Protein AF-G7EAS8-F1 (afdb_monomer)

Solvent-accessible surface area (backbone atoms only — not comparable to full-atom values): 68423 Å² total; per-residue (Å²): 144,86,86,75,79,82,73,72,82,77,78,80,86,83,86,74,98,78,76,74,89,68,84,77,63,77,66,42,62,74,56,72,48,56,65,58,46,37,55,35,37,15,38,17,74,82,55,66,56,27,40,34,49,65,60,62,50,33,68,50,29,44,62,22,38,64,37,85,89,80,72,46,72,41,78,45,79,85,55,71,98,66,62,44,48,72,57,36,53,37,82,70,46,63,39,72,59,30,20,34,25,64,39,79,92,66,64,47,87,80,69,26,72,74,37,44,25,68,65,18,44,47,44,100,84,14,40,28,76,22,54,25,41,32,42,36,31,75,39,34,87,85,53,60,79,54,20,37,37,40,35,45,34,45,38,28,41,37,29,49,24,44,53,44,103,83,48,57,31,54,25,23,37,24,40,76,42,41,37,36,39,38,20,53,73,70,43,75,54,33,36,26,30,34,31,62,85,70,23,51,27,31,31,45,89,42,46,52,64,59,92,79,12,39,37,37,18,23,21,49,33,53,52,33,25,35,70,59,67,44,78,45,76,49,49,81,94,68,46,93,56,38,46,44,47,24,32,90,36,49,50,29,34,53,65,69,28,59,36,38,30,26,49,46,80,43,95,93,53,67,45,70,33,64,16,59,91,43,84,71,58,58,28,47,56,64,27,51,18,23,46,8,32,71,42,56,52,92,88,38,92,87,37,51,71,59,98,82,48,34,26,35,33,52,17,44,58,37,76,57,75,73,57,77,85,61,88,38,76,33,48,102,78,64,60,82,80,58,53,46,86,66,67,84,86,80,75,88,73,85,81,74,94,76,88,83,88,81,90,84,89,82,91,82,89,86,84,84,90,89,87,87,79,91,80,92,87,80,90,88,83,89,87,79,92,86,84,83,85,86,79,90,79,92,87,82,85,86,90,85,84,88,88,90,90,85,87,92,82,89,90,86,91,81,89,87,87,87,89,78,88,86,83,87,80,88,79,88,86,82,93,88,71,96,71,92,65,87,84,78,62,95,84,66,78,87,78,74,78,66,67,73,40,59,14,37,79,48,77,80,55,88,28,30,20,40,18,41,42,33,91,38,75,51,35,40,37,37,19,10,59,63,28,32,34,39,35,36,34,48,39,90,95,50,66,44,49,66,42,82,74,50,71,44,51,83,81,52,92,35,35,23,34,21,42,38,64,46,53,27,94,54,49,100,69,48,38,28,41,36,41,18,14,54,77,15,38,33,37,29,28,56,57,61,94,67,98,54,88,70,61,61,67,79,39,74,43,74,80,56,88,27,32,22,48,20,48,28,54,20,95,76,42,41,36,37,37,11,12,58,64,17,29,33,36,40,27,48,87,77,38,86,70,44,69,45,63,79,57,87,29,29,21,38,17,41,43,55,38,31,31,94,53,36,95,69,44,36,35,37,41,41,22,10,57,65,25,37,34,34,33,31,56,53,96,79,42,90,52,64,78,34,70,36,79,78,61,90,31,32,26,30,18,48,31,69,40,85,95,41,56,59,33,35,38,37,22,12,59,67,15,40,34,35,32,27,44,72,88,51,50,79,76,47,76,48,73,80,49,91,30,33,26,39,20,37,30,47,30,83,82,70,56,28,37,37,36,11,12,55,60,17,28,40,37,36,27,36,60,91,79,57,49,80,75,44,78,46,74,50,77,47,61,25,23,37,13,36,24,42,20,80,74,59,30,38,41,37,17,16,51,74,9,35,36,36,32,30,26,51,49,86,81,29,49,39,53,74,66,56,48,50,51,49,56,48,45,38,49,56,79,69,65,75,76,90,72,89,83,92,80,70,86,83,80,53,50,49,38,92,58,62,70,72,57,80,69,94,47,68,71,44,69,49,68,24,29,43,99,87,72,48,38,33,36,30,32,20,36,67,95,70,76,39,74,41,83,75,46,72,58,66,97,69,88,82,80,78,74,55,40,79,53,104,86,46,79,19,64,38,66,45,77,42,75,87,46,95,94,54,81,59,44,81,44,70,44,44,95,86,56,59,50,62,63,48,25,49,47,50,30,61,80,65,80,45,70,73,86,47,35,73,56,44,23,55,48,45,50,68,73,74,55,82,77,79,72,73,99,65,81,80,84,74,66,95,86,62,96,86,81,86,86,84,75,87,85,73,78,79,65,72,60,77,75,67,58,72,61,78,86,75,63,60,67,62,46,48,55,52,48,51,55,53,36,52,53,27,49,73,68,69,39,93,73,37,72,55,72,72,50,50,52,32,49,48,49,31,50,59,50,56,72,66,68,54,76,55,56,53,70,69,37,43,52,24,43,70,59,46,50,72,52,39,70,66,38,59,66,88,66,22,45,58,39,38,48,51,43,17,50,46,15,46,26,69,46,63,71,85,51,49,66,60,40,54,52,38,48,51,92,64,95,86,59,57,72,66,42,45,26,51,31,25,26,34,28,30,34,20,60,20,11,20,58,66,33,72,71,19,37,53,50,48,51,80,38,31,60,62,52,52,57,41,62,66,66,48,56,100,82,53,56,54,76,67,26,44,39,23,48,19,39,35,50,29,39,53,16,24,34,28,55,74,60,66,42,54,53,67,42,41,53,55,46,50,58,46,24,58,61,32,35,72,55,91,48,68,66,24,26,38,35,13,47,51,21,42,40,15,35,63,68,6,67,66,31,45,78,74,56,52,73,66,55,56,50,52,49,46,52,42,38,47,55,34,33,74,74,45,90,54,66,71,43,39,51,54,31,49,51,50,69,64,60,89,128

Secondary structure (DSSP, 8-state):
---SSSSTTSSSSSS------PPPPTTSBPPHHHHHH--EEEE-TT----B--HHHHHHTEEEEEEETTTTEEEEPTT--SS--TTTTT-TTT-STTEEEEEPTTT--TT--TTTT-STT---TTS--SSPEEEEEEE-TTTSSTTEEEEEEEEEEEEE---EEBTEE-SBEEEEEEEEEEEEETTEEEEEEE--STT-EEEEGGGS-EETTEEEEEE-TTT--EESSSEEEES-GGG-TTSEEEE-S-EEEETTSSEEEEEEEEETTEEEEEEPBT--S-GGGGG--SBSSPPPPPTT-TT--EETTEESB-PPPP-TTTTTSS-SSSSSTTS-TT--B---------------------------------------------------------------------------------------------SSTTTTS-TTS---PPPPPEEEEEEE--SS-EEEEEEEETTEEEEEETTS-EEEEEEPTT-SS-EEEEEEE-SS-SS-EEEEEEE-GGGTTSS-EEEEEETTS-EEEEEPPSSS----S-SEEE---SS-EEEEEE-TTS-EEEEETTS-EEEEETTEEEEEE---SS-EEEEEEE-TTTTTT--EEEEEETTS-EEEEESSS-SS-SEEE---SS-EEEEEE-TT-TTEEEEEETTSEEEEEESSS-EEEEEE--SS-EEEEEE-TTT-PEEEEETTSEEEEE-TTT--EEEEEE-SSS-EEEEEE-TTS-EEEEETTSEEEEEES-TTSPPPHHHHHHHHHHHHHHH-----S----TTSPPBHHHHTTSPPSSTT-EEEEE-TTS-EEEEEEETTTTEEEEEEEE---S----PEEETTEEESEEEEE--STTSPPEEEEE-TTS-HHHHHHHHHHHTT--GGGHHHHHHHHHHHH------S-PPPPPTT----PPP-TT----S-----------HHHHHHHHHHHHHHHHHTT-TTPPPHHHHHHHHHHHHHHHT--SS--HHHHHHHHHHHHHHTTS-GGG-HHHHHHHHHHTTT---GGGHHHHHHTTS--SSS-HHHHHHHHHHHHHHHHHGGGSHHHHHHHHHTHHHHHHHHHTS-TTS--HHHHHHHHHHHHHHHHHHHHT-S-HHHHHHHHHHHHHHTT-S-HHHHHHHHHHHHHHHT-HHHHTTS-HHHHHHHHHHHHHHHHH---HHHHHHHHHHHH---

Nearest PDB structures (foldseek):
  3odt-assembly2_B  TM=9.385E-01  e=1.815E-26  Saccharomyces cerevisiae
  3odt-assembly1_A  TM=9.391E-01  e=3.974E-26  Saccharomyces cerevisiae
  8ipy-assembly1_W  TM=7.575E-01  e=4.475E-18  Homo sapiens
  2ce9-assembly2_D  TM=8.760E-01  e=1.137E-14  Homo sapiens
  6ylh-assembly1_x  TM=7.576E-01  e=7.480E-16  Saccharomyces cerevisiae

Structure (mmCIF, N/CA/C/O backbone):
data_AF-G7EAS8-F1
#
_entry.id   AF-G7EAS8-F1
#
loop_
_atom_site.group_PDB
_atom_site.id
_atom_site.type_symbol
_atom_site.label_atom_id
_atom_site.label_alt_id
_atom_site.label_comp_id
_atom_site.label_asym_id
_atom_site.label_entity_id
_atom_site.label_seq_id
_atom_site.pdbx_PDB_ins_code
_atom_site.Cartn_x
_atom_site.Cartn_y
_atom_site.Cartn_z
_atom_site.occupancy
_atom_site.B_iso_or_equiv
_atom_site.auth_seq_id
_atom_site.auth_comp_id
_atom_site.auth_asym_id
_atom_site.auth_atom_id
_atom_site.pdbx_PDB_model_num
ATOM 1 N N . MET A 1 1 ? -11.370 -1.271 61.949 1.00 41.56 1 MET A N 1
ATOM 2 C CA . MET A 1 1 ? -10.176 -0.413 61.758 1.00 41.56 1 MET A CA 1
ATOM 3 C C . MET A 1 1 ? -9.794 -0.354 60.270 1.00 41.56 1 MET A C 1
ATOM 5 O O . MET A 1 1 ? -8.642 -0.553 59.920 1.00 41.56 1 MET A O 1
ATOM 9 N N . ILE A 1 2 ? -10.760 -0.086 59.382 1.00 34.16 2 ILE A N 1
ATOM 10 C CA . ILE A 1 2 ? -10.563 -0.007 57.920 1.00 34.16 2 ILE A CA 1
ATOM 11 C C . ILE A 1 2 ? -11.345 1.221 57.426 1.00 34.16 2 ILE A C 1
ATOM 13 O O . ILE A 1 2 ? -12.278 1.105 56.649 1.00 34.16 2 ILE A O 1
ATOM 17 N N . ASP A 1 3 ? -11.041 2.394 57.996 1.00 33.94 3 ASP A N 1
ATOM 18 C CA . ASP A 1 3 ? -11.804 3.623 57.713 1.00 33.94 3 ASP A CA 1
ATOM 19 C C . ASP A 1 3 ? -11.008 4.916 57.993 1.00 33.94 3 ASP A C 1
ATOM 21 O O . ASP A 1 3 ? -11.462 5.845 58.653 1.00 33.94 3 ASP A O 1
ATOM 25 N N . ARG A 1 4 ? -9.731 4.939 57.580 1.00 29.64 4 ARG A N 1
ATOM 26 C CA . ARG A 1 4 ? -8.852 6.130 57.679 1.00 29.64 4 ARG A CA 1
ATOM 27 C C . ARG A 1 4 ? -7.936 6.365 56.468 1.00 29.64 4 ARG A C 1
ATOM 29 O O . ARG A 1 4 ? -7.101 7.258 56.508 1.00 29.64 4 ARG A O 1
ATOM 36 N N . ARG A 1 5 ? -8.089 5.598 55.379 1.00 37.19 5 ARG A N 1
ATOM 37 C CA . ARG A 1 5 ? -7.316 5.783 54.128 1.00 37.19 5 ARG A CA 1
ATOM 38 C C . ARG A 1 5 ? -8.113 6.381 52.958 1.00 37.19 5 ARG A C 1
ATOM 40 O O . ARG A 1 5 ? -7.506 6.712 51.952 1.00 37.19 5 ARG A O 1
ATOM 47 N N . ARG A 1 6 ? -9.434 6.584 53.088 1.00 33.56 6 ARG A N 1
ATOM 48 C CA . ARG A 1 6 ? -10.275 7.226 52.048 1.00 33.56 6 ARG A CA 1
ATOM 49 C C . ARG A 1 6 ? -10.550 8.726 52.255 1.00 33.56 6 ARG A C 1
ATOM 51 O O . ARG A 1 6 ? -11.063 9.357 51.346 1.00 33.56 6 ARG A O 1
ATOM 58 N N . GLN A 1 7 ? -10.165 9.315 53.392 1.00 28.39 7 GLN A N 1
ATOM 59 C CA . GLN A 1 7 ? -10.330 10.760 53.657 1.00 28.39 7 GLN A CA 1
ATOM 60 C C . GLN A 1 7 ? -9.053 11.601 53.452 1.00 28.39 7 GLN A C 1
ATOM 62 O O . GLN A 1 7 ? -9.109 12.821 53.548 1.00 28.39 7 GLN A O 1
ATOM 67 N N . ALA A 1 8 ? -7.913 10.985 53.122 1.00 28.78 8 ALA A N 1
ATOM 68 C CA . ALA A 1 8 ? -6.670 11.711 52.822 1.00 28.78 8 ALA A CA 1
ATOM 69 C C . ALA A 1 8 ? -6.604 12.261 51.378 1.00 28.78 8 ALA A C 1
ATOM 71 O O . ALA A 1 8 ? -5.736 13.070 51.072 1.00 28.78 8 ALA A O 1
ATOM 72 N N . ALA A 1 9 ? -7.518 11.839 50.497 1.00 31.66 9 ALA A N 1
ATOM 73 C CA . ALA A 1 9 ? -7.492 12.139 49.061 1.00 31.66 9 ALA A CA 1
ATOM 74 C C . ALA A 1 9 ? -8.320 13.375 48.641 1.00 31.66 9 ALA A C 1
ATOM 76 O O . ALA A 1 9 ? -8.467 13.624 47.451 1.00 31.66 9 ALA A O 1
ATOM 77 N N . LEU A 1 10 ? -8.879 14.140 49.592 1.00 30.11 10 LEU A N 1
ATOM 78 C CA . LEU A 1 10 ? -9.789 15.267 49.309 1.00 30.11 10 LEU A CA 1
ATOM 79 C C . LEU A 1 10 ? -9.355 16.618 49.915 1.00 30.11 10 LEU A C 1
ATOM 81 O O . LEU A 1 10 ? -10.142 17.560 49.928 1.00 30.11 10 LEU A O 1
ATOM 85 N N . LEU A 1 11 ? -8.128 16.727 50.442 1.00 27.55 11 LEU A N 1
ATOM 86 C CA . LEU A 1 11 ? -7.684 17.901 51.221 1.00 27.55 11 LEU A CA 1
ATOM 87 C C . LEU A 1 11 ? -6.274 18.418 50.871 1.00 27.55 11 LEU A C 1
ATOM 89 O O . LEU A 1 11 ? -5.650 19.127 51.654 1.00 27.55 11 LEU A O 1
ATOM 93 N N . LEU A 1 12 ? -5.798 18.099 49.664 1.00 31.09 12 LEU A N 1
ATOM 94 C CA . LEU A 1 12 ? -4.633 18.731 49.020 1.00 31.09 12 LEU A CA 1
ATOM 95 C C . LEU A 1 12 ? -4.989 19.391 47.669 1.00 31.09 12 LEU A C 1
ATOM 97 O O . LEU A 1 12 ? -4.110 19.767 46.903 1.00 31.09 12 LEU A O 1
ATOM 101 N N . CYS A 1 13 ? -6.282 19.589 47.393 1.00 32.22 13 CYS A N 1
ATOM 102 C CA . CYS A 1 13 ? -6.797 20.240 46.182 1.00 32.22 13 CYS A CA 1
ATOM 103 C C . CYS A 1 13 ? -7.191 21.713 46.444 1.00 32.22 13 CYS A C 1
ATOM 105 O O . CYS A 1 13 ? -8.261 22.166 46.051 1.00 32.22 13 CYS A O 1
ATOM 107 N N . SER A 1 14 ? -6.369 22.456 47.197 1.00 28.31 14 SER A N 1
ATOM 108 C CA . SER A 1 14 ? -6.702 23.835 47.601 1.00 28.31 14 SER A CA 1
ATOM 109 C C . SER A 1 14 ? -5.493 24.694 48.015 1.00 28.31 14 SER A C 1
ATOM 111 O O . SER A 1 14 ? -5.573 25.402 49.017 1.00 28.31 14 SER A O 1
ATOM 113 N N . CYS A 1 15 ? -4.362 24.616 47.296 1.00 29.11 15 CYS A N 1
ATOM 114 C CA . CYS A 1 15 ? -3.236 25.558 47.471 1.00 29.11 15 CYS A CA 1
ATOM 115 C C . CYS A 1 15 ? -2.240 25.595 46.281 1.00 29.11 15 CYS A C 1
ATOM 117 O O . CYS A 1 15 ? -1.029 25.594 46.482 1.00 29.11 15 CYS A O 1
ATOM 119 N N . ALA A 1 16 ? -2.734 25.604 45.034 1.00 31.22 16 ALA A N 1
ATOM 120 C CA . ALA A 1 16 ? -1.882 25.714 43.831 1.00 31.22 16 ALA A CA 1
ATOM 121 C C . ALA A 1 16 ? -2.483 26.549 42.674 1.00 31.22 16 ALA A C 1
ATOM 123 O O . ALA A 1 16 ? -1.856 26.713 41.632 1.00 31.22 16 ALA A O 1
ATOM 124 N N . THR A 1 17 ? -3.680 27.121 42.834 1.00 31.61 17 THR A N 1
ATOM 125 C CA . THR A 1 17 ? -4.364 27.918 41.798 1.00 31.61 17 THR A CA 1
ATOM 126 C C . THR A 1 17 ? -3.920 29.386 41.821 1.00 31.61 17 THR A C 1
ATOM 128 O O . THR A 1 17 ? -4.724 30.272 42.109 1.00 31.61 17 THR A O 1
ATOM 131 N N . ALA A 1 18 ? -2.627 29.642 41.584 1.00 28.75 18 ALA A N 1
ATOM 132 C CA . ALA A 1 18 ? -2.063 30.998 41.535 1.00 28.75 18 ALA A CA 1
ATOM 133 C C . ALA A 1 18 ? -0.762 31.132 40.709 1.00 28.75 18 ALA A C 1
ATOM 135 O O . ALA A 1 18 ? 0.075 31.976 41.018 1.00 28.75 18 ALA A O 1
ATOM 136 N N . VAL A 1 19 ? -0.598 30.350 39.636 1.00 33.38 19 VAL A N 1
ATOM 137 C CA . VAL A 1 19 ? 0.301 30.724 38.529 1.00 33.38 19 VAL A CA 1
ATOM 138 C C . VAL A 1 19 ? -0.572 30.959 37.302 1.00 33.38 19 VAL A C 1
ATOM 140 O O . VAL A 1 19 ? -0.895 30.040 36.557 1.00 33.38 19 VAL A O 1
ATOM 143 N N . LEU A 1 20 ? -1.027 32.205 37.149 1.00 32.31 20 LEU A N 1
ATOM 144 C CA . LEU A 1 20 ? -1.568 32.684 35.878 1.00 32.31 20 LEU A CA 1
ATOM 145 C C . LEU A 1 20 ? -0.449 32.629 34.835 1.00 32.31 20 LEU A C 1
ATOM 147 O O . LEU A 1 20 ? 0.698 32.925 35.174 1.00 32.31 20 LEU A O 1
ATOM 151 N N . GLY A 1 21 ? -0.788 32.276 33.594 1.00 34.75 21 GLY A N 1
ATOM 152 C CA . GLY A 1 21 ? 0.177 32.153 32.505 1.00 34.75 21 GLY A CA 1
ATOM 153 C C . GLY A 1 21 ? 0.988 33.433 32.318 1.00 34.75 21 GLY A C 1
ATOM 154 O O . GLY A 1 21 ? 0.490 34.422 31.783 1.00 34.75 21 GLY A O 1
ATOM 155 N N . GLN A 1 22 ? 2.241 33.404 32.764 1.00 35.53 22 GLN A N 1
ATOM 156 C CA . GLN A 1 22 ? 3.258 34.334 32.303 1.00 35.53 22 GLN A CA 1
ATOM 157 C C . GLN A 1 22 ? 3.770 33.784 30.976 1.00 35.53 22 GLN A C 1
ATOM 159 O O . GLN A 1 22 ? 4.209 32.637 30.925 1.00 35.53 22 GLN A O 1
ATOM 164 N N . SER A 1 23 ? 3.720 34.597 29.919 1.00 41.34 23 SER A N 1
ATOM 165 C CA . SER A 1 23 ? 4.559 34.358 28.743 1.00 41.34 23 SER A CA 1
ATOM 166 C C . SER A 1 23 ? 6.005 34.291 29.235 1.00 41.34 23 SER A C 1
ATOM 168 O O . SER A 1 23 ? 6.470 35.207 29.924 1.00 41.34 23 SER A O 1
ATOM 170 N N . LEU A 1 24 ? 6.677 33.172 28.966 1.00 48.19 24 LEU A N 1
ATOM 171 C CA . LEU A 1 24 ? 8.068 32.995 29.350 1.00 48.19 24 LEU A CA 1
ATOM 172 C C . LEU A 1 24 ? 8.912 33.881 28.436 1.00 48.19 24 LEU A C 1
ATOM 174 O O . LEU A 1 24 ? 8.911 33.729 27.219 1.00 48.19 24 LEU A O 1
ATOM 178 N N . THR A 1 25 ? 9.632 34.833 29.024 1.00 50.12 25 THR A N 1
ATOM 179 C CA . THR A 1 25 ? 10.583 35.654 28.273 1.00 50.12 25 THR A CA 1
ATOM 180 C C . THR A 1 25 ? 11.645 34.748 27.658 1.00 50.12 25 THR A C 1
ATOM 182 O O . THR A 1 25 ? 12.287 33.994 28.394 1.00 50.12 25 THR A O 1
ATOM 185 N N . THR A 1 26 ? 11.863 34.859 26.345 1.00 60.22 26 THR A N 1
ATOM 186 C CA . THR A 1 26 ? 12.814 34.078 25.524 1.00 60.22 26 THR A CA 1
ATOM 187 C C . THR A 1 26 ? 14.279 34.470 25.792 1.00 60.22 26 THR A C 1
ATOM 189 O O . THR A 1 26 ? 15.037 34.832 24.892 1.00 60.22 26 THR A O 1
ATOM 192 N N . SER A 1 27 ? 14.636 34.508 27.073 1.00 59.88 27 SER A N 1
ATOM 193 C CA . SER A 1 27 ? 15.902 34.959 27.659 1.00 59.88 27 SER A CA 1
ATOM 194 C C . SER A 1 27 ? 15.952 34.614 29.162 1.00 59.88 27 SER A C 1
ATOM 196 O O . SER A 1 27 ? 16.450 35.406 29.959 1.00 59.88 27 SER A O 1
ATOM 198 N N . GLY A 1 28 ? 15.298 33.523 29.576 1.00 73.19 28 GLY A N 1
ATOM 199 C CA . GLY A 1 28 ? 15.192 33.108 30.981 1.00 73.19 28 GLY A CA 1
ATOM 200 C C . GLY A 1 28 ? 16.017 31.857 31.310 1.00 73.19 28 GLY A C 1
ATOM 201 O O . GLY A 1 28 ? 16.600 31.245 30.407 1.00 73.19 28 GLY A O 1
ATOM 202 N N . PRO A 1 29 ? 16.030 31.419 32.580 1.00 84.06 29 PRO A N 1
ATOM 203 C CA . PRO A 1 29 ? 16.705 30.194 32.987 1.00 84.06 29 PRO A CA 1
ATOM 204 C C . PRO A 1 29 ? 15.984 28.954 32.456 1.00 84.06 29 PRO A C 1
ATOM 206 O O . PRO A 1 29 ? 14.761 28.947 32.299 1.00 84.06 29 PRO A O 1
ATOM 209 N N . VAL A 1 30 ? 16.742 27.875 32.240 1.00 89.12 30 VAL A N 1
ATOM 210 C CA . VAL A 1 30 ? 16.190 26.577 31.825 1.00 89.12 30 VAL A CA 1
ATOM 211 C C . VAL A 1 30 ? 15.140 26.106 32.845 1.00 89.12 30 VAL A C 1
ATOM 213 O O . VAL A 1 30 ? 15.461 25.976 34.033 1.00 89.12 30 VAL A O 1
ATOM 216 N N . PRO A 1 31 ? 13.886 25.830 32.432 1.00 92.00 31 PRO A N 1
ATOM 217 C CA . PRO A 1 31 ? 12.842 25.435 33.369 1.00 92.00 31 PRO A CA 1
ATOM 218 C C . PRO A 1 31 ? 13.192 24.131 34.093 1.00 92.00 31 PRO A C 1
ATOM 220 O O . PRO A 1 31 ? 13.548 23.135 33.470 1.00 92.00 31 PRO A O 1
ATOM 223 N N . THR A 1 32 ? 13.031 24.096 35.419 1.00 90.62 32 THR A N 1
ATOM 224 C CA . THR A 1 32 ? 13.461 22.945 36.250 1.00 90.62 32 THR A CA 1
ATOM 225 C C . THR A 1 32 ? 12.754 21.616 35.949 1.00 90.62 32 THR A C 1
ATOM 227 O O . THR A 1 32 ? 13.176 20.580 36.459 1.00 90.62 32 THR A O 1
ATOM 230 N N . PHE A 1 33 ? 11.687 21.616 35.141 1.00 93.12 33 PHE A N 1
ATOM 231 C CA . PHE A 1 33 ? 11.084 20.390 34.619 1.00 93.12 33 PHE A CA 1
ATOM 232 C C . PHE A 1 33 ? 11.894 19.795 33.456 1.00 93.12 33 PHE A C 1
ATOM 234 O O . PHE A 1 33 ? 12.030 18.579 33.405 1.00 93.12 33 PHE A O 1
ATOM 241 N N . VAL A 1 34 ? 12.514 20.618 32.600 1.00 94.50 34 VAL A N 1
ATOM 242 C CA . VAL A 1 34 ? 13.371 20.165 31.489 1.00 94.50 34 VAL A CA 1
ATOM 243 C C . VAL A 1 34 ? 14.528 19.335 32.040 1.00 94.50 34 VAL A C 1
ATOM 245 O O . VAL A 1 34 ? 14.662 18.166 31.710 1.00 94.50 34 VAL A O 1
ATOM 248 N N . THR A 1 35 ? 15.301 19.876 32.984 1.00 93.31 35 THR A N 1
ATOM 249 C CA . THR A 1 35 ? 16.429 19.145 33.593 1.00 93.31 35 THR A CA 1
ATOM 250 C C . THR A 1 35 ? 16.000 17.993 34.508 1.00 93.31 35 THR A C 1
ATOM 252 O O . THR A 1 35 ? 16.750 17.034 34.663 1.00 93.31 35 THR A O 1
ATOM 255 N N . ARG A 1 36 ? 14.792 18.035 35.093 1.00 94.06 36 ARG A N 1
ATOM 256 C CA . ARG A 1 36 ? 14.242 16.926 35.897 1.00 94.06 36 ARG A CA 1
ATOM 257 C C . ARG A 1 36 ? 13.827 15.727 35.052 1.00 94.06 36 ARG A C 1
ATOM 259 O O . ARG A 1 36 ? 14.024 14.603 35.498 1.00 94.06 36 ARG A O 1
ATOM 266 N N . TYR A 1 37 ? 13.204 15.975 33.904 1.00 96.75 37 TYR A N 1
ATOM 267 C CA . TYR A 1 37 ? 12.619 14.956 33.030 1.00 96.75 37 TYR A CA 1
ATOM 268 C C . TYR A 1 37 ? 13.477 14.663 31.791 1.00 96.75 37 TYR A C 1
ATOM 270 O O . TYR A 1 37 ? 13.071 13.854 30.965 1.00 96.75 37 TYR A O 1
ATOM 278 N N . ALA A 1 38 ? 14.651 15.292 31.667 1.00 96.62 38 ALA A N 1
ATOM 279 C CA . ALA A 1 38 ? 15.616 15.050 30.600 1.00 96.62 38 ALA A CA 1
ATOM 280 C C . ALA A 1 38 ? 15.910 13.549 30.420 1.00 96.62 38 ALA A C 1
ATOM 282 O O . ALA A 1 38 ? 15.924 12.814 31.414 1.00 96.62 38 ALA A O 1
ATOM 283 N N . PRO A 1 39 ? 16.195 13.077 29.197 1.00 96.94 39 PRO A N 1
ATOM 284 C CA . PRO A 1 39 ? 16.443 11.662 28.955 1.00 96.94 39 PRO A CA 1
ATOM 285 C C . PRO A 1 39 ? 17.649 11.110 29.726 1.00 96.94 39 PRO A C 1
ATOM 287 O O . PRO A 1 39 ? 18.521 11.843 30.200 1.00 96.94 39 PRO A O 1
ATOM 290 N N . LEU A 1 40 ? 17.693 9.789 29.835 1.00 97.31 40 LEU A N 1
ATOM 291 C CA . LEU A 1 40 ? 18.852 9.004 30.241 1.00 97.31 40 LEU A CA 1
ATOM 292 C C . LEU A 1 40 ? 19.210 8.093 29.070 1.00 97.31 40 LEU A C 1
ATOM 294 O O . LEU A 1 40 ? 18.409 7.241 28.696 1.00 97.31 40 LEU A O 1
ATOM 298 N N . MET A 1 41 ? 20.383 8.287 28.476 1.00 97.25 41 MET A N 1
ATOM 299 C CA . MET A 1 41 ? 20.757 7.603 27.237 1.00 97.25 41 MET A CA 1
ATOM 300 C C . MET A 1 41 ? 21.792 6.519 27.522 1.00 97.25 41 MET A C 1
ATOM 302 O O . MET A 1 41 ? 22.783 6.779 28.195 1.00 97.25 41 MET A O 1
ATOM 306 N N . TYR A 1 42 ? 21.600 5.306 27.014 1.00 97.25 42 TYR A N 1
ATOM 307 C CA . TYR A 1 42 ? 22.632 4.270 27.028 1.00 97.25 42 TYR A CA 1
ATOM 308 C C . TYR A 1 42 ? 23.406 4.287 25.711 1.00 97.25 42 TYR A C 1
ATOM 310 O O . TYR A 1 42 ? 22.857 3.939 24.672 1.00 97.25 42 TYR A O 1
ATOM 318 N N . LEU A 1 43 ? 24.689 4.651 25.759 1.00 95.19 43 LEU A N 1
ATOM 319 C CA . LEU A 1 43 ? 25.627 4.364 24.671 1.00 95.19 43 LEU A CA 1
ATOM 320 C C . LEU A 1 43 ? 25.908 2.856 24.655 1.00 95.19 43 LEU A C 1
ATOM 322 O O . LEU A 1 43 ? 26.148 2.278 25.721 1.00 95.19 43 LEU A O 1
ATOM 326 N N . ALA A 1 44 ? 25.919 2.233 23.476 1.00 92.06 44 ALA A N 1
ATOM 327 C CA . ALA A 1 44 ? 26.207 0.806 23.330 1.00 92.06 44 ALA A CA 1
ATOM 328 C C . ALA A 1 44 ? 27.515 0.387 24.038 1.00 92.06 44 ALA A C 1
ATOM 330 O O . ALA A 1 44 ? 28.502 1.127 24.082 1.00 92.06 44 ALA A O 1
ATOM 331 N N . SER A 1 45 ? 27.547 -0.825 24.596 1.00 91.75 45 SER A N 1
ATOM 332 C CA . SER A 1 45 ? 28.694 -1.353 25.351 1.00 91.75 45 SER A CA 1
ATOM 333 C C . SER A 1 45 ? 29.979 -1.468 24.519 1.00 91.75 45 SER A C 1
ATOM 335 O O . SER A 1 45 ? 31.081 -1.462 25.074 1.00 91.75 45 SER A O 1
ATOM 337 N N . THR A 1 46 ? 29.826 -1.526 23.196 1.00 88.19 46 THR A N 1
ATOM 338 C CA . THR A 1 46 ? 30.875 -1.592 22.174 1.00 88.19 46 THR A CA 1
ATOM 339 C C . THR A 1 46 ? 31.174 -0.249 21.500 1.00 88.19 46 THR A C 1
ATOM 341 O O . THR A 1 46 ? 31.864 -0.243 20.486 1.00 88.19 46 THR A O 1
ATOM 344 N N . GLU A 1 47 ? 30.670 0.876 22.019 1.00 90.75 47 GLU A N 1
ATOM 345 C CA . GLU A 1 47 ? 30.910 2.189 21.408 1.00 90.75 47 GLU A CA 1
ATOM 346 C C . GLU A 1 47 ? 32.395 2.603 21.455 1.00 90.75 47 GLU A C 1
ATOM 348 O O . GLU A 1 47 ? 33.086 2.422 22.465 1.00 90.75 47 GLU A O 1
ATOM 353 N N . GLU A 1 48 ? 32.862 3.197 20.357 1.00 88.25 48 GLU A N 1
ATOM 354 C CA . GLU A 1 48 ? 34.206 3.748 20.158 1.00 88.25 48 GLU A CA 1
ATOM 355 C C . GLU A 1 48 ? 34.183 5.268 19.885 1.00 88.25 48 GLU A C 1
ATOM 357 O O . GLU A 1 48 ? 35.176 5.946 20.164 1.00 88.25 48 GLU A O 1
ATOM 362 N N . TYR A 1 49 ? 33.059 5.817 19.403 1.00 91.00 49 TYR A N 1
ATOM 363 C CA . TYR A 1 49 ? 32.882 7.226 19.036 1.00 91.00 49 TYR A CA 1
ATOM 364 C C . TYR A 1 49 ? 31.989 7.905 20.077 1.00 91.00 49 TYR A C 1
ATOM 366 O O . TYR A 1 49 ? 30.784 7.688 20.163 1.00 91.00 49 TYR A O 1
ATOM 374 N N . PHE A 1 50 ? 32.607 8.700 20.949 1.00 93.75 50 PHE A N 1
ATOM 375 C CA . PHE A 1 50 ? 31.912 9.343 22.064 1.00 93.75 50 PHE A CA 1
ATOM 376 C C . PHE A 1 50 ? 31.456 10.766 21.699 1.00 93.75 50 PHE A C 1
ATOM 378 O O . PHE A 1 50 ? 32.057 11.396 20.819 1.00 93.75 50 PHE A O 1
ATOM 385 N N . PRO A 1 51 ? 30.438 11.307 22.402 1.00 95.00 51 PRO A N 1
ATOM 386 C CA . PRO A 1 51 ? 30.020 12.695 22.248 1.00 95.00 51 PRO A CA 1
ATOM 387 C C . PRO A 1 51 ? 31.208 13.668 22.255 1.00 95.00 51 PRO A C 1
ATOM 389 O O . PRO A 1 51 ? 32.175 13.511 23.006 1.00 95.00 51 PRO A O 1
ATOM 392 N N . SER A 1 52 ? 31.162 14.662 21.378 1.00 94.44 52 SER A N 1
ATOM 393 C CA . SER A 1 52 ? 32.312 15.481 20.995 1.00 94.44 52 SER A CA 1
ATOM 394 C C . SER A 1 52 ? 32.112 16.956 21.336 1.00 94.44 52 SER A C 1
ATOM 396 O O . SER A 1 52 ? 31.063 17.533 21.075 1.00 94.44 52 SER A O 1
ATOM 398 N N . HIS A 1 53 ? 33.152 17.591 21.879 1.00 93.00 53 HIS A N 1
ATOM 399 C CA . HIS A 1 53 ? 33.157 19.030 22.148 1.00 93.00 53 HIS A CA 1
ATOM 400 C C . HIS A 1 53 ? 33.233 19.816 20.828 1.00 93.00 53 HIS A C 1
ATOM 402 O O . HIS A 1 53 ? 34.216 19.703 20.091 1.00 93.00 53 HIS A O 1
ATOM 408 N N . LEU A 1 54 ? 32.206 20.621 20.533 1.00 93.75 54 LEU A N 1
ATOM 409 C CA . LEU A 1 54 ? 31.999 21.252 19.219 1.00 93.75 54 LEU A CA 1
ATOM 410 C C . LEU A 1 54 ? 33.213 22.047 18.717 1.00 93.75 54 LEU A C 1
ATOM 412 O O . LEU A 1 54 ? 33.620 21.880 17.568 1.00 93.75 54 LEU A O 1
ATOM 416 N N . GLN A 1 55 ? 33.843 22.862 19.571 1.00 93.69 55 GLN A N 1
ATOM 417 C CA . GLN A 1 55 ? 35.013 23.650 19.162 1.00 93.69 55 GLN A CA 1
ATOM 418 C C . GLN A 1 55 ? 36.176 22.757 18.705 1.00 93.69 55 GLN A C 1
ATOM 420 O O . GLN A 1 55 ? 36.900 23.135 17.799 1.00 93.69 55 GLN A O 1
ATOM 425 N N . THR A 1 56 ? 36.326 21.546 19.249 1.00 92.44 56 THR A N 1
ATOM 426 C CA . THR A 1 56 ? 37.402 20.629 18.841 1.00 92.44 56 THR A CA 1
ATOM 427 C C . THR A 1 56 ? 37.178 20.083 17.429 1.00 92.44 56 THR A C 1
ATOM 429 O O . THR A 1 56 ? 38.143 19.909 16.689 1.00 92.44 56 THR A O 1
ATOM 432 N N . HIS A 1 57 ? 35.925 19.882 17.011 1.00 94.06 57 HIS A N 1
ATOM 433 C CA . HIS A 1 57 ? 35.602 19.584 15.613 1.00 94.06 57 HIS A CA 1
ATOM 434 C C . HIS A 1 57 ? 35.872 20.804 14.712 1.00 94.06 57 HIS A C 1
ATOM 436 O O . HIS A 1 57 ? 36.490 20.659 13.659 1.00 94.06 57 HIS A O 1
ATOM 442 N N . LEU A 1 58 ? 35.513 22.018 15.148 1.00 94.25 58 LEU A N 1
ATOM 443 C CA . LEU A 1 58 ? 35.811 23.264 14.418 1.00 94.25 58 LEU A CA 1
ATOM 444 C C . LEU A 1 58 ? 37.321 23.538 14.270 1.00 94.25 58 LEU A C 1
ATOM 446 O O . LEU A 1 58 ? 37.768 23.997 13.220 1.00 94.25 58 LEU A O 1
ATOM 450 N N . ASP A 1 59 ? 38.122 23.207 15.284 1.00 92.81 59 ASP A N 1
ATOM 451 C CA . ASP A 1 59 ? 39.582 23.339 15.245 1.00 92.81 59 ASP A CA 1
ATOM 452 C C . ASP A 1 59 ? 40.198 22.416 14.175 1.00 92.81 59 ASP A C 1
ATOM 454 O O . ASP A 1 59 ? 41.117 22.822 13.465 1.00 92.81 59 ASP A O 1
ATOM 458 N N . ASN A 1 60 ? 39.668 21.195 14.009 1.00 92.25 60 ASN A N 1
ATOM 459 C CA . ASN A 1 60 ? 40.174 20.173 13.077 1.00 92.25 60 ASN A CA 1
ATOM 460 C C . ASN A 1 60 ? 39.534 20.230 11.668 1.00 92.25 60 ASN A C 1
ATOM 462 O O . ASN A 1 60 ? 39.863 19.408 10.808 1.00 92.25 60 ASN A O 1
ATOM 466 N N . THR A 1 61 ? 38.657 21.203 11.397 1.00 92.12 61 THR A N 1
ATOM 467 C CA . THR A 1 61 ? 37.953 21.369 10.109 1.00 92.12 61 THR A CA 1
ATOM 468 C C . THR A 1 61 ? 38.225 22.727 9.453 1.00 92.12 61 THR A C 1
ATOM 470 O O . THR A 1 61 ? 38.789 23.647 10.054 1.00 92.12 61 THR A O 1
ATOM 473 N N . THR A 1 62 ? 37.868 22.844 8.172 1.00 91.69 62 THR A N 1
ATOM 474 C CA . THR A 1 62 ? 37.998 24.051 7.340 1.00 91.69 62 THR A CA 1
ATOM 475 C C . THR A 1 62 ? 36.801 24.200 6.397 1.00 91.69 62 THR A C 1
ATOM 477 O O . THR A 1 62 ? 36.425 23.214 5.761 1.00 91.69 62 THR A O 1
ATOM 480 N N . PRO A 1 63 ? 36.234 25.412 6.236 1.00 92.88 63 PRO A N 1
ATOM 481 C CA . PRO A 1 63 ? 35.109 25.633 5.337 1.00 92.88 63 PRO A CA 1
ATOM 482 C C . PRO A 1 63 ? 35.567 25.570 3.874 1.00 92.88 63 PRO A C 1
ATOM 484 O O . PRO A 1 63 ? 36.481 26.294 3.463 1.00 92.88 63 PRO A O 1
ATOM 487 N N . GLY A 1 64 ? 34.917 24.719 3.083 1.00 90.56 64 GLY A N 1
ATOM 488 C CA . GLY A 1 64 ? 35.186 24.567 1.655 1.00 90.56 64 GLY A CA 1
ATOM 489 C C . GLY A 1 64 ? 33.903 24.432 0.839 1.00 90.56 64 GLY A C 1
ATOM 490 O O . GLY A 1 64 ? 32.998 23.695 1.222 1.00 90.56 64 GLY A O 1
ATOM 491 N N . GLU A 1 65 ? 33.830 25.142 -0.283 1.00 87.19 65 GLU A N 1
ATOM 492 C CA . GLU A 1 65 ? 32.733 25.072 -1.252 1.00 87.19 65 GLU A CA 1
ATOM 493 C C . GLU A 1 65 ? 33.030 23.956 -2.262 1.00 87.19 65 GLU A C 1
ATOM 495 O O . GLU A 1 65 ? 34.118 23.919 -2.848 1.00 87.19 65 GLU A O 1
ATOM 500 N N . TRP A 1 66 ? 32.100 23.011 -2.421 1.00 81.94 66 TRP A N 1
ATOM 501 C CA . TRP A 1 66 ? 32.285 21.833 -3.276 1.00 81.94 66 TRP A CA 1
ATOM 502 C C . TRP A 1 66 ? 31.852 22.084 -4.727 1.00 81.94 66 TRP A C 1
ATOM 504 O O . TRP A 1 66 ? 30.765 22.599 -4.980 1.00 81.94 66 TRP A O 1
ATOM 514 N N . ASP A 1 67 ? 32.685 21.668 -5.684 1.00 75.88 67 ASP A N 1
ATOM 515 C CA . ASP A 1 67 ? 32.408 21.739 -7.121 1.00 75.88 67 ASP A CA 1
ATOM 516 C C . ASP A 1 67 ? 32.358 20.337 -7.751 1.00 75.88 67 ASP A C 1
ATOM 518 O O . ASP A 1 67 ? 33.388 19.716 -8.029 1.00 75.88 67 ASP A O 1
ATOM 522 N N . ASP A 1 68 ? 31.142 19.879 -8.064 1.00 66.19 68 ASP A N 1
ATOM 523 C CA . ASP A 1 68 ? 30.854 18.636 -8.797 1.00 66.19 68 ASP A CA 1
ATOM 524 C C . ASP A 1 68 ? 31.584 18.520 -10.147 1.00 66.19 68 ASP A C 1
ATOM 526 O O . ASP A 1 68 ? 31.805 17.413 -10.641 1.00 66.19 68 ASP A O 1
ATOM 530 N N . SER A 1 69 ? 31.919 19.642 -10.796 1.00 68.62 69 SER A N 1
ATOM 531 C CA . SER A 1 69 ? 32.497 19.640 -12.145 1.00 68.62 69 SER A CA 1
ATOM 532 C C . SER A 1 69 ? 34.005 19.380 -12.153 1.00 68.62 69 SER A C 1
ATOM 534 O O . SER A 1 69 ? 34.512 18.754 -13.088 1.00 68.62 69 SER A O 1
ATOM 536 N N . THR A 1 70 ? 34.716 19.798 -11.100 1.00 72.12 70 THR A N 1
ATOM 537 C CA . THR A 1 70 ? 36.122 19.435 -10.848 1.00 72.12 70 THR A CA 1
ATOM 538 C C . THR A 1 70 ? 36.281 18.304 -9.836 1.00 72.12 70 THR A C 1
ATOM 540 O O . THR A 1 70 ? 37.383 17.765 -9.717 1.00 72.12 70 THR A O 1
ATOM 543 N N . ASN A 1 71 ? 35.193 17.903 -9.168 1.00 70.19 71 ASN A N 1
ATOM 544 C CA . ASN A 1 71 ? 35.150 16.839 -8.169 1.00 70.19 71 ASN A CA 1
ATOM 545 C C . ASN A 1 71 ? 36.079 17.145 -6.976 1.00 70.19 71 ASN A C 1
ATOM 547 O O . ASN A 1 71 ? 36.880 16.305 -6.554 1.00 70.19 71 ASN A O 1
ATOM 551 N N . SER A 1 72 ? 36.041 18.400 -6.513 1.00 79.44 72 SER A N 1
ATOM 552 C CA . SER A 1 72 ? 36.971 18.945 -5.522 1.00 79.44 72 SER A CA 1
ATOM 553 C C . SER A 1 72 ? 36.342 20.043 -4.658 1.00 79.44 72 SER A C 1
ATOM 555 O O . SER A 1 72 ? 35.392 20.705 -5.073 1.00 79.44 72 SER A O 1
ATOM 557 N N . SER A 1 73 ? 36.893 20.255 -3.458 1.00 83.12 73 SER A N 1
ATOM 558 C CA . SER A 1 73 ? 36.518 21.379 -2.592 1.00 83.12 73 SER A CA 1
ATOM 559 C C . SER A 1 73 ? 37.493 22.546 -2.754 1.00 83.12 73 SER A C 1
ATOM 561 O O . SER A 1 73 ? 38.711 22.355 -2.818 1.00 83.12 73 SER A O 1
ATOM 563 N N . SER A 1 74 ? 36.952 23.760 -2.798 1.00 86.50 74 SER A N 1
ATOM 564 C CA . SER A 1 74 ? 37.691 25.016 -2.916 1.00 86.50 74 SER A CA 1
ATOM 565 C C . SER A 1 74 ? 37.546 25.861 -1.646 1.00 86.50 74 SER A C 1
ATOM 567 O O . SER A 1 74 ? 36.524 25.816 -0.966 1.00 86.50 74 SER A O 1
ATOM 569 N N . ALA A 1 75 ? 38.583 26.621 -1.283 1.00 86.75 75 ALA A N 1
ATOM 570 C CA . ALA A 1 75 ? 38.564 27.414 -0.053 1.00 86.75 75 ALA A CA 1
ATOM 571 C C . ALA A 1 75 ? 37.584 28.594 -0.164 1.00 86.75 75 ALA A C 1
ATOM 573 O O . ALA A 1 75 ? 37.714 29.422 -1.070 1.00 86.75 75 ALA A O 1
ATOM 574 N N . VAL A 1 76 ? 36.649 28.698 0.786 1.00 88.75 76 VAL A N 1
ATOM 575 C CA . VAL A 1 76 ? 35.626 29.754 0.804 1.00 88.75 76 VAL A CA 1
ATOM 576 C C . VAL A 1 76 ? 36.275 31.138 0.918 1.00 88.75 76 VAL A C 1
ATOM 578 O O . VAL A 1 76 ? 37.001 31.441 1.869 1.00 88.75 76 VAL A O 1
ATOM 581 N N . SER A 1 77 ? 36.012 32.004 -0.062 1.00 85.50 77 SER A N 1
ATOM 582 C CA . SER A 1 77 ? 36.608 33.340 -0.124 1.00 85.50 77 SER A CA 1
ATOM 583 C C . SER A 1 77 ? 36.045 34.256 0.966 1.00 85.50 77 SER A C 1
ATOM 585 O O . SER A 1 77 ? 34.868 34.593 0.946 1.00 85.50 77 SER A O 1
ATOM 587 N N . GLY A 1 78 ? 36.912 34.725 1.866 1.00 83.69 78 GLY A N 1
ATOM 588 C CA . GLY A 1 78 ? 36.546 35.616 2.976 1.00 83.69 78 GLY A CA 1
ATOM 589 C C . GLY A 1 78 ? 36.272 34.902 4.303 1.00 83.69 78 GLY A C 1
ATOM 590 O O . GLY A 1 78 ? 36.184 35.573 5.327 1.00 83.69 78 GLY A O 1
ATOM 591 N N . ALA A 1 79 ? 36.218 33.565 4.310 1.00 86.44 79 ALA A N 1
ATOM 592 C CA . ALA A 1 79 ? 36.009 32.779 5.522 1.00 86.44 79 ALA A CA 1
ATOM 593 C C . ALA A 1 79 ? 37.100 33.019 6.596 1.00 86.44 79 ALA A C 1
ATOM 595 O O . ALA A 1 79 ? 38.264 33.281 6.262 1.00 86.44 79 ALA A O 1
ATOM 596 N N . PRO A 1 80 ? 36.756 32.908 7.894 1.00 85.88 80 PRO A N 1
ATOM 597 C CA . PRO A 1 80 ? 37.691 33.155 8.984 1.00 85.88 80 PRO A CA 1
ATOM 598 C C . PRO A 1 80 ? 38.792 32.086 9.042 1.00 85.88 80 PRO A C 1
ATOM 600 O O . PRO A 1 80 ? 38.560 30.900 8.821 1.00 85.88 80 PRO A O 1
ATOM 603 N N . SER A 1 81 ? 40.012 32.495 9.405 1.00 79.81 81 SER A N 1
ATOM 604 C CA . SER A 1 81 ? 41.184 31.602 9.477 1.00 79.81 81 SER A CA 1
ATOM 605 C C . SER A 1 81 ? 41.123 30.555 10.598 1.00 79.81 81 SER A C 1
ATOM 607 O O . SER A 1 81 ? 41.904 29.604 10.588 1.00 79.81 81 SER A O 1
ATOM 609 N N . SER A 1 82 ? 40.203 30.724 11.550 1.00 88.00 82 SER A N 1
ATOM 610 C CA . SER A 1 82 ? 39.845 29.751 12.580 1.00 88.00 82 SER A CA 1
ATOM 611 C C . SER A 1 82 ? 38.334 29.796 12.774 1.00 88.00 82 SER A C 1
ATOM 613 O O . SER A 1 82 ? 37.775 30.874 12.993 1.00 88.00 82 SER A O 1
ATOM 615 N N . LEU A 1 83 ? 37.681 28.639 12.709 1.00 93.44 83 LEU A N 1
ATOM 616 C CA . LEU A 1 83 ? 36.261 28.506 13.019 1.00 93.44 83 LEU A CA 1
ATOM 617 C C . LEU A 1 83 ? 36.053 28.578 14.537 1.00 93.44 83 LEU A C 1
ATOM 619 O O . LEU A 1 83 ? 36.862 28.054 15.303 1.00 93.44 83 LEU A O 1
ATOM 623 N N . THR A 1 84 ? 34.979 29.226 14.976 1.00 94.25 84 THR A N 1
ATOM 624 C CA . THR A 1 84 ? 34.535 29.239 16.374 1.00 94.25 84 THR A CA 1
ATOM 625 C C . THR A 1 84 ? 33.013 29.231 16.451 1.00 94.25 84 THR A C 1
ATOM 627 O O . THR A 1 84 ? 32.332 29.640 15.513 1.00 94.25 84 THR A O 1
ATOM 630 N N . LEU A 1 85 ? 32.461 28.833 17.601 1.00 92.81 85 LEU A N 1
ATOM 631 C CA . LEU A 1 85 ? 31.005 28.833 17.831 1.00 92.81 85 LEU A CA 1
ATOM 632 C C . LEU A 1 85 ? 30.323 30.196 17.576 1.00 92.81 85 LEU A C 1
ATOM 634 O O . LEU A 1 85 ? 29.120 30.226 17.347 1.00 92.81 85 LEU A O 1
ATOM 638 N N . ALA A 1 86 ? 31.094 31.289 17.582 1.00 91.44 86 ALA A N 1
ATOM 639 C CA . ALA A 1 86 ? 30.653 32.672 17.398 1.00 91.44 86 ALA A CA 1
ATOM 640 C C . ALA A 1 86 ? 30.962 33.262 16.000 1.00 91.44 86 ALA A C 1
ATOM 642 O O . ALA A 1 86 ? 30.955 34.483 15.846 1.00 91.44 86 ALA A O 1
ATOM 643 N N . ASN A 1 87 ? 31.351 32.445 15.008 1.00 92.62 87 ASN A N 1
ATOM 644 C CA . ASN A 1 87 ? 31.635 32.937 13.647 1.00 92.62 87 ASN A CA 1
ATOM 645 C C . ASN A 1 87 ? 31.109 32.060 12.495 1.00 92.62 87 ASN A C 1
ATOM 647 O O . ASN A 1 87 ? 31.384 32.350 11.331 1.00 92.62 87 ASN A O 1
ATOM 651 N N . LEU A 1 88 ? 30.336 31.019 12.809 1.00 90.38 88 LEU A N 1
ATOM 652 C CA . LEU A 1 88 ? 29.686 30.137 11.832 1.00 90.38 88 LEU A CA 1
ATOM 653 C C . LEU A 1 88 ? 28.422 30.747 11.181 1.00 90.38 88 LEU A C 1
ATOM 655 O O . LEU A 1 88 ? 27.888 30.185 10.228 1.00 90.38 88 LEU A O 1
ATOM 659 N N . ASP A 1 89 ? 27.955 31.893 11.677 1.00 87.94 89 ASP A N 1
ATOM 660 C CA . ASP A 1 89 ? 26.798 32.659 11.196 1.00 87.94 89 ASP A CA 1
ATOM 661 C C . ASP A 1 89 ? 27.135 33.651 10.061 1.00 87.94 89 ASP A C 1
ATOM 663 O O . ASP A 1 89 ? 26.245 34.317 9.527 1.00 87.94 89 ASP A O 1
ATOM 667 N N . GLN A 1 90 ? 28.414 33.764 9.685 1.00 87.00 90 GLN A N 1
ATOM 668 C CA . GLN A 1 90 ? 28.894 34.737 8.700 1.00 87.00 90 GLN A CA 1
ATOM 669 C C . GLN A 1 90 ? 28.321 34.499 7.293 1.00 87.00 90 GLN A C 1
ATOM 671 O O . GLN A 1 90 ? 28.162 33.365 6.840 1.00 87.00 90 GLN A O 1
ATOM 676 N N . SER A 1 91 ? 28.070 35.593 6.566 1.00 79.44 91 SER A N 1
ATOM 677 C CA . SER A 1 91 ? 27.497 35.612 5.208 1.00 79.44 91 SER A CA 1
ATOM 678 C C . SER A 1 91 ? 28.275 34.786 4.178 1.00 79.44 91 SER A C 1
ATOM 680 O O . SER A 1 91 ? 27.711 34.257 3.226 1.00 79.44 91 SER A O 1
ATOM 682 N N . GLU A 1 92 ? 29.580 34.672 4.382 1.00 79.94 92 GLU A N 1
ATOM 683 C CA . GLU A 1 92 ? 30.530 33.909 3.588 1.00 79.94 92 GLU A CA 1
ATOM 684 C C . GLU A 1 92 ? 30.344 32.392 3.777 1.00 79.94 92 GLU A C 1
ATOM 686 O O . GLU A 1 92 ? 30.676 31.616 2.887 1.00 79.94 92 GLU A O 1
ATOM 691 N N . LEU A 1 93 ? 29.782 31.968 4.914 1.00 80.81 93 LEU A N 1
ATOM 692 C CA . LEU A 1 93 ? 29.517 30.571 5.276 1.00 80.81 93 LEU A CA 1
ATOM 693 C C . LEU A 1 93 ? 28.034 30.184 5.128 1.00 80.81 93 LEU A C 1
ATOM 695 O O . LEU A 1 93 ? 27.689 29.007 5.232 1.00 80.81 93 LEU A O 1
ATOM 699 N N . SER A 1 94 ? 27.139 31.146 4.879 1.00 68.25 94 SER A N 1
ATOM 700 C CA . SER A 1 94 ? 25.686 30.942 4.900 1.00 68.25 94 SER A CA 1
ATOM 701 C C . SER A 1 94 ? 25.123 30.357 3.590 1.00 68.25 94 SER A C 1
ATOM 703 O O . SER A 1 94 ? 24.204 30.925 2.995 1.00 68.25 94 SER A O 1
ATOM 705 N N . THR A 1 95 ? 25.655 29.220 3.126 1.00 72.56 95 THR A N 1
ATOM 706 C CA . THR A 1 95 ? 25.059 28.423 2.033 1.00 72.56 95 THR A CA 1
ATOM 707 C C . THR A 1 95 ? 25.095 26.925 2.349 1.00 72.56 95 THR A C 1
ATOM 709 O O . THR A 1 95 ? 26.000 26.443 3.025 1.00 72.56 95 THR A O 1
ATOM 712 N N . ALA A 1 96 ? 24.130 26.171 1.815 1.00 71.00 96 ALA A N 1
ATOM 713 C CA . ALA A 1 96 ? 24.045 24.716 1.990 1.00 71.00 96 ALA A CA 1
ATOM 714 C C . ALA A 1 96 ? 25.139 23.918 1.242 1.00 71.00 96 ALA A C 1
ATOM 716 O O . ALA A 1 96 ? 25.193 22.695 1.358 1.00 71.00 96 ALA A O 1
ATOM 717 N N . PHE A 1 97 ? 26.003 24.597 0.475 1.00 77.19 97 PHE A N 1
ATOM 718 C CA . PHE A 1 97 ? 27.087 23.999 -0.315 1.00 77.19 97 PHE A CA 1
ATOM 719 C C . PHE A 1 97 ? 28.476 24.190 0.320 1.00 77.19 97 PHE A C 1
ATOM 721 O O . PHE A 1 97 ? 29.478 23.764 -0.257 1.00 77.19 97 PHE A O 1
ATOM 728 N N . VAL A 1 98 ? 28.547 24.817 1.502 1.00 88.06 98 VAL A N 1
ATOM 729 C CA . VAL A 1 98 ? 29.769 24.874 2.315 1.00 88.06 98 VAL A CA 1
ATOM 730 C C . VAL A 1 98 ? 29.845 23.637 3.208 1.00 88.06 98 VAL A C 1
ATOM 732 O O . VAL A 1 98 ? 28.903 23.304 3.928 1.00 88.06 98 VAL A O 1
ATOM 735 N N . TYR A 1 99 ? 30.994 22.972 3.162 1.00 92.38 99 TYR A N 1
ATOM 736 C CA . TYR A 1 99 ? 31.329 21.778 3.929 1.00 92.38 99 TYR A CA 1
ATOM 737 C C . TYR A 1 99 ? 32.398 22.120 4.971 1.00 92.38 99 TYR A C 1
ATOM 739 O O . TYR A 1 99 ? 33.380 22.801 4.656 1.00 92.38 99 TYR A O 1
ATOM 747 N N . LEU A 1 100 ? 32.238 21.643 6.208 1.00 93.19 100 LEU A N 1
ATOM 748 C CA . LEU A 1 100 ? 33.278 21.687 7.243 1.00 93.19 100 LEU A CA 1
ATOM 749 C C . LEU A 1 100 ? 34.256 20.518 7.046 1.00 93.19 100 LEU A C 1
ATOM 751 O O . LEU A 1 100 ? 34.341 19.605 7.864 1.00 93.19 100 LEU A O 1
ATOM 755 N N . ASN A 1 101 ? 34.983 20.547 5.928 1.00 90.19 101 ASN A N 1
ATOM 756 C CA . ASN A 1 101 ? 35.903 19.483 5.526 1.00 90.19 101 ASN A CA 1
ATOM 757 C C . ASN A 1 101 ? 37.025 19.301 6.561 1.00 90.19 101 ASN A C 1
ATOM 759 O O . ASN A 1 101 ? 37.590 20.287 7.051 1.00 90.19 101 ASN A O 1
ATOM 763 N N . ALA A 1 102 ? 37.394 18.060 6.864 1.00 89.31 102 ALA A N 1
ATOM 764 C CA . ALA A 1 102 ? 38.454 17.753 7.814 1.00 89.31 102 ALA A CA 1
ATOM 765 C C . ALA A 1 102 ? 39.848 18.082 7.250 1.00 89.31 102 ALA A C 1
ATOM 767 O O . ALA A 1 102 ? 40.150 17.864 6.075 1.00 89.31 102 ALA A O 1
ATOM 768 N N . ARG A 1 103 ? 40.740 18.599 8.104 1.00 85.12 103 ARG A N 1
ATOM 769 C CA . ARG A 1 103 ? 42.088 19.035 7.701 1.00 85.12 103 ARG A CA 1
ATOM 770 C C . ARG A 1 103 ? 42.918 17.846 7.176 1.00 85.12 103 ARG A C 1
ATOM 772 O O . ARG A 1 103 ? 43.212 16.932 7.949 1.00 85.12 103 ARG A O 1
ATOM 779 N N . PRO A 1 104 ? 43.388 17.848 5.907 1.00 66.38 104 PRO A N 1
ATOM 780 C CA . PRO A 1 104 ? 44.069 16.686 5.316 1.00 66.38 104 PRO A CA 1
ATOM 781 C C . PRO A 1 104 ? 45.389 16.271 5.989 1.00 66.38 104 PRO A C 1
ATOM 783 O O . PRO A 1 104 ? 45.856 15.155 5.778 1.00 66.38 104 PRO A O 1
ATOM 786 N N . SER A 1 105 ? 46.004 17.145 6.794 1.00 55.44 105 SER A N 1
ATOM 787 C CA . SER A 1 105 ? 47.177 16.843 7.631 1.00 55.44 105 SER A CA 1
ATOM 788 C C . SER A 1 105 ? 46.852 16.037 8.894 1.00 55.44 105 SER A C 1
ATOM 790 O O . SER A 1 105 ? 47.754 15.435 9.474 1.00 55.44 105 SER A O 1
ATOM 792 N N . GLU A 1 106 ? 45.588 16.027 9.318 1.00 53.97 106 GLU A N 1
ATOM 793 C CA . GLU A 1 106 ? 45.110 15.453 10.581 1.00 53.97 106 GLU A CA 1
ATOM 794 C C . GLU A 1 106 ? 44.102 14.304 10.380 1.00 53.97 106 GLU A C 1
ATOM 796 O O . GLU A 1 106 ? 43.619 13.723 11.357 1.00 53.97 106 GLU A O 1
ATOM 801 N N . LEU A 1 107 ? 43.798 13.939 9.128 1.00 63.62 107 LEU A N 1
ATOM 802 C CA . LEU A 1 107 ? 42.797 12.932 8.775 1.00 63.62 107 LEU A CA 1
ATOM 803 C C . LEU A 1 107 ? 43.424 11.575 8.397 1.00 63.62 107 LEU A C 1
ATOM 805 O O . LEU A 1 107 ? 44.108 11.422 7.389 1.00 63.62 107 LEU A O 1
ATOM 809 N N . THR A 1 108 ? 43.154 10.546 9.195 1.00 64.62 108 THR A N 1
ATOM 810 C CA . THR A 1 108 ? 43.432 9.132 8.901 1.00 64.62 108 THR A CA 1
ATOM 811 C C . THR A 1 108 ? 42.249 8.321 9.418 1.00 64.62 108 THR A C 1
ATOM 813 O O . THR A 1 108 ? 42.299 7.723 10.494 1.00 64.62 108 THR A O 1
ATOM 816 N N . VAL A 1 109 ? 41.136 8.379 8.685 1.00 61.62 109 VAL A N 1
ATOM 817 C CA . VAL A 1 109 ? 39.846 7.803 9.094 1.00 61.62 109 VAL A CA 1
ATOM 818 C C . VAL A 1 109 ? 39.954 6.280 9.295 1.00 61.62 109 VAL A C 1
ATOM 820 O O . VAL A 1 109 ? 40.563 5.616 8.454 1.00 61.62 109 VAL A O 1
ATOM 823 N N . PRO A 1 110 ? 39.378 5.695 10.366 1.00 57.72 110 PRO A N 1
ATOM 824 C CA . PRO A 1 110 ? 38.661 6.321 11.489 1.00 57.72 110 PRO A CA 1
ATOM 825 C C . PRO A 1 110 ? 39.553 6.556 12.732 1.00 57.72 110 PRO A C 1
ATOM 827 O O . PRO A 1 110 ? 39.068 6.707 13.846 1.00 57.72 110 PRO A O 1
ATOM 830 N N . THR A 1 111 ? 40.878 6.550 12.562 1.00 64.81 111 THR A N 1
ATOM 831 C CA . THR A 1 111 ? 41.875 6.492 13.651 1.00 64.81 111 THR A CA 1
ATOM 832 C C . THR A 1 111 ? 42.433 7.840 14.123 1.00 64.81 111 THR A C 1
ATOM 834 O O . THR A 1 111 ? 43.246 7.865 15.048 1.00 64.81 111 THR A O 1
ATOM 837 N N . SER A 1 112 ? 42.032 8.961 13.514 1.00 80.44 112 SER A N 1
ATOM 838 C CA . SER A 1 112 ? 42.425 10.298 13.981 1.00 80.44 112 SER A CA 1
ATOM 839 C C . SER A 1 112 ? 41.935 10.538 15.409 1.00 80.44 112 SER A C 1
ATOM 841 O O . SER A 1 112 ? 40.737 10.478 15.667 1.00 80.44 112 SER A O 1
ATOM 843 N N . ALA A 1 113 ? 42.853 10.883 16.315 1.00 80.94 113 ALA A N 1
ATOM 844 C CA . ALA A 1 113 ? 42.612 10.941 17.764 1.00 80.94 113 ALA A CA 1
ATOM 845 C C . ALA A 1 113 ? 41.545 11.956 18.232 1.00 80.94 113 ALA A C 1
ATOM 847 O O . ALA A 1 113 ? 41.185 11.965 19.408 1.00 80.94 113 ALA A O 1
ATOM 848 N N . TRP A 1 114 ? 41.061 12.826 17.340 1.00 86.56 114 TRP A N 1
ATOM 849 C CA . TRP A 1 114 ? 39.942 13.732 17.602 1.00 86.56 114 TRP A CA 1
ATOM 850 C C . TRP A 1 114 ? 38.577 13.133 17.214 1.00 86.56 114 TRP A C 1
ATOM 852 O O . TRP A 1 114 ? 37.581 13.487 17.836 1.00 86.56 114 TRP A O 1
ATOM 862 N N . LEU A 1 115 ? 38.533 12.188 16.262 1.00 88.06 115 LEU A N 1
ATOM 863 C CA . LEU A 1 115 ? 37.315 11.485 15.832 1.00 88.06 115 LEU A CA 1
ATOM 864 C C . LEU A 1 115 ? 36.874 10.441 16.870 1.00 88.06 115 LEU A C 1
ATOM 866 O O . LEU A 1 115 ? 35.717 10.418 17.271 1.00 88.06 115 LEU A O 1
ATOM 870 N N . ASN A 1 116 ? 37.809 9.609 17.344 1.00 84.69 116 ASN A N 1
ATOM 871 C CA . ASN A 1 116 ? 37.579 8.563 18.353 1.00 84.69 116 ASN A CA 1
ATOM 872 C C . ASN A 1 116 ? 38.007 9.000 19.771 1.00 84.69 116 ASN A C 1
ATOM 874 O O . ASN A 1 116 ? 38.492 8.208 20.584 1.00 84.69 116 ASN A O 1
ATOM 878 N N . SER A 1 117 ? 37.868 10.295 20.063 1.00 87.81 117 SER A N 1
ATOM 879 C CA . SER A 1 117 ? 38.273 10.884 21.339 1.00 87.81 117 SER A CA 1
ATOM 880 C C . SER A 1 117 ? 37.407 10.376 22.493 1.00 87.81 117 SER A C 1
ATOM 882 O O . SER A 1 117 ? 36.186 10.508 22.481 1.00 87.81 117 SER A O 1
ATOM 884 N N . THR A 1 118 ? 38.029 9.891 23.570 1.00 90.88 118 THR A N 1
ATOM 885 C CA . THR A 1 118 ? 37.305 9.484 24.788 1.00 90.88 118 THR A CA 1
ATOM 886 C C . THR A 1 118 ? 36.867 10.668 25.662 1.00 90.88 118 THR A C 1
ATOM 888 O O . THR A 1 118 ? 36.522 10.457 26.823 1.00 90.88 118 THR A O 1
ATOM 891 N N . TYR A 1 119 ? 36.930 11.910 25.162 1.00 92.00 119 TYR A N 1
ATOM 892 C CA . TYR A 1 119 ? 36.632 13.124 25.931 1.00 92.00 119 TYR A CA 1
ATOM 893 C C . TYR A 1 119 ? 35.204 13.114 26.491 1.00 92.00 119 TYR A C 1
ATOM 895 O O . TYR A 1 119 ? 35.022 13.179 27.705 1.00 92.00 119 TYR A O 1
ATOM 903 N N . GLY A 1 120 ? 34.192 12.953 25.633 1.00 93.25 120 GLY A N 1
ATOM 904 C CA . GLY A 1 120 ? 32.798 12.857 26.063 1.00 93.25 120 GLY A CA 1
ATOM 905 C C . GLY A 1 120 ? 32.352 11.452 26.463 1.00 93.25 120 GLY A C 1
ATOM 906 O O . GLY A 1 120 ? 31.156 11.170 26.444 1.00 93.25 120 GLY A O 1
ATOM 907 N N . LYS A 1 121 ? 33.276 10.547 26.820 1.00 95.06 121 LYS A N 1
ATOM 908 C CA . LYS A 1 121 ? 32.885 9.247 27.375 1.00 95.06 121 LYS A CA 1
ATOM 909 C C . LYS A 1 121 ? 32.290 9.458 28.776 1.00 95.06 121 LYS A C 1
ATOM 911 O O . LYS A 1 121 ? 33.002 9.979 29.639 1.00 95.06 121 LYS A O 1
ATOM 916 N N . PRO A 1 122 ? 31.033 9.054 29.045 1.00 96.25 122 PRO A N 1
ATOM 917 C CA . PRO A 1 122 ? 30.435 9.253 30.359 1.00 96.25 122 PRO A CA 1
ATOM 918 C C . PRO A 1 122 ? 31.209 8.524 31.460 1.00 96.25 122 PRO A C 1
ATOM 920 O O . PRO A 1 122 ? 31.676 7.395 31.287 1.00 96.25 122 PRO A O 1
ATOM 923 N N . ASN A 1 123 ? 31.339 9.176 32.614 1.00 93.88 123 ASN A N 1
ATOM 924 C CA . ASN A 1 123 ? 31.950 8.582 33.799 1.00 93.88 123 ASN A CA 1
ATOM 925 C C . ASN A 1 123 ? 30.956 7.693 34.581 1.00 93.88 123 ASN A C 1
ATOM 927 O O . ASN A 1 123 ? 29.799 7.533 34.204 1.00 93.88 123 ASN A O 1
ATOM 931 N N . SER A 1 124 ? 31.383 7.126 35.713 1.00 90.06 124 SER A N 1
ATOM 932 C CA . SER A 1 124 ? 30.549 6.235 36.541 1.00 90.06 124 SER A CA 1
ATOM 933 C C . SER A 1 124 ? 29.341 6.899 37.228 1.00 90.06 124 SER A C 1
ATOM 935 O O . SER A 1 124 ? 28.548 6.195 37.850 1.00 90.06 124 SER A O 1
ATOM 937 N N . ALA A 1 125 ? 29.186 8.222 37.123 1.00 89.75 125 ALA A N 1
ATOM 938 C CA . ALA A 1 125 ? 27.988 8.967 37.515 1.00 89.75 125 ALA A CA 1
ATOM 939 C C . ALA A 1 125 ? 27.128 9.392 36.303 1.00 89.75 125 ALA A C 1
ATOM 941 O O . ALA A 1 125 ? 26.189 10.164 36.464 1.00 89.75 125 ALA A O 1
ATOM 942 N N . GLY A 1 126 ? 27.458 8.922 35.095 1.00 91.69 126 GLY A N 1
ATOM 943 C CA . GLY A 1 126 ? 26.778 9.254 33.843 1.00 91.69 126 GLY A CA 1
ATOM 944 C C . GLY A 1 126 ? 27.158 10.607 33.236 1.00 91.69 126 GLY A C 1
ATOM 945 O O . GLY A 1 126 ? 26.655 10.953 32.173 1.00 91.69 126 GLY A O 1
ATOM 946 N N . MET A 1 127 ? 28.049 11.382 33.857 1.00 96.19 127 MET A N 1
ATOM 947 C CA . MET A 1 127 ? 28.423 12.707 33.354 1.00 96.19 127 MET A CA 1
ATOM 948 C C . MET A 1 127 ? 29.475 12.596 32.241 1.00 96.19 127 MET A C 1
ATOM 950 O O . MET A 1 127 ? 30.551 12.033 32.459 1.00 96.19 127 MET A O 1
ATOM 954 N N . SER A 1 128 ? 29.165 13.162 31.073 1.00 96.19 128 SER A N 1
ATOM 955 C CA . SER A 1 128 ? 30.104 13.397 29.966 1.00 96.19 128 SER A CA 1
ATOM 956 C C . SER A 1 128 ? 30.832 14.735 30.143 1.00 96.19 128 SER A C 1
ATOM 958 O O . SER A 1 128 ? 30.264 15.674 30.701 1.00 96.19 128 SER A O 1
ATOM 960 N N . ALA A 1 129 ? 32.077 14.840 29.662 1.00 95.44 129 ALA A N 1
ATOM 961 C CA . ALA A 1 129 ? 32.768 16.128 29.562 1.00 95.44 129 ALA A CA 1
ATOM 962 C C . ALA A 1 129 ? 32.347 16.939 28.323 1.00 95.44 129 ALA A C 1
ATOM 964 O O . ALA A 1 129 ? 32.505 18.152 28.331 1.00 95.44 129 ALA A O 1
ATOM 965 N N . ALA A 1 130 ? 31.782 16.294 27.295 1.00 93.56 130 ALA A N 1
ATOM 966 C CA . ALA A 1 130 ? 31.137 16.988 26.182 1.00 93.56 130 ALA A CA 1
ATOM 967 C C . ALA A 1 130 ? 29.720 17.425 26.582 1.00 93.56 130 ALA A C 1
ATOM 969 O O . ALA A 1 130 ? 29.034 16.741 27.349 1.00 93.56 130 ALA A O 1
ATOM 970 N N . GLU A 1 131 ? 29.301 18.578 26.079 1.00 93.00 131 GLU A N 1
ATOM 971 C CA . GLU A 1 131 ? 28.045 19.232 26.417 1.00 93.00 131 GLU A CA 1
ATOM 972 C C . GLU A 1 131 ? 26.889 18.717 25.553 1.00 93.00 131 GLU A C 1
ATOM 974 O O . GLU A 1 131 ? 26.998 18.616 24.333 1.00 93.00 131 GLU A O 1
ATOM 979 N N . THR A 1 132 ? 25.736 18.468 26.175 1.00 95.94 132 THR A N 1
ATOM 980 C CA . THR A 1 132 ? 24.469 18.344 25.435 1.00 95.94 132 THR A CA 1
ATOM 981 C C . THR A 1 132 ? 23.980 19.736 25.046 1.00 95.94 132 THR A C 1
ATOM 983 O O . THR A 1 132 ? 23.951 20.631 25.893 1.00 95.94 132 THR A O 1
ATOM 986 N N . ILE A 1 133 ? 23.550 19.937 23.800 1.00 96.88 133 ILE A N 1
ATOM 987 C CA . ILE A 1 133 ? 22.952 21.212 23.382 1.00 96.88 133 ILE A CA 1
ATOM 988 C C . ILE A 1 133 ? 21.437 21.136 23.588 1.00 96.88 133 ILE A C 1
ATOM 990 O O . ILE A 1 133 ? 20.753 20.359 22.926 1.00 96.88 133 ILE A O 1
ATOM 994 N N . ILE A 1 134 ? 20.904 21.933 24.515 1.00 97.00 134 ILE A N 1
ATOM 995 C CA . ILE A 1 134 ? 19.464 22.000 24.792 1.00 97.00 134 ILE A CA 1
ATOM 996 C C . ILE A 1 134 ? 18.861 23.193 24.051 1.00 97.00 134 ILE A C 1
ATOM 998 O O . ILE A 1 134 ? 19.295 24.328 24.247 1.00 97.00 134 ILE A O 1
ATOM 1002 N N . ILE A 1 135 ? 17.834 22.957 23.234 1.00 95.62 135 ILE A N 1
ATOM 1003 C CA . ILE A 1 135 ? 17.089 24.023 22.549 1.00 95.62 135 ILE A CA 1
ATOM 1004 C C . ILE A 1 135 ? 15.643 24.013 23.044 1.00 95.62 135 ILE A C 1
ATOM 1006 O O . ILE A 1 135 ? 14.957 22.994 22.966 1.00 95.62 135 ILE A O 1
ATOM 1010 N N . LEU A 1 136 ? 15.203 25.152 23.576 1.00 94.88 136 LEU A N 1
ATOM 1011 C CA . LEU A 1 136 ? 13.874 25.372 24.139 1.00 94.88 136 LEU A CA 1
ATOM 1012 C C . LEU A 1 136 ? 13.021 26.187 23.167 1.00 94.88 136 LEU A C 1
ATOM 1014 O O . LEU A 1 136 ? 13.375 27.317 22.832 1.00 94.88 136 LEU A O 1
ATOM 1018 N N . VAL A 1 137 ? 11.883 25.638 22.756 1.00 92.44 137 VAL A N 1
ATOM 1019 C CA . VAL A 1 137 ? 10.884 26.311 21.919 1.00 92.44 137 VAL A CA 1
ATOM 1020 C C . VAL A 1 137 ? 9.643 26.567 22.775 1.00 92.44 137 VAL A C 1
ATOM 1022 O O . VAL A 1 137 ? 9.075 25.623 23.327 1.00 92.44 137 VAL A O 1
ATOM 1025 N N . ASP A 1 138 ? 9.203 27.825 22.887 1.00 88.69 138 ASP A N 1
ATOM 1026 C CA . ASP A 1 138 ? 7.844 28.111 23.365 1.00 88.69 138 ASP A CA 1
ATOM 1027 C C . ASP A 1 138 ? 6.874 27.883 22.204 1.00 88.69 138 ASP A C 1
ATOM 1029 O O . ASP A 1 138 ? 6.758 28.698 21.291 1.00 88.69 138 ASP A O 1
ATOM 1033 N N . ALA A 1 139 ? 6.221 26.724 22.222 1.00 83.06 139 ALA A N 1
ATOM 1034 C CA . ALA A 1 139 ? 5.318 26.273 21.175 1.00 83.06 139 ALA A CA 1
ATOM 1035 C C . ALA A 1 139 ? 3.847 26.618 21.504 1.00 83.06 139 ALA A C 1
ATOM 1037 O O . ALA A 1 139 ? 2.923 26.086 20.890 1.00 83.06 139 ALA A O 1
ATOM 1038 N N . SER A 1 140 ? 3.610 27.518 22.469 1.00 78.94 140 SER A N 1
ATOM 1039 C CA . SER A 1 140 ? 2.272 27.933 22.923 1.00 78.94 140 SER A CA 1
ATOM 1040 C C . SER A 1 140 ? 1.419 28.653 21.868 1.00 78.94 140 SER A C 1
ATOM 1042 O O . SER A 1 140 ? 0.223 28.817 22.100 1.00 78.94 140 SER A O 1
ATOM 1044 N N . GLU A 1 141 ? 2.000 29.102 20.749 1.00 70.75 141 GLU A N 1
ATOM 1045 C CA . GLU A 1 141 ? 1.247 29.655 19.608 1.00 70.75 141 GLU A CA 1
ATOM 1046 C C . GLU A 1 141 ? 0.771 28.572 18.621 1.00 70.75 141 GLU A C 1
ATOM 1048 O O . GLU A 1 141 ? -0.246 28.765 17.957 1.00 70.75 141 GLU A O 1
ATOM 1053 N N . GLU A 1 142 ? 1.460 27.426 18.545 1.00 68.25 142 GLU A N 1
ATOM 1054 C CA . GLU A 1 142 ? 1.069 26.285 17.698 1.00 68.25 142 GLU A CA 1
ATOM 1055 C C . GLU A 1 142 ? 0.206 25.250 18.448 1.00 68.25 142 GLU A C 1
ATOM 1057 O O . GLU A 1 142 ? -0.565 24.522 17.823 1.00 68.25 142 GLU A O 1
ATOM 1062 N N . HIS A 1 143 ? 0.324 25.186 19.780 1.00 75.75 143 HIS A N 1
ATOM 1063 C CA . HIS A 1 143 ? -0.280 24.156 20.639 1.00 75.75 143 HIS A CA 1
ATOM 1064 C C . HIS A 1 143 ? -1.133 24.764 21.767 1.00 75.75 143 HIS A C 1
ATOM 1066 O O . HIS A 1 143 ? -1.623 25.888 21.687 1.00 75.75 143 HIS A O 1
ATOM 1072 N N . VAL A 1 144 ? -1.355 24.011 22.848 1.00 78.69 144 VAL A N 1
ATOM 1073 C CA . VAL A 1 144 ? -2.033 24.515 24.052 1.00 78.69 144 VAL A CA 1
ATOM 1074 C C . VAL A 1 144 ? -1.131 25.527 24.769 1.00 78.69 144 VAL A C 1
ATOM 1076 O O . VAL A 1 144 ? 0.076 25.318 24.881 1.00 78.69 144 VAL A O 1
ATOM 1079 N N . ALA A 1 145 ? -1.704 26.600 25.316 1.00 81.06 145 ALA A N 1
ATOM 1080 C CA . ALA A 1 145 ? -0.944 27.603 26.063 1.00 81.06 145 ALA A CA 1
ATOM 1081 C C . ALA A 1 145 ? -0.118 26.983 27.213 1.00 81.06 145 ALA A C 1
ATOM 1083 O O . ALA A 1 145 ? -0.640 26.220 28.037 1.00 81.06 145 ALA A O 1
ATOM 1084 N N . GLY A 1 146 ? 1.170 27.335 27.273 1.00 82.12 146 GLY A N 1
ATOM 1085 C CA . GLY A 1 146 ? 2.148 26.734 28.178 1.00 82.12 146 GLY A CA 1
ATOM 1086 C C . GLY A 1 146 ? 2.810 25.466 27.626 1.00 82.12 146 GLY A C 1
ATOM 1087 O O . GLY A 1 146 ? 3.264 24.646 28.427 1.00 82.12 146 GLY A O 1
ATOM 1088 N N . THR A 1 147 ? 2.844 25.272 26.302 1.00 90.31 147 THR A N 1
ATOM 1089 C CA . THR A 1 147 ? 3.579 24.162 25.669 1.00 90.31 147 THR A CA 1
ATOM 1090 C C . THR A 1 147 ? 5.032 24.561 25.438 1.00 90.31 147 THR A C 1
ATOM 1092 O O . THR A 1 147 ? 5.303 25.499 24.695 1.00 90.31 147 THR A O 1
ATOM 1095 N N . ILE A 1 148 ? 5.963 23.830 26.050 1.00 92.75 148 ILE A N 1
ATOM 1096 C CA . ILE A 1 148 ? 7.407 23.975 25.843 1.00 92.75 148 ILE A CA 1
ATOM 1097 C C . ILE A 1 148 ? 7.941 22.686 25.230 1.00 92.75 148 ILE A C 1
ATOM 1099 O O . ILE A 1 148 ? 7.850 21.625 25.853 1.00 92.75 148 ILE A O 1
ATOM 1103 N N . ASP A 1 149 ? 8.551 22.793 24.056 1.00 94.00 149 ASP A N 1
ATOM 1104 C CA . ASP A 1 149 ? 9.307 21.702 23.450 1.00 94.00 149 ASP A CA 1
ATOM 1105 C C . ASP A 1 149 ? 10.786 21.863 23.791 1.00 94.00 149 ASP A C 1
ATOM 1107 O O . ASP A 1 149 ? 11.395 22.898 23.513 1.00 94.00 149 ASP A O 1
ATOM 1111 N N . ALA A 1 150 ? 11.366 20.839 24.417 1.00 95.75 150 ALA A N 1
ATOM 1112 C CA . ALA A 1 150 ? 12.784 20.801 24.744 1.00 95.75 150 ALA A CA 1
ATOM 1113 C C . ALA A 1 150 ? 13.481 19.721 23.918 1.00 95.75 150 ALA A C 1
ATOM 1115 O O . ALA A 1 150 ? 13.227 18.529 24.105 1.00 95.75 150 ALA A O 1
ATOM 1116 N N . TYR A 1 151 ? 14.373 20.150 23.032 1.00 95.88 151 TYR A N 1
ATOM 1117 C CA . TYR A 1 151 ? 15.261 19.286 22.262 1.00 95.88 151 TYR A CA 1
ATOM 1118 C C . TYR A 1 151 ? 16.586 19.107 23.006 1.00 95.88 151 TYR A C 1
ATOM 1120 O O . TYR A 1 151 ? 17.127 20.076 23.536 1.00 95.88 151 TYR A O 1
ATOM 1128 N N . TYR A 1 152 ? 17.122 17.889 23.004 1.00 97.19 152 TYR A N 1
ATOM 1129 C CA . TYR A 1 152 ? 18.418 17.516 23.570 1.00 97.19 152 TYR A CA 1
ATOM 1130 C C . TYR A 1 152 ? 19.273 16.967 22.426 1.00 97.19 152 TYR A C 1
ATOM 1132 O O . TYR A 1 152 ? 19.092 15.821 22.016 1.00 97.19 152 TYR A O 1
ATOM 1140 N N . PHE A 1 153 ? 20.149 17.803 21.876 1.00 96.75 153 PHE A N 1
ATOM 1141 C CA . PHE A 1 153 ? 21.025 17.460 20.759 1.00 96.75 153 PHE A CA 1
ATOM 1142 C C . PHE A 1 153 ? 22.368 16.907 21.241 1.00 96.75 153 PHE A C 1
ATOM 1144 O O . PHE A 1 153 ? 22.983 17.426 22.180 1.00 96.75 153 PHE A O 1
ATOM 1151 N N . TYR A 1 154 ? 22.831 15.885 20.532 1.00 95.56 154 TYR A N 1
ATOM 1152 C CA . TYR A 1 154 ? 24.073 15.158 20.732 1.00 95.56 154 TYR A CA 1
ATOM 1153 C C . TYR A 1 154 ? 24.934 15.344 19.481 1.00 95.56 154 TYR A C 1
ATOM 1155 O O . TYR A 1 154 ? 24.442 15.204 18.362 1.00 95.56 154 TYR A O 1
ATOM 1163 N N . PHE A 1 155 ? 26.210 15.675 19.671 1.00 95.88 155 PHE A N 1
ATOM 1164 C CA . PHE A 1 155 ? 27.156 15.854 18.574 1.00 95.88 155 PHE A CA 1
ATOM 1165 C C . PHE A 1 155 ? 28.293 14.844 18.673 1.00 95.88 155 PHE A C 1
ATOM 1167 O O . PHE A 1 155 ? 28.875 14.675 19.748 1.00 95.88 155 PHE A O 1
ATOM 1174 N N . TYR A 1 156 ? 28.659 14.233 17.549 1.00 95.06 156 TYR A N 1
ATOM 1175 C CA . TYR A 1 156 ? 29.804 13.328 17.443 1.00 95.06 156 TYR A CA 1
ATOM 1176 C C . TYR A 1 156 ? 30.717 13.818 16.318 1.00 95.06 156 TYR A C 1
ATOM 1178 O O . TYR A 1 156 ? 30.260 14.349 15.312 1.00 95.06 156 TYR A O 1
ATOM 1186 N N . SER A 1 157 ? 32.034 13.661 16.466 1.00 94.00 157 SER A N 1
ATOM 1187 C CA . SER A 1 157 ? 32.981 14.106 15.431 1.00 94.00 157 SER A CA 1
ATOM 1188 C C . SER A 1 157 ? 33.005 13.194 14.200 1.00 94.00 157 SER A C 1
ATOM 1190 O O . SER A 1 157 ? 33.612 13.558 13.193 1.00 94.00 157 SER A O 1
ATOM 1192 N N . TYR A 1 158 ? 32.386 12.015 14.275 1.00 92.75 158 TYR A N 1
ATOM 1193 C CA . TYR A 1 158 ? 32.402 10.990 13.239 1.00 92.75 158 TYR A CA 1
ATOM 1194 C C . TYR A 1 158 ? 31.250 10.003 13.433 1.00 92.75 158 TYR A C 1
ATOM 1196 O O . TYR A 1 158 ? 31.051 9.543 14.553 1.00 92.75 158 TYR A O 1
ATOM 1204 N N . ASN A 1 159 ? 30.579 9.630 12.346 1.00 92.31 159 ASN A N 1
ATOM 1205 C CA . ASN A 1 159 ? 29.603 8.549 12.282 1.00 92.31 159 ASN A CA 1
ATOM 1206 C C . ASN A 1 159 ? 30.244 7.304 11.637 1.00 92.31 159 ASN A C 1
ATOM 1208 O O . ASN A 1 159 ? 30.630 7.325 10.463 1.00 92.31 159 ASN A O 1
ATOM 1212 N N . LEU A 1 160 ? 30.347 6.207 12.392 1.00 88.75 160 LEU A N 1
ATOM 1213 C CA . LEU A 1 160 ? 30.762 4.885 11.916 1.00 88.75 160 LEU A CA 1
ATOM 1214 C C . LEU A 1 160 ? 29.518 4.006 11.704 1.00 88.75 160 LEU A C 1
ATOM 1216 O O . LEU A 1 160 ? 29.178 3.176 12.547 1.00 88.75 160 LEU A O 1
ATOM 1220 N N . GLY A 1 161 ? 28.854 4.186 10.565 1.00 83.12 161 GLY A N 1
ATOM 1221 C CA . GLY A 1 161 ? 27.540 3.605 10.290 1.00 83.12 161 GLY A CA 1
ATOM 1222 C C . GLY A 1 161 ? 27.456 2.062 10.234 1.00 83.12 161 GLY A C 1
ATOM 1223 O O . GLY A 1 161 ? 28.446 1.343 10.427 1.00 83.12 161 GLY A O 1
ATOM 1224 N N . PRO A 1 162 ? 26.246 1.525 10.007 1.00 76.62 162 PRO A N 1
ATOM 1225 C CA . PRO A 1 162 ? 25.889 0.112 10.181 1.00 76.62 162 PRO A CA 1
ATOM 1226 C C . PRO A 1 162 ? 26.617 -0.861 9.240 1.00 76.62 162 PRO A C 1
ATOM 1228 O O . PRO A 1 162 ? 27.075 -0.501 8.153 1.00 76.62 162 PRO A O 1
ATOM 1231 N N . TYR A 1 163 ? 26.681 -2.134 9.646 1.00 72.00 163 TYR A N 1
ATOM 1232 C CA . TYR A 1 163 ? 27.269 -3.216 8.850 1.00 72.00 163 TYR A CA 1
ATOM 1233 C C . TYR A 1 163 ? 26.331 -3.732 7.751 1.00 72.00 163 TYR A C 1
ATOM 1235 O O . TYR A 1 163 ? 25.179 -4.057 8.021 1.00 72.00 163 TYR A O 1
ATOM 1243 N N . VAL A 1 164 ? 26.879 -3.957 6.551 1.00 62.44 164 VAL A N 1
ATOM 1244 C CA . VAL A 1 164 ? 26.254 -4.728 5.464 1.00 62.44 164 VAL A CA 1
ATOM 1245 C C . VAL A 1 164 ? 27.296 -5.632 4.807 1.00 62.44 164 VAL A C 1
ATOM 1247 O O . VAL A 1 164 ? 28.366 -5.179 4.403 1.00 62.44 164 VAL A O 1
ATOM 1250 N N . PHE A 1 165 ? 27.014 -6.936 4.731 1.00 59.00 165 PHE A N 1
ATOM 1251 C CA . PHE A 1 165 ? 27.917 -7.976 4.196 1.00 59.00 165 PHE A CA 1
ATOM 1252 C C . PHE A 1 165 ? 29.364 -7.985 4.757 1.00 59.00 165 PHE A C 1
ATOM 1254 O O . PHE A 1 165 ? 30.245 -8.621 4.179 1.00 59.00 165 PHE A O 1
ATOM 1261 N N . GLY A 1 166 ? 29.613 -7.337 5.901 1.00 64.06 166 GLY A N 1
ATOM 1262 C CA . GLY A 1 166 ? 30.929 -7.248 6.548 1.00 64.06 166 GLY A CA 1
ATOM 1263 C C . GLY A 1 166 ? 31.704 -5.949 6.287 1.00 64.06 166 GLY A C 1
ATOM 1264 O O . GLY A 1 166 ? 32.727 -5.731 6.932 1.00 64.06 166 GLY A O 1
ATOM 1265 N N . GLU A 1 167 ? 31.210 -5.061 5.421 1.00 69.94 167 GLU A N 1
ATOM 1266 C CA . GLU A 1 167 ? 31.645 -3.658 5.368 1.00 69.94 167 GLU A CA 1
ATOM 1267 C C . GLU A 1 167 ? 30.650 -2.758 6.119 1.00 69.94 167 GLU A C 1
ATOM 1269 O O . GLU A 1 167 ? 29.574 -3.216 6.494 1.00 69.94 167 GLU A O 1
ATOM 1274 N N . ARG A 1 168 ? 31.002 -1.492 6.368 1.00 78.88 168 ARG A N 1
ATOM 1275 C CA . ARG A 1 168 ? 30.115 -0.497 6.997 1.00 78.88 168 ARG A CA 1
ATOM 1276 C C . ARG A 1 168 ? 29.729 0.594 6.006 1.00 78.88 168 ARG A C 1
ATOM 1278 O O . ARG A 1 168 ? 30.593 1.016 5.238 1.00 78.88 168 ARG A O 1
ATOM 1285 N N . PHE A 1 169 ? 28.484 1.060 6.053 1.00 83.25 169 PHE A N 1
ATOM 1286 C CA . PHE A 1 169 ? 27.916 2.055 5.132 1.00 83.25 169 PHE A CA 1
ATOM 1287 C C . PHE A 1 169 ? 27.387 3.291 5.873 1.00 83.25 169 PHE A C 1
ATOM 1289 O O . PHE A 1 169 ? 27.175 3.233 7.079 1.00 83.25 169 PHE A O 1
ATOM 1296 N N . GLY A 1 170 ? 27.203 4.415 5.170 1.00 84.06 170 GLY A N 1
ATOM 1297 C CA . GLY A 1 170 ? 26.783 5.685 5.778 1.00 84.06 170 GLY A CA 1
ATOM 1298 C C . GLY A 1 170 ? 27.849 6.357 6.653 1.00 84.06 170 GLY A C 1
ATOM 1299 O O . GLY A 1 170 ? 27.509 7.125 7.549 1.00 84.06 170 GLY A O 1
ATOM 1300 N N . ASN A 1 171 ? 29.136 6.058 6.450 1.00 89.44 171 ASN A N 1
ATOM 1301 C CA . ASN A 1 171 ? 30.212 6.650 7.248 1.00 89.44 171 ASN A CA 1
ATOM 1302 C C . ASN A 1 171 ? 30.423 8.120 6.852 1.00 89.44 171 ASN A C 1
ATOM 1304 O O . ASN A 1 171 ? 30.517 8.421 5.661 1.00 89.44 171 ASN A O 1
ATOM 1308 N N . HIS A 1 172 ? 30.545 9.026 7.820 1.00 91.12 172 HIS A N 1
ATOM 1309 C CA . HIS A 1 172 ? 30.772 10.449 7.546 1.00 91.12 172 HIS A CA 1
ATOM 1310 C C . HIS A 1 172 ? 31.438 11.171 8.728 1.00 91.12 172 HIS A C 1
ATOM 1312 O O . HIS A 1 172 ? 31.448 10.677 9.854 1.00 91.12 172 HIS A O 1
ATOM 1318 N N . VAL A 1 173 ? 32.063 12.320 8.460 1.00 92.56 173 VAL A N 1
ATOM 1319 C CA . VAL A 1 173 ? 32.647 13.197 9.490 1.00 92.56 173 VAL A CA 1
ATOM 1320 C C . VAL A 1 173 ? 31.566 14.141 10.010 1.00 92.56 173 VAL A C 1
ATOM 1322 O O . VAL A 1 173 ? 30.789 14.650 9.211 1.00 92.56 173 VAL A O 1
ATOM 1325 N N . GLY A 1 174 ? 31.560 14.365 11.330 1.00 92.94 174 GLY A N 1
ATOM 1326 C CA . GLY A 1 174 ? 30.522 15.090 12.074 1.00 92.94 174 GLY A CA 1
ATOM 1327 C C . GLY A 1 174 ? 29.167 14.377 12.089 1.00 92.94 174 GLY A C 1
ATOM 1328 O O . GLY A 1 174 ? 28.851 13.626 11.178 1.00 92.94 174 GLY A O 1
ATOM 1329 N N . ASP A 1 175 ? 28.377 14.575 13.141 1.00 93.31 175 ASP A N 1
ATOM 1330 C CA . ASP A 1 175 ? 27.080 13.913 13.309 1.00 93.31 175 ASP A CA 1
ATOM 1331 C C . ASP A 1 175 ? 26.191 14.673 14.310 1.00 93.31 175 ASP A C 1
ATOM 1333 O O . ASP A 1 175 ? 26.706 15.220 15.287 1.00 93.31 175 ASP A O 1
ATOM 1337 N N . TRP A 1 176 ? 24.874 14.709 14.084 1.00 93.50 176 TRP A N 1
ATOM 1338 C CA . TRP A 1 176 ? 23.904 15.515 14.840 1.00 93.50 176 TRP A CA 1
ATOM 1339 C C . TRP A 1 176 ? 22.609 14.753 15.123 1.00 93.50 176 TRP A C 1
ATOM 1341 O O . TRP A 1 176 ? 21.626 14.883 14.393 1.00 93.50 176 TRP A O 1
ATOM 1351 N N . GLU A 1 177 ? 22.553 14.057 16.250 1.00 93.06 177 GLU A N 1
ATOM 1352 C CA . GLU A 1 177 ? 21.382 13.280 16.665 1.00 93.06 177 GLU A CA 1
ATOM 1353 C C . GLU A 1 177 ? 20.673 13.915 17.869 1.00 93.06 177 GLU A C 1
ATOM 1355 O O . GLU A 1 177 ? 21.235 14.781 18.542 1.00 93.06 177 GLU A O 1
ATOM 1360 N N . ASN A 1 178 ? 19.399 13.587 18.119 1.00 93.75 178 ASN A N 1
ATOM 1361 C CA . ASN A 1 178 ? 18.652 14.191 19.222 1.00 93.75 178 ASN A CA 1
ATOM 1362 C C . ASN A 1 178 ? 17.542 13.321 19.831 1.00 93.75 178 ASN A C 1
ATOM 1364 O O . ASN A 1 178 ? 17.057 12.332 19.284 1.00 93.75 178 ASN A O 1
ATOM 1368 N N . SER A 1 179 ? 17.090 13.766 20.997 1.00 95.06 179 SER A N 1
ATOM 1369 C CA . SER A 1 179 ? 15.749 13.466 21.489 1.00 95.06 179 SER A CA 1
ATOM 1370 C C . SER A 1 179 ? 14.997 14.763 21.778 1.00 95.06 179 SER A C 1
ATOM 1372 O O . SER A 1 179 ? 15.585 15.843 21.863 1.00 95.06 179 SER A O 1
ATOM 1374 N N . MET A 1 180 ? 13.680 14.678 21.923 1.00 94.06 180 MET A N 1
ATOM 1375 C CA . MET A 1 180 ? 12.811 15.825 22.187 1.00 94.06 180 MET A CA 1
ATOM 1376 C C . MET A 1 180 ? 11.727 15.421 23.182 1.00 94.06 180 MET A C 1
ATOM 1378 O O . MET A 1 180 ? 11.156 14.343 23.062 1.00 94.06 180 MET A O 1
ATOM 1382 N N . ILE A 1 181 ? 11.418 16.280 24.155 1.00 95.25 181 ILE A N 1
ATOM 1383 C CA . ILE A 1 181 ? 10.305 16.079 25.092 1.00 95.25 181 ILE A CA 1
ATOM 1384 C C . ILE A 1 181 ? 9.378 17.292 25.028 1.00 95.25 181 ILE A C 1
ATOM 1386 O O . ILE A 1 181 ? 9.817 18.424 25.245 1.00 95.25 181 ILE A O 1
ATOM 1390 N N . ARG A 1 182 ? 8.089 17.039 24.776 1.00 93.31 182 ARG A N 1
ATOM 1391 C CA . ARG A 1 182 ? 7.027 18.053 24.815 1.00 93.31 182 ARG A CA 1
ATOM 1392 C C . ARG A 1 182 ? 6.425 18.131 26.207 1.00 93.31 182 ARG A C 1
ATOM 1394 O O . ARG A 1 182 ? 5.897 17.142 26.721 1.00 93.31 182 ARG A O 1
ATOM 1401 N N . PHE A 1 183 ? 6.469 19.316 26.802 1.00 93.94 183 PHE A N 1
ATOM 1402 C CA . PHE A 1 183 ? 5.875 19.623 28.098 1.00 93.94 183 PHE A CA 1
ATOM 1403 C C . PHE A 1 183 ? 4.653 20.514 27.918 1.00 93.94 183 PHE A C 1
ATOM 1405 O O . PHE A 1 183 ? 4.752 21.565 27.298 1.00 93.94 183 PHE A O 1
ATOM 1412 N N . VAL A 1 184 ? 3.527 20.164 28.538 1.00 91.38 184 VAL A N 1
ATOM 1413 C CA . VAL A 1 184 ? 2.357 21.047 28.644 1.00 91.38 184 VAL A CA 1
ATOM 1414 C C . VAL A 1 184 ? 2.237 21.492 30.095 1.00 91.38 184 VAL A C 1
ATOM 1416 O O . VAL A 1 184 ? 2.092 20.674 31.001 1.00 91.38 184 VAL A O 1
ATOM 1419 N N . ASN A 1 185 ? 2.354 22.800 30.332 1.00 88.81 185 ASN A N 1
ATOM 1420 C CA . ASN A 1 185 ? 2.365 23.422 31.661 1.00 88.81 185 ASN A CA 1
ATOM 1421 C C . ASN A 1 185 ? 3.385 22.773 32.630 1.00 88.81 185 ASN A C 1
ATOM 1423 O O . ASN A 1 185 ? 3.148 22.646 33.832 1.00 88.81 185 ASN A O 1
ATOM 1427 N N . GLY A 1 186 ? 4.537 22.352 32.091 1.00 88.44 186 GLY A N 1
ATOM 1428 C CA . GLY A 1 186 ? 5.626 21.700 32.829 1.00 88.44 186 GLY A CA 1
ATOM 1429 C C . GLY A 1 186 ? 5.445 20.200 33.099 1.00 88.44 186 GLY A C 1
ATOM 1430 O O . GLY A 1 186 ? 6.294 19.608 33.767 1.00 88.44 186 GLY A O 1
ATOM 1431 N N . VAL A 1 187 ? 4.380 19.575 32.585 1.00 92.38 187 VAL A N 1
ATOM 1432 C CA . VAL A 1 187 ? 4.150 18.122 32.648 1.00 92.38 187 VAL A CA 1
ATOM 1433 C C . VAL A 1 187 ? 4.537 17.493 31.303 1.00 92.38 187 VAL A C 1
ATOM 1435 O O . VAL A 1 187 ? 3.971 17.900 30.283 1.00 92.38 187 VAL A O 1
ATOM 1438 N N . PRO A 1 188 ? 5.471 16.525 31.247 1.00 93.62 188 PRO A N 1
ATOM 1439 C CA . PRO A 1 188 ? 5.832 15.869 29.990 1.00 93.62 188 PRO A CA 1
ATOM 1440 C C . PRO A 1 188 ? 4.647 15.075 29.425 1.00 93.62 188 PRO A C 1
ATOM 1442 O O . PRO A 1 188 ? 3.892 14.476 30.184 1.00 93.62 188 PRO A O 1
ATOM 1445 N N . GLN A 1 189 ? 4.472 15.099 28.103 1.00 90.31 189 GLN A N 1
ATOM 1446 C CA . GLN A 1 189 ? 3.383 14.408 27.395 1.00 90.31 189 GLN A CA 1
ATOM 1447 C C . GLN A 1 189 ? 3.917 13.291 26.487 1.00 90.31 189 GLN A C 1
ATOM 1449 O O . GLN A 1 189 ? 3.437 12.158 26.519 1.00 90.31 189 GLN A O 1
ATOM 1454 N N . ALA A 1 190 ? 4.945 13.605 25.698 1.00 89.25 190 ALA A N 1
ATOM 1455 C CA . ALA A 1 190 ? 5.535 12.711 24.710 1.00 89.25 190 ALA A CA 1
ATOM 1456 C C . ALA A 1 190 ? 7.055 12.896 24.639 1.00 89.25 190 ALA A C 1
ATOM 1458 O O . ALA A 1 190 ? 7.573 13.969 24.967 1.00 89.25 190 ALA A O 1
ATOM 1459 N N . VAL A 1 191 ? 7.747 11.852 24.186 1.00 91.69 191 VAL A N 1
ATOM 1460 C CA . VAL A 1 191 ? 9.185 11.842 23.894 1.00 91.69 191 VAL A CA 1
ATOM 1461 C C . VAL A 1 191 ? 9.416 11.349 22.467 1.00 91.69 191 VAL A C 1
ATOM 1463 O O . VAL A 1 191 ? 8.776 10.398 22.029 1.00 91.69 191 VAL A O 1
ATOM 1466 N N . PHE A 1 192 ? 10.315 12.003 21.742 1.00 92.44 192 PHE A N 1
ATOM 1467 C CA . PHE A 1 192 ? 10.772 11.620 20.408 1.00 92.44 192 PHE A CA 1
ATOM 1468 C C . PHE A 1 192 ? 12.250 11.231 20.459 1.00 92.44 192 PHE A C 1
ATOM 1470 O O . PHE A 1 192 ? 13.022 11.849 21.200 1.00 92.44 192 PHE A O 1
ATOM 1477 N N . TYR A 1 193 ? 12.630 10.245 19.650 1.00 91.44 193 TYR A N 1
ATOM 1478 C CA . TYR A 1 193 ? 14.008 9.801 19.456 1.00 91.44 193 TYR A CA 1
ATOM 1479 C C . TYR A 1 193 ? 14.342 9.809 17.962 1.00 91.44 193 TYR A C 1
ATOM 1481 O O . TYR A 1 193 ? 13.574 9.287 17.153 1.00 91.44 193 TYR A O 1
ATOM 1489 N N . SER A 1 194 ? 15.490 10.382 17.591 1.00 88.00 194 SER A N 1
ATOM 1490 C CA . SER A 1 194 ? 15.975 10.354 16.211 1.00 88.00 194 SER A CA 1
ATOM 1491 C C . SER A 1 194 ? 16.525 8.971 15.836 1.00 88.00 194 SER A C 1
ATOM 1493 O O . SER A 1 194 ? 17.722 8.707 15.903 1.00 88.00 194 SER A O 1
ATOM 1495 N N . ALA A 1 195 ? 15.631 8.059 15.468 1.00 82.31 195 ALA A N 1
ATOM 1496 C CA . ALA A 1 195 ? 15.997 6.877 14.696 1.00 82.31 195 ALA A CA 1
ATOM 1497 C C . ALA A 1 195 ? 16.235 7.253 13.217 1.00 82.31 195 ALA A C 1
ATOM 1499 O O . ALA A 1 195 ? 16.006 8.393 12.800 1.00 82.31 195 ALA A O 1
ATOM 1500 N N . HIS A 1 196 ? 16.676 6.285 12.413 1.00 73.69 196 HIS A N 1
ATOM 1501 C CA . HIS A 1 196 ? 16.672 6.408 10.953 1.00 73.69 196 HIS A CA 1
ATOM 1502 C C . HIS A 1 196 ? 15.236 6.480 10.383 1.00 73.69 196 HIS A C 1
ATOM 1504 O O . HIS A 1 196 ? 14.267 6.280 11.112 1.00 73.69 196 HIS A O 1
ATOM 1510 N N . ASP A 1 197 ? 15.107 6.800 9.087 1.00 59.22 197 ASP A N 1
ATOM 1511 C CA . ASP A 1 197 ? 13.828 7.053 8.398 1.00 59.22 197 ASP A CA 1
ATOM 1512 C C . ASP A 1 197 ? 12.899 8.006 9.202 1.00 59.22 197 ASP A C 1
ATOM 1514 O O . ASP A 1 197 ? 11.788 7.662 9.597 1.00 59.22 197 ASP A O 1
ATOM 1518 N N . ASP A 1 198 ? 13.386 9.238 9.427 1.00 65.81 198 ASP A N 1
ATOM 1519 C CA . ASP A 1 198 ? 12.729 10.385 10.097 1.00 65.81 198 ASP A CA 1
ATOM 1520 C C . ASP A 1 198 ? 12.462 10.277 11.624 1.00 65.81 198 ASP A C 1
ATOM 1522 O O . ASP A 1 198 ? 12.399 11.307 12.306 1.00 65.81 198 ASP A O 1
ATOM 1526 N N . GLY A 1 199 ? 12.402 9.072 12.195 1.00 75.12 199 GLY A N 1
ATOM 1527 C CA . GLY A 1 199 ? 12.384 8.841 13.647 1.00 75.12 199 GLY A CA 1
ATOM 1528 C C . GLY A 1 199 ? 11.022 8.966 14.354 1.00 75.12 199 GLY A C 1
ATOM 1529 O O . GLY A 1 199 ? 10.070 9.588 13.872 1.00 75.12 199 GLY A O 1
ATOM 1530 N N . ASP A 1 200 ? 10.940 8.373 15.549 1.00 78.94 200 ASP A N 1
ATOM 1531 C CA . ASP A 1 200 ? 9.681 8.002 16.209 1.00 78.94 200 ASP A CA 1
ATOM 1532 C C . ASP A 1 200 ? 9.320 8.842 17.444 1.00 78.94 200 ASP A C 1
ATOM 1534 O O . ASP A 1 200 ? 10.182 9.320 18.189 1.00 78.94 200 ASP A O 1
ATOM 1538 N N . ALA A 1 201 ? 8.013 8.944 17.719 1.00 83.56 201 ALA A N 1
ATOM 1539 C CA . ALA A 1 201 ? 7.452 9.625 18.887 1.00 83.56 201 ALA A CA 1
ATOM 1540 C C . ALA A 1 201 ? 6.531 8.727 19.731 1.00 83.56 201 ALA A C 1
ATOM 1542 O O . ALA A 1 201 ? 5.555 8.164 19.239 1.00 83.56 201 ALA A O 1
ATOM 1543 N N . TYR A 1 202 ? 6.788 8.681 21.038 1.00 83.50 202 TYR A N 1
ATOM 1544 C CA . TYR A 1 202 ? 6.147 7.796 22.013 1.00 83.50 202 TYR A CA 1
ATOM 1545 C C . TYR A 1 202 ? 5.473 8.584 23.138 1.00 83.50 202 TYR A C 1
ATOM 1547 O O . TYR A 1 202 ? 5.899 9.688 23.495 1.00 83.50 202 TYR A O 1
ATOM 1555 N N . THR A 1 203 ? 4.447 7.999 23.760 1.00 84.50 203 THR A N 1
ATOM 1556 C CA . THR A 1 203 ? 3.831 8.599 24.957 1.00 84.50 203 THR A CA 1
ATOM 1557 C C . THR A 1 203 ? 4.849 8.560 26.097 1.00 84.50 203 THR A C 1
ATOM 1559 O O . THR A 1 203 ? 5.476 7.521 26.316 1.00 84.50 203 THR A O 1
ATOM 1562 N N . PHE A 1 204 ? 5.025 9.651 26.848 1.00 86.62 204 PHE A N 1
ATOM 1563 C CA . PHE A 1 204 ? 6.097 9.746 27.853 1.00 86.62 204 PHE A CA 1
ATOM 1564 C C . PHE A 1 204 ? 6.017 8.639 28.923 1.00 86.62 204 PHE A C 1
ATOM 1566 O O . PHE A 1 204 ? 7.040 8.101 29.344 1.00 86.62 204 PHE A O 1
ATOM 1573 N N . ASP A 1 205 ? 4.802 8.234 29.299 1.00 82.00 205 ASP A N 1
ATOM 1574 C CA . ASP A 1 205 ? 4.546 7.154 30.263 1.00 82.00 205 ASP A CA 1
ATOM 1575 C C . ASP A 1 205 ? 4.641 5.732 29.666 1.00 82.00 205 ASP A C 1
ATOM 1577 O O . ASP A 1 205 ? 4.471 4.752 30.389 1.00 82.00 205 ASP A O 1
ATOM 1581 N N . THR A 1 206 ? 4.907 5.595 28.359 1.00 80.19 206 THR A N 1
ATOM 1582 C CA . THR A 1 206 ? 5.015 4.290 27.671 1.00 80.19 206 THR A CA 1
ATOM 1583 C C . THR A 1 206 ? 6.441 3.835 27.377 1.00 80.19 206 THR A C 1
ATOM 1585 O O . THR A 1 206 ? 6.646 2.661 27.066 1.00 80.19 206 THR A O 1
ATOM 1588 N N . VAL A 1 207 ? 7.427 4.728 27.498 1.00 84.06 207 VAL A N 1
ATOM 1589 C CA . VAL A 1 207 ? 8.845 4.359 27.416 1.00 84.06 207 VAL A CA 1
ATOM 1590 C C . VAL A 1 207 ? 9.363 3.884 28.773 1.00 84.06 207 VAL A C 1
ATOM 1592 O O . VAL A 1 207 ? 8.805 4.219 29.819 1.00 84.06 207 VAL A O 1
ATOM 1595 N N . ASN A 1 208 ? 10.458 3.120 28.784 1.00 88.44 208 ASN A N 1
ATOM 1596 C CA . ASN A 1 208 ? 11.119 2.767 30.041 1.00 88.44 208 ASN A CA 1
ATOM 1597 C C . ASN A 1 208 ? 11.584 4.040 30.769 1.00 88.44 208 ASN A C 1
ATOM 1599 O O . ASN A 1 208 ? 12.125 4.948 30.143 1.00 88.44 208 ASN A O 1
ATOM 1603 N N . GLN A 1 209 ? 11.408 4.105 32.092 1.00 90.75 209 GLN A N 1
ATOM 1604 C CA . GLN A 1 209 ? 11.807 5.261 32.901 1.00 90.75 209 GLN A CA 1
ATOM 1605 C C . GLN A 1 209 ? 12.682 4.863 34.096 1.00 90.75 209 GLN A C 1
ATOM 1607 O O . GLN A 1 209 ? 12.470 3.829 34.730 1.00 90.75 209 GLN A O 1
ATOM 1612 N N . SER A 1 210 ? 13.613 5.742 34.477 1.00 91.12 210 SER A N 1
ATOM 1613 C CA . SER A 1 210 ? 14.356 5.676 35.743 1.00 91.12 210 SER A CA 1
ATOM 1614 C C . SER A 1 210 ? 14.227 7.007 36.478 1.00 91.12 210 SER A C 1
ATOM 1616 O O . SER A 1 210 ? 14.536 8.058 35.927 1.00 91.12 210 SER A O 1
ATOM 1618 N N . ASN A 1 211 ? 13.731 6.987 37.721 1.00 90.25 211 ASN A N 1
ATOM 1619 C CA . ASN A 1 211 ? 13.434 8.195 38.511 1.00 90.25 211 ASN A CA 1
ATOM 1620 C C . ASN A 1 211 ? 12.573 9.236 37.754 1.00 90.25 211 ASN A C 1
ATOM 1622 O O . ASN A 1 211 ? 12.821 10.437 37.842 1.00 90.25 211 ASN A O 1
ATOM 1626 N N . SER A 1 212 ? 11.574 8.758 37.002 1.00 90.81 212 SER A N 1
ATOM 1627 C CA . SER A 1 212 ? 10.702 9.546 36.110 1.00 90.81 212 SER A CA 1
ATOM 1628 C C . SER A 1 212 ? 11.383 10.198 34.896 1.00 90.81 212 SER A C 1
ATOM 1630 O O . SER A 1 212 ? 10.769 11.033 34.242 1.00 90.81 212 SER A O 1
ATOM 1632 N N . ARG A 1 213 ? 12.624 9.824 34.564 1.00 95.75 213 ARG A N 1
ATOM 1633 C CA . ARG A 1 213 ? 13.320 10.238 33.334 1.00 95.75 213 ARG A CA 1
ATOM 1634 C C . ARG A 1 213 ? 13.220 9.137 32.273 1.00 95.75 213 ARG A C 1
ATOM 1636 O O . ARG A 1 213 ? 13.444 7.980 32.639 1.00 95.75 213 ARG A O 1
ATOM 1643 N N . PRO A 1 214 ? 12.905 9.454 31.004 1.00 96.38 214 PRO A N 1
ATOM 1644 C CA . PRO A 1 214 ? 12.757 8.461 29.947 1.00 96.38 214 PRO A CA 1
ATOM 1645 C C . PRO A 1 214 ? 14.125 7.898 29.547 1.00 96.38 214 PRO A C 1
ATOM 1647 O O . PRO A 1 214 ? 15.119 8.625 29.521 1.00 96.38 214 PRO A O 1
ATOM 1650 N N . ILE A 1 215 ? 14.180 6.603 29.248 1.00 95.44 215 ILE A N 1
ATOM 1651 C CA . ILE A 1 215 ? 15.402 5.887 28.883 1.00 95.44 215 ILE A CA 1
ATOM 1652 C C . ILE A 1 215 ? 15.433 5.687 27.369 1.00 95.44 215 ILE A C 1
ATOM 1654 O O . ILE A 1 215 ? 14.527 5.071 26.816 1.00 95.44 215 ILE A O 1
ATOM 1658 N N . GLY A 1 216 ? 16.485 6.187 26.724 1.00 95.75 216 GLY A N 1
ATOM 1659 C CA . GLY A 1 216 ? 16.811 5.887 25.331 1.00 95.75 216 GLY A CA 1
ATOM 1660 C C . GLY A 1 216 ? 18.108 5.087 25.209 1.00 95.75 216 GLY A C 1
ATOM 1661 O O . GLY A 1 216 ? 18.888 4.974 26.158 1.00 95.75 216 GLY A O 1
ATOM 1662 N N . TYR A 1 217 ? 18.346 4.547 24.022 1.00 96.25 217 TYR A N 1
ATOM 1663 C CA . TYR A 1 217 ? 19.489 3.711 23.678 1.00 96.25 217 TYR A CA 1
ATOM 1664 C C . TYR A 1 217 ? 20.080 4.196 22.353 1.00 96.25 217 TYR A C 1
ATOM 1666 O O . TYR A 1 217 ? 19.345 4.422 21.397 1.00 96.25 217 TYR A O 1
ATOM 1674 N N . ILE A 1 218 ? 21.397 4.375 22.313 1.00 95.00 218 ILE A N 1
ATOM 1675 C CA . ILE A 1 218 ? 22.136 4.955 21.189 1.00 95.00 218 ILE A CA 1
ATOM 1676 C C . ILE A 1 218 ? 22.854 3.829 20.446 1.00 95.00 218 ILE A C 1
ATOM 1678 O O . ILE A 1 218 ? 23.565 3.029 21.066 1.00 95.00 218 ILE A O 1
ATOM 1682 N N . ALA A 1 219 ? 22.635 3.742 19.134 1.00 91.31 219 ALA A N 1
ATOM 1683 C CA . ALA A 1 219 ? 23.191 2.687 18.296 1.00 91.31 219 ALA A CA 1
ATOM 1684 C C . ALA A 1 219 ? 24.705 2.838 18.075 1.00 91.31 219 ALA A C 1
ATOM 1686 O O . ALA A 1 219 ? 25.229 3.947 17.986 1.00 91.31 219 ALA A O 1
ATOM 1687 N N . MET A 1 220 ? 25.403 1.698 17.997 1.00 86.44 220 MET A N 1
ATOM 1688 C CA . MET A 1 220 ? 26.869 1.635 17.933 1.00 86.44 220 MET A CA 1
ATOM 1689 C C . MET A 1 220 ? 27.439 2.280 16.654 1.00 86.44 220 MET A C 1
ATOM 1691 O O . MET A 1 220 ? 27.473 1.652 15.587 1.00 86.44 220 MET A O 1
ATOM 1695 N N . GLY A 1 221 ? 27.990 3.483 16.795 1.00 82.88 221 GLY A N 1
ATOM 1696 C CA . GLY A 1 221 ? 28.670 4.255 15.754 1.00 82.88 221 GLY A CA 1
ATOM 1697 C C . GLY A 1 221 ? 27.755 4.933 14.730 1.00 82.88 221 GLY A C 1
ATOM 1698 O O . GLY A 1 221 ? 28.209 5.860 14.070 1.00 82.88 221 GLY A O 1
ATOM 1699 N N . SER A 1 222 ? 26.501 4.491 14.594 1.00 85.94 222 SER A N 1
ATOM 1700 C CA . SER A 1 222 ? 25.439 5.137 13.804 1.00 85.94 222 SER A CA 1
ATOM 1701 C C . SER A 1 222 ? 24.650 6.195 14.586 1.00 85.94 222 SER A C 1
ATOM 1703 O O . SER A 1 222 ? 23.863 6.925 13.992 1.00 85.94 222 SER A O 1
ATOM 1705 N N . HIS A 1 223 ? 24.796 6.201 15.918 1.00 92.62 223 HIS A N 1
ATOM 1706 C CA . HIS A 1 223 ? 24.211 7.103 16.924 1.00 92.62 223 HIS A CA 1
ATOM 1707 C C . HIS A 1 223 ? 22.692 7.344 16.895 1.00 92.62 223 HIS A C 1
ATOM 1709 O O . HIS A 1 223 ? 22.174 8.070 17.748 1.00 92.62 223 HIS A O 1
ATOM 1715 N N . ALA A 1 224 ? 21.965 6.676 16.000 1.00 91.06 224 ALA A N 1
ATOM 1716 C CA . ALA A 1 224 ? 20.514 6.661 15.964 1.00 91.06 224 ALA A CA 1
ATOM 1717 C C . ALA A 1 224 ? 19.937 6.246 17.331 1.00 91.06 224 ALA A C 1
ATOM 1719 O O . ALA A 1 224 ? 20.417 5.320 17.998 1.00 91.06 224 ALA A O 1
ATOM 1720 N N . ASN A 1 225 ? 18.916 6.983 17.759 1.00 93.06 225 ASN A N 1
ATOM 1721 C CA . ASN A 1 225 ? 18.315 6.900 19.081 1.00 93.06 225 ASN A CA 1
ATOM 1722 C C . ASN A 1 225 ? 17.051 6.034 19.052 1.00 93.06 225 ASN A C 1
ATOM 1724 O O . ASN A 1 225 ? 16.118 6.305 18.301 1.00 93.06 225 ASN A O 1
ATOM 1728 N N . TYR A 1 226 ? 16.985 5.050 19.946 1.00 91.44 226 TYR A N 1
ATOM 1729 C CA . TYR A 1 226 ? 15.886 4.091 20.044 1.00 91.44 226 TYR A CA 1
ATOM 1730 C C . TYR A 1 226 ? 15.333 4.001 21.479 1.00 91.44 226 TYR A C 1
ATOM 1732 O O . TYR A 1 226 ? 16.070 4.212 22.445 1.00 91.44 226 TYR A O 1
ATOM 1740 N N . PRO A 1 227 ? 14.048 3.649 21.669 1.00 90.81 227 PRO A N 1
ATOM 1741 C CA . PRO A 1 227 ? 13.427 3.526 22.995 1.00 90.81 227 PRO A CA 1
ATOM 1742 C C . PRO A 1 227 ? 13.725 2.187 23.705 1.00 90.81 227 PRO A C 1
ATOM 1744 O O . PRO A 1 227 ? 13.346 1.991 24.864 1.00 90.81 227 PRO A O 1
ATOM 1747 N N . THR A 1 228 ? 14.363 1.236 23.016 1.00 89.12 228 THR A N 1
ATOM 1748 C CA . THR A 1 228 ? 14.623 -0.133 23.489 1.00 89.12 228 THR A CA 1
ATOM 1749 C C . THR A 1 228 ? 16.028 -0.616 23.106 1.00 89.12 228 THR A C 1
ATOM 1751 O O . THR A 1 228 ? 16.571 -0.179 22.090 1.00 89.12 228 THR A O 1
ATOM 1754 N N . PRO A 1 229 ? 16.623 -1.541 23.887 1.00 89.75 229 PRO A N 1
ATOM 1755 C CA . PRO A 1 229 ? 17.843 -2.240 23.502 1.00 89.75 229 PRO A CA 1
ATOM 1756 C C . PRO A 1 229 ? 17.527 -3.385 22.526 1.00 89.75 229 PRO A C 1
ATOM 1758 O O . PRO A 1 229 ? 16.461 -3.999 22.606 1.00 89.75 229 PRO A O 1
ATOM 1761 N N . GLY A 1 230 ? 18.479 -3.734 21.661 1.00 85.69 230 GLY A N 1
ATOM 1762 C CA . GLY A 1 230 ? 18.358 -4.810 20.678 1.00 85.69 230 GLY A CA 1
ATOM 1763 C C . GLY A 1 230 ? 18.785 -4.395 19.271 1.00 85.69 230 GLY A C 1
ATOM 1764 O O . GLY A 1 230 ? 19.516 -3.418 19.089 1.00 85.69 230 GLY A O 1
ATOM 1765 N N . SER A 1 231 ? 18.335 -5.169 18.280 1.00 81.88 231 SER A N 1
ATOM 1766 C CA . SER A 1 231 ? 18.538 -4.886 16.856 1.00 81.88 231 SER A CA 1
ATOM 1767 C C . SER A 1 231 ? 17.352 -4.138 16.260 1.00 81.88 231 SER A C 1
ATOM 1769 O O . SER A 1 231 ? 16.216 -4.589 16.400 1.00 81.88 231 SER A O 1
ATOM 1771 N N . HIS A 1 232 ? 17.635 -3.061 15.527 1.00 80.19 232 HIS A N 1
ATOM 1772 C CA . HIS A 1 232 ? 16.629 -2.200 14.893 1.00 80.19 232 HIS A CA 1
ATOM 1773 C C . HIS A 1 232 ? 16.844 -2.179 13.378 1.00 80.19 232 HIS A C 1
ATOM 1775 O O . HIS A 1 232 ? 17.987 -2.171 12.929 1.00 80.19 232 HIS A O 1
ATOM 1781 N N . ASN A 1 233 ? 15.776 -2.211 12.575 1.00 70.12 233 ASN A N 1
ATOM 1782 C CA . ASN A 1 233 ? 15.893 -2.170 11.110 1.00 70.12 233 ASN A CA 1
ATOM 1783 C C . ASN A 1 233 ? 15.974 -0.717 10.633 1.00 70.12 233 ASN A C 1
ATOM 1785 O O . ASN A 1 233 ? 15.164 0.103 11.048 1.00 70.12 233 ASN A O 1
ATOM 1789 N N . ILE A 1 234 ? 16.920 -0.423 9.741 1.00 61.19 234 ILE A N 1
ATOM 1790 C CA . ILE A 1 234 ? 17.283 0.957 9.377 1.00 61.19 234 ILE A CA 1
ATOM 1791 C C . ILE A 1 234 ? 16.452 1.510 8.215 1.00 61.19 234 ILE A C 1
ATOM 1793 O O . ILE A 1 234 ? 16.267 2.718 8.130 1.00 61.19 234 ILE A O 1
ATOM 1797 N N . SER A 1 235 ? 15.947 0.650 7.323 1.00 48.84 235 SER A N 1
ATOM 1798 C CA . SER A 1 235 ? 14.931 1.046 6.341 1.00 48.84 235 SER A CA 1
ATOM 1799 C C . SER A 1 235 ? 14.141 -0.146 5.805 1.00 48.84 235 SER A C 1
ATOM 1801 O O . SER A 1 235 ? 14.673 -1.244 5.617 1.00 48.84 235 SER A O 1
ATOM 1803 N N . GLN A 1 236 ? 12.862 0.078 5.502 1.00 40.91 236 GLN A N 1
ATOM 1804 C CA . GLN A 1 236 ? 11.963 -0.945 4.960 1.00 40.91 236 GLN A CA 1
ATOM 1805 C C . GLN A 1 236 ? 12.332 -1.367 3.524 1.00 40.91 236 GLN A C 1
ATOM 1807 O O . GLN A 1 236 ? 12.123 -2.519 3.142 1.00 40.91 236 GLN A O 1
ATOM 1812 N N . ALA A 1 237 ? 12.925 -0.466 2.729 1.00 34.47 237 ALA A N 1
ATOM 1813 C CA . ALA A 1 237 ? 13.134 -0.644 1.284 1.00 34.47 237 ALA A CA 1
ATOM 1814 C C . ALA A 1 237 ? 14.158 -1.735 0.891 1.00 34.47 237 ALA A C 1
ATOM 1816 O O . ALA A 1 237 ? 14.285 -2.071 -0.288 1.00 34.47 237 ALA A O 1
ATOM 1817 N N . ILE A 1 238 ? 14.895 -2.270 1.867 1.00 36.81 238 ILE A N 1
ATOM 1818 C CA . ILE A 1 238 ? 16.064 -3.152 1.692 1.00 36.81 238 ILE A CA 1
ATOM 1819 C C . ILE A 1 238 ? 15.949 -4.457 2.501 1.00 36.81 238 ILE A C 1
ATOM 1821 O O . ILE A 1 238 ? 16.789 -5.348 2.364 1.00 36.81 238 ILE A O 1
ATOM 1825 N N . GLY A 1 239 ? 14.920 -4.588 3.346 1.00 42.91 239 GLY A N 1
ATOM 1826 C CA . GLY A 1 239 ? 14.783 -5.685 4.306 1.00 42.91 239 GLY A CA 1
ATOM 1827 C C . GLY A 1 239 ? 15.868 -5.689 5.395 1.00 42.91 239 GLY A C 1
ATOM 1828 O O . GLY A 1 239 ? 16.577 -4.708 5.600 1.00 42.91 239 GLY A O 1
ATOM 1829 N N . GLN A 1 240 ? 16.030 -6.830 6.076 1.00 42.12 240 GLN A N 1
ATOM 1830 C CA . GLN A 1 240 ? 16.948 -7.043 7.218 1.00 42.12 240 GLN A CA 1
ATOM 1831 C C . GLN A 1 240 ? 18.457 -7.009 6.857 1.00 42.12 240 GLN A C 1
ATOM 1833 O O . GLN A 1 240 ? 19.278 -7.641 7.518 1.00 42.12 240 GLN A O 1
ATOM 1838 N N . LEU A 1 241 ? 18.838 -6.323 5.776 1.00 46.28 241 LEU A N 1
ATOM 1839 C CA . LEU A 1 241 ? 20.225 -6.159 5.333 1.00 46.28 241 LEU A CA 1
ATOM 1840 C C . LEU A 1 241 ? 20.951 -5.007 6.038 1.00 46.28 241 LEU A C 1
ATOM 1842 O O . LEU A 1 241 ? 22.178 -5.017 6.084 1.00 46.28 241 LEU A O 1
ATOM 1846 N N . LEU A 1 242 ? 20.210 -4.041 6.584 1.00 62.22 242 LEU A N 1
ATOM 1847 C CA . LEU A 1 242 ? 20.738 -2.885 7.302 1.00 62.22 242 LEU A CA 1
ATOM 1848 C C . LEU A 1 242 ? 20.072 -2.800 8.679 1.00 62.22 242 LEU A C 1
ATOM 1850 O O . LEU A 1 242 ? 18.887 -2.478 8.791 1.00 62.22 242 LEU A O 1
ATOM 1854 N N . THR A 1 243 ? 20.843 -3.126 9.718 1.00 70.75 243 THR A N 1
ATOM 1855 C CA . THR A 1 243 ? 20.375 -3.160 11.108 1.00 70.75 243 THR A CA 1
ATOM 1856 C C . THR A 1 243 ? 21.334 -2.449 12.050 1.00 70.75 243 THR A C 1
ATOM 1858 O O . THR A 1 243 ? 22.534 -2.739 12.044 1.00 70.75 243 THR A O 1
ATOM 1861 N N . ASP A 1 244 ? 20.784 -1.614 12.920 1.00 84.19 244 ASP A N 1
ATOM 1862 C CA . ASP A 1 244 ? 21.477 -1.084 14.086 1.00 84.19 244 ASP A CA 1
ATOM 1863 C C . ASP A 1 244 ? 21.523 -2.112 15.214 1.00 84.19 244 ASP A C 1
ATOM 1865 O O . ASP A 1 244 ? 20.757 -3.081 15.245 1.00 84.19 244 ASP A O 1
ATOM 1869 N N . TYR A 1 245 ? 22.410 -1.871 16.179 1.00 85.81 245 TYR A N 1
ATOM 1870 C CA . TYR A 1 245 ? 22.427 -2.590 17.445 1.00 85.81 245 TYR A CA 1
ATOM 1871 C C . TYR A 1 245 ? 22.653 -1.634 18.619 1.00 85.81 245 TYR A C 1
ATOM 1873 O O . TYR A 1 245 ? 23.527 -0.766 18.582 1.00 85.81 245 TYR A O 1
ATOM 1881 N N . THR A 1 246 ? 21.867 -1.841 19.672 1.00 92.19 246 THR A N 1
ATOM 1882 C CA . THR A 1 246 ? 21.829 -1.056 20.910 1.00 92.19 246 THR A CA 1
ATOM 1883 C C . THR A 1 246 ? 21.843 -1.984 22.124 1.00 92.19 246 THR A C 1
ATOM 1885 O O . THR A 1 246 ? 21.271 -3.074 22.088 1.00 92.19 246 THR A O 1
ATOM 1888 N N . ASP A 1 247 ? 22.440 -1.555 23.237 1.00 91.56 247 ASP A N 1
ATOM 1889 C CA . ASP A 1 247 ? 22.355 -2.275 24.512 1.00 91.56 247 ASP A CA 1
ATOM 1890 C C . ASP A 1 247 ? 22.428 -1.330 25.726 1.00 91.56 247 ASP A C 1
ATOM 1892 O O . ASP A 1 247 ? 22.663 -0.128 25.596 1.00 91.56 247 ASP A O 1
ATOM 1896 N N . SER A 1 248 ? 22.213 -1.876 26.926 1.00 92.06 248 SER A N 1
ATOM 1897 C CA . SER A 1 248 ? 22.299 -1.155 28.206 1.00 92.06 248 SER A CA 1
ATOM 1898 C C . SER A 1 248 ? 23.753 -0.914 28.657 1.00 92.06 248 SER A C 1
ATOM 1900 O O . SER A 1 248 ? 24.129 -1.297 29.767 1.00 92.06 248 SER A O 1
ATOM 1902 N N . GLY A 1 249 ? 24.577 -0.330 27.785 1.00 93.56 249 GLY A N 1
ATOM 1903 C CA . GLY A 1 249 ? 26.017 -0.141 27.964 1.00 93.56 249 GLY A CA 1
ATOM 1904 C C . GLY A 1 249 ? 26.397 1.002 28.912 1.00 93.56 249 GLY A C 1
ATOM 1905 O O . GLY A 1 249 ? 26.190 0.937 30.125 1.00 93.56 249 GLY A O 1
ATOM 1906 N N . THR A 1 250 ? 27.017 2.056 28.377 1.00 94.38 250 THR A N 1
ATOM 1907 C CA . THR A 1 250 ? 27.456 3.211 29.176 1.00 94.38 250 THR A CA 1
ATOM 1908 C C . THR A 1 250 ? 26.310 4.209 29.329 1.00 94.38 250 THR A C 1
ATOM 1910 O O . THR A 1 250 ? 25.959 4.906 28.380 1.00 94.38 250 THR A O 1
ATOM 1913 N N . LEU A 1 251 ? 25.742 4.296 30.534 1.00 95.88 251 LEU A N 1
ATOM 1914 C CA . LEU A 1 251 ? 24.724 5.292 30.876 1.00 95.88 251 LEU A CA 1
ATOM 1915 C C . LEU A 1 251 ? 25.288 6.721 30.781 1.00 95.88 251 LEU A C 1
ATOM 1917 O O . LEU A 1 251 ? 26.330 7.019 31.363 1.00 95.88 251 LEU A O 1
ATOM 1921 N N . TRP A 1 252 ? 24.548 7.604 30.118 1.00 97.12 252 TRP A N 1
ATOM 1922 C CA . TRP A 1 252 ? 24.805 9.030 29.961 1.00 97.12 252 TRP A CA 1
ATOM 1923 C C . TRP A 1 252 ? 23.628 9.841 30.520 1.00 97.12 252 TRP A C 1
ATOM 1925 O O . TRP A 1 252 ? 22.475 9.694 30.105 1.00 97.12 252 TRP A O 1
ATOM 1935 N N . ASP A 1 253 ? 23.932 10.725 31.467 1.00 96.62 253 ASP A N 1
ATOM 1936 C CA . ASP A 1 253 ? 23.040 11.786 31.912 1.00 96.62 253 ASP A CA 1
ATOM 1937 C C . ASP A 1 253 ? 23.279 13.043 31.062 1.00 96.62 253 ASP A C 1
ATOM 1939 O O . ASP A 1 253 ? 24.216 13.813 31.295 1.00 96.62 253 ASP A O 1
ATOM 1943 N N . VAL A 1 254 ? 22.403 13.258 30.079 1.00 95.00 254 VAL A N 1
ATOM 1944 C CA . VAL A 1 254 ? 22.474 14.389 29.137 1.00 95.00 254 VAL A CA 1
ATOM 1945 C C . VAL A 1 254 ? 22.203 15.749 29.806 1.00 95.00 254 VAL A C 1
ATOM 1947 O O . VAL A 1 254 ? 22.492 16.794 29.235 1.00 95.00 254 VAL A O 1
ATOM 1950 N N . ALA A 1 255 ? 21.681 15.763 31.038 1.00 93.75 255 ALA A N 1
ATOM 1951 C CA . ALA A 1 255 ? 21.452 16.978 31.823 1.00 93.75 255 ALA A CA 1
ATOM 1952 C C . ALA A 1 255 ? 22.547 17.242 32.875 1.00 93.75 255 ALA A C 1
ATOM 1954 O O . ALA A 1 255 ? 22.492 18.264 33.561 1.00 93.75 255 ALA A O 1
ATOM 1955 N N . ALA A 1 256 ? 23.549 16.363 33.004 1.00 93.56 256 ALA A N 1
ATOM 1956 C CA . ALA A 1 256 ? 24.674 16.566 33.920 1.00 93.56 256 ALA A CA 1
ATOM 1957 C C . ALA A 1 256 ? 25.712 17.580 33.397 1.00 93.56 256 ALA A C 1
ATOM 1959 O O . ALA A 1 256 ? 26.437 18.171 34.196 1.00 93.56 256 ALA A O 1
ATOM 1960 N N . ASN A 1 257 ? 25.777 17.789 32.077 1.00 94.94 257 ASN A N 1
ATOM 1961 C CA . ASN A 1 257 ? 26.611 18.797 31.421 1.00 94.94 257 ASN A CA 1
ATOM 1962 C C . ASN A 1 257 ? 25.933 19.258 30.118 1.00 94.94 257 ASN A C 1
ATOM 1964 O O . ASN A 1 257 ? 25.790 18.465 29.184 1.00 94.94 257 ASN A O 1
ATOM 1968 N N . TYR A 1 258 ? 25.479 20.512 30.061 1.00 94.88 258 TYR A N 1
ATOM 1969 C CA . TYR A 1 258 ? 24.719 21.036 28.925 1.00 94.88 258 TYR A CA 1
ATOM 1970 C C . TYR A 1 258 ? 24.953 22.531 28.682 1.00 94.88 258 TYR A C 1
ATOM 1972 O O . TYR A 1 258 ? 25.362 23.270 29.577 1.00 94.88 258 TYR A O 1
ATOM 1980 N N . GLN A 1 259 ? 24.625 22.972 27.469 1.00 96.06 259 GLN A N 1
ATOM 1981 C CA . GLN A 1 259 ? 24.565 24.372 27.045 1.00 96.06 259 GLN A CA 1
ATOM 1982 C C . GLN A 1 259 ? 23.174 24.612 26.457 1.00 96.06 259 GLN A C 1
ATOM 1984 O O . GLN A 1 259 ? 22.732 23.837 25.610 1.00 96.06 259 GLN A O 1
ATOM 1989 N N . ALA A 1 260 ? 22.452 25.626 26.934 1.00 95.31 260 ALA A N 1
ATOM 1990 C CA . ALA A 1 260 ? 21.036 25.806 26.629 1.00 95.31 260 ALA A CA 1
ATOM 1991 C C . ALA A 1 260 ? 20.713 27.138 25.942 1.00 95.31 260 ALA A C 1
ATOM 1993 O O . ALA A 1 260 ? 21.247 28.197 26.281 1.00 95.31 260 ALA A O 1
ATOM 1994 N N . PHE A 1 261 ? 19.762 27.073 25.014 1.00 95.38 261 PHE A N 1
ATOM 1995 C CA . PHE A 1 261 ? 19.316 28.191 24.193 1.00 95.38 261 PHE A CA 1
ATOM 1996 C C . PHE A 1 261 ? 17.790 28.226 24.112 1.00 95.38 261 PHE A C 1
ATOM 1998 O O . PHE A 1 261 ? 17.138 27.182 24.074 1.00 95.38 261 PHE A O 1
ATOM 2005 N N . TRP A 1 262 ? 17.218 29.424 24.032 1.00 93.44 262 TRP A N 1
ATOM 2006 C CA . TRP A 1 262 ? 15.842 29.620 23.584 1.00 93.44 262 TRP A CA 1
ATOM 2007 C C . TRP A 1 262 ? 15.830 29.851 22.075 1.00 93.44 262 TRP A C 1
ATOM 2009 O O . TRP A 1 262 ? 16.645 30.610 21.551 1.00 93.44 262 TRP A O 1
ATOM 2019 N N . PHE A 1 263 ? 14.889 29.217 21.384 1.00 92.25 263 PHE A N 1
ATOM 2020 C CA . PHE A 1 263 ? 14.561 29.485 19.991 1.00 92.25 263 PHE A CA 1
ATOM 2021 C C . PHE A 1 263 ? 13.297 30.346 19.907 1.00 92.25 263 PHE A C 1
ATOM 2023 O O . PHE A 1 263 ? 12.363 30.205 20.696 1.00 92.25 263 PHE A O 1
ATOM 2030 N N . SER A 1 264 ? 13.270 31.236 18.921 1.00 84.81 264 SER A N 1
ATOM 2031 C CA . SER A 1 264 ? 12.139 32.100 18.585 1.00 84.81 264 SER A CA 1
ATOM 2032 C C . SER A 1 264 ? 12.206 32.490 17.103 1.00 84.81 264 SER A C 1
ATOM 2034 O O . SER A 1 264 ? 13.232 32.285 16.453 1.00 84.81 264 SER A O 1
ATOM 2036 N N . GLY A 1 265 ? 11.131 33.063 16.556 1.00 78.75 265 GLY A N 1
ATOM 2037 C CA . GLY A 1 265 ? 11.043 33.383 15.127 1.00 78.75 265 GLY A CA 1
ATOM 2038 C C . GLY A 1 265 ? 10.550 32.192 14.302 1.00 78.75 265 GLY A C 1
ATOM 2039 O O . GLY A 1 265 ? 9.671 31.460 14.745 1.00 78.75 265 GLY A O 1
ATOM 2040 N N . SER A 1 266 ? 11.084 32.010 13.093 1.00 74.88 266 SER A N 1
ATOM 2041 C CA . SER A 1 266 ? 10.693 30.926 12.175 1.00 74.88 266 SER A CA 1
ATOM 2042 C C . SER A 1 266 ? 11.913 30.222 11.580 1.00 74.88 266 SER A C 1
ATOM 2044 O O . SER A 1 266 ? 13.023 30.735 11.658 1.00 74.88 266 SER A O 1
ATOM 2046 N N . ASN A 1 267 ? 11.735 29.078 10.915 1.00 67.44 267 ASN A N 1
ATOM 2047 C CA . ASN A 1 267 ? 12.851 28.371 10.260 1.00 67.44 267 ASN A CA 1
ATOM 2048 C C . ASN A 1 267 ? 13.571 29.250 9.198 1.00 67.44 267 ASN A C 1
ATOM 2050 O O . ASN A 1 267 ? 14.776 29.108 8.970 1.00 67.44 267 ASN A O 1
ATOM 2054 N N . ASP A 1 268 ? 12.847 30.200 8.590 1.00 67.19 268 ASP A N 1
ATOM 2055 C CA . ASP A 1 268 ? 13.353 31.184 7.617 1.00 67.19 268 ASP A CA 1
ATOM 2056 C C . ASP A 1 268 ? 14.025 32.406 8.258 1.00 67.19 268 ASP A C 1
ATOM 2058 O O . ASP A 1 268 ? 14.790 33.121 7.612 1.00 67.19 268 ASP A O 1
ATOM 2062 N N . SER A 1 269 ? 13.725 32.689 9.523 1.00 78.38 269 SER A N 1
ATOM 2063 C CA . SER A 1 269 ? 14.282 33.804 10.291 1.00 78.38 269 SER A CA 1
ATOM 2064 C C . SER A 1 269 ? 14.369 33.392 11.763 1.00 78.38 269 SER A C 1
ATOM 2066 O O . SER A 1 269 ? 13.548 33.833 12.575 1.00 78.38 269 SER A O 1
ATOM 2068 N N . PRO A 1 270 ? 15.305 32.483 12.095 1.00 86.19 270 PRO A N 1
ATOM 2069 C CA . PRO A 1 270 ? 15.467 31.988 13.451 1.00 86.19 270 PRO A CA 1
ATOM 2070 C C . PRO A 1 270 ? 16.096 33.074 14.321 1.00 86.19 270 PRO A C 1
ATOM 2072 O O . PRO A 1 270 ? 16.866 33.905 13.841 1.00 86.19 270 PRO A O 1
ATOM 2075 N N . ASN A 1 271 ? 15.802 33.038 15.613 1.00 90.06 271 ASN A N 1
ATOM 2076 C CA . ASN A 1 271 ? 16.443 33.866 16.620 1.00 90.06 271 ASN A CA 1
ATOM 2077 C C . ASN A 1 271 ? 16.738 33.005 17.852 1.00 90.06 271 ASN A C 1
ATOM 2079 O O . ASN A 1 271 ? 15.838 32.680 18.634 1.00 90.06 271 ASN A O 1
ATOM 2083 N N . PHE A 1 272 ? 18.007 32.628 17.990 1.00 92.00 272 PHE A N 1
ATOM 2084 C CA . PHE A 1 272 ? 18.546 31.882 19.121 1.00 92.00 272 PHE A CA 1
ATOM 2085 C C . PHE A 1 272 ? 19.125 32.840 20.165 1.00 92.00 272 PHE A C 1
ATOM 2087 O O . PHE A 1 272 ? 19.986 33.664 19.847 1.00 92.00 272 PHE A O 1
ATOM 2094 N N . THR A 1 273 ? 18.701 32.699 21.419 1.00 91.81 273 THR A N 1
ATOM 2095 C CA . THR A 1 273 ? 19.236 33.443 22.568 1.00 91.81 273 THR A CA 1
ATOM 2096 C C . THR A 1 273 ? 19.772 32.480 23.626 1.00 91.81 273 THR A C 1
ATOM 2098 O O . THR A 1 273 ? 19.258 31.380 23.813 1.00 91.81 273 THR A O 1
ATOM 2101 N N . VAL A 1 274 ? 20.834 32.878 24.326 1.00 91.56 274 VAL A N 1
ATOM 2102 C CA . VAL A 1 274 ? 21.460 32.063 25.381 1.00 91.56 274 VAL A CA 1
ATOM 2103 C C . VAL A 1 274 ? 20.536 32.001 26.607 1.00 91.56 274 VAL A C 1
ATOM 2105 O O . VAL A 1 274 ? 20.042 33.036 27.054 1.00 91.56 274 VAL A O 1
ATOM 2108 N N . ALA A 1 275 ? 20.293 30.807 27.157 1.00 88.62 275 ALA A N 1
ATOM 2109 C CA . ALA A 1 275 ? 19.528 30.630 28.397 1.00 88.62 275 ALA A CA 1
ATOM 2110 C C . ALA A 1 275 ? 20.439 30.748 29.634 1.00 88.62 275 ALA A C 1
ATOM 2112 O O . ALA A 1 275 ? 21.586 30.285 29.605 1.00 88.62 275 ALA A O 1
ATOM 2113 N N . ASP A 1 276 ? 19.932 31.341 30.726 1.00 78.69 276 ASP A N 1
ATOM 2114 C CA . ASP A 1 276 ? 20.750 31.703 31.897 1.00 78.69 276 ASP A CA 1
ATOM 2115 C C . ASP A 1 276 ? 21.563 30.519 32.446 1.00 78.69 276 ASP A C 1
ATOM 2117 O O . ASP A 1 276 ? 21.019 29.461 32.769 1.00 78.69 276 ASP A O 1
ATOM 2121 N N . GLY A 1 277 ? 22.872 30.737 32.606 1.00 71.00 277 GLY A N 1
ATOM 2122 C CA . GLY A 1 277 ? 23.841 29.735 33.064 1.00 71.00 277 GLY A CA 1
ATOM 2123 C C . GLY A 1 277 ? 24.677 29.107 31.945 1.00 71.00 277 GLY A C 1
ATOM 2124 O O . GLY A 1 277 ? 25.731 28.546 32.238 1.00 71.00 277 GLY A O 1
ATOM 2125 N N . SER A 1 278 ? 24.261 29.254 30.686 1.00 86.25 278 SER A N 1
ATOM 2126 C CA . SER A 1 278 ? 25.009 28.775 29.516 1.00 86.25 278 SER A CA 1
ATOM 2127 C C . SER A 1 278 ? 26.097 29.773 29.094 1.00 86.25 278 SER A C 1
ATOM 2129 O O . SER A 1 278 ? 25.997 30.974 29.349 1.00 86.25 278 SER A O 1
ATOM 2131 N N . THR A 1 279 ? 27.156 29.273 28.458 1.00 88.50 279 THR A N 1
ATOM 2132 C CA . THR A 1 279 ? 28.376 30.020 28.104 1.00 88.50 279 THR A CA 1
ATOM 2133 C C . THR A 1 279 ? 28.775 29.915 26.632 1.00 88.50 279 THR A C 1
ATOM 2135 O O . THR A 1 279 ? 29.723 30.583 26.224 1.00 88.50 279 THR A O 1
ATOM 2138 N N . PHE A 1 280 ? 28.116 29.064 25.841 1.00 92.38 280 PHE A N 1
ATOM 2139 C CA . PHE A 1 280 ? 28.348 28.975 24.396 1.00 92.38 280 PHE A CA 1
ATOM 2140 C C . PHE A 1 280 ? 27.661 30.132 23.655 1.00 92.38 280 PHE A C 1
ATOM 2142 O O . PHE A 1 280 ? 26.559 30.553 24.007 1.00 92.38 280 PHE A O 1
ATOM 2149 N N . ASP A 1 281 ? 28.317 30.623 22.606 1.00 91.94 281 ASP A N 1
ATOM 2150 C CA . ASP A 1 281 ? 27.739 31.591 21.673 1.00 91.94 281 ASP A CA 1
ATOM 2151 C C . ASP A 1 281 ? 26.760 30.880 20.713 1.00 91.94 281 ASP A C 1
ATOM 2153 O O . ASP A 1 281 ? 27.057 29.758 20.297 1.00 91.94 281 ASP A O 1
ATOM 2157 N N . PRO A 1 282 ? 25.598 31.468 20.367 1.00 92.56 282 PRO A N 1
ATOM 2158 C CA . PRO A 1 282 ? 24.616 30.828 19.494 1.00 92.56 282 PRO A CA 1
ATOM 2159 C C . PRO A 1 282 ? 24.980 30.823 17.997 1.00 92.56 282 PRO A C 1
ATOM 2161 O O . PRO A 1 282 ? 24.234 30.218 17.230 1.00 92.56 282 PRO A O 1
ATOM 2164 N N . GLY A 1 283 ? 26.069 31.463 17.548 1.00 92.38 283 GLY A N 1
ATOM 2165 C CA . GLY A 1 283 ? 26.425 31.594 16.123 1.00 92.38 283 GLY A CA 1
ATOM 2166 C C . GLY A 1 283 ? 26.380 30.281 15.321 1.00 92.38 283 GLY A C 1
ATOM 2167 O O . GLY A 1 283 ? 25.804 30.226 14.234 1.00 92.38 283 GLY A O 1
ATOM 2168 N N . PHE A 1 284 ? 26.886 29.179 15.884 1.00 93.50 284 PHE A N 1
ATOM 2169 C CA . PHE A 1 284 ? 26.867 27.853 15.246 1.00 93.50 284 PHE A CA 1
ATOM 2170 C C . PHE A 1 284 ? 25.459 27.298 14.957 1.00 93.50 284 PHE A C 1
ATOM 2172 O O . PHE A 1 284 ? 25.312 26.460 14.068 1.00 93.50 284 PHE A O 1
ATOM 2179 N N . LEU A 1 285 ? 24.422 27.769 15.660 1.00 93.56 285 LEU A N 1
ATOM 2180 C CA . LEU A 1 285 ? 23.028 27.366 15.435 1.00 93.56 285 LEU A CA 1
ATOM 2181 C C . LEU A 1 285 ? 22.422 28.012 14.177 1.00 93.56 285 LEU A C 1
ATOM 2183 O O . LEU A 1 285 ? 21.387 27.559 13.695 1.00 93.56 285 LEU A O 1
ATOM 2187 N N . TYR A 1 286 ? 23.055 29.049 13.620 1.00 90.69 286 TYR A N 1
ATOM 2188 C CA . TYR A 1 286 ? 22.611 29.690 12.379 1.00 90.69 286 TYR A CA 1
ATOM 2189 C C . TYR A 1 286 ? 23.185 29.032 11.115 1.00 90.69 286 TYR A C 1
ATOM 2191 O O . TYR A 1 286 ? 22.645 29.269 10.030 1.00 90.69 286 TYR A O 1
ATOM 2199 N N . TYR A 1 287 ? 24.230 28.203 11.245 1.00 90.06 287 TYR A N 1
ATOM 2200 C CA . TYR A 1 287 ? 24.927 27.552 10.131 1.00 90.06 287 TYR A CA 1
ATOM 2201 C C . TYR A 1 287 ? 24.035 26.545 9.394 1.00 90.06 287 TYR A C 1
ATOM 2203 O O . TYR A 1 287 ? 23.460 25.643 10.004 1.00 90.06 287 TYR A O 1
ATOM 2211 N N . ILE A 1 288 ? 23.957 26.702 8.069 1.00 85.31 288 ILE A N 1
ATOM 2212 C CA . ILE A 1 288 ? 23.136 25.881 7.157 1.00 85.31 288 ILE A CA 1
ATOM 2213 C C . ILE A 1 288 ? 23.968 25.004 6.209 1.00 85.31 288 ILE A C 1
ATOM 2215 O O . ILE A 1 288 ? 23.412 24.341 5.338 1.00 85.31 288 ILE A O 1
ATOM 2219 N N . GLY A 1 289 ? 25.297 25.030 6.336 1.00 88.44 289 GLY A N 1
ATOM 2220 C CA . GLY A 1 289 ? 26.187 24.137 5.598 1.00 88.44 289 GLY A CA 1
ATOM 2221 C C . GLY A 1 289 ? 26.267 22.746 6.231 1.00 88.44 289 GLY A C 1
ATOM 2222 O O . GLY A 1 289 ? 25.617 22.448 7.239 1.00 88.44 289 GLY A O 1
ATOM 2223 N N . LYS A 1 290 ? 27.103 21.882 5.654 1.00 92.69 290 LYS A N 1
ATOM 2224 C CA . LYS A 1 290 ? 27.336 20.527 6.166 1.00 92.69 290 LYS A CA 1
ATOM 2225 C C . LYS A 1 290 ? 28.399 20.525 7.264 1.00 92.69 290 LYS A C 1
ATOM 2227 O O . LYS A 1 290 ? 29.481 21.090 7.087 1.00 92.69 290 LYS A O 1
ATOM 2232 N N . TRP A 1 291 ? 28.111 19.858 8.377 1.00 93.81 291 TRP A N 1
ATOM 2233 C CA . TRP A 1 291 ? 29.038 19.585 9.477 1.00 93.81 291 TRP A CA 1
ATOM 2234 C C . TRP A 1 291 ? 29.930 18.384 9.144 1.00 93.81 291 TRP A C 1
ATOM 2236 O O . TRP A 1 291 ? 29.834 17.350 9.786 1.00 93.81 291 TRP A O 1
ATOM 2246 N N . GLY A 1 292 ? 30.762 18.503 8.110 1.00 92.31 292 GLY A N 1
ATOM 2247 C CA . GLY A 1 292 ? 31.700 17.457 7.705 1.00 92.31 292 GLY A CA 1
ATOM 2248 C C . GLY A 1 292 ? 32.183 17.597 6.267 1.00 92.31 292 GLY A C 1
ATOM 2249 O O . GLY A 1 292 ? 31.899 18.594 5.600 1.00 92.31 292 GLY A O 1
ATOM 2250 N N . ASP A 1 293 ? 32.894 16.573 5.797 1.00 89.44 293 ASP A N 1
ATOM 2251 C CA . ASP A 1 293 ? 33.311 16.409 4.401 1.00 89.44 293 ASP A CA 1
ATOM 2252 C C . ASP A 1 293 ? 32.122 16.110 3.460 1.00 89.44 293 ASP A C 1
ATOM 2254 O O . ASP A 1 293 ? 31.043 15.691 3.891 1.00 89.44 293 ASP A O 1
ATOM 2258 N N . HIS A 1 294 ? 32.335 16.303 2.155 1.00 88.31 294 HIS A N 1
ATOM 2259 C CA . HIS A 1 294 ? 31.443 15.811 1.097 1.00 88.31 294 HIS A CA 1
ATOM 2260 C C . HIS A 1 294 ? 31.606 14.291 0.904 1.00 88.31 294 HIS A C 1
ATOM 2262 O O . HIS A 1 294 ? 32.712 13.758 1.048 1.00 88.31 294 HIS A O 1
ATOM 2268 N N . ALA A 1 295 ? 30.531 13.597 0.512 1.00 86.88 295 ALA A N 1
ATOM 2269 C CA . ALA A 1 295 ? 30.552 12.177 0.154 1.00 86.88 295 ALA A CA 1
ATOM 2270 C C . ALA A 1 295 ? 31.691 11.827 -0.826 1.00 86.88 295 ALA A C 1
ATOM 2272 O O . ALA A 1 295 ? 32.000 12.592 -1.748 1.00 86.88 295 ALA A O 1
ATOM 2273 N N . LEU A 1 296 ? 32.309 10.644 -0.691 1.00 83.50 296 LEU A N 1
ATOM 2274 C CA . LEU A 1 296 ? 33.357 10.263 -1.642 1.00 83.50 296 LEU A CA 1
ATOM 2275 C C . LEU A 1 296 ? 32.768 10.068 -3.059 1.00 83.50 296 LEU A C 1
ATOM 2277 O O . LEU A 1 296 ? 31.707 9.460 -3.208 1.00 83.50 296 LEU A O 1
ATOM 2281 N N . PRO A 1 297 ? 33.453 10.517 -4.124 1.00 80.31 297 PRO A N 1
ATOM 2282 C CA . PRO A 1 297 ? 32.933 10.396 -5.488 1.00 80.31 297 PRO A CA 1
ATOM 2283 C C . PRO A 1 297 ? 32.746 8.938 -5.930 1.00 80.31 297 PRO A C 1
ATOM 2285 O O . PRO A 1 297 ? 33.576 8.093 -5.596 1.00 80.31 297 PRO A O 1
ATOM 2288 N N . GLU A 1 298 ? 31.746 8.647 -6.777 1.00 74.31 298 GLU A N 1
ATOM 2289 C CA . GLU A 1 298 ? 31.498 7.295 -7.340 1.00 74.31 298 GLU A CA 1
ATOM 2290 C C . GLU A 1 298 ? 32.729 6.695 -8.061 1.00 74.31 298 GLU A C 1
ATOM 2292 O O . GLU A 1 298 ? 32.841 5.481 -8.210 1.00 74.31 298 GLU A O 1
ATOM 2297 N N . SER A 1 299 ? 33.678 7.531 -8.502 1.00 74.12 299 SER A N 1
ATOM 2298 C CA . SER A 1 299 ? 34.934 7.113 -9.138 1.00 74.12 299 SER A CA 1
ATOM 2299 C C . SER A 1 299 ? 36.079 6.789 -8.163 1.00 74.12 299 SER A C 1
ATOM 2301 O O . SER A 1 299 ? 37.170 6.434 -8.612 1.00 74.12 299 SER A O 1
ATOM 2303 N N . ASN A 1 300 ? 35.897 6.979 -6.854 1.00 79.19 300 ASN A N 1
ATOM 2304 C CA . ASN A 1 300 ? 36.930 6.753 -5.843 1.00 79.19 300 ASN A CA 1
ATOM 2305 C C . ASN A 1 300 ? 36.933 5.273 -5.402 1.00 79.19 300 ASN A C 1
ATOM 2307 O O . ASN A 1 300 ? 35.911 4.810 -4.907 1.00 79.19 300 ASN A O 1
ATOM 2311 N N . PRO A 1 301 ? 38.056 4.527 -5.485 1.00 78.88 301 PRO A N 1
ATOM 2312 C CA . PRO A 1 301 ? 38.112 3.120 -5.064 1.00 78.88 301 PRO A CA 1
ATOM 2313 C C . PRO A 1 301 ? 37.788 2.842 -3.585 1.00 78.88 301 PRO A C 1
ATOM 2315 O O . PRO A 1 301 ? 37.607 1.682 -3.223 1.00 78.88 301 PRO A O 1
ATOM 2318 N N . ALA A 1 302 ? 37.760 3.866 -2.724 1.00 80.75 302 ALA A N 1
ATOM 2319 C CA . ALA A 1 302 ? 37.326 3.750 -1.330 1.00 80.75 302 ALA A CA 1
ATOM 2320 C C . ALA A 1 302 ? 35.807 3.942 -1.137 1.00 80.75 302 ALA A C 1
ATOM 2322 O O . ALA A 1 302 ? 35.296 3.617 -0.061 1.00 80.75 302 ALA A O 1
ATOM 2323 N N . GLN A 1 303 ? 35.102 4.456 -2.153 1.00 88.00 303 GLN A N 1
ATOM 2324 C CA . GLN A 1 303 ? 33.647 4.557 -2.193 1.00 88.00 303 GLN A CA 1
ATOM 2325 C C . GLN A 1 303 ? 33.047 3.263 -2.748 1.00 88.00 303 GLN A C 1
ATOM 2327 O O . GLN A 1 303 ? 33.539 2.688 -3.719 1.00 88.00 303 GLN A O 1
ATOM 2332 N N . SER A 1 304 ? 31.949 2.828 -2.147 1.00 80.88 304 SER A N 1
ATOM 2333 C CA . SER A 1 304 ? 31.080 1.789 -2.691 1.00 80.88 304 SER A CA 1
ATOM 2334 C C . SER A 1 304 ? 29.627 2.195 -2.480 1.00 80.88 304 SER A C 1
ATOM 2336 O O . SER A 1 304 ? 29.303 2.915 -1.539 1.00 80.88 304 SER A O 1
ATOM 2338 N N . ASP A 1 305 ? 28.759 1.757 -3.384 1.00 74.69 305 ASP A N 1
ATOM 2339 C CA . ASP A 1 305 ? 27.311 1.920 -3.286 1.00 74.69 305 ASP A CA 1
ATOM 2340 C C . ASP A 1 305 ? 26.680 0.534 -3.180 1.00 74.69 305 ASP A C 1
ATOM 2342 O O . ASP A 1 305 ? 27.073 -0.393 -3.899 1.00 74.69 305 ASP A O 1
ATOM 2346 N N . LEU A 1 306 ? 25.722 0.390 -2.268 1.00 59.25 306 LEU A N 1
ATOM 2347 C CA . LEU A 1 306 ? 24.956 -0.828 -2.087 1.00 59.25 306 LEU A CA 1
ATOM 2348 C C . LEU A 1 306 ? 23.465 -0.486 -2.042 1.00 59.25 306 LEU A C 1
ATOM 2350 O O . LEU A 1 306 ? 22.946 -0.017 -1.034 1.00 59.25 306 LEU A O 1
ATOM 2354 N N . PHE A 1 307 ? 22.780 -0.717 -3.163 1.00 56.97 307 PHE A N 1
ATOM 2355 C CA . PHE A 1 307 ? 21.357 -0.400 -3.359 1.00 56.97 307 PHE A CA 1
ATOM 2356 C C . PHE A 1 307 ? 21.004 1.094 -3.179 1.00 56.97 307 PHE A C 1
ATOM 2358 O O . PHE A 1 307 ? 19.876 1.417 -2.817 1.00 56.97 307 PHE A O 1
ATOM 2365 N N . GLY A 1 308 ? 21.941 2.009 -3.452 1.00 59.56 308 GLY A N 1
ATOM 2366 C CA . GLY A 1 308 ? 21.786 3.451 -3.228 1.00 59.56 308 GLY A CA 1
ATOM 2367 C C . GLY A 1 308 ? 22.304 3.945 -1.873 1.00 59.56 308 GLY A C 1
ATOM 2368 O O . GLY A 1 308 ? 22.323 5.153 -1.642 1.00 59.56 308 GLY A O 1
ATOM 2369 N N . TYR A 1 309 ? 22.735 3.043 -0.983 1.00 67.56 309 TYR A N 1
ATOM 2370 C CA . TYR A 1 309 ? 23.400 3.404 0.268 1.00 67.56 309 TYR A CA 1
ATOM 2371 C C . TYR A 1 309 ? 24.903 3.500 0.018 1.00 67.56 309 TYR A C 1
ATOM 2373 O O . TYR A 1 309 ? 25.573 2.502 -0.259 1.00 67.56 309 TYR A O 1
ATOM 2381 N N . GLN A 1 310 ? 25.430 4.719 0.098 1.00 80.38 310 GLN A N 1
ATOM 2382 C CA . GLN A 1 310 ? 26.848 4.993 -0.097 1.00 80.38 310 GLN A CA 1
ATOM 2383 C C . GLN A 1 310 ? 27.661 4.643 1.151 1.00 80.38 310 GLN A C 1
ATOM 2385 O O . GLN A 1 310 ? 27.213 4.794 2.290 1.00 80.38 310 GLN A O 1
ATOM 2390 N N . LYS A 1 311 ? 28.891 4.179 0.938 1.00 84.31 311 LYS A N 1
ATOM 2391 C CA . LYS A 1 311 ? 29.831 3.861 2.012 1.00 84.31 311 LYS A CA 1
ATOM 2392 C C . LYS A 1 311 ? 30.308 5.113 2.735 1.00 84.31 311 LYS A C 1
ATOM 2394 O O . LYS A 1 311 ? 30.418 5.087 3.957 1.00 84.31 311 LYS A O 1
ATOM 2399 N N . TRP A 1 312 ? 30.541 6.186 1.991 1.00 87.94 312 TRP A N 1
ATOM 2400 C CA . TRP A 1 312 ? 30.852 7.513 2.510 1.00 87.94 312 TRP A CA 1
ATOM 2401 C C . TRP A 1 312 ? 29.776 8.496 2.079 1.00 87.94 312 TRP A C 1
ATOM 2403 O O . TRP A 1 312 ? 29.529 8.622 0.880 1.00 87.94 312 TRP A O 1
ATOM 2413 N N . THR A 1 313 ? 29.163 9.181 3.034 1.00 88.69 313 THR A N 1
ATOM 2414 C CA . THR A 1 313 ? 28.107 10.178 2.807 1.00 88.69 313 THR A CA 1
ATOM 2415 C C . THR A 1 313 ? 28.594 11.577 3.177 1.00 88.69 313 THR A C 1
ATOM 2417 O O . THR A 1 313 ? 29.664 11.730 3.766 1.00 88.69 313 THR A O 1
ATOM 2420 N N . ASP A 1 314 ? 27.820 12.604 2.829 1.00 89.69 314 ASP A N 1
ATOM 2421 C CA . ASP A 1 314 ? 28.051 13.957 3.339 1.00 89.69 314 ASP A CA 1
ATOM 2422 C C . ASP A 1 314 ? 27.926 13.995 4.868 1.00 89.69 314 ASP A C 1
ATOM 2424 O O . ASP A 1 314 ? 27.116 13.259 5.440 1.00 89.69 314 ASP A O 1
ATOM 2428 N N . GLY A 1 315 ? 28.609 14.946 5.509 1.00 89.94 315 GLY A N 1
ATOM 2429 C CA . GLY A 1 315 ? 28.222 15.399 6.847 1.00 89.94 315 GLY A CA 1
ATOM 2430 C C . GLY A 1 315 ? 26.784 15.970 6.878 1.00 89.94 315 GLY A C 1
ATOM 2431 O O . GLY A 1 315 ? 26.313 16.533 5.873 1.00 89.94 315 GLY A O 1
ATOM 2432 N N . PRO A 1 316 ? 26.057 15.852 8.006 1.00 91.62 316 PRO A N 1
ATOM 2433 C CA . PRO A 1 316 ? 24.686 16.343 8.140 1.00 91.62 316 PRO A CA 1
ATOM 2434 C C . PRO A 1 316 ? 24.626 17.871 8.266 1.00 91.62 316 PRO A C 1
ATOM 2436 O O . PRO A 1 316 ? 25.636 18.541 8.490 1.00 91.62 316 PRO A O 1
ATOM 2439 N N . THR A 1 317 ? 23.431 18.449 8.147 1.00 90.25 317 THR A N 1
ATOM 2440 C CA . THR A 1 317 ? 23.195 19.853 8.519 1.00 90.25 317 THR A CA 1
ATOM 2441 C C . THR A 1 317 ? 22.983 20.007 10.033 1.00 90.25 317 THR A C 1
ATOM 2443 O O . THR A 1 317 ? 22.836 19.027 10.765 1.00 90.25 317 THR A O 1
ATOM 2446 N N . GLY A 1 318 ? 23.052 21.248 10.528 1.00 88.44 318 GLY A N 1
ATOM 2447 C CA . GLY A 1 318 ? 23.026 21.546 11.964 1.00 88.44 318 GLY A CA 1
ATOM 2448 C C . GLY A 1 318 ? 21.635 21.495 12.625 1.00 88.44 318 GLY A C 1
ATOM 2449 O O . GLY A 1 318 ? 20.619 21.313 11.950 1.00 88.44 318 GLY A O 1
ATOM 2450 N N . PRO A 1 319 ? 21.554 21.746 13.951 1.00 89.12 319 PRO A N 1
ATOM 2451 C CA . PRO A 1 319 ? 20.318 21.652 14.744 1.00 89.12 319 PRO A CA 1
ATOM 2452 C C . PRO A 1 319 ? 19.121 22.463 14.225 1.00 89.12 319 PRO A C 1
ATOM 2454 O O . PRO A 1 319 ? 17.975 22.090 14.472 1.00 89.12 319 PRO A O 1
ATOM 2457 N N . ARG A 1 320 ? 19.372 23.552 13.486 1.00 82.94 320 ARG A N 1
ATOM 2458 C CA . ARG A 1 320 ? 18.352 24.385 12.828 1.00 82.94 320 ARG A CA 1
ATOM 2459 C C . ARG A 1 320 ? 17.466 23.597 11.862 1.00 82.94 320 ARG A C 1
ATOM 2461 O O . ARG A 1 320 ? 16.257 23.820 11.827 1.00 82.94 320 ARG A O 1
ATOM 2468 N N . ASP A 1 321 ? 18.061 22.683 11.102 1.00 78.50 321 ASP A N 1
ATOM 2469 C CA . ASP A 1 321 ? 17.378 21.965 10.024 1.00 78.50 321 ASP A CA 1
ATOM 2470 C C . ASP A 1 321 ? 16.628 20.726 10.531 1.00 78.50 321 ASP A C 1
ATOM 2472 O O . ASP A 1 321 ? 15.757 20.205 9.835 1.00 78.50 321 ASP A O 1
ATOM 2476 N N . LYS A 1 322 ? 16.868 20.308 11.785 1.00 78.56 322 LYS A N 1
ATOM 2477 C CA . LYS A 1 322 ? 16.201 19.175 12.464 1.00 78.56 322 LYS A CA 1
ATOM 2478 C C . LYS A 1 322 ? 14.737 19.476 12.882 1.00 78.56 322 LYS A C 1
ATOM 2480 O O . LYS A 1 322 ? 14.182 18.814 13.764 1.00 78.56 322 LYS A O 1
ATOM 2485 N N . THR A 1 323 ? 14.121 20.467 12.221 1.00 78.50 323 THR A N 1
ATOM 2486 C CA . THR A 1 323 ? 12.751 20.998 12.375 1.00 78.50 323 THR A CA 1
ATOM 2487 C C . THR A 1 323 ? 12.384 21.311 13.829 1.00 78.50 323 THR A C 1
ATOM 2489 O O . THR A 1 323 ? 11.863 20.454 14.538 1.00 78.50 323 THR A O 1
ATOM 2492 N N . LEU A 1 324 ? 12.653 22.549 14.267 1.00 85.44 324 LEU A N 1
ATOM 2493 C CA . LEU A 1 324 ? 12.426 22.998 15.652 1.00 85.44 324 LEU A CA 1
ATOM 2494 C C . LEU A 1 324 ? 10.964 23.391 15.943 1.00 85.44 324 LEU A C 1
ATOM 2496 O O . LEU A 1 324 ? 10.457 23.093 17.024 1.00 85.44 324 LEU A O 1
ATOM 2500 N N . LEU A 1 325 ? 10.272 24.015 14.984 1.00 81.31 325 LEU A N 1
ATOM 2501 C CA . LEU A 1 325 ? 8.825 24.263 15.052 1.00 81.31 325 LEU A CA 1
ATOM 2502 C C . LEU A 1 325 ? 8.072 23.017 14.569 1.00 81.31 325 LEU A C 1
ATOM 2504 O O . LEU A 1 325 ? 8.041 22.727 13.370 1.00 81.31 325 LEU A O 1
ATOM 2508 N N . ARG A 1 326 ? 7.530 22.244 15.517 1.00 78.38 326 ARG A N 1
ATOM 2509 C CA . ARG A 1 326 ? 6.928 20.926 15.277 1.00 78.38 326 ARG A CA 1
ATOM 2510 C C . ARG A 1 326 ? 5.428 20.920 15.553 1.00 78.38 326 ARG A C 1
ATOM 2512 O O . ARG A 1 326 ? 4.985 20.874 16.699 1.00 78.38 326 ARG A O 1
ATOM 2519 N N . GLN A 1 327 ? 4.632 20.831 14.490 1.00 71.88 327 GLN A N 1
ATOM 2520 C CA . GLN A 1 327 ? 3.187 20.604 14.605 1.00 71.88 327 GLN A CA 1
ATOM 2521 C C . GLN A 1 327 ? 2.855 19.185 15.110 1.00 71.88 327 GLN A C 1
ATOM 2523 O O . GLN A 1 327 ? 1.920 19.017 15.886 1.00 71.88 327 GLN A O 1
ATOM 2528 N N . ALA A 1 328 ? 3.660 18.177 14.762 1.00 70.94 328 ALA A N 1
ATOM 2529 C CA . ALA A 1 328 ? 3.601 16.820 15.317 1.00 70.94 328 ALA A CA 1
ATOM 2530 C C . ALA A 1 328 ? 4.932 16.468 16.005 1.00 70.94 328 ALA A C 1
ATOM 2532 O O . ALA A 1 328 ? 5.955 17.072 15.700 1.00 70.94 328 ALA A O 1
ATOM 2533 N N . MET A 1 329 ? 4.933 15.510 16.939 1.00 74.00 329 MET A N 1
ATOM 2534 C CA . MET A 1 329 ? 6.149 15.127 17.682 1.00 74.00 329 MET A CA 1
ATOM 2535 C C . MET A 1 329 ? 7.231 14.501 16.789 1.00 74.00 329 MET A C 1
ATOM 2537 O O . MET A 1 329 ? 8.417 14.783 16.962 1.00 74.00 329 MET A O 1
ATOM 2541 N N . CYS A 1 330 ? 6.815 13.654 15.848 1.00 66.44 330 CYS A N 1
ATOM 2542 C CA . CYS A 1 330 ? 7.662 13.054 14.819 1.00 66.44 330 CYS A CA 1
ATOM 2543 C C . CYS A 1 330 ? 7.960 14.043 13.677 1.00 66.44 330 CYS A C 1
ATOM 2545 O O . CYS A 1 330 ? 7.420 15.150 13.623 1.00 66.44 330 CYS A O 1
ATOM 2547 N N . TYR A 1 331 ? 8.821 13.629 12.748 1.00 57.00 331 TYR A N 1
ATOM 2548 C CA . TYR A 1 331 ? 9.115 14.376 11.525 1.00 57.00 331 TYR A CA 1
ATOM 2549 C C . TYR A 1 331 ? 7.938 14.392 10.522 1.00 57.00 331 TYR A C 1
ATOM 2551 O O . TYR A 1 331 ? 6.820 13.949 10.808 1.00 57.00 331 TYR A O 1
ATOM 2559 N N . GLN A 1 332 ? 8.174 14.949 9.329 1.00 44.16 332 GLN A N 1
ATOM 2560 C CA . GLN A 1 332 ? 7.158 15.123 8.289 1.00 44.16 332 GLN A CA 1
ATOM 2561 C C . GLN A 1 332 ? 6.682 13.797 7.668 1.00 44.16 332 GLN A C 1
ATOM 2563 O O . GLN A 1 332 ? 7.122 13.462 6.578 1.00 44.16 332 GLN A O 1
ATOM 2568 N N . ASN A 1 333 ? 5.726 13.118 8.312 1.00 41.44 333 ASN A N 1
ATOM 2569 C CA . ASN A 1 333 ? 4.685 12.264 7.694 1.00 41.44 333 ASN A CA 1
ATOM 2570 C C . ASN A 1 333 ? 3.692 11.682 8.725 1.00 41.44 333 ASN A C 1
ATOM 2572 O O . ASN A 1 333 ? 2.661 11.138 8.335 1.00 41.44 333 ASN A O 1
ATOM 2576 N N . CYS A 1 334 ? 3.951 11.823 10.031 1.00 42.62 334 CYS A N 1
ATOM 2577 C CA . CYS A 1 334 ? 2.999 11.440 11.074 1.00 42.62 334 CYS A CA 1
ATOM 2578 C C . CYS A 1 334 ? 1.634 12.151 10.930 1.00 42.62 334 CYS A C 1
ATOM 2580 O O . CYS A 1 334 ? 1.601 13.383 10.843 1.00 42.62 334 CYS A O 1
ATOM 2582 N N . PRO A 1 335 ? 0.505 11.418 11.017 1.00 39.06 335 PRO A N 1
ATOM 2583 C CA . PRO A 1 335 ? -0.796 12.000 11.337 1.00 39.06 335 PRO A CA 1
ATOM 2584 C C . PRO A 1 335 ? -0.731 12.898 12.584 1.00 39.06 335 PRO A C 1
ATOM 2586 O O . PRO A 1 335 ? 0.021 12.643 13.523 1.00 39.06 335 PRO A O 1
ATOM 2589 N N . THR A 1 336 ? -1.545 13.953 12.629 1.00 35.59 336 THR A N 1
ATOM 2590 C CA . THR A 1 336 ? -1.427 15.039 13.627 1.00 35.59 336 THR A CA 1
ATOM 2591 C C . THR A 1 336 ? -1.693 14.637 15.084 1.00 35.59 336 THR A C 1
ATOM 2593 O O . THR A 1 336 ? -1.405 15.418 15.986 1.00 35.59 336 THR A O 1
ATOM 2596 N N . ASN A 1 337 ? -2.190 13.420 15.328 1.00 37.50 337 ASN A N 1
ATOM 2597 C CA . ASN A 1 337 ? -2.398 12.845 16.661 1.00 37.50 337 ASN A CA 1
ATOM 2598 C C . ASN A 1 337 ? -1.426 11.690 16.990 1.00 37.50 337 ASN A C 1
ATOM 2600 O O . ASN A 1 337 ? -1.636 10.991 17.981 1.00 37.50 337 ASN A O 1
ATOM 2604 N N . THR A 1 338 ? -0.391 11.445 16.176 1.00 41.38 338 THR A N 1
ATOM 2605 C CA . THR A 1 338 ? 0.513 10.303 16.379 1.00 41.38 338 THR A CA 1
ATOM 2606 C C . THR A 1 338 ? 1.447 10.524 17.562 1.00 41.38 338 THR A C 1
ATOM 2608 O O . THR A 1 338 ? 2.465 11.212 17.481 1.00 41.38 338 THR A O 1
ATOM 2611 N N . VAL A 1 339 ? 1.095 9.871 18.664 1.00 45.12 339 VAL A N 1
ATOM 2612 C CA . VAL A 1 339 ? 1.975 9.571 19.787 1.00 45.12 339 VAL A CA 1
ATOM 2613 C C . VAL A 1 339 ? 1.816 8.073 20.036 1.00 45.12 339 VAL A C 1
ATOM 2615 O O . VAL A 1 339 ? 0.728 7.626 20.401 1.00 45.12 339 VAL A O 1
ATOM 2618 N N . LEU A 1 340 ? 2.856 7.280 19.765 1.00 52.31 340 LEU A N 1
ATOM 2619 C CA . LEU A 1 340 ? 2.739 5.821 19.736 1.00 52.31 340 LEU A CA 1
ATOM 2620 C C . LEU A 1 340 ? 2.369 5.259 21.128 1.00 52.31 340 LEU A C 1
ATOM 2622 O O . LEU A 1 340 ? 2.999 5.634 22.131 1.00 52.31 340 LEU A O 1
ATOM 2626 N N . PRO A 1 341 ? 1.361 4.366 21.218 1.00 43.97 341 PRO A N 1
ATOM 2627 C CA . PRO A 1 341 ? 1.006 3.691 22.456 1.00 43.97 341 PRO A CA 1
ATOM 2628 C C . PRO A 1 341 ? 1.792 2.381 22.629 1.00 43.97 341 PRO A C 1
ATOM 2630 O O . PRO A 1 341 ? 1.530 1.388 21.960 1.00 43.97 341 PRO A O 1
ATOM 2633 N N . THR A 1 342 ? 2.663 2.361 23.641 1.00 39.91 342 THR A N 1
ATOM 2634 C CA . THR A 1 342 ? 3.357 1.181 24.206 1.00 39.91 342 THR A CA 1
ATOM 2635 C C . THR A 1 342 ? 4.534 0.588 23.424 1.00 39.91 342 THR A C 1
ATOM 2637 O O . THR A 1 342 ? 4.517 0.417 22.210 1.00 39.91 342 THR A O 1
ATOM 2640 N N . LEU A 1 343 ? 5.566 0.215 24.187 1.00 40.50 343 LEU A N 1
ATOM 2641 C CA . LEU A 1 343 ? 6.628 -0.703 23.783 1.00 40.50 343 LEU A CA 1
ATOM 2642 C C . LEU A 1 343 ? 6.259 -2.101 24.299 1.00 40.50 343 LEU A C 1
ATOM 2644 O O . LEU A 1 343 ? 6.024 -2.266 25.501 1.00 40.50 343 LEU A O 1
ATOM 2648 N N . SER A 1 344 ? 6.234 -3.119 23.438 1.00 33.50 344 SER A N 1
ATOM 2649 C CA . SER A 1 344 ? 5.973 -4.492 23.884 1.00 33.50 344 SER A CA 1
ATOM 2650 C C . SER A 1 344 ? 7.152 -5.024 24.715 1.00 33.50 344 SER A C 1
ATOM 2652 O O . SER A 1 344 ? 8.313 -4.990 24.306 1.00 33.50 344 SER A O 1
ATOM 2654 N N . SER A 1 345 ? 6.877 -5.494 25.936 1.00 26.19 345 SER A N 1
ATOM 2655 C CA . SER A 1 345 ? 7.912 -5.822 26.926 1.00 26.19 345 SER A CA 1
ATOM 2656 C C . SER A 1 345 ? 8.529 -7.213 26.715 1.00 26.19 345 SER A C 1
ATOM 2658 O O . SER A 1 345 ? 8.299 -8.161 27.469 1.00 26.19 345 SER A O 1
ATOM 2660 N N . ALA A 1 346 ? 9.366 -7.332 25.683 1.00 25.88 346 ALA A N 1
ATOM 2661 C CA . ALA A 1 346 ? 10.096 -8.552 25.346 1.00 25.88 346 ALA A CA 1
ATOM 2662 C C . ALA A 1 346 ? 11.146 -8.950 26.414 1.00 25.88 346 ALA A C 1
ATOM 2664 O O . ALA A 1 346 ? 12.304 -8.547 26.374 1.00 25.88 346 ALA A O 1
ATOM 2665 N N . ALA A 1 347 ? 10.717 -9.781 27.368 1.00 24.91 347 ALA A N 1
ATOM 2666 C CA . ALA A 1 347 ? 11.512 -10.751 28.136 1.00 24.91 347 ALA A CA 1
ATOM 2667 C C . ALA A 1 347 ? 12.944 -10.351 28.583 1.00 24.91 347 ALA A C 1
ATOM 2669 O O . ALA A 1 347 ? 13.936 -10.937 28.147 1.00 24.91 347 ALA A O 1
ATOM 2670 N N . VAL A 1 348 ? 13.064 -9.479 29.592 1.00 24.80 348 VAL A N 1
ATOM 2671 C CA . VAL A 1 348 ? 14.318 -9.358 30.365 1.00 24.80 348 VAL A CA 1
ATOM 2672 C C . VAL A 1 348 ? 14.494 -10.588 31.268 1.00 24.80 348 VAL A C 1
ATOM 2674 O O . VAL A 1 348 ? 13.990 -10.631 32.390 1.00 24.80 348 VAL A O 1
ATOM 2677 N N . THR A 1 349 ? 15.234 -11.599 30.804 1.00 23.30 349 THR A N 1
ATOM 2678 C CA . THR A 1 349 ? 15.687 -12.718 31.649 1.00 23.30 349 THR A CA 1
ATOM 2679 C C . THR A 1 349 ? 16.984 -12.355 32.386 1.00 23.30 349 THR A C 1
ATOM 2681 O O . THR A 1 349 ? 18.021 -12.212 31.733 1.00 23.30 349 THR A O 1
ATOM 2684 N N . PRO A 1 350 ? 16.995 -12.239 33.729 1.00 24.03 350 PRO A N 1
ATOM 2685 C CA . PRO A 1 350 ? 18.211 -11.915 34.471 1.00 24.03 350 PRO A CA 1
ATOM 2686 C C . PRO A 1 350 ? 19.149 -13.129 34.546 1.00 24.03 350 PRO A C 1
ATOM 2688 O O . PRO A 1 350 ? 18.941 -14.047 35.342 1.00 24.03 350 PRO A O 1
ATOM 2691 N N . VAL A 1 351 ? 20.213 -13.133 33.738 1.00 26.17 351 VAL A N 1
ATOM 2692 C CA . VAL A 1 351 ? 21.264 -14.160 33.819 1.00 26.17 351 VAL A CA 1
ATOM 2693 C C . VAL A 1 351 ? 22.084 -13.947 35.096 1.00 26.17 351 VAL A C 1
ATOM 2695 O O . VAL A 1 351 ? 22.816 -12.969 35.237 1.00 26.17 351 VAL A O 1
ATOM 2698 N N . GLY A 1 352 ? 21.937 -14.869 36.049 1.00 24.45 352 GLY A N 1
ATOM 2699 C CA . GLY A 1 352 ? 22.611 -14.817 37.346 1.00 24.45 352 GLY A CA 1
ATOM 2700 C C . GLY A 1 352 ? 24.134 -14.966 37.255 1.00 24.45 352 GLY A C 1
ATOM 2701 O O . GLY A 1 352 ? 24.672 -15.658 36.391 1.00 24.45 352 GLY A O 1
ATOM 2702 N N . SER A 1 353 ? 24.842 -14.344 38.198 1.00 26.97 353 SER A N 1
ATOM 2703 C CA . SER A 1 353 ? 26.305 -14.327 38.251 1.00 26.97 353 SER A CA 1
ATOM 2704 C C . SER A 1 353 ? 26.918 -15.717 38.469 1.00 26.97 353 SER A C 1
ATOM 2706 O O . SER A 1 353 ? 26.771 -16.294 39.549 1.00 26.97 353 SER A O 1
ATOM 2708 N N . SER A 1 354 ? 27.711 -16.202 37.511 1.00 23.91 354 SER A N 1
ATOM 2709 C CA . SER A 1 354 ? 28.723 -17.234 37.770 1.00 23.91 354 SER A CA 1
ATOM 2710 C C . SER A 1 354 ? 29.946 -17.055 36.866 1.00 23.91 354 SER A C 1
ATOM 2712 O O . SER A 1 354 ? 29.869 -17.179 35.648 1.00 23.91 354 SER A O 1
ATOM 2714 N N . THR A 1 355 ? 31.096 -16.750 37.466 1.00 24.70 355 THR A N 1
ATOM 2715 C CA . THR A 1 355 ? 32.396 -16.896 36.802 1.00 24.70 355 THR A CA 1
ATOM 2716 C C . THR A 1 355 ? 32.812 -18.366 36.815 1.00 24.70 355 THR A C 1
ATOM 2718 O O . THR A 1 355 ? 32.561 -19.084 37.786 1.00 24.70 355 THR A O 1
ATOM 2721 N N . PRO A 1 356 ? 33.508 -18.817 35.764 1.00 26.22 356 PRO A N 1
ATOM 2722 C CA . PRO A 1 356 ? 34.816 -19.410 36.018 1.00 26.22 356 PRO A CA 1
ATOM 2723 C C . PRO A 1 356 ? 35.909 -18.935 35.049 1.00 26.22 356 PRO A C 1
ATOM 2725 O O . PRO A 1 356 ? 35.712 -18.736 33.855 1.00 26.22 356 PRO A O 1
ATOM 2728 N N . THR A 1 357 ? 37.109 -18.801 35.603 1.00 24.55 357 THR A N 1
ATOM 2729 C CA . THR A 1 357 ? 38.382 -18.553 34.914 1.00 24.55 357 THR A CA 1
ATOM 2730 C C . THR A 1 357 ? 38.811 -19.727 34.025 1.00 24.55 357 THR A C 1
ATOM 2732 O O . THR A 1 357 ? 38.652 -20.871 34.451 1.00 24.55 357 THR A O 1
ATOM 2735 N N . GLY A 1 358 ? 39.509 -19.492 32.904 1.00 24.17 358 GLY A N 1
ATOM 2736 C CA . GLY A 1 358 ? 40.231 -20.592 32.235 1.00 24.17 358 GLY A CA 1
ATOM 2737 C C . GLY A 1 358 ? 40.747 -20.334 30.818 1.00 24.17 358 GLY A C 1
ATOM 2738 O O . GLY A 1 358 ? 40.149 -20.773 29.847 1.00 24.17 358 GLY A O 1
ATOM 2739 N N . SER A 1 359 ? 41.905 -19.689 30.710 1.00 24.55 359 SER A N 1
ATOM 2740 C CA . SER A 1 359 ? 42.722 -19.537 29.495 1.00 24.55 359 SER A CA 1
ATOM 2741 C C . SER A 1 359 ? 42.815 -20.754 28.550 1.00 24.55 359 SER A C 1
ATOM 2743 O O . SER A 1 359 ? 43.211 -21.835 28.986 1.00 24.55 359 SER A O 1
ATOM 2745 N N . SER A 1 360 ? 42.730 -20.520 27.235 1.00 23.11 360 SER A N 1
ATOM 2746 C CA . SER A 1 360 ? 43.844 -20.839 26.315 1.00 23.11 360 SER A CA 1
ATOM 2747 C C . SER A 1 360 ? 43.702 -20.110 24.970 1.00 23.11 360 SER A C 1
ATOM 2749 O O . SER A 1 360 ? 42.596 -19.816 24.529 1.00 23.11 360 SER A O 1
ATOM 2751 N N . VAL A 1 361 ? 44.833 -19.801 24.329 1.00 27.84 361 VAL A N 1
ATOM 2752 C CA . VAL A 1 361 ? 44.895 -19.246 22.966 1.00 27.84 361 VAL A CA 1
ATOM 2753 C C . VAL A 1 361 ? 45.270 -20.370 22.006 1.00 27.84 361 VAL A C 1
ATOM 2755 O O . VAL A 1 361 ? 46.259 -21.066 22.235 1.00 27.84 361 VAL A O 1
ATOM 2758 N N . SER A 1 362 ? 44.532 -20.518 20.907 1.00 24.23 362 SER A N 1
ATOM 2759 C CA . SER A 1 362 ? 44.955 -21.331 19.766 1.00 24.23 362 SER A CA 1
ATOM 2760 C C . SER A 1 362 ? 44.442 -20.719 18.466 1.00 24.23 362 SER A C 1
ATOM 2762 O O . SER A 1 362 ? 43.268 -20.377 18.353 1.00 24.23 362 SER A O 1
ATOM 2764 N N . GLN A 1 363 ? 45.339 -20.544 17.498 1.00 26.31 363 GLN A N 1
ATOM 2765 C CA . GLN A 1 363 ? 45.006 -20.052 16.164 1.00 26.31 363 GLN A CA 1
ATOM 2766 C C . GLN A 1 363 ? 44.472 -21.208 15.317 1.00 26.31 363 GLN A C 1
ATOM 2768 O O . GLN A 1 363 ? 45.123 -22.247 15.257 1.00 26.31 363 GLN A O 1
ATOM 2773 N N . PHE A 1 364 ? 43.401 -20.989 14.554 1.00 23.52 364 PHE A N 1
ATOM 2774 C CA . PHE A 1 364 ? 43.200 -21.716 13.300 1.00 23.52 364 PHE A CA 1
ATOM 2775 C C . PHE A 1 364 ? 42.620 -20.796 12.229 1.00 23.52 364 PHE A C 1
ATOM 2777 O O . PHE A 1 364 ? 41.521 -20.266 12.359 1.00 23.52 364 PHE A O 1
ATOM 2784 N N . THR A 1 365 ? 43.387 -20.610 11.159 1.00 22.88 365 THR A N 1
ATOM 2785 C CA . THR A 1 365 ? 42.930 -20.007 9.908 1.00 22.88 365 THR A CA 1
ATOM 2786 C C . THR A 1 365 ? 42.185 -21.046 9.077 1.00 22.88 365 THR A C 1
ATOM 2788 O O . THR A 1 365 ? 42.595 -22.205 9.032 1.00 22.88 365 THR A O 1
ATOM 2791 N N . PHE A 1 366 ? 41.157 -20.629 8.337 1.00 24.78 366 PHE A N 1
ATOM 2792 C CA . PHE A 1 366 ? 40.723 -21.346 7.137 1.00 24.78 366 PHE A CA 1
ATOM 2793 C C . PHE A 1 366 ? 40.333 -20.374 6.022 1.00 24.78 366 PHE A C 1
ATOM 2795 O O . PHE A 1 366 ? 39.970 -19.229 6.282 1.00 24.78 366 PHE A O 1
ATOM 2802 N N . SER A 1 367 ? 40.515 -20.821 4.779 1.00 23.36 367 SER A N 1
ATOM 2803 C CA . SER A 1 367 ? 40.480 -19.978 3.579 1.00 23.36 367 SER A CA 1
ATOM 2804 C C . SER A 1 367 ? 39.204 -20.169 2.749 1.00 23.36 367 SER A C 1
ATOM 2806 O O . SER A 1 367 ? 38.420 -21.089 2.974 1.00 23.36 367 SER A O 1
ATOM 2808 N N . LEU A 1 368 ? 39.026 -19.272 1.782 1.00 24.45 368 LEU A N 1
ATOM 2809 C CA . LEU A 1 368 ? 37.846 -19.104 0.939 1.00 24.45 368 LEU A CA 1
ATOM 2810 C C . LEU A 1 368 ? 37.691 -20.199 -0.145 1.00 24.45 368 LEU A C 1
ATOM 2812 O O . LEU A 1 368 ? 38.655 -20.845 -0.549 1.00 24.45 368 LEU A O 1
ATOM 2816 N N . MET A 1 369 ? 36.475 -20.255 -0.703 1.00 23.69 369 MET A N 1
ATOM 2817 C CA . MET A 1 369 ? 36.049 -20.884 -1.967 1.00 23.69 369 MET A CA 1
ATOM 2818 C C . MET A 1 369 ? 35.855 -22.407 -2.038 1.00 23.69 369 MET A C 1
ATOM 2820 O O . MET A 1 369 ? 36.781 -23.206 -1.923 1.00 23.69 369 MET A O 1
ATOM 2824 N N . ALA A 1 370 ? 34.648 -22.780 -2.483 1.00 23.33 370 ALA A N 1
ATOM 2825 C CA . ALA A 1 370 ? 34.387 -24.019 -3.207 1.00 23.33 370 ALA A CA 1
ATOM 2826 C C . ALA A 1 370 ? 33.353 -23.792 -4.331 1.00 23.33 370 ALA A C 1
ATOM 2828 O O . ALA A 1 370 ? 32.168 -23.577 -4.080 1.00 23.33 370 ALA A O 1
ATOM 2829 N N . HIS A 1 371 ? 33.802 -23.882 -5.585 1.00 25.22 371 HIS A N 1
ATOM 2830 C CA . HIS A 1 371 ? 32.947 -24.100 -6.757 1.00 25.22 371 HIS A CA 1
ATOM 2831 C C . HIS A 1 371 ? 33.743 -24.877 -7.812 1.00 25.22 371 HIS A C 1
ATOM 2833 O O . HIS A 1 371 ? 34.831 -24.454 -8.202 1.00 25.22 371 HIS A O 1
ATOM 2839 N N . ARG A 1 372 ? 33.225 -26.026 -8.265 1.00 27.31 372 ARG A N 1
ATOM 2840 C CA . ARG A 1 372 ? 33.780 -26.806 -9.385 1.00 27.31 372 ARG A CA 1
ATOM 2841 C C . ARG A 1 372 ? 32.698 -27.629 -10.080 1.00 27.31 372 ARG A C 1
ATOM 2843 O O . ARG A 1 372 ? 31.921 -28.315 -9.425 1.00 27.31 372 ARG A O 1
ATOM 2850 N N . LEU A 1 373 ? 32.756 -27.646 -11.408 1.00 23.88 373 LEU A N 1
ATOM 2851 C CA . LEU A 1 373 ? 32.102 -28.624 -12.276 1.00 23.88 373 LEU A CA 1
ATOM 2852 C C . LEU A 1 373 ? 33.178 -29.491 -12.944 1.00 23.88 373 LEU A C 1
ATOM 2854 O O . LEU A 1 373 ? 34.119 -28.920 -13.482 1.00 23.88 373 LEU A O 1
ATOM 2858 N N . LEU A 1 374 ? 32.964 -30.818 -12.962 1.00 25.81 374 LEU A N 1
ATOM 2859 C CA . LEU A 1 374 ? 33.513 -31.825 -13.904 1.00 25.81 374 LEU A CA 1
ATOM 2860 C C . LEU A 1 374 ? 35.075 -31.934 -13.999 1.00 25.81 374 LEU A C 1
ATOM 2862 O O . LEU A 1 374 ? 35.817 -30.987 -13.800 1.00 25.81 374 LEU A O 1
ATOM 2866 N N . THR A 1 375 ? 35.714 -33.082 -14.268 1.00 25.02 375 THR A N 1
ATOM 2867 C CA . THR A 1 375 ? 35.269 -34.321 -14.934 1.00 25.02 375 THR A CA 1
ATOM 2868 C C . THR A 1 375 ? 36.149 -35.534 -14.535 1.00 25.02 375 THR A C 1
ATOM 2870 O O . THR A 1 375 ? 37.314 -35.354 -14.203 1.00 25.02 375 THR A O 1
ATOM 2873 N N . ALA A 1 376 ? 35.620 -36.753 -14.729 1.00 23.97 376 ALA A N 1
ATOM 2874 C CA . ALA A 1 376 ? 36.312 -38.008 -15.111 1.00 23.97 376 ALA A CA 1
ATOM 2875 C C . ALA A 1 376 ? 37.329 -38.731 -14.182 1.00 23.97 376 ALA A C 1
ATOM 2877 O O . ALA A 1 376 ? 38.410 -38.229 -13.892 1.00 23.97 376 ALA A O 1
ATOM 2878 N N . SER A 1 377 ? 37.041 -40.019 -13.908 1.00 25.95 377 SER A N 1
ATOM 2879 C CA . SER A 1 377 ? 37.940 -41.212 -13.892 1.00 25.95 377 SER A CA 1
ATOM 2880 C C . SER A 1 377 ? 37.154 -42.433 -13.358 1.00 25.95 377 SER A C 1
ATOM 2882 O O . SER A 1 377 ? 36.274 -42.223 -12.536 1.00 25.95 377 SER A O 1
ATOM 2884 N N . VAL A 1 378 ? 37.380 -43.729 -13.624 1.00 25.92 378 VAL A N 1
ATOM 2885 C CA . VAL A 1 378 ? 37.985 -44.610 -14.658 1.00 25.92 378 VAL A CA 1
ATOM 2886 C C . VAL A 1 378 ? 37.792 -46.068 -14.111 1.00 25.92 378 VAL A C 1
ATOM 2888 O O . VAL A 1 378 ? 37.334 -46.240 -12.984 1.00 25.92 378 VAL A O 1
ATOM 2891 N N . ARG A 1 379 ? 38.044 -47.128 -14.902 1.00 26.91 379 ARG A N 1
ATOM 2892 C CA . ARG A 1 379 ? 37.876 -48.579 -14.559 1.00 26.91 379 ARG A CA 1
ATOM 2893 C C . ARG A 1 379 ? 38.708 -49.021 -13.316 1.00 26.91 379 ARG A C 1
ATOM 2895 O O . ARG A 1 379 ? 39.618 -48.295 -12.943 1.00 26.91 379 ARG A O 1
ATOM 2902 N N . ALA A 1 380 ? 38.558 -50.198 -12.679 1.00 28.22 380 ALA A N 1
ATOM 2903 C CA . ALA A 1 380 ? 38.142 -51.560 -13.109 1.00 28.22 380 ALA A CA 1
ATOM 2904 C C . ALA A 1 380 ? 37.896 -52.475 -11.848 1.00 28.22 380 ALA A C 1
ATOM 2906 O O . ALA A 1 380 ? 38.151 -51.988 -10.755 1.00 28.22 380 ALA A O 1
ATOM 2907 N N . VAL A 1 381 ? 37.500 -53.773 -11.829 1.00 26.86 381 VAL A N 1
ATOM 2908 C CA . VAL A 1 381 ? 37.008 -54.804 -12.794 1.00 26.86 381 VAL A CA 1
ATOM 2909 C C . VAL A 1 381 ? 36.364 -56.000 -12.012 1.00 26.86 381 VAL A C 1
ATOM 2911 O O . VAL A 1 381 ? 36.433 -55.997 -10.790 1.00 26.86 381 VAL A O 1
ATOM 2914 N N . GLN A 1 382 ? 35.837 -57.040 -12.699 1.00 27.00 382 GLN A N 1
ATOM 2915 C CA . GLN A 1 382 ? 35.066 -58.224 -12.197 1.00 27.00 382 GLN A CA 1
ATOM 2916 C C . GLN A 1 382 ? 33.600 -57.881 -11.847 1.00 27.00 382 GLN A C 1
ATOM 2918 O O . GLN A 1 382 ? 33.362 -56.870 -11.205 1.00 27.00 382 GLN A O 1
ATOM 2923 N N . GLY A 1 383 ? 32.542 -58.622 -12.209 1.00 25.75 383 GLY A N 1
ATOM 2924 C CA . GLY A 1 383 ? 32.284 -59.863 -12.980 1.00 25.75 383 GLY A CA 1
ATOM 2925 C C . GLY A 1 383 ? 30.807 -60.260 -12.693 1.00 25.75 383 GLY A C 1
ATOM 2926 O O . GLY A 1 383 ? 30.309 -59.889 -11.640 1.00 25.75 383 GLY A O 1
ATOM 2927 N N . THR A 1 384 ? 29.994 -60.935 -13.518 1.00 27.73 384 THR A N 1
ATOM 2928 C CA . THR A 1 384 ? 30.203 -61.708 -14.761 1.00 27.73 384 THR A CA 1
ATOM 2929 C C . THR A 1 384 ? 28.856 -61.913 -15.498 1.00 27.73 384 THR A C 1
ATOM 2931 O O . THR A 1 384 ? 27.845 -62.073 -14.832 1.00 27.73 384 THR A O 1
ATOM 2934 N N . VAL A 1 385 ? 28.884 -62.046 -16.838 1.00 28.33 385 VAL A N 1
ATOM 2935 C CA . VAL A 1 385 ? 27.845 -62.647 -17.730 1.00 28.33 385 VAL A CA 1
ATOM 2936 C C . VAL A 1 385 ? 26.458 -61.966 -17.848 1.00 28.33 385 VAL A C 1
ATOM 2938 O O . VAL A 1 385 ? 25.710 -61.847 -16.889 1.00 28.33 385 VAL A O 1
ATOM 2941 N N . GLY A 1 386 ? 26.058 -61.657 -19.094 1.00 24.95 386 GLY A N 1
ATOM 2942 C CA . GLY A 1 386 ? 24.675 -61.316 -19.483 1.00 24.95 386 GLY A CA 1
ATOM 2943 C C . GLY A 1 386 ? 24.574 -60.751 -20.918 1.00 24.95 386 GLY A C 1
ATOM 2944 O O . GLY A 1 386 ? 25.050 -59.637 -21.133 1.00 24.95 386 GLY A O 1
ATOM 2945 N N . PRO A 1 387 ? 24.020 -61.480 -21.917 1.00 38.56 387 PRO A N 1
ATOM 2946 C CA . PRO A 1 387 ? 24.049 -61.045 -23.321 1.00 38.56 387 PRO A CA 1
ATOM 2947 C C . PRO A 1 387 ? 22.703 -60.572 -23.928 1.00 38.56 387 PRO A C 1
ATOM 2949 O O . PRO A 1 387 ? 21.668 -61.210 -23.780 1.00 38.56 387 PRO A O 1
ATOM 2952 N N . THR A 1 388 ? 22.806 -59.519 -24.753 1.00 28.36 388 THR A N 1
ATOM 2953 C CA . THR A 1 388 ? 22.076 -59.256 -26.023 1.00 28.36 388 THR A CA 1
ATOM 2954 C C . THR A 1 388 ? 20.542 -59.060 -26.092 1.00 28.36 388 THR A C 1
ATOM 2956 O O . THR A 1 388 ? 19.786 -60.020 -26.143 1.00 28.36 388 THR A O 1
ATOM 2959 N N . ASN A 1 389 ? 20.177 -57.809 -26.422 1.00 26.31 389 ASN A N 1
ATOM 2960 C CA . ASN A 1 389 ? 19.382 -57.365 -27.594 1.00 26.31 389 ASN A CA 1
ATOM 2961 C C . ASN A 1 389 ? 17.866 -57.642 -27.763 1.00 26.31 389 ASN A C 1
ATOM 2963 O O . ASN A 1 389 ? 17.382 -58.760 -27.640 1.00 26.31 389 ASN A O 1
ATOM 2967 N N . SER A 1 390 ? 17.229 -56.638 -28.406 1.00 25.94 390 SER A N 1
ATOM 2968 C CA . SER A 1 390 ? 16.036 -56.728 -29.286 1.00 25.94 390 SER A CA 1
ATOM 2969 C C . SER A 1 390 ? 14.666 -56.837 -28.569 1.00 25.94 390 SER A C 1
ATOM 2971 O O . SER A 1 390 ? 14.605 -57.340 -27.458 1.00 25.94 390 SER A O 1
ATOM 2973 N N . SER A 1 391 ? 13.522 -56.379 -29.109 1.00 24.94 391 SER A N 1
ATOM 2974 C CA . SER A 1 391 ? 13.219 -55.612 -30.343 1.00 24.94 391 SER A CA 1
ATOM 2975 C C . SER A 1 391 ? 11.844 -54.890 -30.249 1.00 24.94 391 SER A C 1
ATOM 2977 O O . SER A 1 391 ? 11.244 -54.831 -29.185 1.00 24.94 391 SER A O 1
ATOM 2979 N N . HIS A 1 392 ? 11.401 -54.290 -31.368 1.00 25.92 392 HIS A N 1
ATOM 2980 C CA . HIS A 1 392 ? 10.019 -54.114 -31.878 1.00 25.92 392 HIS A CA 1
ATOM 2981 C C . HIS A 1 392 ? 8.801 -54.608 -31.041 1.00 25.92 392 HIS A C 1
ATOM 2983 O O . HIS A 1 392 ? 8.853 -55.673 -30.447 1.00 25.92 392 HIS A O 1
ATOM 2989 N N . ALA A 1 393 ? 7.600 -54.004 -31.105 1.00 25.39 393 ALA A N 1
ATOM 2990 C CA . ALA A 1 393 ? 7.145 -52.746 -31.724 1.00 25.39 393 ALA A CA 1
ATOM 2991 C C . ALA A 1 393 ? 5.677 -52.400 -31.335 1.00 25.39 393 ALA A C 1
ATOM 2993 O O . ALA A 1 393 ? 4.855 -53.289 -31.169 1.00 25.39 393 ALA A O 1
ATOM 2994 N N . ARG A 1 394 ? 5.360 -51.092 -31.291 1.00 25.16 394 ARG A N 1
ATOM 2995 C CA . ARG A 1 394 ? 4.247 -50.382 -31.989 1.00 25.16 394 ARG A CA 1
ATOM 2996 C C . ARG A 1 394 ? 2.878 -51.105 -32.198 1.00 25.16 394 ARG A C 1
ATOM 2998 O O . ARG A 1 394 ? 2.849 -52.129 -32.863 1.00 25.16 394 ARG A O 1
ATOM 3005 N N . VAL A 1 395 ? 1.768 -50.385 -31.904 1.00 23.78 395 VAL A N 1
ATOM 3006 C CA . VAL A 1 395 ? 0.422 -50.356 -32.590 1.00 23.78 395 VAL A CA 1
ATOM 3007 C C . VAL A 1 395 ? -0.854 -50.661 -31.738 1.00 23.78 395 VAL A C 1
ATOM 3009 O O . VAL A 1 395 ? -1.214 -51.807 -31.529 1.00 23.78 395 VAL A O 1
ATOM 3012 N N . ARG A 1 396 ? -1.609 -49.577 -31.438 1.00 24.17 396 ARG A N 1
ATOM 3013 C CA . ARG A 1 396 ? -3.098 -49.370 -31.390 1.00 24.17 396 ARG A CA 1
ATOM 3014 C C . ARG A 1 396 ? -4.069 -50.127 -30.434 1.00 24.17 396 ARG A C 1
ATOM 3016 O O . ARG A 1 396 ? -4.415 -51.266 -30.691 1.00 24.17 396 ARG A O 1
ATOM 3023 N N . ARG A 1 397 ? -4.733 -49.295 -29.599 1.00 27.19 397 ARG A N 1
ATOM 3024 C CA . ARG A 1 397 ? -6.201 -49.024 -29.422 1.00 27.19 397 ARG A CA 1
ATOM 3025 C C . ARG A 1 397 ? -7.225 -50.138 -29.081 1.00 27.19 397 ARG A C 1
ATOM 3027 O O . ARG A 1 397 ? -7.205 -51.216 -29.649 1.00 27.19 397 ARG A O 1
ATOM 3034 N N . PHE A 1 398 ? -8.260 -49.678 -28.348 1.00 23.91 398 PHE A N 1
ATOM 3035 C CA . PHE A 1 398 ? -9.508 -50.339 -27.904 1.00 23.91 398 PHE A CA 1
ATOM 3036 C C . PHE A 1 398 ? -9.311 -51.419 -26.813 1.00 23.91 398 PHE A C 1
ATOM 3038 O O . PHE A 1 398 ? -8.423 -52.248 -26.942 1.00 23.91 398 PHE A O 1
ATOM 3045 N N . GLY A 1 399 ? -10.083 -51.489 -25.718 1.00 24.77 399 GLY A N 1
ATOM 3046 C CA . GLY A 1 399 ? -11.032 -50.519 -25.139 1.00 24.77 399 GLY A CA 1
ATOM 3047 C C . GLY A 1 399 ? -12.473 -51.026 -24.976 1.00 24.77 399 GLY A C 1
ATOM 3048 O O . GLY A 1 399 ? -13.284 -50.800 -25.868 1.00 24.77 399 GLY A O 1
ATOM 3049 N N . MET A 1 400 ? -12.788 -51.640 -23.826 1.00 23.50 400 MET A N 1
ATOM 3050 C CA . MET A 1 400 ? -14.129 -51.702 -23.207 1.00 23.50 400 MET A CA 1
ATOM 3051 C C . MET A 1 400 ? -14.018 -52.130 -21.722 1.00 23.50 400 MET A C 1
ATOM 3053 O O . MET A 1 400 ? -12.901 -52.335 -21.249 1.00 23.50 400 MET A O 1
ATOM 3057 N N . ALA A 1 401 ? -15.136 -52.190 -20.986 1.00 25.19 401 ALA A N 1
ATOM 3058 C CA . ALA A 1 401 ? -15.180 -52.136 -19.515 1.00 25.19 401 ALA A CA 1
ATOM 3059 C C . ALA A 1 401 ? -15.610 -53.441 -18.790 1.00 25.19 401 ALA A C 1
ATOM 3061 O O . ALA A 1 401 ? -16.057 -54.393 -19.423 1.00 25.19 401 ALA A O 1
ATOM 3062 N N . ASP A 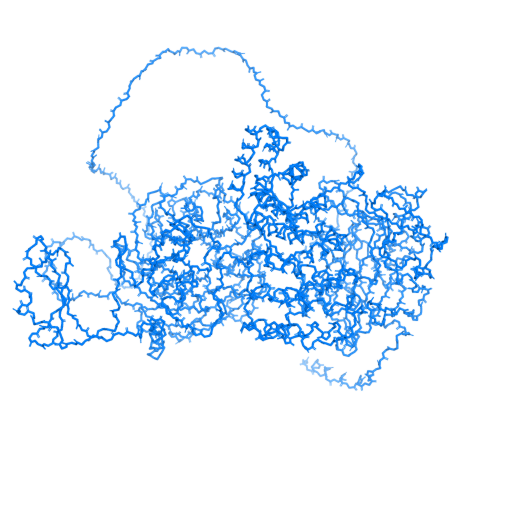1 402 ? -15.494 -53.395 -17.453 1.00 27.39 402 ASP A N 1
ATOM 3063 C CA . ASP A 1 402 ? -16.193 -54.144 -16.385 1.00 27.39 402 ASP A CA 1
ATOM 3064 C C . ASP A 1 402 ? -16.155 -55.686 -16.297 1.00 27.39 402 ASP A C 1
ATOM 3066 O O . ASP A 1 402 ? -16.560 -56.403 -17.208 1.00 27.39 402 ASP A O 1
ATOM 3070 N N . THR A 1 403 ? -15.853 -56.206 -15.088 1.00 24.34 403 THR A N 1
ATOM 3071 C CA . THR A 1 403 ? -16.807 -56.966 -14.226 1.00 24.34 403 THR A CA 1
ATOM 3072 C C . THR A 1 403 ? -16.204 -57.292 -12.830 1.00 24.34 403 THR A C 1
ATOM 3074 O O . THR A 1 403 ? -14.992 -57.349 -12.652 1.00 24.34 403 THR A O 1
ATOM 3077 N N . ILE A 1 404 ? -17.081 -57.459 -11.828 1.00 28.05 404 ILE A N 1
ATOM 3078 C CA . ILE A 1 404 ? -16.891 -57.446 -10.354 1.00 28.05 404 ILE A CA 1
ATOM 3079 C C . ILE A 1 404 ? -16.646 -58.859 -9.743 1.00 28.05 404 ILE A C 1
ATOM 3081 O O . ILE A 1 404 ? -17.125 -59.820 -10.338 1.00 28.05 404 ILE A O 1
ATOM 3085 N N . GLN A 1 405 ? -16.053 -58.956 -8.521 1.00 26.11 405 GLN A N 1
ATOM 3086 C CA . GLN A 1 405 ? -16.275 -59.934 -7.387 1.00 26.11 405 GLN A CA 1
ATOM 3087 C C . GLN A 1 405 ? -14.980 -60.565 -6.787 1.00 26.11 405 GLN A C 1
ATOM 3089 O O . GLN A 1 405 ? -14.039 -60.772 -7.542 1.00 26.11 405 GLN A O 1
ATOM 3094 N N . LEU A 1 406 ? -14.842 -60.991 -5.504 1.00 26.61 406 LEU A N 1
ATOM 3095 C CA . LEU A 1 406 ? -15.493 -60.750 -4.172 1.00 26.61 406 LEU A CA 1
ATOM 3096 C C . LEU A 1 406 ? -14.646 -61.480 -3.050 1.00 26.61 406 LEU A C 1
ATOM 3098 O O . LEU A 1 406 ? -13.551 -61.924 -3.374 1.00 26.61 406 LEU A O 1
ATOM 3102 N N . VAL A 1 407 ? -15.169 -61.692 -1.808 1.00 22.86 407 VAL A N 1
ATOM 3103 C CA . VAL A 1 407 ? -14.697 -62.568 -0.660 1.00 22.86 407 VAL A CA 1
ATOM 3104 C C . VAL A 1 407 ? -13.838 -61.842 0.429 1.00 22.86 407 VAL A C 1
ATOM 3106 O O . VAL A 1 407 ? -12.750 -61.389 0.112 1.00 22.86 407 VAL A O 1
ATOM 3109 N N . LEU A 1 408 ? -14.339 -61.485 1.645 1.00 25.53 408 LEU A N 1
ATOM 3110 C CA . LEU A 1 408 ? -14.559 -62.232 2.942 1.00 25.53 408 LEU A CA 1
ATOM 3111 C C . LEU A 1 408 ? -13.258 -62.509 3.777 1.00 25.53 408 LEU A C 1
ATOM 3113 O O . LEU A 1 408 ? -12.230 -62.746 3.163 1.00 25.53 408 LEU A O 1
ATOM 3117 N N . SER A 1 409 ? -13.180 -62.558 5.135 1.00 27.95 409 SER A N 1
ATOM 3118 C CA . SER A 1 409 ? -14.124 -62.316 6.275 1.00 27.95 409 SER A CA 1
ATOM 3119 C C . SER A 1 409 ? -13.483 -62.444 7.701 1.00 27.95 409 SER A C 1
ATOM 3121 O O . SER A 1 409 ? -12.655 -63.332 7.872 1.00 27.95 409 SER A O 1
ATOM 3123 N N . ALA A 1 410 ? -14.028 -61.741 8.726 1.00 30.77 410 ALA A N 1
ATOM 3124 C CA . ALA A 1 410 ? -13.985 -62.022 10.204 1.00 30.77 410 ALA A CA 1
ATOM 3125 C C . ALA A 1 410 ? -12.599 -61.974 10.946 1.00 30.77 410 ALA A C 1
ATOM 3127 O O . ALA A 1 410 ? -11.579 -61.907 10.276 1.00 30.77 410 ALA A O 1
ATOM 3128 N N . THR A 1 411 ? -12.436 -61.950 12.294 1.00 28.36 411 THR A N 1
ATOM 3129 C CA . THR A 1 411 ? -13.341 -62.180 13.466 1.00 28.36 411 THR A CA 1
ATOM 3130 C C . THR A 1 411 ? -13.457 -61.040 14.529 1.00 28.36 411 THR A C 1
ATOM 3132 O O . THR A 1 411 ? -13.991 -59.990 14.181 1.00 28.36 411 THR A O 1
ATOM 3135 N N . ALA A 1 412 ? -13.214 -61.296 15.840 1.00 26.06 412 ALA A N 1
ATOM 3136 C CA . ALA A 1 412 ? -14.087 -60.819 16.944 1.00 26.06 412 ALA A CA 1
ATOM 3137 C C . ALA A 1 412 ? -13.560 -60.980 18.419 1.00 26.06 412 ALA A C 1
ATOM 3139 O O . ALA A 1 412 ? -12.452 -61.466 18.613 1.00 26.06 412 ALA A O 1
ATOM 3140 N N . GLU A 1 413 ? -14.440 -60.688 19.412 1.00 27.92 413 GLU A N 1
ATOM 3141 C CA . GLU A 1 413 ? -14.399 -60.965 20.893 1.00 27.92 413 GLU A CA 1
ATOM 3142 C C . GLU A 1 413 ? -13.542 -60.043 21.806 1.00 27.92 413 GLU A C 1
ATOM 3144 O O . GLU A 1 413 ? -12.523 -59.537 21.354 1.00 27.92 413 GLU A O 1
ATOM 3149 N N . GLN A 1 414 ? -13.830 -59.767 23.101 1.00 27.48 414 GLN A N 1
ATOM 3150 C CA . GLN A 1 414 ? -15.019 -59.811 24.012 1.00 27.48 414 GLN A CA 1
ATOM 3151 C C . GLN A 1 414 ? -14.724 -58.826 25.201 1.00 27.48 414 GLN A C 1
ATOM 3153 O O . GLN A 1 414 ? -13.557 -58.632 25.523 1.00 27.48 414 GLN A O 1
ATOM 3158 N N . ALA A 1 415 ? -15.645 -57.993 25.727 1.00 27.83 415 ALA A N 1
ATOM 3159 C CA . ALA A 1 415 ? -16.692 -58.225 26.761 1.00 27.83 415 ALA A CA 1
ATOM 3160 C C . ALA A 1 415 ? -16.172 -58.619 28.174 1.00 27.83 415 ALA A C 1
ATOM 3162 O O . ALA A 1 415 ? -15.150 -59.285 28.274 1.00 27.83 415 ALA A O 1
ATOM 3163 N N . SER A 1 416 ? -16.812 -58.285 29.308 1.00 28.06 416 SER A N 1
ATOM 3164 C CA . SER A 1 416 ? -18.010 -57.462 29.634 1.00 28.06 416 SER A CA 1
ATOM 3165 C C . SER A 1 416 ? -17.631 -56.400 30.714 1.00 28.06 416 SER A C 1
ATOM 3167 O O . SER A 1 416 ? -16.459 -56.043 30.761 1.00 28.06 416 SER A O 1
ATOM 3169 N N . ASP A 1 417 ? -18.438 -55.759 31.581 1.00 27.73 417 ASP A N 1
ATOM 3170 C CA . ASP A 1 417 ? -19.868 -55.715 31.997 1.00 27.73 417 ASP A CA 1
ATOM 3171 C C . ASP A 1 417 ? -20.113 -54.299 32.627 1.00 27.73 417 ASP A C 1
ATOM 3173 O O . ASP A 1 417 ? -19.176 -53.505 32.692 1.00 27.73 417 ASP A O 1
ATOM 3177 N N . GLY A 1 418 ? -21.275 -53.852 33.130 1.00 26.14 418 GLY A N 1
ATOM 3178 C CA . GLY A 1 418 ? -22.598 -54.471 33.291 1.00 26.14 418 GLY A CA 1
ATOM 3179 C C . GLY A 1 418 ? -23.679 -53.433 33.659 1.00 26.14 418 GLY A C 1
ATOM 3180 O O . GLY A 1 418 ? -23.375 -52.251 33.819 1.00 26.14 418 GLY A O 1
ATOM 3181 N N . ALA A 1 419 ? -24.957 -53.836 33.729 1.00 27.08 419 ALA A N 1
ATOM 3182 C CA . ALA A 1 419 ? -26.089 -52.912 33.524 1.00 27.08 419 ALA A CA 1
ATOM 3183 C C . ALA A 1 419 ? -27.237 -52.971 34.556 1.00 27.08 419 ALA A C 1
ATOM 3185 O O . ALA A 1 419 ? -27.512 -54.011 35.150 1.00 27.08 419 ALA A O 1
ATOM 3186 N N . ALA A 1 420 ? -28.003 -51.873 34.649 1.00 26.50 420 ALA A N 1
ATOM 3187 C CA . ALA A 1 420 ? -29.372 -51.853 35.176 1.00 26.50 420 ALA A CA 1
ATOM 3188 C C . ALA A 1 420 ? -30.217 -50.720 34.542 1.00 26.50 420 ALA A C 1
ATOM 3190 O O . ALA A 1 420 ? -29.821 -49.566 34.619 1.00 26.50 420 ALA A O 1
ATOM 3191 N N . LEU A 1 421 ? -31.369 -51.085 33.949 1.00 26.61 421 LEU A N 1
ATOM 3192 C CA . LEU A 1 421 ? -32.639 -50.327 33.785 1.00 26.61 421 LEU A CA 1
ATOM 3193 C C . LEU A 1 421 ? -32.572 -48.789 33.542 1.00 26.61 421 LEU A C 1
ATOM 3195 O O . LEU A 1 421 ? -32.122 -48.043 34.396 1.00 26.61 421 LEU A O 1
ATOM 3199 N N . ALA A 1 422 ? -33.170 -48.196 32.499 1.00 25.70 422 ALA A N 1
ATOM 3200 C CA . ALA A 1 422 ? -34.197 -48.667 31.561 1.00 25.70 422 ALA A CA 1
ATOM 3201 C C . ALA A 1 422 ? -34.323 -47.710 30.347 1.00 25.70 422 ALA A C 1
ATOM 3203 O O . ALA A 1 422 ? -33.803 -46.600 30.379 1.00 25.70 422 ALA A O 1
ATOM 3204 N N . GLY A 1 423 ? -35.083 -48.096 29.311 1.00 24.08 423 GLY A N 1
ATOM 3205 C CA . GLY A 1 423 ? -35.479 -47.191 28.217 1.00 24.08 423 GLY A CA 1
ATOM 3206 C C . GLY A 1 423 ? -35.415 -47.827 26.825 1.00 24.08 423 GLY A C 1
ATOM 3207 O O . GLY A 1 423 ? -34.396 -48.372 26.419 1.00 24.08 423 GLY A O 1
ATOM 3208 N N . ALA A 1 424 ? -36.521 -47.769 26.082 1.00 24.84 424 ALA A N 1
ATOM 3209 C CA . ALA A 1 424 ? -36.590 -48.193 24.679 1.00 24.84 424 ALA A CA 1
ATOM 3210 C C . ALA A 1 424 ? -36.005 -47.092 23.745 1.00 24.84 424 ALA A C 1
ATOM 3212 O O . ALA A 1 424 ? -35.858 -45.958 24.178 1.00 24.84 424 ALA A O 1
ATOM 3213 N N . ARG A 1 425 ? -35.706 -47.308 22.451 1.00 26.70 425 ARG A N 1
ATOM 3214 C CA . ARG A 1 425 ? -36.208 -48.344 21.525 1.00 26.70 425 ARG A CA 1
ATOM 3215 C C . ARG A 1 425 ? -35.322 -48.458 20.263 1.00 26.70 425 ARG A C 1
ATOM 3217 O O . ARG A 1 425 ? -35.013 -47.440 19.670 1.00 26.70 425 ARG A O 1
ATOM 3224 N N . LYS A 1 426 ? -35.066 -49.694 19.799 1.00 26.38 426 LYS A N 1
ATOM 3225 C CA . LYS A 1 426 ? -34.705 -50.117 18.416 1.00 26.38 426 LYS A CA 1
ATOM 3226 C C . LYS A 1 426 ? -33.611 -49.359 17.623 1.00 26.38 426 LYS A C 1
ATOM 3228 O O . LYS A 1 426 ? -33.801 -48.230 17.192 1.00 26.38 426 LYS A O 1
ATOM 3233 N N . LYS A 1 427 ? -32.632 -50.132 17.135 1.00 26.09 427 LYS A N 1
ATOM 3234 C CA . LYS A 1 427 ? -32.050 -49.970 15.786 1.00 26.09 427 LYS A CA 1
ATOM 3235 C C . LYS A 1 427 ? -32.115 -51.318 15.046 1.00 26.09 427 LYS A C 1
ATOM 3237 O O . LYS A 1 427 ? -32.227 -52.351 15.705 1.00 26.09 427 LYS A O 1
ATOM 3242 N N . ASN A 1 428 ? -32.006 -51.290 13.715 1.00 27.91 428 ASN A N 1
ATOM 3243 C CA . ASN A 1 428 ? -31.928 -52.444 12.796 1.00 27.91 428 ASN A CA 1
ATOM 3244 C C . ASN A 1 428 ? -33.236 -53.285 12.695 1.00 27.91 428 ASN A C 1
ATOM 3246 O O . ASN A 1 428 ? -34.066 -53.283 13.599 1.00 27.91 428 ASN A O 1
ATOM 3250 N N . SER A 1 429 ? -33.528 -53.985 11.593 1.00 26.94 429 SER A N 1
ATOM 3251 C CA . SER A 1 429 ? -32.659 -54.460 10.502 1.00 26.94 429 SER A CA 1
ATOM 3252 C C . SER A 1 429 ? -33.157 -54.122 9.083 1.00 26.94 429 SER A C 1
ATOM 3254 O O . SER A 1 429 ? -34.187 -53.483 8.880 1.00 26.94 429 SER A O 1
ATOM 3256 N N . SER A 1 430 ? -32.360 -54.512 8.088 1.00 31.05 430 SER A N 1
ATOM 3257 C CA . SER A 1 430 ? -32.462 -54.115 6.686 1.00 31.05 430 SER A CA 1
ATOM 3258 C C . SER A 1 430 ? -33.363 -55.012 5.817 1.00 31.05 430 SER A C 1
ATOM 3260 O O . SER A 1 430 ? -33.357 -56.236 5.908 1.00 31.05 430 SER A O 1
ATOM 3262 N N . ARG A 1 431 ? -34.037 -54.365 4.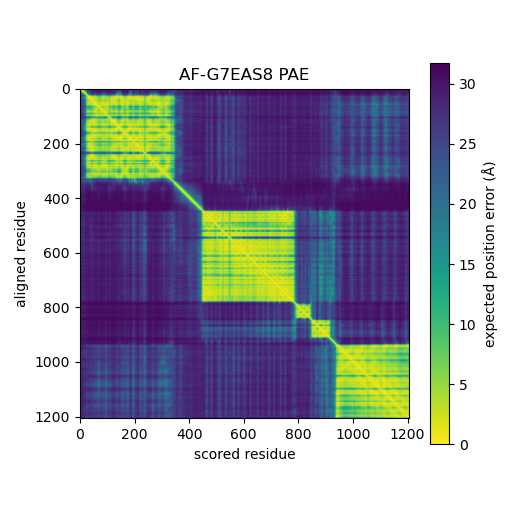853 1.00 33.53 431 ARG A N 1
ATOM 3263 C CA . ARG A 1 431 ? -34.185 -54.834 3.458 1.00 33.53 431 ARG A CA 1
ATOM 3264 C C . ARG A 1 431 ? -34.801 -56.233 3.235 1.00 33.53 431 ARG A C 1
ATOM 3266 O O . ARG A 1 431 ? -34.231 -57.053 2.525 1.00 33.53 431 ARG A O 1
ATOM 3273 N N . ALA A 1 432 ? -36.032 -56.445 3.707 1.00 29.08 432 ALA A N 1
ATOM 3274 C CA . ALA A 1 432 ? -36.847 -57.617 3.345 1.00 29.08 432 ALA A CA 1
ATOM 3275 C C . ALA A 1 432 ? -38.315 -57.276 2.990 1.00 29.08 432 ALA A C 1
ATOM 3277 O O . ALA A 1 432 ? -39.231 -57.971 3.424 1.00 29.08 432 ALA A O 1
ATOM 3278 N N . ARG A 1 433 ? -38.558 -56.191 2.226 1.00 29.81 433 ARG A N 1
ATOM 3279 C CA . ARG A 1 433 ? -39.892 -55.861 1.662 1.00 29.81 433 ARG A CA 1
ATOM 3280 C C . ARG A 1 433 ? -39.885 -54.886 0.463 1.00 29.81 433 ARG A C 1
ATOM 3282 O O . ARG A 1 433 ? -40.660 -53.939 0.413 1.00 29.81 433 ARG A O 1
ATOM 3289 N N . ARG A 1 434 ? -39.038 -55.124 -0.549 1.00 36.31 434 ARG A N 1
ATOM 3290 C CA . ARG A 1 434 ? -39.294 -54.558 -1.892 1.00 36.31 434 ARG A CA 1
ATOM 3291 C C . ARG A 1 434 ? -40.398 -55.390 -2.556 1.00 36.31 434 ARG A C 1
ATOM 3293 O O . ARG A 1 434 ? -40.099 -56.503 -2.964 1.00 36.31 434 ARG A O 1
ATOM 3300 N N . VAL A 1 435 ? -41.626 -54.859 -2.586 1.00 36.12 435 VAL A N 1
ATOM 3301 C CA . VAL A 1 435 ? -42.712 -55.059 -3.585 1.00 36.12 435 VAL A CA 1
ATOM 3302 C C . VAL A 1 435 ? -43.988 -54.352 -3.081 1.00 36.12 435 VAL A C 1
ATOM 3304 O O . VAL A 1 435 ? -44.517 -53.493 -3.777 1.00 36.12 435 VAL A O 1
ATOM 3307 N N . ASP A 1 436 ? -44.405 -54.588 -1.832 1.00 30.44 436 ASP A N 1
ATOM 3308 C CA . ASP A 1 436 ? -45.686 -54.098 -1.274 1.00 30.44 436 ASP A CA 1
ATOM 3309 C C . ASP A 1 436 ? -45.628 -52.693 -0.631 1.00 30.44 436 ASP A C 1
ATOM 3311 O O . ASP A 1 436 ? -46.154 -52.479 0.463 1.00 30.44 436 ASP A O 1
ATOM 3315 N N . GLN A 1 437 ? -44.964 -51.718 -1.263 1.00 29.95 437 GLN A N 1
ATOM 3316 C CA . GLN A 1 437 ? -45.034 -50.322 -0.786 1.00 29.95 437 GLN A CA 1
ATOM 3317 C C . GLN A 1 437 ? -44.961 -49.241 -1.877 1.00 29.95 437 GLN A C 1
ATOM 3319 O O . GLN A 1 437 ? -44.924 -48.058 -1.562 1.00 29.95 437 GLN A O 1
ATOM 3324 N N . GLN A 1 438 ? -45.023 -49.623 -3.156 1.00 31.73 438 GLN A N 1
ATOM 3325 C CA . GLN A 1 438 ? -45.028 -48.697 -4.299 1.00 31.73 438 GLN A CA 1
ATOM 3326 C C . GLN A 1 438 ? -46.460 -48.389 -4.788 1.00 31.73 438 GLN A C 1
ATOM 3328 O O . GLN A 1 438 ? -46.735 -48.368 -5.981 1.00 31.73 438 GLN A O 1
ATOM 3333 N N . ALA A 1 439 ? -47.387 -48.239 -3.835 1.00 31.12 439 ALA A N 1
ATOM 3334 C CA . ALA A 1 439 ? -48.816 -47.993 -4.072 1.00 31.12 439 ALA A CA 1
ATOM 3335 C C . ALA A 1 439 ? -49.482 -47.191 -2.929 1.00 31.12 439 ALA A C 1
ATOM 3337 O O . ALA A 1 439 ? -50.692 -47.270 -2.727 1.00 31.12 439 ALA A O 1
ATOM 3338 N N . MET A 1 440 ? -48.690 -46.479 -2.112 1.00 29.19 440 MET A N 1
ATOM 3339 C CA . MET A 1 440 ? -49.206 -45.707 -0.967 1.00 29.19 440 MET A CA 1
ATOM 3340 C C . MET A 1 440 ? -48.406 -44.428 -0.662 1.00 29.19 440 MET A C 1
ATOM 3342 O O . MET A 1 440 ? -48.482 -43.895 0.442 1.00 29.19 440 MET A O 1
ATOM 3346 N N . THR A 1 441 ? -47.636 -43.940 -1.639 1.00 29.91 441 THR A N 1
ATOM 3347 C CA . THR A 1 441 ? -46.873 -42.678 -1.574 1.00 29.91 441 THR A CA 1
ATOM 3348 C C . THR A 1 441 ? -47.332 -41.640 -2.601 1.00 29.91 441 THR A C 1
ATOM 3350 O O . THR A 1 441 ? -46.911 -40.492 -2.522 1.00 29.91 441 THR A O 1
ATOM 3353 N N . ASP A 1 442 ? -48.253 -41.992 -3.502 1.00 30.25 442 ASP A N 1
ATOM 3354 C CA . ASP A 1 442 ? -48.743 -41.132 -4.596 1.00 30.25 442 ASP A CA 1
ATOM 3355 C C . ASP A 1 442 ? -49.759 -40.063 -4.124 1.00 30.25 442 ASP A C 1
ATOM 3357 O O . ASP A 1 442 ? -50.644 -39.648 -4.871 1.00 30.25 442 ASP A O 1
ATOM 3361 N N . SER A 1 443 ? -49.689 -39.643 -2.854 1.00 32.66 443 SER A N 1
ATOM 3362 C CA . SER A 1 443 ? -50.658 -38.725 -2.233 1.00 32.66 443 SER A CA 1
ATOM 3363 C C . SER A 1 443 ? -50.059 -37.716 -1.243 1.00 32.66 443 SER A C 1
ATOM 3365 O O . SER A 1 443 ? -50.801 -37.115 -0.467 1.00 32.66 443 SER A O 1
ATOM 3367 N N . LEU A 1 444 ? -48.738 -37.521 -1.245 1.00 31.47 444 LEU A N 1
ATOM 3368 C CA . LEU A 1 444 ? -48.080 -36.374 -0.612 1.00 31.47 444 LEU A CA 1
ATOM 3369 C C . LEU A 1 444 ? -47.142 -35.752 -1.649 1.00 31.47 444 LEU A C 1
ATOM 3371 O O . LEU A 1 444 ? -46.310 -36.444 -2.229 1.00 31.47 444 LEU A O 1
ATOM 3375 N N . GLY A 1 445 ? -47.364 -34.471 -1.950 1.00 28.72 445 GLY A N 1
ATOM 3376 C CA . GLY A 1 445 ? -46.743 -33.795 -3.090 1.00 28.72 445 GLY A CA 1
ATOM 3377 C C . GLY A 1 445 ? -45.239 -33.566 -2.937 1.00 28.72 445 GLY A C 1
ATOM 3378 O O . GLY A 1 445 ? -44.685 -33.669 -1.843 1.00 28.72 445 GLY A O 1
ATOM 3379 N N . ALA A 1 446 ? -44.594 -33.208 -4.049 1.00 31.02 446 ALA A N 1
ATOM 3380 C CA . ALA A 1 446 ? -43.193 -32.809 -4.062 1.00 31.02 446 ALA A CA 1
ATOM 3381 C C . ALA A 1 446 ? -42.958 -31.648 -3.081 1.00 31.02 446 ALA A C 1
ATOM 3383 O O . ALA A 1 446 ? -43.515 -30.562 -3.240 1.00 31.02 446 ALA A O 1
ATOM 3384 N N . SER A 1 447 ? -42.132 -31.890 -2.063 1.00 33.72 447 SER A N 1
ATOM 3385 C CA . SER A 1 447 ? -41.707 -30.858 -1.123 1.00 33.72 447 SER A CA 1
ATOM 3386 C C . SER A 1 447 ? -40.706 -29.943 -1.819 1.00 33.72 447 SER A C 1
ATOM 3388 O O . SER A 1 447 ? -39.538 -30.300 -1.952 1.00 33.72 447 SER A O 1
ATOM 3390 N N . SER A 1 448 ? -41.141 -28.755 -2.236 1.00 43.41 448 SER A N 1
ATOM 3391 C CA . SER A 1 448 ? -40.222 -27.677 -2.608 1.00 43.41 448 SER A CA 1
ATOM 3392 C C . SER A 1 448 ? -39.241 -27.430 -1.454 1.00 43.41 448 SER A C 1
ATOM 3394 O O . SER A 1 448 ? -39.697 -27.132 -0.345 1.00 43.41 448 SER A O 1
ATOM 3396 N N . LYS A 1 449 ? -37.920 -27.540 -1.691 1.00 60.03 449 LYS A N 1
ATOM 3397 C CA . LYS A 1 449 ? -36.902 -27.044 -0.741 1.00 60.03 449 LYS A CA 1
ATOM 3398 C C . LYS A 1 449 ? -37.277 -25.592 -0.395 1.00 60.03 449 LYS A C 1
ATOM 3400 O O . LYS A 1 449 ? -37.588 -24.809 -1.294 1.00 60.03 449 LYS A O 1
ATOM 3405 N N . ALA A 1 450 ? -37.327 -25.253 0.893 1.00 73.31 450 ALA A N 1
ATOM 3406 C CA . ALA A 1 450 ? -37.715 -23.911 1.323 1.00 73.31 450 ALA A CA 1
ATOM 3407 C C . ALA A 1 450 ? -36.687 -22.890 0.812 1.00 73.31 450 ALA A C 1
ATOM 3409 O O . ALA A 1 450 ? -35.488 -23.062 1.028 1.00 73.31 450 ALA A O 1
ATOM 3410 N N . GLN A 1 451 ? -37.160 -21.859 0.108 1.00 89.62 451 GLN A N 1
ATOM 3411 C CA . GLN A 1 451 ? -36.291 -20.846 -0.487 1.00 89.62 451 GLN A CA 1
ATOM 3412 C C . GLN A 1 451 ? -35.675 -19.940 0.578 1.00 89.62 451 GLN A C 1
ATOM 3414 O O . GLN A 1 451 ? -36.339 -19.531 1.533 1.00 89.62 451 GLN A O 1
ATOM 3419 N N . TYR A 1 452 ? -34.418 -19.577 0.353 1.00 95.94 452 TYR A N 1
ATOM 3420 C CA . TYR A 1 452 ? -33.712 -18.566 1.119 1.00 95.94 452 TYR A CA 1
ATOM 3421 C C . TYR A 1 452 ? -34.330 -17.182 0.902 1.00 95.94 452 TYR A C 1
ATOM 3423 O O . TYR A 1 452 ? -34.586 -16.772 -0.232 1.00 95.94 452 TYR A O 1
ATOM 3431 N N . LYS A 1 453 ? -34.536 -16.456 1.999 1.00 95.81 453 LYS A N 1
ATOM 3432 C CA . LYS A 1 453 ? -35.000 -15.063 2.059 1.00 95.81 453 LYS A CA 1
ATOM 3433 C C . LYS A 1 453 ? -34.191 -14.289 3.098 1.00 95.81 453 LYS A C 1
ATOM 3435 O O . LYS A 1 453 ? -33.481 -14.897 3.896 1.00 95.81 453 LYS A O 1
ATOM 3440 N N . LEU A 1 454 ? -34.278 -12.958 3.092 1.00 97.19 454 LEU A N 1
ATOM 3441 C CA . LEU A 1 454 ? -33.537 -12.119 4.037 1.00 97.19 454 LEU A CA 1
ATOM 3442 C C . LEU A 1 454 ? -33.896 -12.470 5.496 1.00 97.19 454 LEU A C 1
ATOM 3444 O O . LEU A 1 454 ? -35.066 -12.614 5.849 1.00 97.19 454 LEU A O 1
ATOM 3448 N N . SER A 1 455 ? -32.865 -12.604 6.326 1.00 97.12 455 SER A N 1
ATOM 3449 C CA . SER A 1 455 ? -32.926 -12.826 7.775 1.00 97.12 455 SER A CA 1
ATOM 3450 C C . SER A 1 455 ? -32.473 -11.586 8.544 1.00 97.12 455 SER A C 1
ATOM 3452 O O . SER A 1 455 ? -33.099 -11.217 9.533 1.00 97.12 455 SER A O 1
ATOM 3454 N N . ALA A 1 456 ? -31.401 -10.934 8.076 1.00 96.19 456 ALA A N 1
ATOM 3455 C CA . ALA A 1 456 ? -30.856 -9.717 8.669 1.00 96.19 456 ALA A CA 1
ATOM 3456 C C . ALA A 1 456 ? -29.999 -8.926 7.667 1.00 96.19 456 ALA A C 1
ATOM 3458 O O . ALA A 1 456 ? -29.386 -9.504 6.765 1.00 96.19 456 ALA A O 1
ATOM 3459 N N . THR A 1 457 ? -29.895 -7.615 7.890 1.00 95.38 457 THR A N 1
ATOM 3460 C CA . THR A 1 457 ? -28.943 -6.725 7.209 1.00 95.38 457 THR A CA 1
ATOM 3461 C C . THR A 1 457 ? -27.932 -6.203 8.229 1.00 95.38 457 THR A C 1
ATOM 3463 O O . THR A 1 457 ? -28.318 -5.606 9.229 1.00 95.38 457 THR A O 1
ATOM 3466 N N . LEU A 1 458 ? -26.642 -6.437 7.986 1.00 95.31 458 LEU A N 1
ATOM 3467 C CA . LEU A 1 458 ? -25.531 -6.072 8.865 1.00 95.31 458 LEU A CA 1
ATOM 3468 C C . LEU A 1 458 ? -24.779 -4.893 8.237 1.00 95.31 458 LEU A C 1
ATOM 3470 O O . LEU A 1 458 ? -24.082 -5.046 7.232 1.00 95.31 458 LEU A O 1
ATOM 3474 N N . GLN A 1 459 ? -24.957 -3.705 8.814 1.00 92.06 459 GLN A N 1
ATOM 3475 C CA . GLN A 1 459 ? -24.356 -2.456 8.345 1.00 92.06 459 GLN A CA 1
ATOM 3476 C C . GLN A 1 459 ? -23.332 -1.945 9.363 1.00 92.06 459 GLN A C 1
ATOM 3478 O O . GLN A 1 459 ? -23.581 -1.957 10.568 1.00 92.06 459 GLN A O 1
ATOM 3483 N N . GLY A 1 460 ? -22.176 -1.483 8.882 1.00 84.44 460 GLY A N 1
ATOM 3484 C CA . GLY A 1 460 ? -21.139 -0.903 9.740 1.00 84.44 460 GLY A CA 1
ATOM 3485 C C . GLY A 1 460 ? -19.757 -0.801 9.099 1.00 84.44 460 GLY A C 1
ATOM 3486 O O . GLY A 1 460 ? -18.956 -0.002 9.573 1.00 84.44 460 GLY A O 1
ATOM 3487 N N . HIS A 1 461 ? -19.487 -1.551 8.027 1.00 90.88 461 HIS A N 1
ATOM 3488 C CA . HIS A 1 461 ? -18.355 -1.258 7.147 1.00 90.88 461 HIS A CA 1
ATOM 3489 C C . HIS A 1 461 ? -18.672 -0.060 6.236 1.00 90.88 461 HIS A C 1
ATOM 3491 O O . HIS A 1 461 ? -19.837 0.175 5.907 1.00 90.88 461 HIS A O 1
ATOM 3497 N N . THR A 1 462 ? -17.650 0.703 5.838 1.00 87.88 462 THR A N 1
ATOM 3498 C CA . THR A 1 462 ? -17.799 1.890 4.961 1.00 87.88 462 THR A CA 1
ATOM 3499 C C . THR A 1 462 ? -17.345 1.659 3.516 1.00 87.88 462 THR A C 1
ATOM 3501 O O . THR A 1 462 ? -17.581 2.506 2.657 1.00 87.88 462 THR A O 1
ATOM 3504 N N . ALA A 1 463 ? -16.746 0.500 3.231 1.00 87.56 463 ALA A N 1
ATOM 3505 C CA . ALA A 1 463 ? -16.374 0.029 1.897 1.00 87.56 463 ALA A CA 1
ATOM 3506 C C . ALA A 1 463 ? -16.639 -1.485 1.765 1.00 87.56 463 ALA A C 1
ATOM 3508 O O . ALA A 1 463 ? -17.027 -2.131 2.742 1.00 87.56 463 ALA A O 1
ATOM 3509 N N . ASP A 1 464 ? -16.424 -2.063 0.577 1.00 90.00 464 ASP A N 1
ATOM 3510 C CA . ASP A 1 464 ? -16.747 -3.457 0.227 1.00 90.00 464 ASP A CA 1
ATOM 3511 C C . ASP A 1 464 ? -16.405 -4.473 1.323 1.00 90.00 464 ASP A C 1
ATOM 3513 O O . ASP A 1 464 ? -15.259 -4.538 1.772 1.00 90.00 464 ASP A O 1
ATOM 3517 N N . VAL A 1 465 ? -17.357 -5.341 1.673 1.00 97.06 465 VAL A N 1
ATOM 3518 C CA . VAL A 1 465 ? -17.088 -6.484 2.554 1.00 97.06 465 VAL A CA 1
ATOM 3519 C C . VAL A 1 465 ? -16.391 -7.569 1.736 1.00 97.06 465 VAL A C 1
ATOM 3521 O O . VAL A 1 465 ? -17.035 -8.246 0.937 1.00 97.06 465 VAL A O 1
ATOM 3524 N N . ARG A 1 466 ? -15.071 -7.707 1.894 1.00 95.62 466 ARG A N 1
ATOM 3525 C CA . ARG A 1 466 ? -14.218 -8.531 1.021 1.00 95.62 466 ARG A CA 1
ATOM 3526 C C . ARG A 1 466 ? -14.197 -10.010 1.373 1.00 95.62 466 ARG A C 1
ATOM 3528 O O . ARG A 1 466 ? -14.109 -10.836 0.472 1.00 95.62 466 ARG A O 1
ATOM 3535 N N . SER A 1 467 ? -14.309 -10.338 2.653 1.00 97.50 467 SER A N 1
ATOM 3536 C CA . SER A 1 467 ? -14.318 -11.712 3.148 1.00 97.50 467 SER A CA 1
ATOM 3537 C C . SER A 1 467 ? -15.217 -11.812 4.376 1.00 97.50 467 SER A C 1
ATOM 3539 O O . SER A 1 467 ? -15.324 -10.860 5.155 1.00 97.50 467 SER A O 1
ATOM 3541 N N . THR A 1 468 ? -15.891 -12.949 4.533 1.00 97.06 468 THR A N 1
ATOM 3542 C CA . THR A 1 468 ? -16.664 -13.292 5.725 1.00 97.06 468 THR A CA 1
ATOM 3543 C C . THR A 1 468 ? -16.534 -14.779 6.048 1.00 97.06 468 THR A C 1
ATOM 3545 O O . THR A 1 468 ? -16.396 -15.601 5.146 1.00 97.06 468 THR A O 1
ATOM 3548 N N . CYS A 1 469 ? -16.572 -15.126 7.334 1.00 94.31 469 CYS A N 1
ATOM 3549 C CA . CYS A 1 469 ? -16.615 -16.507 7.808 1.00 94.31 469 CYS A CA 1
ATOM 3550 C C . CYS A 1 469 ? -17.538 -16.628 9.032 1.00 94.31 469 CYS A C 1
ATOM 3552 O O . CYS A 1 469 ? -17.689 -15.680 9.808 1.00 94.31 469 CYS A O 1
ATOM 3554 N N . ALA A 1 470 ? -18.183 -17.783 9.201 1.00 93.31 470 ALA A N 1
ATOM 3555 C CA . ALA A 1 470 ? -19.222 -17.992 10.211 1.00 93.31 470 ALA A CA 1
ATOM 3556 C C . ALA A 1 470 ? -18.892 -19.144 11.186 1.00 93.31 470 ALA A C 1
ATOM 3558 O O . ALA A 1 470 ? -19.489 -20.219 11.103 1.00 93.31 470 ALA A O 1
ATOM 3559 N N . PRO A 1 471 ? -17.964 -18.955 12.145 1.00 89.12 471 PRO A N 1
ATOM 3560 C CA . PRO A 1 471 ? -17.530 -20.032 13.039 1.00 89.12 471 PRO A CA 1
ATOM 3561 C C . PRO A 1 471 ? -18.628 -20.567 13.976 1.00 89.12 471 PRO A C 1
ATOM 3563 O O . PRO A 1 471 ? -18.487 -21.672 14.501 1.00 89.12 471 PRO A O 1
ATOM 3566 N N . ARG A 1 472 ? -19.711 -19.810 14.224 1.00 90.19 472 ARG A N 1
ATOM 3567 C CA . ARG A 1 472 ? -20.871 -20.241 15.032 1.00 90.19 472 ARG A CA 1
ATOM 3568 C C . ARG A 1 472 ? -22.163 -19.636 14.462 1.00 90.19 472 ARG A C 1
ATOM 3570 O O . ARG A 1 472 ? -22.138 -18.560 13.879 1.00 90.19 472 ARG A O 1
ATOM 3577 N N . SER A 1 473 ? -23.318 -20.272 14.666 1.00 91.75 473 SER A N 1
ATOM 3578 C CA . SER A 1 473 ? -24.621 -19.807 14.126 1.00 91.75 473 SER A CA 1
ATOM 3579 C C . SER A 1 473 ? -25.115 -18.455 14.684 1.00 91.75 473 SER A C 1
ATOM 3581 O O . SER A 1 473 ? -26.094 -17.878 14.193 1.00 91.75 473 SER A O 1
ATOM 3583 N N . ASP A 1 474 ? -24.453 -17.977 15.736 1.00 90.94 474 ASP A N 1
ATOM 3584 C CA . ASP A 1 474 ? -24.622 -16.700 16.424 1.00 90.94 474 ASP A CA 1
ATOM 3585 C C . ASP A 1 474 ? -23.393 -15.776 16.305 1.00 90.94 474 ASP A C 1
ATOM 3587 O O . ASP A 1 474 ? -23.390 -14.730 16.944 1.00 90.94 474 ASP A O 1
ATOM 3591 N N . LEU A 1 475 ? -22.366 -16.137 15.520 1.00 91.56 475 LEU A N 1
ATOM 3592 C CA . LEU A 1 475 ? -21.150 -15.343 15.310 1.00 91.56 475 LEU A CA 1
ATOM 3593 C C . LEU A 1 475 ? -20.702 -15.384 13.843 1.00 91.56 475 LEU A C 1
ATOM 3595 O O . LEU A 1 475 ? -20.208 -16.407 13.368 1.00 91.56 475 LEU A O 1
ATOM 3599 N N . ILE A 1 476 ? -20.807 -14.243 13.164 1.00 95.31 476 ILE A N 1
ATOM 3600 C CA . ILE A 1 476 ? -20.221 -14.013 11.837 1.00 95.31 476 ILE A CA 1
ATOM 3601 C C . ILE A 1 476 ? -19.039 -13.053 11.991 1.00 95.31 476 ILE A C 1
ATOM 3603 O O . ILE A 1 476 ? -19.075 -12.142 12.817 1.00 95.31 476 ILE A O 1
ATOM 3607 N N . ILE A 1 477 ? -17.997 -13.232 11.189 1.00 94.88 477 ILE A N 1
ATOM 3608 C CA . ILE A 1 477 ? -16.851 -12.326 11.093 1.00 94.88 477 ILE A CA 1
ATOM 3609 C C . ILE A 1 477 ? -16.783 -11.773 9.670 1.00 94.88 477 ILE A C 1
ATOM 3611 O O . ILE A 1 477 ? -17.087 -12.494 8.721 1.00 94.88 477 ILE A O 1
ATOM 3615 N N . SER A 1 478 ? -16.393 -10.511 9.499 1.00 96.81 478 SER A N 1
ATOM 3616 C CA . SER A 1 478 ? -16.158 -9.907 8.183 1.00 96.81 478 SER A CA 1
ATOM 3617 C C . SER A 1 478 ? -14.978 -8.943 8.173 1.00 96.81 478 SER A C 1
ATOM 3619 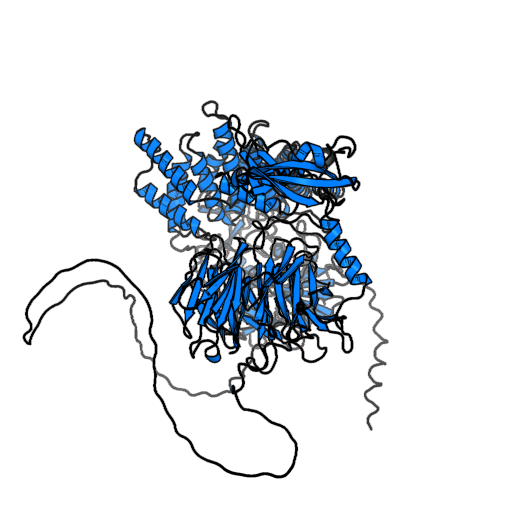O O . SER A 1 478 ? -14.603 -8.416 9.218 1.00 96.81 478 SER A O 1
ATOM 3621 N N . CYS A 1 479 ? -14.424 -8.665 6.994 1.00 96.44 479 CYS A N 1
ATOM 3622 C CA . CYS A 1 479 ? -13.450 -7.592 6.791 1.00 96.44 479 CYS A CA 1
ATOM 3623 C C . CYS A 1 479 ? -13.701 -6.800 5.506 1.00 96.44 479 CYS A C 1
ATOM 3625 O O . CYS A 1 479 ? -14.459 -7.234 4.632 1.00 96.44 479 CYS A O 1
ATOM 3627 N N . SER A 1 480 ? -13.080 -5.624 5.400 1.00 95.62 480 SER A N 1
ATOM 3628 C CA . SER A 1 480 ? -13.374 -4.660 4.341 1.00 95.62 480 SER A CA 1
ATOM 3629 C C . SER A 1 480 ? -12.154 -3.861 3.869 1.00 95.62 480 SER A C 1
ATOM 3631 O O . SER A 1 480 ? -11.105 -3.788 4.515 1.00 95.62 480 SER A O 1
ATOM 3633 N N . ARG A 1 481 ? -12.335 -3.202 2.717 1.00 90.38 481 ARG A N 1
ATOM 3634 C CA . ARG A 1 481 ? -11.467 -2.123 2.226 1.00 90.38 481 ARG A CA 1
ATOM 3635 C C . ARG A 1 481 ? -11.468 -0.863 3.108 1.00 90.38 481 ARG A C 1
ATOM 3637 O O . ARG A 1 481 ? -10.685 0.035 2.841 1.00 90.38 481 ARG A O 1
ATOM 3644 N N . ASP A 1 482 ? -12.283 -0.797 4.160 1.00 86.75 482 ASP A N 1
ATOM 3645 C CA . ASP A 1 482 ? -12.248 0.275 5.168 1.00 86.75 482 ASP A CA 1
ATOM 3646 C C . ASP A 1 482 ? -11.132 0.126 6.227 1.00 86.75 482 ASP A C 1
ATOM 3648 O O . ASP A 1 482 ? -11.160 0.796 7.257 1.00 86.75 482 ASP A O 1
ATOM 3652 N N . SER A 1 483 ? -10.161 -0.759 5.978 1.00 87.94 483 SER A N 1
ATOM 3653 C CA . SER A 1 483 ? -9.065 -1.126 6.887 1.00 87.94 483 SER A CA 1
ATOM 3654 C C . SER A 1 483 ? -9.514 -1.764 8.215 1.00 87.94 483 SER A C 1
ATOM 3656 O O . SER A 1 483 ? -8.732 -1.825 9.166 1.00 87.94 483 SER A O 1
ATOM 3658 N N . THR A 1 484 ? -10.750 -2.284 8.298 1.00 90.50 484 THR A N 1
ATOM 3659 C CA . THR A 1 484 ? -11.271 -2.948 9.507 1.00 90.50 484 THR A CA 1
ATOM 3660 C C . THR A 1 484 ? -11.728 -4.392 9.286 1.00 90.50 484 THR A C 1
ATOM 3662 O O . THR A 1 484 ? -12.156 -4.796 8.198 1.00 90.50 484 THR A O 1
ATOM 3665 N N . ALA A 1 485 ? -11.707 -5.168 10.371 1.00 92.94 485 ALA A N 1
ATOM 3666 C CA . ALA A 1 485 ? -12.476 -6.399 10.522 1.00 92.94 485 ALA A CA 1
ATOM 3667 C C . ALA A 1 485 ? -13.448 -6.290 11.709 1.00 92.94 485 ALA A C 1
ATOM 3669 O O . ALA A 1 485 ? -13.209 -5.554 12.667 1.00 92.94 485 ALA A O 1
ATOM 3670 N N . ARG A 1 486 ? -14.576 -7.001 11.639 1.00 91.44 486 ARG A N 1
ATOM 3671 C CA . ARG A 1 486 ? -15.698 -6.901 12.584 1.00 91.44 486 ARG A CA 1
ATOM 3672 C C . ARG A 1 486 ? -16.237 -8.277 12.943 1.00 91.44 486 ARG A C 1
ATOM 3674 O O . ARG A 1 486 ? -16.372 -9.135 12.073 1.00 91.44 486 ARG A O 1
ATOM 3681 N N . THR A 1 487 ? -16.604 -8.462 14.207 1.00 91.62 487 THR A N 1
ATOM 3682 C CA . THR A 1 487 ? -17.440 -9.590 14.650 1.00 91.62 487 THR A CA 1
ATOM 3683 C C . THR A 1 487 ? -18.880 -9.130 14.839 1.00 91.62 487 THR A C 1
ATOM 3685 O O . THR A 1 487 ? -19.137 -8.078 15.423 1.00 91.62 487 THR A O 1
ATOM 3688 N N . TRP A 1 488 ? -19.824 -9.939 14.370 1.00 93.25 488 TRP A N 1
ATOM 3689 C CA . TRP A 1 488 ? -21.264 -9.729 14.483 1.00 93.25 488 TRP A CA 1
ATOM 3690 C C . TRP A 1 488 ? -21.846 -10.860 15.323 1.00 93.25 488 TRP A C 1
ATOM 3692 O O . TRP A 1 488 ? -21.766 -12.025 14.927 1.00 93.25 488 TRP A O 1
ATOM 3702 N N . THR A 1 489 ? -22.440 -10.524 16.465 1.00 91.38 489 THR A N 1
ATOM 3703 C CA . THR A 1 489 ? -23.018 -11.500 17.397 1.00 91.38 489 THR A CA 1
ATOM 3704 C C . THR A 1 489 ? -24.540 -11.393 17.382 1.00 91.38 489 THR A C 1
ATOM 3706 O O . THR A 1 489 ? -25.081 -10.291 17.463 1.00 91.38 489 THR A O 1
ATOM 3709 N N . ARG A 1 490 ? -25.257 -12.518 17.268 1.00 90.81 490 ARG A N 1
ATOM 3710 C CA . ARG A 1 490 ? -26.732 -12.521 17.254 1.00 90.81 490 ARG A CA 1
ATOM 3711 C C . ARG A 1 490 ? -27.260 -12.170 18.651 1.00 90.81 490 ARG A C 1
ATOM 3713 O O . ARG A 1 490 ? -26.867 -12.805 19.630 1.00 90.81 490 ARG A O 1
ATOM 3720 N N . THR A 1 491 ? -28.147 -11.180 18.758 1.00 89.44 491 THR A N 1
ATOM 3721 C CA . THR A 1 491 ? -28.642 -10.667 20.047 1.00 89.44 491 THR A CA 1
ATOM 3722 C C . THR A 1 491 ? -29.325 -11.785 20.852 1.00 89.44 491 THR A C 1
ATOM 3724 O O . THR A 1 491 ? -30.261 -12.409 20.336 1.00 89.44 491 THR A O 1
ATOM 3727 N N . PRO A 1 492 ? -28.933 -12.053 22.115 1.00 84.31 492 PRO A N 1
ATOM 3728 C CA . PRO A 1 492 ? -29.506 -13.139 22.908 1.00 84.31 492 PRO A CA 1
ATOM 3729 C C . PRO A 1 492 ? -31.036 -13.065 23.027 1.00 84.31 492 PRO A C 1
ATOM 3731 O O . PRO A 1 492 ? -31.595 -12.098 23.537 1.00 84.31 492 PRO A O 1
ATOM 3734 N N . GLY A 1 493 ? -31.717 -14.119 22.569 1.00 80.69 493 GLY A N 1
ATOM 3735 C CA . GLY A 1 493 ? -33.182 -14.202 22.553 1.00 80.69 493 GLY A CA 1
ATOM 3736 C C . GLY A 1 493 ? -33.859 -13.601 21.314 1.00 80.69 493 GLY A C 1
ATOM 3737 O O . GLY A 1 493 ? -35.071 -13.753 21.179 1.00 80.69 493 GLY A O 1
ATOM 3738 N N . SER A 1 494 ? -33.111 -12.982 20.395 1.00 86.12 494 SER A N 1
ATOM 3739 C CA . SER A 1 494 ? -33.619 -12.558 19.087 1.00 86.12 494 SER A CA 1
ATOM 3740 C C . SER A 1 494 ? -33.344 -13.604 18.006 1.00 86.12 494 SER A C 1
ATOM 3742 O O . SER A 1 494 ? -32.300 -14.256 17.991 1.00 86.12 494 SER A O 1
ATOM 3744 N N . ALA A 1 495 ? -34.283 -13.753 17.072 1.00 82.38 495 ALA A N 1
ATOM 3745 C CA . ALA A 1 495 ? -34.122 -14.625 15.911 1.00 82.38 495 ALA A CA 1
ATOM 3746 C C . ALA A 1 495 ? -33.418 -13.925 14.731 1.00 82.38 495 ALA A C 1
ATOM 3748 O O . ALA A 1 495 ? -32.764 -14.596 13.931 1.00 82.38 495 ALA A O 1
ATOM 3749 N N . THR A 1 496 ? -33.519 -12.595 14.647 1.00 86.50 496 THR A N 1
ATOM 3750 C CA . THR A 1 496 ? -33.086 -11.773 13.499 1.00 86.50 496 THR A CA 1
ATOM 3751 C C . THR A 1 496 ? -32.100 -10.665 13.857 1.00 86.50 496 THR A C 1
ATOM 3753 O O . THR A 1 496 ? -31.331 -10.255 12.996 1.00 86.50 496 THR A O 1
ATOM 3756 N N . ALA A 1 497 ? -32.091 -10.172 15.100 1.00 89.00 497 ALA A N 1
ATOM 3757 C CA . ALA A 1 497 ? -31.215 -9.067 15.488 1.00 89.00 497 ALA A CA 1
ATOM 3758 C C . ALA A 1 497 ? -29.770 -9.534 15.718 1.00 89.00 497 ALA A C 1
ATOM 3760 O O . ALA A 1 497 ? -29.524 -10.614 16.261 1.00 89.00 497 ALA A O 1
ATOM 3761 N N . TRP A 1 498 ? -28.828 -8.683 15.323 1.00 93.31 498 TRP A N 1
ATOM 3762 C CA . TRP A 1 498 ? -27.390 -8.865 15.474 1.00 93.31 498 TRP A CA 1
ATOM 3763 C C . TRP A 1 498 ? -26.751 -7.533 15.860 1.00 93.31 498 TRP A C 1
ATOM 3765 O O . TRP A 1 498 ? -27.204 -6.475 15.423 1.00 93.31 498 TRP A O 1
ATOM 3775 N N . GLU A 1 499 ? -25.661 -7.596 16.614 1.00 87.31 499 GLU A N 1
ATOM 3776 C CA . GLU A 1 499 ? -24.908 -6.434 17.084 1.00 87.31 499 GLU A CA 1
ATOM 3777 C C . GLU A 1 499 ? -23.414 -6.590 16.736 1.00 87.31 499 GLU A C 1
ATOM 3779 O O . GLU A 1 499 ? -22.868 -7.693 16.869 1.00 87.31 499 GLU A O 1
ATOM 3784 N N . PRO A 1 500 ? -22.723 -5.523 16.288 1.00 86.38 500 PRO A N 1
ATOM 3785 C CA . PRO A 1 500 ? -21.271 -5.540 16.141 1.00 86.38 500 PRO A CA 1
ATOM 3786 C C . PRO A 1 500 ? -20.613 -5.603 17.529 1.00 86.38 500 PRO A C 1
ATOM 3788 O O . PRO A 1 500 ? -20.863 -4.745 18.374 1.00 86.38 500 PRO A O 1
ATOM 3791 N N . HIS A 1 501 ? -19.783 -6.619 17.773 1.00 74.06 501 HIS A N 1
ATOM 3792 C CA . HIS A 1 501 ? -19.230 -6.923 19.099 1.00 74.06 501 HIS A CA 1
ATOM 3793 C C . HIS A 1 501 ? -17.776 -6.454 19.273 1.00 74.06 501 HIS A C 1
ATOM 3795 O O . HIS A 1 501 ? -17.442 -5.862 20.297 1.00 74.06 501 HIS A O 1
ATOM 3801 N N . CYS A 1 502 ? -16.912 -6.685 18.280 1.00 75.94 502 CYS A N 1
ATOM 3802 C CA . CYS A 1 502 ? -15.530 -6.194 18.255 1.00 75.94 502 CYS A CA 1
ATOM 3803 C C . CYS A 1 502 ? -15.224 -5.505 16.921 1.00 75.94 502 CYS A C 1
ATOM 3805 O O . CYS A 1 502 ? -15.738 -5.902 15.871 1.00 75.94 502 CYS A O 1
ATOM 3807 N N . LEU A 1 503 ? -14.342 -4.507 16.979 1.00 77.69 503 LEU A N 1
ATOM 3808 C CA . LEU A 1 503 ? -13.778 -3.806 15.831 1.00 77.69 503 LEU A CA 1
ATOM 3809 C C . LEU A 1 503 ? -12.254 -3.950 15.876 1.00 77.69 503 LEU A C 1
ATOM 3811 O O . LEU A 1 503 ? -11.611 -3.415 16.776 1.00 77.69 503 LEU A O 1
ATOM 3815 N N . PHE A 1 504 ? -11.696 -4.674 14.913 1.00 78.06 504 PHE A N 1
ATOM 3816 C CA . PHE A 1 504 ? -10.260 -4.875 14.754 1.00 78.06 504 PHE A CA 1
ATOM 3817 C C . PHE A 1 504 ? -9.767 -3.891 13.692 1.00 78.06 504 PHE A C 1
ATOM 3819 O O . PHE A 1 504 ? -10.232 -3.919 12.550 1.00 78.06 504 PHE A O 1
ATOM 3826 N N . GLN A 1 505 ? -8.891 -2.973 14.092 1.00 78.88 505 GLN A N 1
ATOM 3827 C CA . GLN A 1 505 ? -8.433 -1.835 13.292 1.00 78.88 505 GLN A CA 1
ATOM 3828 C C . GLN A 1 505 ? -7.052 -1.376 13.782 1.00 78.88 505 GLN A C 1
ATOM 3830 O O . GLN A 1 505 ? -6.666 -1.689 14.905 1.00 78.88 505 GLN A O 1
ATOM 3835 N N . GLY A 1 506 ? -6.320 -0.615 12.966 1.00 64.44 506 GLY A N 1
ATOM 3836 C CA . GLY A 1 506 ? -5.076 0.051 13.380 1.00 64.44 506 GLY A CA 1
ATOM 3837 C C . GLY A 1 506 ? -3.796 -0.795 13.343 1.00 64.44 506 GLY A C 1
ATOM 3838 O O . GLY A 1 506 ? -2.725 -0.226 13.498 1.00 64.44 506 GLY A O 1
ATOM 3839 N N . ALA A 1 507 ? -3.880 -2.109 13.100 1.00 75.31 507 ALA A N 1
ATOM 3840 C CA . ALA A 1 507 ? -2.706 -2.928 12.762 1.00 75.31 507 ALA A CA 1
ATOM 3841 C C . ALA A 1 507 ? -2.462 -3.014 11.244 1.00 75.31 507 ALA A C 1
ATOM 3843 O O . ALA A 1 507 ? -1.318 -3.042 10.815 1.00 75.31 507 ALA A O 1
ATOM 3844 N N . HIS A 1 508 ? -3.530 -3.034 10.436 1.00 78.62 508 HIS A N 1
ATOM 3845 C CA . HIS A 1 508 ? -3.429 -2.987 8.977 1.00 78.62 508 HIS A CA 1
ATOM 3846 C C . HIS A 1 508 ? -3.359 -1.535 8.482 1.00 78.62 508 HIS A C 1
ATOM 3848 O O . HIS A 1 508 ? -4.258 -0.742 8.766 1.00 78.62 508 HIS A O 1
ATOM 3854 N N . GLU A 1 509 ? -2.343 -1.209 7.679 1.00 63.62 509 GLU A N 1
ATOM 3855 C CA . GLU A 1 509 ? -2.157 0.126 7.072 1.00 63.62 509 GLU A CA 1
ATOM 3856 C C . GLU A 1 509 ? -3.022 0.357 5.811 1.00 63.62 509 GLU A C 1
ATOM 3858 O O . GLU A 1 509 ? -3.000 1.428 5.207 1.00 63.62 509 GLU A O 1
ATOM 3863 N N . GLY A 1 510 ? -3.810 -0.641 5.398 1.00 77.50 510 GLY A N 1
ATOM 3864 C CA . GLY A 1 510 ? -4.625 -0.605 4.182 1.00 77.50 510 GLY A CA 1
ATOM 3865 C C . GLY A 1 510 ? -5.714 -1.679 4.161 1.00 77.50 510 GLY A C 1
ATOM 3866 O O . GLY A 1 510 ? -6.131 -2.181 5.205 1.00 77.50 510 GLY A O 1
ATOM 3867 N N . PHE A 1 511 ? -6.184 -2.044 2.963 1.00 88.19 511 PHE A N 1
ATOM 3868 C CA . PHE A 1 511 ? -7.335 -2.942 2.801 1.00 88.19 511 PHE A CA 1
ATOM 3869 C C . PHE A 1 511 ? -7.150 -4.286 3.521 1.00 88.19 511 PHE A C 1
ATOM 3871 O O . PHE A 1 511 ? -6.157 -4.978 3.282 1.00 88.19 511 PHE A O 1
ATOM 3878 N N . VAL A 1 512 ? -8.157 -4.710 4.297 1.00 94.69 512 VAL A N 1
ATOM 3879 C CA . VAL A 1 512 ? -8.220 -6.061 4.871 1.00 94.69 512 VAL A CA 1
ATOM 3880 C C . VAL A 1 512 ? -8.964 -6.965 3.890 1.00 94.69 512 VAL A C 1
ATOM 3882 O O . VAL A 1 512 ? -10.162 -6.805 3.644 1.00 94.69 512 VAL A O 1
ATOM 3885 N N . ASN A 1 513 ? -8.239 -7.895 3.274 1.00 94.38 513 ASN A N 1
ATOM 3886 C CA . ASN A 1 513 ? -8.721 -8.668 2.131 1.00 94.38 513 ASN A CA 1
ATOM 3887 C C . ASN A 1 513 ? -9.332 -10.020 2.520 1.00 94.38 513 ASN A C 1
ATOM 3889 O O . ASN A 1 513 ? -10.291 -10.432 1.869 1.00 94.38 513 ASN A O 1
ATOM 3893 N N . ALA A 1 514 ? -8.825 -10.686 3.563 1.00 96.62 514 ALA A N 1
ATOM 3894 C CA . ALA A 1 514 ? -9.340 -11.981 4.011 1.00 96.62 514 ALA A CA 1
ATOM 3895 C C . ALA A 1 514 ? -9.463 -12.093 5.537 1.00 96.62 514 ALA A C 1
ATOM 3897 O O . ALA A 1 514 ? -8.666 -11.514 6.280 1.00 96.62 514 ALA A O 1
ATOM 3898 N N . VAL A 1 515 ? -10.438 -12.894 5.986 1.00 96.56 515 VAL A N 1
ATOM 3899 C CA . VAL A 1 515 ? -10.580 -13.352 7.376 1.00 96.56 515 VAL A CA 1
ATOM 3900 C C . VAL A 1 515 ? -10.679 -14.870 7.462 1.00 96.56 515 VAL A C 1
ATOM 3902 O O . VAL A 1 515 ? -11.347 -15.508 6.653 1.00 96.56 515 VAL A O 1
ATOM 3905 N N . SER A 1 516 ? -10.043 -15.452 8.476 1.00 94.62 516 SER A N 1
ATOM 3906 C CA . SER A 1 516 ? -10.197 -16.867 8.838 1.00 94.62 516 SER A CA 1
ATOM 3907 C C . SER A 1 516 ? -10.027 -17.058 10.352 1.00 94.62 516 SER A C 1
ATOM 3909 O O . SER A 1 516 ? -9.850 -16.082 11.079 1.00 94.62 516 SER A O 1
ATOM 3911 N N . PHE A 1 517 ? -10.146 -18.282 10.867 1.00 90.69 517 PHE A N 1
ATOM 3912 C CA . PHE A 1 517 ? -10.334 -18.513 12.303 1.00 90.69 517 PHE A CA 1
ATOM 3913 C C . PHE A 1 517 ? -9.640 -19.780 12.816 1.00 90.69 517 PHE A C 1
ATOM 3915 O O . PHE A 1 517 ? -9.871 -20.878 12.314 1.00 90.69 517 PHE A O 1
ATOM 3922 N N . VAL A 1 518 ? -8.822 -19.633 13.861 1.00 90.38 518 VAL A N 1
ATOM 3923 C CA . VAL A 1 518 ? -8.133 -20.733 14.549 1.00 90.38 518 VAL A CA 1
ATOM 3924 C C . VAL A 1 518 ? -8.827 -21.006 15.880 1.00 90.38 518 VAL A C 1
ATOM 3926 O O . VAL A 1 518 ? -8.840 -20.163 16.775 1.00 90.38 518 VAL A O 1
ATOM 3929 N N . HIS A 1 519 ? -9.380 -22.207 16.035 1.00 84.19 519 HIS A N 1
ATOM 3930 C CA . HIS A 1 519 ? -10.012 -22.618 17.289 1.00 84.19 519 HIS A CA 1
ATOM 3931 C C . HIS A 1 519 ? -9.011 -22.811 18.438 1.00 84.19 519 HIS A C 1
ATOM 3933 O O . HIS A 1 519 ? -7.927 -23.357 18.239 1.00 84.19 519 HIS A O 1
ATOM 3939 N N . ALA A 1 520 ? -9.448 -22.539 19.669 1.00 75.06 520 ALA A N 1
ATOM 3940 C CA . ALA A 1 520 ? -8.697 -22.674 20.922 1.00 75.06 520 ALA A CA 1
ATOM 3941 C C . ALA A 1 520 ? -8.024 -24.041 21.146 1.00 75.06 520 ALA A C 1
ATOM 3943 O O . ALA A 1 520 ? -7.017 -24.124 21.844 1.00 75.06 520 ALA A O 1
ATOM 3944 N N . LYS A 1 521 ? -8.553 -25.115 20.540 1.00 71.31 521 LYS A N 1
ATOM 3945 C CA . LYS A 1 521 ? -7.949 -26.465 20.535 1.00 71.31 521 LYS A CA 1
ATOM 3946 C C . LYS A 1 521 ? -6.612 -26.562 19.774 1.00 71.31 521 LYS A C 1
ATOM 3948 O O . LYS A 1 521 ? -5.926 -27.567 19.924 1.00 71.31 521 LYS A O 1
ATOM 3953 N N . HIS A 1 522 ? -6.282 -25.549 18.970 1.00 63.97 522 HIS A N 1
ATOM 3954 C CA . HIS A 1 522 ? -5.136 -25.478 18.052 1.00 63.97 522 HIS A CA 1
ATOM 3955 C C . HIS A 1 522 ? -4.247 -24.243 18.272 1.00 63.97 522 HIS A C 1
ATOM 3957 O O . HIS A 1 522 ? -3.281 -24.037 17.544 1.00 63.97 522 HIS A O 1
ATOM 3963 N N . ALA A 1 523 ? -4.583 -23.417 19.261 1.00 61.97 523 ALA A N 1
ATOM 3964 C CA . ALA A 1 523 ? -3.830 -22.241 19.687 1.00 61.97 523 ALA A CA 1
ATOM 3965 C C . ALA A 1 523 ? -3.490 -22.371 21.185 1.00 61.97 523 ALA A C 1
ATOM 3967 O O . ALA A 1 523 ? -3.735 -23.416 21.790 1.00 61.97 523 ALA A O 1
ATOM 3968 N N . ASP A 1 524 ? -2.976 -21.312 21.818 1.00 62.41 524 ASP A N 1
ATOM 3969 C CA . ASP A 1 524 ? -2.571 -21.309 23.240 1.00 62.41 524 ASP A CA 1
ATOM 3970 C C . ASP A 1 524 ? -3.756 -21.349 24.244 1.00 62.41 524 ASP A C 1
ATOM 3972 O O . ASP A 1 524 ? -3.686 -20.768 25.327 1.00 62.41 524 ASP A O 1
ATOM 3976 N N . GLY A 1 525 ? -4.873 -21.995 23.894 1.00 70.12 525 GLY A N 1
ATOM 3977 C CA . GLY A 1 525 ? -6.073 -22.122 24.730 1.00 70.12 525 GLY A CA 1
ATOM 3978 C C . GLY A 1 525 ? -7.155 -21.053 24.525 1.00 70.12 525 GLY A C 1
ATOM 3979 O O . GLY A 1 525 ? -8.131 -21.051 25.274 1.00 70.12 525 GLY A O 1
ATOM 3980 N N . GLN A 1 526 ? -7.029 -20.182 23.518 1.00 75.88 526 GLN A N 1
ATOM 3981 C CA . GLN A 1 526 ? -8.026 -19.161 23.153 1.00 75.88 526 GLN A CA 1
ATOM 3982 C C . GLN A 1 526 ? -8.304 -19.190 21.643 1.00 75.88 526 GLN A C 1
ATOM 3984 O O . GLN A 1 526 ? -7.415 -19.507 20.858 1.00 75.88 526 GLN A O 1
ATOM 3989 N N . ASP A 1 527 ? -9.540 -18.883 21.248 1.00 84.94 527 ASP A N 1
ATOM 3990 C CA . ASP A 1 527 ? -9.949 -18.727 19.848 1.00 84.94 527 ASP A CA 1
ATOM 3991 C C . ASP A 1 527 ? -9.282 -17.477 19.231 1.00 84.94 527 ASP A C 1
ATOM 3993 O O . ASP A 1 527 ? -9.242 -16.422 19.869 1.00 84.94 527 ASP A O 1
ATOM 3997 N N . VAL A 1 528 ? -8.774 -17.571 17.996 1.00 89.00 528 VAL A N 1
ATOM 3998 C CA . VAL A 1 528 ? -8.006 -16.501 17.326 1.00 89.00 528 VAL A CA 1
ATOM 3999 C C . VAL A 1 528 ? -8.578 -16.200 15.940 1.00 89.00 528 VAL A C 1
ATOM 4001 O O . VAL A 1 528 ? -8.620 -17.067 15.067 1.00 89.00 528 VAL A O 1
ATOM 4004 N N . LEU A 1 529 ? -8.976 -14.949 15.717 1.00 91.88 529 LEU A N 1
ATOM 4005 C CA . LEU A 1 529 ? -9.278 -14.395 14.397 1.00 91.88 529 LEU A CA 1
ATOM 4006 C C . LEU A 1 529 ? -7.974 -14.105 13.648 1.00 91.88 529 LEU A C 1
ATOM 4008 O O . LEU A 1 529 ? -7.081 -13.466 14.191 1.00 91.88 529 LEU A O 1
ATOM 4012 N N . LEU A 1 530 ? -7.889 -14.511 12.386 1.00 95.38 530 LEU A N 1
ATOM 4013 C CA . LEU A 1 530 ? -6.852 -14.085 11.451 1.00 95.38 530 LEU A CA 1
ATOM 4014 C C . LEU A 1 530 ? -7.413 -13.040 10.484 1.00 95.38 530 LEU A C 1
ATOM 4016 O O . LEU A 1 530 ? -8.449 -13.283 9.866 1.00 95.38 530 LEU A O 1
ATOM 4020 N N . THR A 1 531 ? -6.707 -11.928 10.300 1.00 96.62 531 THR A N 1
ATOM 4021 C CA . THR A 1 531 ? -6.954 -10.947 9.228 1.00 96.62 531 THR A CA 1
ATOM 4022 C C . THR A 1 531 ? -5.720 -10.852 8.336 1.00 96.62 531 THR A C 1
ATOM 4024 O O . THR A 1 531 ? -4.605 -10.925 8.847 1.00 96.62 531 THR A O 1
ATOM 4027 N N . SER A 1 532 ? -5.876 -10.675 7.023 1.00 95.75 532 SER A N 1
ATOM 4028 C CA . SER A 1 532 ? -4.742 -10.407 6.123 1.00 95.75 532 SER A CA 1
ATOM 4029 C C . SER A 1 532 ? -4.995 -9.231 5.189 1.00 95.75 532 SER A C 1
ATOM 4031 O O . SER A 1 532 ? -6.133 -9.004 4.765 1.00 95.75 532 SER A O 1
ATOM 4033 N N . GLY A 1 533 ? -3.933 -8.490 4.863 1.00 87.00 533 GLY A N 1
ATOM 4034 C CA . GLY A 1 533 ? -4.058 -7.178 4.241 1.00 87.00 533 GLY A CA 1
ATOM 4035 C C . GLY A 1 533 ? -3.114 -6.880 3.078 1.00 87.00 533 GLY A C 1
ATOM 4036 O O . GLY A 1 533 ? -2.301 -7.694 2.629 1.00 87.00 533 GLY A O 1
ATOM 4037 N N . GLN A 1 534 ? -3.281 -5.659 2.571 1.00 87.69 534 GLN A N 1
ATOM 4038 C CA . GLN A 1 534 ? -2.468 -5.049 1.515 1.00 87.69 534 GLN A CA 1
ATOM 4039 C C . GLN A 1 534 ? -0.991 -4.871 1.914 1.00 87.69 534 GLN A C 1
ATOM 4041 O O . GLN A 1 534 ? -0.119 -4.951 1.053 1.00 87.69 534 GLN A O 1
ATOM 4046 N N . ASP A 1 535 ? -0.734 -4.714 3.212 1.00 81.75 535 ASP A N 1
ATOM 4047 C CA . ASP A 1 535 ? 0.570 -4.628 3.894 1.00 81.75 535 ASP A CA 1
ATOM 4048 C C . ASP A 1 535 ? 1.429 -5.910 3.851 1.00 81.75 535 ASP A C 1
ATOM 4050 O O . ASP A 1 535 ? 2.542 -5.927 4.369 1.00 81.75 535 ASP A O 1
ATOM 4054 N N . ALA A 1 536 ? 0.931 -6.982 3.227 1.00 89.62 536 ALA A N 1
ATOM 4055 C CA . ALA A 1 536 ? 1.557 -8.305 3.166 1.00 89.62 536 ALA A CA 1
ATOM 4056 C C . ALA A 1 536 ? 1.646 -9.067 4.509 1.00 89.62 536 ALA A C 1
ATOM 4058 O O . ALA A 1 536 ? 2.296 -10.118 4.570 1.00 89.62 536 ALA A O 1
ATOM 4059 N N . ILE A 1 537 ? 0.973 -8.593 5.564 1.00 88.50 537 ILE A N 1
ATOM 4060 C CA . ILE A 1 537 ? 0.987 -9.196 6.904 1.00 88.50 537 ILE A CA 1
ATOM 4061 C C . ILE A 1 537 ? -0.344 -9.914 7.179 1.00 88.50 537 ILE A C 1
ATOM 4063 O O . ILE A 1 537 ? -1.399 -9.594 6.620 1.00 88.50 537 ILE A O 1
ATOM 4067 N N . ILE A 1 538 ? -0.290 -10.933 8.039 1.00 96.25 538 ILE A N 1
ATOM 4068 C CA . ILE A 1 538 ? -1.468 -11.599 8.602 1.00 96.25 538 ILE A CA 1
ATOM 4069 C C . ILE A 1 538 ? -1.434 -11.397 10.122 1.00 96.25 538 ILE A C 1
ATOM 4071 O O . ILE A 1 538 ? -0.501 -11.858 10.784 1.00 96.25 538 ILE A O 1
ATOM 4075 N N . TYR A 1 539 ? -2.434 -10.723 10.685 1.00 94.81 539 TYR A N 1
ATOM 4076 C CA . TYR A 1 539 ? -2.538 -10.482 12.126 1.00 94.81 539 TYR A CA 1
ATOM 4077 C C . TYR A 1 539 ? -3.463 -11.501 12.793 1.00 94.81 539 TYR A C 1
ATOM 4079 O O . TYR A 1 539 ? -4.528 -11.829 12.270 1.00 94.81 539 TYR A O 1
ATOM 4087 N N . GLY A 1 540 ? -3.048 -12.001 13.958 1.00 91.56 540 GLY A N 1
ATOM 4088 C CA . GLY A 1 540 ? -3.815 -12.917 14.797 1.00 91.56 540 GLY A CA 1
ATOM 4089 C C . GLY A 1 540 ? -4.343 -12.217 16.046 1.00 91.56 540 GLY A C 1
ATOM 4090 O O . GLY A 1 540 ? -3.569 -11.872 16.938 1.00 91.56 540 GLY A O 1
ATOM 4091 N N . TRP A 1 541 ? -5.657 -12.045 16.122 1.00 89.50 541 TRP A N 1
ATOM 4092 C CA . TRP A 1 541 ? -6.374 -11.341 17.184 1.00 89.50 541 TRP A CA 1
ATOM 4093 C C . TRP A 1 541 ? -7.070 -12.352 18.101 1.00 89.50 541 TRP A C 1
ATOM 4095 O O . TRP A 1 541 ? -7.859 -13.164 17.605 1.00 89.50 541 TRP A O 1
ATOM 4105 N N . PRO A 1 542 ? -6.832 -12.341 19.421 1.00 84.44 542 PRO A N 1
ATOM 4106 C CA . PRO A 1 542 ? -7.611 -13.164 20.337 1.00 84.44 542 PRO A CA 1
ATOM 4107 C C . PRO A 1 542 ? -9.084 -12.736 20.296 1.00 84.44 542 PRO A C 1
ATOM 4109 O O . PRO A 1 542 ? -9.382 -11.544 20.338 1.00 84.44 542 PRO A O 1
ATOM 4112 N N . ILE A 1 543 ? -10.024 -13.683 20.224 1.00 75.81 543 ILE A N 1
ATOM 4113 C CA . ILE A 1 543 ? -11.441 -13.351 20.413 1.00 75.81 543 ILE A CA 1
ATOM 4114 C C . ILE A 1 543 ? -11.737 -13.339 21.924 1.00 75.81 543 ILE A C 1
ATOM 4116 O O . ILE A 1 543 ? -11.515 -14.352 22.598 1.00 75.81 543 ILE A O 1
ATOM 4120 N N . PRO A 1 544 ? -12.237 -12.222 22.488 1.00 62.97 544 PRO A N 1
ATOM 4121 C CA . PRO A 1 544 ? -12.520 -12.118 23.914 1.00 62.97 544 PRO A CA 1
ATOM 4122 C C . PRO A 1 544 ? -13.813 -12.864 24.272 1.00 62.97 544 PRO A C 1
ATOM 4124 O O . PRO A 1 544 ? -14.903 -12.517 23.816 1.00 62.97 544 PRO A O 1
ATOM 4127 N N . SER A 1 545 ? -13.710 -13.860 25.157 1.00 56.94 545 SER A N 1
ATOM 4128 C CA . SER A 1 545 ? -14.821 -14.751 25.543 1.00 56.94 545 SER A CA 1
ATOM 4129 C C . SER A 1 545 ? -15.999 -14.066 26.258 1.00 56.94 545 SER A C 1
ATOM 4131 O O . SER A 1 545 ? -17.045 -14.689 26.442 1.00 56.94 545 SER A O 1
ATOM 4133 N N . SER A 1 546 ? -15.843 -12.813 26.702 1.00 50.62 546 SER A N 1
ATOM 4134 C CA . SER A 1 546 ? -16.913 -12.022 27.325 1.00 50.62 546 SER A CA 1
ATOM 4135 C C . SER A 1 546 ? -16.590 -10.522 27.349 1.00 50.62 546 SER A C 1
ATOM 4137 O O . SER A 1 546 ? -15.762 -10.103 28.156 1.00 50.62 546 SER A O 1
ATOM 4139 N N . SER A 1 547 ? -17.266 -9.726 26.508 1.00 45.78 547 SER A N 1
ATOM 4140 C CA . SER A 1 547 ? -17.427 -8.253 26.595 1.00 45.78 547 SER A CA 1
ATOM 4141 C C . SER A 1 547 ? -16.182 -7.384 26.880 1.00 45.78 547 SER A C 1
ATOM 4143 O O . SER A 1 547 ? -16.323 -6.248 27.333 1.00 45.78 547 SER A O 1
ATOM 4145 N N . GLY A 1 548 ? -14.973 -7.904 26.668 1.00 45.41 548 GLY A N 1
ATOM 4146 C CA . GLY A 1 548 ? -13.711 -7.179 26.789 1.00 45.41 548 GLY A CA 1
ATOM 4147 C C . GLY A 1 548 ? -13.266 -6.648 25.430 1.00 45.41 548 GLY A C 1
ATOM 4148 O O . GLY A 1 548 ? -13.511 -7.284 24.410 1.00 45.41 548 GLY A O 1
ATOM 4149 N N . SER A 1 549 ? -12.608 -5.492 25.419 1.00 48.16 549 SER A N 1
ATOM 4150 C CA . SER A 1 549 ? -12.085 -4.861 24.203 1.00 48.16 549 SER A CA 1
ATOM 4151 C C . SER A 1 549 ? -10.608 -5.215 24.006 1.00 48.16 549 SER A C 1
ATOM 4153 O O . SER A 1 549 ? -9.746 -4.349 24.120 1.00 48.16 549 SER A O 1
ATOM 4155 N N . GLU A 1 550 ? -10.307 -6.490 23.746 1.00 49.69 550 GLU A N 1
ATOM 4156 C CA . GLU A 1 550 ? -8.979 -6.900 23.262 1.00 49.69 550 GLU A CA 1
ATOM 4157 C C . GLU A 1 550 ? -8.855 -6.476 21.787 1.00 49.69 550 GLU A C 1
ATOM 4159 O O . GLU A 1 550 ? -9.370 -7.135 20.887 1.00 49.69 550 GLU A O 1
ATOM 4164 N N . THR A 1 551 ? -8.239 -5.312 21.559 1.00 56.75 551 THR A N 1
ATOM 4165 C CA . THR A 1 551 ? -8.109 -4.646 20.245 1.00 56.75 551 THR A CA 1
ATOM 4166 C C . THR A 1 551 ? -6.672 -4.617 19.723 1.00 56.75 551 THR A C 1
ATOM 4168 O O . THR A 1 551 ? -6.336 -3.788 18.884 1.00 56.75 551 THR A O 1
ATOM 4171 N N . GLU A 1 552 ? -5.817 -5.509 20.220 1.00 68.81 552 GLU A N 1
ATOM 4172 C CA . GLU A 1 552 ? -4.411 -5.635 19.827 1.00 68.81 552 GLU A CA 1
ATOM 4173 C C . GLU A 1 552 ? -4.166 -7.013 19.197 1.00 68.81 552 GLU A C 1
ATOM 4175 O O . GLU A 1 552 ? -4.721 -8.027 19.633 1.00 68.81 552 GLU A O 1
ATOM 4180 N N . ALA A 1 553 ? -3.336 -7.062 18.155 1.00 80.88 553 ALA A N 1
ATOM 4181 C CA . ALA A 1 553 ? -2.958 -8.314 17.516 1.00 80.88 553 ALA A CA 1
ATOM 4182 C C . ALA A 1 553 ? -1.917 -9.048 18.378 1.00 80.88 553 ALA A C 1
ATOM 4184 O O . ALA A 1 553 ? -0.809 -8.559 18.586 1.00 80.88 553 ALA A O 1
ATOM 4185 N N . LYS A 1 554 ? -2.255 -10.252 18.853 1.00 83.19 554 LYS A N 1
ATOM 4186 C CA . LYS A 1 554 ? -1.347 -11.116 19.628 1.00 83.19 554 LYS A CA 1
ATOM 4187 C C . LYS A 1 554 ? -0.253 -11.743 18.754 1.00 83.19 554 LYS A C 1
ATOM 4189 O O . LYS A 1 554 ? 0.822 -12.062 19.257 1.00 83.19 554 LYS A O 1
ATOM 4194 N N . TYR A 1 555 ? -0.522 -11.931 17.462 1.00 84.94 555 TYR A N 1
ATOM 4195 C CA . TYR A 1 555 ? 0.411 -12.526 16.504 1.00 84.94 555 TYR A CA 1
ATOM 4196 C C . TYR A 1 555 ? 0.522 -11.667 15.239 1.00 84.94 555 TYR A C 1
ATOM 4198 O O . TYR A 1 555 ? -0.476 -11.109 14.784 1.00 84.94 555 TYR A O 1
ATOM 4206 N N . ALA A 1 556 ? 1.711 -11.627 14.635 1.00 85.44 556 ALA A N 1
ATOM 4207 C CA . ALA A 1 556 ? 1.957 -11.033 13.321 1.00 85.44 556 ALA A CA 1
ATOM 4208 C C . ALA A 1 556 ? 2.784 -12.013 12.472 1.00 85.44 556 ALA A C 1
ATOM 4210 O O . ALA A 1 556 ? 3.959 -12.260 12.742 1.00 85.44 556 ALA A O 1
ATOM 4211 N N . LEU A 1 557 ? 2.152 -12.607 11.463 1.00 89.50 557 LEU A N 1
ATOM 4212 C CA . LEU A 1 557 ? 2.743 -13.608 10.573 1.00 89.50 557 LEU A CA 1
ATOM 4213 C C . LEU A 1 557 ? 3.355 -12.878 9.375 1.00 89.50 557 LEU A C 1
ATOM 4215 O O . LEU A 1 557 ? 2.702 -12.633 8.359 1.00 89.50 557 LEU A O 1
ATOM 4219 N N . ILE A 1 558 ? 4.619 -12.493 9.528 1.00 86.06 558 ILE A N 1
ATOM 4220 C CA . ILE A 1 558 ? 5.397 -11.768 8.519 1.00 86.06 558 ILE A CA 1
ATOM 4221 C C . ILE A 1 558 ? 6.129 -12.781 7.628 1.00 86.06 558 ILE A C 1
ATOM 4223 O O . ILE A 1 558 ? 6.712 -13.747 8.124 1.00 86.06 558 ILE A O 1
ATOM 4227 N N . GLY A 1 559 ? 6.121 -12.577 6.306 1.00 75.44 559 GLY A N 1
ATOM 4228 C CA . GLY A 1 559 ? 6.898 -13.421 5.385 1.00 75.44 559 GLY A CA 1
ATOM 4229 C C . GLY A 1 559 ? 6.401 -13.517 3.941 1.00 75.44 559 GLY A C 1
ATOM 4230 O O . GLY A 1 559 ? 7.085 -14.143 3.126 1.00 75.44 559 GLY A O 1
ATOM 4231 N N . HIS A 1 560 ? 5.242 -12.941 3.609 1.00 87.50 560 HIS A N 1
ATOM 4232 C CA . HIS A 1 560 ? 4.890 -12.580 2.230 1.00 87.50 560 HIS A CA 1
ATOM 4233 C C . HIS A 1 560 ? 5.527 -11.235 1.856 1.00 87.50 560 HIS A C 1
ATOM 4235 O O . HIS A 1 560 ? 5.857 -10.446 2.737 1.00 87.50 560 HIS A O 1
ATOM 4241 N N . SER A 1 561 ? 5.724 -10.983 0.558 1.00 80.75 561 SER A N 1
ATOM 4242 C CA . SER A 1 561 ? 6.330 -9.732 0.056 1.00 80.75 561 SER A CA 1
ATOM 4243 C C . SER A 1 561 ? 5.367 -8.871 -0.771 1.00 80.75 561 SER A C 1
ATOM 4245 O O . SER A 1 561 ? 5.802 -8.001 -1.523 1.00 80.75 561 SER A O 1
ATOM 4247 N N . ASN A 1 562 ? 4.068 -9.169 -0.710 1.00 84.62 562 ASN A N 1
ATOM 4248 C CA . ASN A 1 562 ? 2.988 -8.435 -1.368 1.00 84.62 562 ASN A CA 1
ATOM 4249 C C . ASN A 1 562 ? 1.640 -8.808 -0.713 1.00 84.62 562 ASN A C 1
ATOM 4251 O O . ASN A 1 562 ? 1.562 -9.812 0.003 1.00 84.62 562 ASN A O 1
ATOM 4255 N N . ASN A 1 563 ? 0.588 -8.039 -1.002 1.00 90.19 563 ASN A N 1
ATOM 4256 C CA . ASN A 1 563 ? -0.796 -8.205 -0.543 1.00 90.19 563 ASN A CA 1
ATOM 4257 C C . ASN A 1 563 ? -1.206 -9.677 -0.332 1.00 90.19 563 ASN A C 1
ATOM 4259 O O . ASN A 1 563 ? -1.211 -10.473 -1.280 1.00 90.19 563 ASN A O 1
ATOM 4263 N N . VAL A 1 564 ? -1.574 -10.028 0.905 1.00 97.25 564 VAL A N 1
ATOM 4264 C CA . VAL A 1 564 ? -2.090 -11.356 1.259 1.00 97.25 564 VAL A CA 1
ATOM 4265 C C . VAL A 1 564 ? -3.609 -11.324 1.151 1.00 97.25 564 VAL A C 1
ATOM 4267 O O . VAL A 1 564 ? -4.312 -10.769 1.997 1.00 97.25 564 VAL A O 1
ATOM 4270 N N . CYS A 1 565 ? -4.117 -11.919 0.074 1.00 94.50 565 CYS A N 1
ATOM 4271 C CA . CYS A 1 565 ? -5.493 -11.719 -0.374 1.00 94.50 565 CYS A CA 1
ATOM 4272 C C . CYS A 1 565 ? -6.437 -12.901 -0.113 1.00 94.50 565 CYS A C 1
ATOM 4274 O O . CYS A 1 565 ? -7.637 -12.763 -0.331 1.00 94.50 565 CYS A O 1
ATOM 4276 N N . CYS A 1 566 ? -5.922 -14.037 0.368 1.00 97.25 566 CYS A N 1
ATOM 4277 C CA . CYS A 1 566 ? -6.730 -15.174 0.806 1.00 97.25 566 CYS A CA 1
ATOM 4278 C C . CYS A 1 566 ? -6.090 -15.910 1.996 1.00 97.25 566 CYS A C 1
ATOM 4280 O O . CYS A 1 566 ? -4.862 -15.966 2.125 1.00 97.25 566 CYS A O 1
ATOM 4282 N N . LEU A 1 567 ? -6.946 -16.480 2.847 1.00 97.94 567 LEU A N 1
ATOM 4283 C CA . LEU A 1 567 ? -6.611 -17.265 4.036 1.00 97.94 567 LEU A CA 1
ATOM 4284 C C . LEU A 1 567 ? -7.511 -18.500 4.117 1.00 97.94 567 LEU A C 1
ATOM 4286 O O . LEU A 1 567 ? -8.686 -18.415 3.770 1.00 97.94 567 LEU A O 1
ATOM 4290 N N . ASP A 1 568 ? -6.987 -19.593 4.665 1.00 96.88 568 ASP A N 1
ATOM 4291 C CA . ASP A 1 568 ? -7.776 -20.734 5.141 1.00 96.88 568 ASP A CA 1
ATOM 4292 C C . ASP A 1 568 ? -7.109 -21.395 6.366 1.00 96.88 568 ASP A C 1
ATOM 4294 O O . ASP A 1 568 ? -5.908 -21.223 6.592 1.00 96.88 568 ASP A O 1
ATOM 4298 N N . VAL A 1 569 ? -7.872 -22.141 7.172 1.00 94.75 569 VAL A N 1
ATOM 4299 C CA . VAL A 1 569 ? -7.388 -22.836 8.377 1.00 94.75 569 VAL A CA 1
ATOM 4300 C C . VAL A 1 569 ? -7.892 -24.279 8.400 1.00 94.75 569 VAL A C 1
ATOM 4302 O O . VAL A 1 569 ? -9.086 -24.547 8.520 1.00 94.75 569 VAL A O 1
ATOM 4305 N N . GLY A 1 570 ? -6.958 -25.231 8.345 1.00 90.62 570 GLY A N 1
ATOM 4306 C CA . GLY A 1 570 ? -7.260 -26.661 8.343 1.00 90.62 570 GLY A CA 1
ATOM 4307 C C . GLY A 1 570 ? -7.868 -27.169 9.654 1.00 90.62 570 GLY A C 1
ATOM 4308 O O . GLY A 1 570 ? -7.657 -26.612 10.735 1.00 90.62 570 GLY A O 1
ATOM 4309 N N . SER A 1 571 ? -8.561 -28.313 9.591 1.00 87.31 571 SER A N 1
ATOM 4310 C CA . SER A 1 571 ? -9.164 -28.959 10.774 1.00 87.31 571 SER A CA 1
ATOM 4311 C C . SER A 1 571 ? -8.142 -29.391 11.843 1.00 87.31 571 SER A C 1
ATOM 4313 O O . SER A 1 571 ? -8.531 -29.681 12.982 1.00 87.31 571 SER A O 1
ATOM 4315 N N . ASP A 1 572 ? -6.855 -29.370 11.481 1.00 86.69 572 ASP A N 1
ATOM 4316 C CA . ASP A 1 572 ? -5.632 -29.640 12.247 1.00 86.69 572 ASP A CA 1
ATOM 4317 C C . ASP A 1 572 ? -4.928 -28.383 12.807 1.00 86.69 572 ASP A C 1
ATOM 4319 O O . ASP A 1 572 ? -3.978 -28.528 13.571 1.00 86.69 572 ASP A O 1
ATOM 4323 N N . GLY A 1 573 ? -5.390 -27.173 12.467 1.00 88.81 573 GLY A N 1
ATOM 4324 C CA . GLY A 1 573 ? -4.807 -25.907 12.924 1.00 88.81 573 GLY A CA 1
ATOM 4325 C C . GLY A 1 573 ? -3.741 -25.301 12.007 1.00 88.81 573 GLY A C 1
ATOM 4326 O O . GLY A 1 573 ? -3.225 -24.230 12.324 1.00 88.81 573 GLY A O 1
ATOM 4327 N N . ARG A 1 574 ? -3.407 -25.929 10.869 1.00 93.12 574 ARG A N 1
ATOM 4328 C CA . ARG A 1 574 ? -2.499 -25.330 9.878 1.00 93.12 574 ARG A CA 1
ATOM 4329 C C . ARG A 1 574 ? -3.176 -24.140 9.202 1.00 93.12 574 ARG A C 1
ATOM 4331 O O . ARG A 1 574 ? -4.239 -24.289 8.603 1.00 93.12 574 ARG A O 1
ATOM 4338 N N . ILE A 1 575 ? -2.529 -22.982 9.260 1.00 96.69 575 ILE A N 1
ATOM 4339 C CA . ILE A 1 575 ? -2.962 -21.764 8.571 1.00 96.69 575 ILE A CA 1
ATOM 4340 C C . ILE A 1 575 ? -2.346 -21.782 7.173 1.00 96.69 575 ILE A C 1
ATOM 4342 O O . ILE A 1 575 ? -1.143 -22.017 7.034 1.00 96.69 575 ILE A O 1
ATOM 4346 N N . ILE A 1 576 ? -3.141 -21.499 6.146 1.00 98.00 576 ILE A N 1
ATOM 4347 C CA . ILE A 1 576 ? -2.679 -21.317 4.771 1.00 98.00 576 ILE A CA 1
ATOM 4348 C C . ILE A 1 576 ? -2.979 -19.883 4.337 1.00 98.00 576 ILE A C 1
ATOM 4350 O O . ILE A 1 576 ? -4.069 -19.376 4.584 1.00 98.00 576 ILE A O 1
ATOM 4354 N N . SER A 1 577 ? -2.034 -19.237 3.658 1.00 98.56 577 SER A N 1
ATOM 4355 C CA . SER A 1 577 ? -2.218 -17.908 3.060 1.00 98.56 577 SER A CA 1
ATOM 4356 C C . SER A 1 577 ? -1.798 -17.887 1.597 1.00 98.56 577 SER A C 1
ATOM 4358 O O . SER A 1 577 ? -0.877 -18.611 1.223 1.00 98.56 577 SER A O 1
ATOM 4360 N N . GLY A 1 578 ? -2.436 -17.049 0.776 1.00 98.00 578 GLY A N 1
ATOM 4361 C CA . GLY A 1 578 ? -2.063 -16.816 -0.625 1.00 98.00 578 GLY A CA 1
ATOM 4362 C C . GLY A 1 578 ? -1.910 -15.328 -0.946 1.00 98.00 578 GLY A C 1
ATOM 4363 O O . GLY A 1 578 ? -2.721 -14.497 -0.526 1.00 98.00 578 GLY A O 1
ATOM 4364 N N . SER A 1 579 ? -0.847 -14.990 -1.679 1.00 97.81 579 SER A N 1
ATOM 4365 C CA . SER A 1 579 ? -0.411 -13.609 -1.905 1.00 97.81 579 SER A CA 1
ATOM 4366 C C . SER A 1 579 ? -0.217 -13.266 -3.380 1.00 97.81 579 SER A C 1
ATOM 4368 O O . SER A 1 579 ? -0.040 -14.119 -4.256 1.00 97.81 579 SER A O 1
ATOM 4370 N N . TRP A 1 580 ? -0.204 -11.961 -3.642 1.00 96.06 580 TRP A N 1
ATOM 4371 C CA . TRP A 1 580 ? 0.200 -11.367 -4.909 1.00 96.06 580 TRP A CA 1
ATOM 4372 C C . TRP A 1 580 ? 1.700 -11.541 -5.213 1.00 96.06 580 TRP A C 1
ATOM 4374 O O . TRP A 1 580 ? 2.100 -11.360 -6.359 1.00 96.06 580 TRP A O 1
ATOM 4384 N N . ASP A 1 581 ? 2.511 -12.011 -4.254 1.00 90.56 581 ASP A N 1
ATOM 4385 C CA . ASP A 1 581 ? 3.893 -12.468 -4.486 1.00 90.56 581 ASP A CA 1
ATOM 4386 C C . ASP A 1 581 ? 3.991 -13.803 -5.264 1.00 90.56 581 ASP A C 1
ATOM 4388 O O . ASP A 1 581 ? 5.082 -14.323 -5.493 1.00 90.56 581 ASP A O 1
ATOM 4392 N N . SER A 1 582 ? 2.852 -14.336 -5.726 1.00 96.31 582 SER A N 1
ATOM 4393 C CA . SER A 1 582 ? 2.715 -15.595 -6.482 1.00 96.31 582 SER A CA 1
ATOM 4394 C C . SER A 1 582 ? 3.082 -16.857 -5.688 1.00 96.31 582 SER A C 1
ATOM 4396 O O . SER A 1 582 ? 3.235 -17.941 -6.261 1.00 96.31 582 SER A O 1
ATOM 4398 N N . THR A 1 583 ? 3.167 -16.746 -4.359 1.00 97.19 583 THR A N 1
ATOM 4399 C CA . THR A 1 583 ? 3.321 -17.878 -3.441 1.00 97.19 583 THR A CA 1
ATOM 4400 C C . THR A 1 583 ? 2.094 -18.065 -2.551 1.00 97.19 583 THR A C 1
ATOM 4402 O O . THR A 1 583 ? 1.291 -17.154 -2.330 1.00 97.19 583 THR A O 1
ATOM 4405 N N . ALA A 1 584 ? 1.975 -19.271 -2.003 1.00 98.44 584 ALA A N 1
ATOM 4406 C CA . ALA A 1 584 ? 1.203 -19.521 -0.793 1.00 98.44 584 ALA A CA 1
ATOM 4407 C C . ALA A 1 584 ? 2.150 -19.914 0.349 1.00 98.44 584 ALA A C 1
ATOM 4409 O O . ALA A 1 584 ? 3.283 -20.327 0.100 1.00 98.44 584 ALA A O 1
ATOM 4410 N N . LYS A 1 585 ? 1.723 -19.802 1.606 1.00 98.06 585 LYS A N 1
ATOM 4411 C CA . LYS A 1 585 ? 2.533 -20.191 2.775 1.00 98.06 585 LYS A CA 1
ATOM 4412 C C . LYS A 1 585 ? 1.724 -21.047 3.733 1.00 98.06 585 LYS A C 1
ATOM 4414 O O . LYS A 1 585 ? 0.527 -20.837 3.896 1.00 98.06 585 LYS A O 1
ATOM 4419 N N . ILE A 1 586 ? 2.400 -22.023 4.339 1.00 97.31 586 ILE A N 1
ATOM 4420 C CA . ILE A 1 586 ? 1.868 -22.841 5.432 1.00 97.31 586 ILE A CA 1
ATOM 4421 C C . ILE A 1 586 ? 2.470 -22.314 6.728 1.00 97.31 586 ILE A C 1
ATOM 4423 O O . ILE A 1 586 ? 3.698 -22.262 6.851 1.00 97.31 586 ILE A O 1
ATOM 4427 N N . TRP A 1 587 ? 1.621 -21.994 7.699 1.00 95.75 587 TRP A N 1
ATOM 4428 C CA . TRP A 1 587 ? 2.012 -21.579 9.043 1.00 95.75 587 TRP A CA 1
ATOM 4429 C C . TRP A 1 587 ? 1.475 -22.579 10.070 1.00 95.75 587 TRP A C 1
ATOM 4431 O O . TRP A 1 587 ? 0.368 -23.103 9.930 1.00 95.75 587 TRP A O 1
ATOM 4441 N N . ILE A 1 588 ? 2.275 -22.867 11.093 1.00 91.25 588 ILE A N 1
ATOM 4442 C CA . ILE A 1 588 ? 1.949 -23.802 12.176 1.00 91.25 588 ILE A CA 1
ATOM 4443 C C . ILE A 1 588 ? 2.334 -23.121 13.483 1.00 91.25 588 ILE A C 1
ATOM 4445 O O . ILE A 1 588 ? 3.427 -22.573 13.574 1.00 91.25 588 ILE A O 1
ATOM 4449 N N . ASN A 1 589 ? 1.441 -23.126 14.476 1.00 87.50 589 ASN A N 1
ATOM 4450 C CA . ASN A 1 589 ? 1.620 -22.396 15.739 1.00 87.50 589 ASN A CA 1
ATOM 4451 C C . ASN A 1 589 ? 1.974 -20.908 15.522 1.00 87.50 589 ASN A C 1
ATOM 4453 O O . ASN A 1 589 ? 2.789 -20.352 16.248 1.00 87.50 589 ASN A O 1
ATOM 4457 N N . PHE A 1 590 ? 1.380 -20.280 14.498 1.00 89.88 590 PHE A N 1
ATOM 4458 C CA . PHE A 1 590 ? 1.647 -18.894 14.081 1.00 89.88 590 PHE A CA 1
ATOM 4459 C C . PHE A 1 590 ? 3.079 -18.624 13.543 1.00 89.88 590 PHE A C 1
ATOM 4461 O O . PHE A 1 590 ? 3.408 -17.482 13.240 1.00 89.88 590 PHE A O 1
ATOM 4468 N N . GLU A 1 591 ? 3.903 -19.659 13.320 1.00 87.81 591 GLU A N 1
ATOM 4469 C CA . GLU A 1 591 ? 5.234 -19.569 12.691 1.00 87.81 591 GLU A CA 1
ATOM 4470 C C . GLU A 1 591 ? 5.240 -20.074 11.234 1.00 87.81 591 GLU A C 1
ATOM 4472 O O . GLU A 1 591 ? 4.509 -21.001 10.874 1.00 87.81 591 GLU A O 1
ATOM 4477 N N . LEU A 1 592 ? 6.110 -19.514 10.380 1.00 93.62 592 LEU A N 1
ATOM 4478 C CA . LEU A 1 592 ? 6.240 -19.912 8.971 1.00 93.62 592 LEU A CA 1
ATOM 4479 C C . LEU A 1 592 ? 6.860 -21.315 8.826 1.00 93.62 592 LEU A C 1
ATOM 4481 O O . LEU A 1 592 ? 8.056 -21.517 9.039 1.00 93.62 592 LEU A O 1
ATOM 4485 N N . HIS A 1 593 ? 6.068 -22.290 8.377 1.00 91.75 593 HIS A N 1
ATOM 4486 C CA . HIS A 1 593 ? 6.512 -23.675 8.231 1.00 91.75 593 HIS A CA 1
ATOM 4487 C C . HIS A 1 593 ? 7.180 -23.944 6.875 1.00 91.75 593 HIS A C 1
ATOM 4489 O O . HIS A 1 593 ? 8.251 -24.562 6.821 1.00 91.75 593 HIS A O 1
ATOM 4495 N N . CYS A 1 594 ? 6.566 -23.494 5.776 1.00 93.12 594 CYS A N 1
ATOM 4496 C CA . CYS A 1 594 ? 7.148 -23.516 4.429 1.00 93.12 594 CYS A CA 1
ATOM 4497 C C . CYS A 1 594 ? 6.426 -22.549 3.471 1.00 93.12 594 CYS A C 1
ATOM 4499 O O . CYS A 1 594 ? 5.283 -22.160 3.707 1.00 93.12 594 CYS A O 1
ATOM 4501 N N . THR A 1 595 ? 7.099 -22.174 2.378 1.00 96.81 595 THR A N 1
ATOM 4502 C CA . THR A 1 595 ? 6.499 -21.441 1.249 1.00 96.81 595 THR A CA 1
ATOM 4503 C C . THR A 1 595 ? 6.241 -22.411 0.094 1.00 96.81 595 THR A C 1
ATOM 4505 O O . THR A 1 595 ? 7.120 -23.193 -0.265 1.00 96.81 595 THR A O 1
ATOM 4508 N N . LEU A 1 596 ? 5.041 -22.345 -0.476 1.00 96.31 596 LEU A N 1
ATOM 4509 C CA . LEU A 1 596 ? 4.577 -23.083 -1.645 1.00 96.31 596 LEU A CA 1
ATOM 4510 C C . LEU A 1 596 ? 4.742 -22.190 -2.881 1.00 96.31 596 LEU A C 1
ATOM 4512 O O . LEU A 1 596 ? 4.025 -21.201 -3.048 1.00 96.31 596 LEU A O 1
ATOM 4516 N N . SER A 1 597 ? 5.693 -22.539 -3.743 1.00 93.75 597 SER A N 1
ATOM 4517 C CA . SER A 1 597 ? 6.063 -21.736 -4.914 1.00 93.75 597 SER A CA 1
ATOM 4518 C C . SER A 1 597 ? 5.726 -22.435 -6.231 1.00 93.75 597 SER A C 1
ATOM 4520 O O . SER A 1 597 ? 5.640 -23.662 -6.307 1.00 93.75 597 SER A O 1
ATOM 4522 N N . GLY A 1 598 ? 5.611 -21.641 -7.298 1.00 89.25 598 GLY A N 1
ATOM 4523 C CA . GLY A 1 598 ? 5.623 -22.126 -8.680 1.00 89.25 598 GLY A CA 1
ATOM 4524 C C . GLY A 1 598 ? 4.462 -21.656 -9.550 1.00 89.25 598 GLY A C 1
ATOM 4525 O O . GLY A 1 598 ? 4.509 -21.916 -10.753 1.00 89.25 598 GLY A O 1
ATOM 4526 N N . HIS A 1 599 ? 3.445 -20.997 -8.981 1.00 94.50 599 HIS A N 1
ATOM 4527 C CA . HIS A 1 599 ? 2.499 -20.200 -9.767 1.00 94.50 599 HIS A CA 1
ATOM 4528 C C . HIS A 1 599 ? 3.222 -19.021 -10.431 1.00 94.50 599 HIS A C 1
ATOM 4530 O O . HIS A 1 599 ? 4.200 -18.505 -9.895 1.00 94.50 599 HIS A O 1
ATOM 4536 N N . GLU A 1 600 ? 2.750 -18.622 -11.611 1.00 90.31 600 GLU A N 1
ATOM 4537 C CA . GLU A 1 600 ? 3.353 -17.525 -12.391 1.00 90.31 600 GLU A CA 1
ATOM 4538 C C . GLU A 1 600 ? 2.737 -16.153 -12.062 1.00 90.31 600 GLU A C 1
ATOM 4540 O O . GLU A 1 600 ? 3.219 -15.128 -12.539 1.00 90.31 600 GLU A O 1
ATOM 4545 N N . GLN A 1 601 ? 1.653 -16.133 -11.279 1.00 88.62 601 GLN A N 1
ATOM 4546 C CA . GLN A 1 601 ? 0.923 -14.936 -10.857 1.00 88.62 601 GLN A CA 1
ATOM 4547 C C . GLN A 1 601 ? 0.291 -15.147 -9.469 1.00 88.62 601 GLN A C 1
ATOM 4549 O O . GLN A 1 601 ? 0.235 -16.271 -8.960 1.00 88.62 601 GLN A O 1
ATOM 4554 N N . ALA A 1 602 ? -0.240 -14.064 -8.895 1.00 91.38 602 ALA A N 1
ATOM 4555 C CA . ALA A 1 602 ? -0.923 -14.004 -7.603 1.00 91.38 602 ALA A CA 1
ATOM 4556 C C . ALA A 1 602 ? -1.793 -15.235 -7.270 1.00 91.38 602 ALA A C 1
ATOM 4558 O O . ALA A 1 602 ? -2.613 -15.665 -8.087 1.00 91.38 602 ALA A O 1
ATOM 4559 N N . VAL A 1 603 ? -1.643 -15.767 -6.054 1.00 98.25 603 VAL A N 1
ATOM 4560 C CA . VAL A 1 603 ? -2.514 -16.815 -5.501 1.00 98.25 603 VAL A CA 1
ATOM 4561 C C . VAL A 1 603 ? -3.734 -16.142 -4.874 1.00 98.25 603 VAL A C 1
ATOM 4563 O O . VAL A 1 603 ? -3.593 -15.320 -3.972 1.00 98.25 603 VAL A O 1
ATOM 4566 N N . TRP A 1 604 ? -4.921 -16.464 -5.387 1.00 97.00 604 TRP A N 1
ATOM 4567 C CA . TRP A 1 604 ? -6.192 -15.795 -5.082 1.00 97.00 604 TRP A CA 1
ATOM 4568 C C . TRP A 1 604 ? -7.165 -16.642 -4.257 1.00 97.00 604 TRP A C 1
ATOM 4570 O O . TRP A 1 604 ? -8.041 -16.074 -3.616 1.00 97.00 604 TRP A O 1
ATOM 4580 N N . ALA A 1 605 ? -6.989 -17.964 -4.218 1.00 98.06 605 ALA A N 1
ATOM 4581 C CA . ALA A 1 605 ? -7.602 -18.812 -3.199 1.00 98.06 605 ALA A CA 1
ATOM 4582 C C . ALA A 1 605 ? -6.642 -19.912 -2.742 1.00 98.06 605 ALA A C 1
ATOM 4584 O O . ALA A 1 605 ? -5.793 -20.391 -3.501 1.00 98.06 605 ALA A O 1
ATOM 4585 N N . VAL A 1 606 ? -6.820 -20.329 -1.493 1.00 98.44 606 VAL A N 1
ATOM 4586 C CA . VAL A 1 606 ? -6.125 -21.445 -0.853 1.00 98.44 606 VAL A CA 1
ATOM 4587 C C . VAL A 1 606 ? -7.146 -22.310 -0.122 1.00 98.44 606 VAL A C 1
ATOM 4589 O O . VAL A 1 606 ? -8.198 -21.811 0.267 1.00 98.44 606 VAL A O 1
ATOM 4592 N N . LEU A 1 607 ? -6.858 -23.602 0.032 1.00 96.62 607 LEU A N 1
ATOM 4593 C CA . LEU A 1 607 ? -7.721 -24.540 0.748 1.00 96.62 607 LEU A CA 1
ATOM 4594 C C . LEU A 1 607 ? -6.868 -25.615 1.436 1.00 96.62 607 LEU A C 1
ATOM 4596 O O . LEU A 1 607 ? -6.080 -26.316 0.792 1.00 96.62 607 LEU A O 1
ATOM 4600 N N . ALA A 1 608 ? -7.008 -25.726 2.751 1.00 94.38 608 ALA A N 1
ATOM 4601 C CA . ALA A 1 608 ? -6.321 -26.668 3.616 1.00 94.38 608 ALA A CA 1
ATOM 4602 C C . ALA A 1 608 ? -7.049 -28.019 3.643 1.00 94.38 608 ALA A C 1
ATOM 4604 O O . ALA A 1 608 ? -8.276 -28.089 3.694 1.00 94.38 608 ALA A O 1
ATOM 4605 N N . ILE A 1 609 ? -6.288 -29.116 3.640 1.00 91.06 609 ILE A N 1
ATOM 4606 C CA . ILE A 1 609 ? -6.850 -30.467 3.737 1.00 91.06 609 ILE A CA 1
ATOM 4607 C C . ILE A 1 609 ? -6.029 -31.276 4.744 1.00 91.06 609 ILE A C 1
ATOM 4609 O O . ILE A 1 609 ? -4.835 -31.520 4.534 1.00 91.06 609 ILE A O 1
ATOM 4613 N N . SER A 1 610 ? -6.637 -31.672 5.863 1.00 85.94 610 SER A N 1
ATOM 4614 C CA . SER A 1 610 ? -5.959 -32.409 6.936 1.00 85.94 610 SER A CA 1
ATOM 4615 C C . SER A 1 610 ? -5.780 -33.898 6.623 1.00 85.94 610 SER A C 1
ATOM 4617 O O . SER A 1 610 ? -6.515 -34.485 5.829 1.00 85.94 610 SER A O 1
ATOM 4619 N N . ALA A 1 611 ? -4.834 -34.562 7.298 1.00 82.62 611 ALA A N 1
ATOM 4620 C CA . ALA A 1 611 ? -4.629 -36.010 7.147 1.00 82.62 611 ALA A CA 1
ATOM 4621 C C . ALA A 1 611 ? -5.882 -36.839 7.501 1.00 82.62 611 ALA A C 1
ATOM 4623 O O . ALA A 1 611 ? -6.163 -37.850 6.859 1.00 82.62 611 ALA A O 1
ATOM 4624 N N . SER A 1 612 ? -6.661 -36.384 8.487 1.00 77.81 612 SER A N 1
ATOM 4625 C CA . SER A 1 612 ? -7.981 -36.915 8.863 1.00 77.81 612 SER A CA 1
ATOM 4626 C C . SER A 1 612 ? -9.031 -36.824 7.752 1.00 77.81 612 SER A C 1
ATOM 4628 O O . SER A 1 612 ? -10.041 -37.519 7.811 1.00 77.81 612 SER A O 1
ATOM 4630 N N . GLU A 1 613 ? -8.804 -35.965 6.762 1.00 79.44 613 GLU A N 1
ATOM 4631 C CA . GLU A 1 613 ? -9.787 -35.552 5.765 1.00 79.44 613 GLU A CA 1
ATOM 4632 C C . GLU A 1 613 ? -9.458 -36.109 4.379 1.00 79.44 613 GLU A C 1
ATOM 4634 O O . GLU A 1 613 ? -10.370 -36.467 3.649 1.00 79.44 613 GLU A O 1
ATOM 4639 N N . ASN A 1 614 ? -8.175 -36.285 4.051 1.00 79.44 614 ASN A N 1
ATOM 4640 C CA . ASN A 1 614 ? -7.715 -36.892 2.801 1.00 79.44 614 ASN A CA 1
ATOM 4641 C C . ASN A 1 614 ? -6.910 -38.175 3.057 1.00 79.44 614 ASN A C 1
ATOM 4643 O O . ASN A 1 614 ? -5.685 -38.202 2.951 1.00 79.44 614 ASN A O 1
ATOM 4647 N N . LYS A 1 615 ? -7.608 -39.268 3.396 1.00 77.94 615 LYS A N 1
ATOM 4648 C CA . LYS A 1 615 ? -7.078 -40.651 3.345 1.00 77.94 615 LYS A CA 1
ATOM 4649 C C . LYS A 1 615 ? -5.741 -40.867 4.105 1.00 77.94 615 LYS A C 1
ATOM 4651 O O . LYS A 1 615 ? -4.980 -41.770 3.766 1.00 77.94 615 LYS A O 1
ATOM 4656 N N . GLY A 1 616 ? -5.447 -40.063 5.135 1.00 78.31 616 GLY A N 1
ATOM 4657 C CA . GLY A 1 616 ? -4.198 -40.096 5.913 1.00 78.31 616 GLY A CA 1
ATOM 4658 C C . GLY A 1 616 ? -3.078 -39.154 5.436 1.00 78.31 616 GLY A C 1
ATOM 4659 O O . GLY A 1 616 ? -1.988 -39.203 5.998 1.00 78.31 616 GLY A O 1
ATOM 4660 N N . THR A 1 617 ? -3.313 -38.309 4.426 1.00 83.06 617 THR A N 1
ATOM 4661 C CA . THR A 1 617 ? -2.303 -37.443 3.788 1.00 83.06 617 THR A CA 1
ATOM 4662 C C . THR A 1 617 ? -2.696 -35.968 3.862 1.00 83.06 617 THR A C 1
ATOM 4664 O O . THR A 1 617 ? -3.687 -35.550 3.267 1.00 83.06 617 THR A O 1
ATOM 4667 N N . GLU A 1 618 ? -1.884 -35.161 4.547 1.00 89.31 618 GLU A N 1
ATOM 4668 C CA . GLU A 1 618 ? -2.010 -33.698 4.533 1.00 89.31 618 GLU A CA 1
ATOM 4669 C C . GLU A 1 618 ? -1.815 -33.142 3.118 1.00 89.31 618 GLU A C 1
ATOM 4671 O O . GLU A 1 618 ? -0.880 -33.531 2.409 1.00 89.31 618 GLU A O 1
ATOM 4676 N N . ALA A 1 619 ? -2.667 -32.197 2.727 1.00 92.56 619 ALA A N 1
ATOM 4677 C CA . ALA A 1 619 ? -2.543 -31.485 1.466 1.00 92.56 619 ALA A CA 1
ATOM 4678 C C . ALA A 1 619 ? -2.947 -30.007 1.583 1.00 92.56 619 ALA A C 1
ATOM 4680 O O . ALA A 1 619 ? -3.492 -29.562 2.599 1.00 92.56 619 ALA A O 1
ATOM 4681 N N . VAL A 1 620 ? -2.637 -29.254 0.529 1.00 96.56 620 VAL A N 1
ATOM 4682 C CA . VAL A 1 620 ? -3.037 -27.861 0.304 1.00 96.56 620 VAL A CA 1
ATOM 4683 C C . VAL A 1 620 ? -3.358 -27.692 -1.178 1.00 96.56 620 VAL A C 1
ATOM 4685 O O . VAL A 1 620 ? -2.568 -28.110 -2.027 1.00 96.56 620 VAL A O 1
ATOM 4688 N N . LEU A 1 621 ? -4.490 -27.065 -1.490 1.00 97.94 621 LEU A N 1
ATOM 4689 C CA . LEU A 1 621 ? -4.810 -26.576 -2.829 1.00 97.94 621 LEU A CA 1
ATOM 4690 C C . LEU A 1 621 ? -4.540 -25.069 -2.913 1.00 97.94 621 LEU A C 1
ATOM 4692 O O . LEU A 1 621 ? -4.836 -24.328 -1.976 1.00 97.94 621 LEU A O 1
ATOM 4696 N N . THR A 1 622 ? -4.006 -24.614 -4.045 1.00 98.56 622 THR A N 1
ATOM 4697 C CA . THR A 1 622 ? -3.788 -23.191 -4.352 1.00 98.56 622 THR A CA 1
ATOM 4698 C C . THR A 1 622 ? -4.332 -22.865 -5.740 1.00 98.56 622 THR A C 1
ATOM 4700 O O . THR A 1 622 ? -4.118 -23.624 -6.684 1.00 98.56 622 THR A O 1
ATOM 4703 N N . ALA A 1 623 ? -5.027 -21.740 -5.878 1.00 98.25 623 ALA A N 1
ATOM 4704 C CA . ALA A 1 623 ? -5.650 -21.265 -7.113 1.00 98.25 623 ALA A CA 1
ATOM 4705 C C . ALA A 1 623 ? -5.173 -19.843 -7.438 1.00 98.25 623 ALA A C 1
ATOM 4707 O O . ALA A 1 623 ? -5.006 -19.025 -6.532 1.00 98.25 623 ALA A O 1
ATOM 4708 N N . SER A 1 624 ? -4.918 -19.547 -8.715 1.00 98.12 624 SER A N 1
ATOM 4709 C CA . SER A 1 624 ? -4.142 -18.363 -9.115 1.00 98.12 624 SER A CA 1
ATOM 4710 C C . SER A 1 624 ? -4.696 -17.628 -10.339 1.00 98.12 624 SER A C 1
ATOM 4712 O O . SER A 1 624 ? -5.442 -18.166 -11.168 1.00 98.12 624 SER A O 1
ATOM 4714 N N . ALA A 1 625 ? -4.245 -16.381 -10.485 1.00 93.62 625 ALA A N 1
ATOM 4715 C CA . ALA A 1 625 ? -4.350 -15.606 -11.713 1.00 93.62 625 ALA A CA 1
ATOM 4716 C C . ALA A 1 625 ? -3.635 -16.245 -12.927 1.00 93.62 625 ALA A C 1
ATOM 4718 O O . ALA A 1 625 ? -4.026 -15.973 -14.063 1.00 93.62 625 ALA A O 1
ATOM 4719 N N . ASP A 1 626 ? -2.704 -17.191 -12.719 1.00 94.44 626 ASP A N 1
ATOM 4720 C CA . ASP A 1 626 ? -2.115 -18.020 -13.790 1.00 94.44 626 ASP A CA 1
ATOM 4721 C C . ASP A 1 626 ? -3.099 -19.046 -14.401 1.00 94.44 626 ASP A C 1
ATOM 4723 O O . ASP A 1 626 ? -2.739 -19.785 -15.321 1.00 94.44 626 ASP A O 1
ATOM 4727 N N . LYS A 1 627 ? -4.364 -19.039 -13.946 1.00 96.44 627 LYS A N 1
ATOM 4728 C CA . LYS A 1 627 ? -5.490 -19.887 -14.392 1.00 96.44 627 LYS A CA 1
ATOM 4729 C C . LYS A 1 627 ? -5.366 -21.361 -13.993 1.00 96.44 627 LYS A C 1
ATOM 4731 O O . LYS A 1 627 ? -6.229 -22.164 -14.348 1.00 96.44 627 LYS A O 1
ATOM 4736 N N . MET A 1 628 ? -4.317 -21.723 -13.258 1.00 96.75 628 MET A N 1
ATOM 4737 C CA . MET A 1 628 ? -4.095 -23.075 -12.760 1.00 96.75 628 MET A CA 1
ATOM 4738 C C . MET A 1 628 ? -4.606 -23.211 -11.326 1.00 96.75 628 MET A C 1
ATOM 4740 O O . MET A 1 628 ? -4.665 -22.249 -10.555 1.00 96.75 628 MET A O 1
ATOM 4744 N N . ILE A 1 629 ? -4.884 -24.454 -10.948 1.00 98.50 629 ILE A N 1
ATOM 4745 C CA . ILE A 1 629 ? -4.997 -24.871 -9.549 1.00 98.50 629 ILE A CA 1
ATOM 4746 C C . ILE A 1 629 ? -3.886 -25.898 -9.311 1.00 98.50 629 ILE A C 1
ATOM 4748 O O . ILE A 1 629 ? -3.559 -26.675 -10.214 1.00 98.50 629 ILE A O 1
ATOM 4752 N N . ARG A 1 630 ? -3.274 -25.914 -8.129 1.00 98.12 630 ARG A N 1
ATOM 4753 C CA . ARG A 1 630 ? -2.177 -26.830 -7.786 1.00 98.12 630 ARG A CA 1
ATOM 4754 C C . ARG A 1 630 ? -2.448 -27.526 -6.465 1.00 98.12 630 ARG A C 1
ATOM 4756 O O . ARG A 1 630 ? -2.872 -26.884 -5.511 1.00 98.12 630 ARG A O 1
ATOM 4763 N N . LEU A 1 631 ? -2.176 -28.827 -6.422 1.00 97.31 631 LEU A N 1
ATOM 4764 C CA . LEU A 1 631 ? -2.175 -29.625 -5.201 1.00 97.31 631 LEU A CA 1
ATOM 4765 C C . LEU A 1 631 ? -0.739 -29.767 -4.700 1.00 97.31 631 LEU A C 1
ATOM 4767 O O . LEU A 1 631 ? 0.153 -30.130 -5.466 1.00 97.31 631 LEU A O 1
ATOM 4771 N N . PHE A 1 632 ? -0.531 -29.540 -3.411 1.00 96.44 632 PHE A N 1
ATOM 4772 C CA . PHE A 1 632 ? 0.704 -29.829 -2.693 1.00 96.44 632 PHE A CA 1
ATOM 4773 C C . PHE A 1 632 ? 0.392 -30.856 -1.598 1.00 96.44 632 PHE A C 1
ATOM 4775 O O . PHE A 1 632 ? -0.615 -30.724 -0.907 1.00 96.44 632 PHE A O 1
ATOM 4782 N N . THR A 1 633 ? 1.225 -31.887 -1.439 1.00 91.94 633 THR A N 1
ATOM 4783 C CA . THR A 1 633 ? 0.965 -33.029 -0.533 1.00 91.94 633 THR A CA 1
ATOM 4784 C C . THR A 1 633 ? 2.160 -33.330 0.366 1.00 91.94 633 THR A C 1
ATOM 4786 O O . THR A 1 633 ? 3.287 -33.418 -0.125 1.00 91.94 633 THR A O 1
ATOM 4789 N N . GLY A 1 634 ? 1.906 -33.571 1.653 1.00 85.75 634 GLY A N 1
ATOM 4790 C CA . GLY A 1 634 ? 2.925 -33.734 2.695 1.00 85.75 634 GLY A CA 1
ATOM 4791 C C . GLY A 1 634 ? 3.239 -32.428 3.439 1.00 85.75 634 GLY A C 1
ATOM 4792 O O . GLY A 1 634 ? 2.747 -31.363 3.078 1.00 85.75 634 GLY A O 1
ATOM 4793 N N . SER A 1 635 ? 4.066 -32.515 4.485 1.00 78.19 635 SER A N 1
ATOM 4794 C CA . SER A 1 635 ? 4.260 -31.430 5.465 1.00 78.19 635 SER A CA 1
ATOM 4795 C C . SER A 1 635 ? 5.160 -30.277 4.999 1.00 78.19 635 SER A C 1
ATOM 4797 O O . SER A 1 635 ? 4.894 -29.122 5.321 1.00 78.19 635 SER A O 1
ATOM 4799 N N . LYS A 1 636 ? 6.213 -30.562 4.216 1.00 84.81 636 LYS A N 1
ATOM 4800 C CA . LYS A 1 636 ? 7.065 -29.548 3.554 1.00 84.81 636 LYS A CA 1
ATOM 4801 C C . LYS A 1 636 ? 7.266 -29.872 2.063 1.00 84.81 636 LYS A C 1
ATOM 4803 O O . LYS A 1 636 ? 8.345 -30.329 1.679 1.00 84.81 636 LYS A O 1
ATOM 4808 N N . PRO A 1 637 ? 6.233 -29.697 1.222 1.00 84.75 637 PRO A N 1
ATOM 4809 C CA . PRO A 1 637 ? 6.301 -30.013 -0.200 1.00 84.75 637 PRO A CA 1
ATOM 4810 C C . PRO A 1 637 ? 7.107 -28.948 -0.958 1.00 84.75 637 PRO A C 1
ATOM 4812 O O . PRO A 1 637 ? 6.880 -27.752 -0.805 1.00 84.75 637 PRO A O 1
ATOM 4815 N N . SER A 1 638 ? 8.053 -29.384 -1.793 1.00 77.12 638 SER A N 1
ATOM 4816 C CA . SER A 1 638 ? 8.937 -28.507 -2.582 1.00 77.12 638 SER A CA 1
ATOM 4817 C C . SER A 1 638 ? 8.408 -28.174 -3.982 1.00 77.12 638 SER A C 1
ATOM 4819 O O . SER A 1 638 ? 8.979 -27.334 -4.676 1.00 77.12 638 SER A O 1
ATOM 4821 N N . SER A 1 639 ? 7.337 -28.838 -4.413 1.00 89.69 639 SER A N 1
ATOM 4822 C CA . SER A 1 639 ? 6.658 -28.639 -5.693 1.00 89.69 639 SER A CA 1
ATOM 4823 C C . SER A 1 639 ? 5.233 -29.199 -5.628 1.00 89.69 639 SER A C 1
ATOM 4825 O O . SER A 1 639 ? 4.902 -29.980 -4.732 1.00 89.69 639 SER A O 1
ATOM 4827 N N . ALA A 1 640 ? 4.385 -28.800 -6.577 1.00 93.94 640 ALA A N 1
ATOM 4828 C CA . ALA A 1 640 ? 3.032 -29.334 -6.701 1.00 93.94 640 ALA A CA 1
ATOM 4829 C C . ALA A 1 640 ? 3.058 -30.800 -7.174 1.00 93.94 640 ALA A C 1
ATOM 4831 O O . ALA A 1 640 ? 3.806 -31.146 -8.092 1.00 93.94 640 ALA A O 1
ATOM 4832 N N . SER A 1 641 ? 2.227 -31.649 -6.568 1.00 93.69 641 SER A N 1
ATOM 4833 C CA . SER A 1 641 ? 2.040 -33.054 -6.951 1.00 93.69 641 SER A CA 1
ATOM 4834 C C . SER A 1 641 ? 1.007 -33.228 -8.069 1.00 93.69 641 SER A C 1
ATOM 4836 O O . SER A 1 641 ? 1.171 -34.115 -8.905 1.00 93.69 641 SER A O 1
ATOM 4838 N N . VAL A 1 642 ? -0.004 -32.352 -8.138 1.00 95.88 642 VAL A N 1
ATOM 4839 C CA . VAL A 1 642 ? -0.993 -32.282 -9.233 1.00 95.88 642 VAL A CA 1
ATOM 4840 C C . VAL A 1 642 ? -1.172 -30.824 -9.671 1.00 95.88 642 VAL A C 1
ATOM 4842 O O . VAL A 1 642 ? -0.977 -29.889 -8.892 1.00 95.88 642 VAL A O 1
ATOM 4845 N N . THR A 1 643 ? -1.505 -30.596 -10.942 1.00 96.62 643 THR A N 1
ATOM 4846 C CA . THR A 1 643 ? -1.847 -29.268 -11.478 1.00 96.62 643 THR A CA 1
ATOM 4847 C C . THR A 1 643 ? -3.060 -29.392 -12.389 1.00 96.62 643 THR A C 1
ATOM 4849 O O . THR A 1 643 ? -2.963 -29.949 -13.484 1.00 96.62 643 THR A O 1
ATOM 4852 N N . PHE A 1 644 ? -4.191 -28.868 -11.930 1.00 96.94 644 PHE A N 1
ATOM 4853 C CA . PHE A 1 644 ? -5.477 -28.923 -12.616 1.00 96.94 644 PHE A CA 1
ATOM 4854 C C . PHE A 1 644 ? -5.525 -27.844 -13.698 1.00 96.94 644 PHE A C 1
ATOM 4856 O O . PHE A 1 644 ? -5.096 -26.706 -13.480 1.00 96.94 644 PHE A O 1
ATOM 4863 N N . LYS A 1 645 ? -6.026 -28.208 -14.882 1.00 93.75 645 LYS A N 1
ATOM 4864 C CA . LYS A 1 645 ? -6.073 -27.336 -16.063 1.00 93.75 645 LYS A CA 1
ATOM 4865 C C . LYS A 1 645 ? -7.446 -27.430 -16.707 1.00 93.75 645 LYS A C 1
ATOM 4867 O O . LYS A 1 645 ? -7.874 -28.520 -17.075 1.00 93.75 645 LYS A O 1
ATOM 4872 N N . GLY A 1 646 ? -8.125 -26.299 -16.877 1.00 88.31 646 GLY A N 1
ATOM 4873 C CA . GLY A 1 646 ? -9.420 -26.280 -17.559 1.00 88.31 646 GLY A CA 1
ATOM 4874 C C . GLY A 1 646 ? -10.164 -24.951 -17.506 1.00 88.31 646 GLY A C 1
ATOM 4875 O O . GLY A 1 646 ? -10.852 -24.639 -18.474 1.00 88.31 646 GLY A O 1
ATOM 4876 N N . HIS A 1 647 ? -9.993 -24.159 -16.442 1.00 91.94 647 HIS A N 1
ATOM 4877 C CA . HIS A 1 647 ? -10.456 -22.771 -16.444 1.00 91.94 647 HIS A CA 1
ATOM 4878 C C . HIS A 1 647 ? -9.713 -21.959 -17.512 1.00 91.94 647 HIS A C 1
ATOM 4880 O O . HIS A 1 647 ? -8.523 -22.150 -17.778 1.00 91.94 647 HIS A O 1
ATOM 4886 N N . THR A 1 648 ? -10.448 -21.058 -18.151 1.00 90.19 648 THR A N 1
ATOM 4887 C CA . THR A 1 648 ? -9.989 -20.225 -19.269 1.00 90.19 648 THR A CA 1
ATOM 4888 C C . THR A 1 648 ? -9.568 -18.829 -18.821 1.00 90.19 648 THR A C 1
ATOM 4890 O O . THR A 1 648 ? -8.923 -18.103 -19.584 1.00 90.19 648 THR A O 1
ATOM 4893 N N . GLN A 1 649 ? -9.869 -18.466 -17.573 1.00 90.50 649 GLN A N 1
ATOM 4894 C CA . GLN A 1 649 ? -9.521 -17.211 -16.906 1.00 90.50 649 GLN A CA 1
ATOM 4895 C C . GLN A 1 649 ? -9.041 -17.478 -15.463 1.0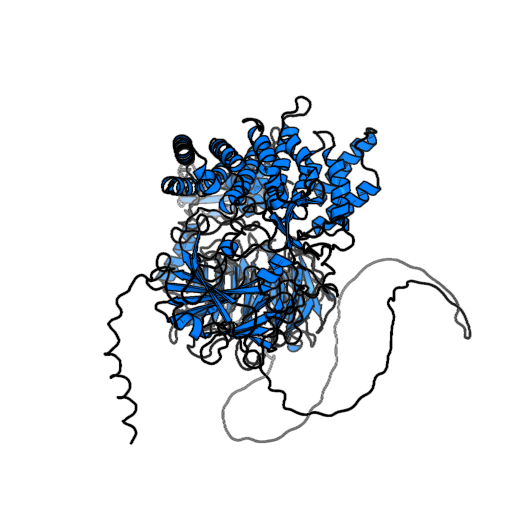0 90.50 649 GLN A C 1
ATOM 4897 O O . GLN A 1 649 ? -9.118 -18.620 -15.009 1.00 90.50 649 GLN A O 1
ATOM 4902 N N . PRO A 1 650 ? -8.498 -16.472 -14.743 1.00 96.94 650 PRO A N 1
ATOM 4903 C CA . PRO A 1 650 ? -8.083 -16.614 -13.347 1.00 96.94 650 PRO A CA 1
ATOM 4904 C C . PRO A 1 650 ? -9.064 -17.369 -12.450 1.00 96.94 650 PRO A C 1
ATOM 4906 O O . PRO A 1 650 ? -10.276 -17.165 -12.548 1.00 96.94 650 PRO A O 1
ATOM 4909 N N . VAL A 1 651 ? -8.542 -18.198 -11.549 1.00 97.44 651 VAL A N 1
ATOM 4910 C CA . VAL A 1 651 ? -9.342 -18.910 -10.544 1.00 97.44 651 VAL A CA 1
ATOM 4911 C C . VAL A 1 651 ? -9.305 -18.107 -9.242 1.00 97.44 651 VAL A C 1
ATOM 4913 O O . VAL A 1 651 ? -8.235 -17.680 -8.813 1.00 97.44 651 VAL A O 1
ATOM 4916 N N . ARG A 1 652 ? -10.475 -17.856 -8.646 1.00 95.56 652 ARG A N 1
ATOM 4917 C CA . ARG A 1 652 ? -10.651 -16.975 -7.477 1.00 95.56 652 ARG A CA 1
ATOM 4918 C C . ARG A 1 652 ? -11.170 -17.664 -6.228 1.00 95.56 652 ARG A C 1
ATOM 4920 O O . ARG A 1 652 ? -10.959 -17.137 -5.148 1.00 95.56 652 ARG A O 1
ATOM 4927 N N . ALA A 1 653 ? -11.848 -18.796 -6.373 1.00 96.69 653 ALA A N 1
ATOM 4928 C CA . ALA A 1 653 ? -12.479 -19.489 -5.261 1.00 96.69 653 ALA A CA 1
ATOM 4929 C C . ALA A 1 653 ? -12.139 -20.977 -5.275 1.00 96.69 653 ALA A C 1
ATOM 4931 O O . ALA A 1 653 ? -12.018 -21.581 -6.344 1.00 96.69 653 ALA A O 1
ATOM 4932 N N . LEU A 1 654 ? -12.040 -21.556 -4.082 1.00 97.94 654 LEU A N 1
ATOM 4933 C CA . LEU A 1 654 ? -11.951 -22.988 -3.820 1.00 97.94 654 LEU A CA 1
ATOM 4934 C C . LEU A 1 654 ? -12.927 -23.313 -2.686 1.00 97.94 654 LEU A C 1
ATOM 4936 O O . LEU A 1 654 ? -12.999 -22.555 -1.725 1.00 97.94 654 LEU A O 1
ATOM 4940 N N . ALA A 1 655 ? -13.641 -24.432 -2.778 1.00 95.19 655 ALA A N 1
ATOM 4941 C CA . ALA A 1 655 ? -14.440 -24.967 -1.677 1.00 95.19 655 ALA A CA 1
ATOM 4942 C C . ALA A 1 655 ? -14.292 -26.489 -1.605 1.00 95.19 655 ALA A C 1
ATOM 4944 O O . ALA A 1 655 ? -14.226 -27.171 -2.631 1.00 95.19 655 ALA A O 1
ATOM 4945 N N . ARG A 1 656 ? -14.238 -27.036 -0.391 1.00 89.12 656 ARG A N 1
ATOM 4946 C CA . ARG A 1 656 ? -14.180 -28.485 -0.166 1.00 89.12 656 ARG A CA 1
ATOM 4947 C C . ARG A 1 656 ? -15.584 -29.078 -0.128 1.00 89.12 656 ARG A C 1
ATOM 4949 O O . ARG A 1 656 ? -16.492 -28.457 0.408 1.00 89.12 656 ARG A O 1
ATOM 4956 N N . ILE A 1 657 ? -15.741 -30.303 -0.627 1.00 88.00 657 ILE A N 1
ATOM 4957 C CA . ILE A 1 657 ? -17.004 -31.049 -0.580 1.00 88.00 657 ILE A CA 1
ATOM 4958 C C . ILE A 1 657 ? -16.909 -32.075 0.569 1.00 88.00 657 ILE A C 1
ATOM 4960 O O . ILE A 1 657 ? -16.185 -33.058 0.426 1.00 88.00 657 ILE A O 1
ATOM 4964 N N . PRO A 1 658 ? -17.568 -31.883 1.732 1.00 78.56 658 PRO A N 1
ATOM 4965 C CA . PRO A 1 658 ? -17.300 -32.708 2.919 1.00 78.56 658 PRO A CA 1
ATOM 4966 C C . PRO A 1 658 ? -17.640 -34.197 2.750 1.00 78.56 658 PRO A C 1
ATOM 4968 O O . PRO A 1 658 ? -16.886 -35.050 3.215 1.00 78.56 658 PRO A O 1
ATOM 4971 N N . GLU A 1 659 ? -18.733 -34.503 2.043 1.00 77.81 659 GLU A N 1
ATOM 4972 C CA . GLU A 1 659 ? -19.186 -35.875 1.748 1.00 77.81 659 GLU A CA 1
ATOM 4973 C C . GLU A 1 659 ? -18.318 -36.585 0.687 1.00 77.81 659 GLU A C 1
ATOM 4975 O O . GLU A 1 659 ? -18.325 -37.814 0.587 1.00 77.81 659 GLU A O 1
ATOM 4980 N N . HIS A 1 660 ? -17.532 -35.822 -0.080 1.00 83.00 660 HIS A N 1
ATOM 4981 C CA . HIS A 1 660 ? -16.629 -36.309 -1.124 1.00 83.00 660 HIS A CA 1
ATOM 4982 C C . HIS A 1 660 ? -15.196 -35.824 -0.838 1.00 83.00 660 HIS A C 1
ATOM 4984 O O . HIS A 1 660 ? -14.720 -34.890 -1.480 1.00 83.00 660 HIS A O 1
ATOM 4990 N N . PRO A 1 661 ? -14.493 -36.430 0.142 1.00 80.88 661 PRO A N 1
ATOM 4991 C CA . PRO A 1 661 ? -13.192 -35.956 0.634 1.00 80.88 661 PRO A CA 1
ATOM 4992 C C . PRO A 1 661 ? -12.058 -35.947 -0.404 1.00 80.88 661 PRO A C 1
ATOM 4994 O O . PRO A 1 661 ? -11.014 -35.341 -0.169 1.00 80.88 661 PRO A O 1
ATOM 4997 N N . ASP A 1 662 ? -12.242 -36.630 -1.531 1.00 83.56 662 ASP A N 1
ATOM 4998 C CA . ASP A 1 662 ? -11.366 -36.623 -2.699 1.00 83.56 662 ASP A CA 1
ATOM 4999 C C . ASP A 1 662 ? -11.836 -35.681 -3.820 1.00 83.56 662 ASP A C 1
ATOM 5001 O O . ASP A 1 662 ? -11.305 -35.748 -4.928 1.00 83.56 662 ASP A O 1
ATOM 5005 N N . MET A 1 663 ? -12.775 -34.770 -3.536 1.00 89.81 663 MET A N 1
ATOM 5006 C CA . MET A 1 663 ? -13.275 -33.760 -4.467 1.00 89.81 663 MET A CA 1
ATOM 5007 C C . MET A 1 663 ? -13.288 -32.336 -3.890 1.00 89.81 663 MET A C 1
ATOM 5009 O O . MET A 1 663 ? -13.425 -32.105 -2.686 1.00 89.81 663 MET A O 1
ATOM 5013 N N . PHE A 1 664 ? -13.192 -31.355 -4.788 1.00 94.94 664 PHE A N 1
ATOM 5014 C CA . PHE A 1 664 ? -13.320 -29.930 -4.478 1.00 94.94 664 PHE A CA 1
ATOM 5015 C C . PHE A 1 664 ? -13.996 -29.166 -5.625 1.00 94.94 664 PHE A C 1
ATOM 5017 O O . PHE A 1 664 ? -13.998 -29.614 -6.774 1.00 94.94 664 PHE A O 1
ATOM 5024 N N . ALA A 1 665 ? -14.558 -28.001 -5.309 1.00 96.00 665 ALA A N 1
ATOM 5025 C CA . ALA A 1 665 ? -15.115 -27.049 -6.262 1.00 96.00 665 ALA A CA 1
ATOM 5026 C C . ALA A 1 665 ? -14.166 -25.854 -6.462 1.00 96.00 665 ALA A C 1
ATOM 5028 O O . ALA A 1 665 ? -13.475 -25.447 -5.525 1.00 96.00 665 ALA A O 1
ATOM 5029 N N . SER A 1 666 ? -14.153 -25.256 -7.656 1.00 97.62 666 SER A N 1
ATOM 5030 C CA . SER A 1 666 ? -13.410 -24.024 -7.957 1.00 97.62 666 SER A CA 1
ATOM 5031 C C . SER A 1 666 ? -14.226 -23.023 -8.771 1.00 97.62 666 SER A C 1
ATOM 5033 O O . SER A 1 666 ? -14.941 -23.419 -9.687 1.00 97.62 666 SER A O 1
ATOM 5035 N N . GLY A 1 667 ? -14.101 -21.729 -8.465 1.00 96.38 667 GLY A N 1
ATOM 5036 C CA . GLY A 1 667 ? -14.803 -20.633 -9.150 1.00 96.38 667 GLY A CA 1
ATOM 5037 C C . GLY A 1 667 ? -13.836 -19.680 -9.854 1.00 96.38 667 GLY A C 1
ATOM 5038 O O . GLY A 1 667 ? -12.731 -19.437 -9.356 1.00 96.38 667 GLY A O 1
ATOM 5039 N N . SER A 1 668 ? -14.226 -19.148 -11.016 1.00 94.69 668 SER A N 1
ATOM 5040 C CA . SER A 1 668 ? -13.330 -18.396 -11.907 1.00 94.69 668 SER A CA 1
ATOM 5041 C C . SER A 1 668 ? -13.935 -17.113 -12.495 1.00 94.69 668 SER A C 1
ATOM 5043 O O . SER A 1 668 ? -15.149 -16.923 -12.583 1.00 94.69 668 SER A O 1
ATOM 5045 N N . ASN A 1 669 ? -13.043 -16.245 -12.982 1.00 91.31 669 ASN A N 1
ATOM 5046 C CA . ASN A 1 669 ? -13.343 -15.115 -13.862 1.00 91.31 669 ASN A CA 1
ATOM 5047 C C . ASN A 1 669 ? -13.934 -15.518 -15.236 1.00 91.31 669 ASN A C 1
ATOM 5049 O O . ASN A 1 669 ? -14.243 -14.633 -16.030 1.00 91.31 669 ASN A O 1
ATOM 5053 N N . ASP A 1 670 ? -14.068 -16.808 -15.564 1.00 86.25 670 ASP A N 1
ATOM 5054 C CA . ASP A 1 670 ? -14.803 -17.259 -16.758 1.00 86.25 670 ASP A CA 1
ATOM 5055 C C . ASP A 1 670 ? -16.291 -17.562 -16.504 1.00 86.25 670 ASP A C 1
ATOM 5057 O O . ASP A 1 670 ? -16.989 -17.977 -17.426 1.00 86.25 670 ASP A O 1
ATOM 5061 N N . GLY A 1 671 ? -16.787 -17.321 -15.283 1.00 82.06 671 GLY A N 1
ATOM 5062 C CA . GLY A 1 671 ? -18.193 -17.520 -14.906 1.00 82.06 671 GLY A CA 1
ATOM 5063 C C . GLY A 1 671 ? -18.579 -18.980 -14.644 1.00 82.06 671 GLY A C 1
ATOM 5064 O O . GLY A 1 671 ? -19.712 -19.246 -14.236 1.00 82.06 671 GLY A O 1
ATOM 5065 N N . SER A 1 672 ? -17.648 -19.922 -14.837 1.00 90.06 672 SER A N 1
ATOM 5066 C CA . SER A 1 672 ? -17.849 -21.332 -14.501 1.00 90.06 672 SER A CA 1
ATOM 5067 C C . SER A 1 672 ? -17.475 -21.650 -13.054 1.00 90.06 672 SER A C 1
ATOM 5069 O O . SER A 1 672 ? -16.555 -21.063 -12.468 1.00 90.06 672 SER A O 1
ATOM 5071 N N . ILE A 1 673 ? -18.175 -22.639 -12.501 1.00 95.50 673 ILE A N 1
ATOM 5072 C CA . ILE A 1 673 ? -17.808 -23.337 -11.272 1.00 95.50 673 ILE A CA 1
ATOM 5073 C C . ILE A 1 673 ? -17.503 -24.783 -11.654 1.00 95.50 673 ILE A C 1
ATOM 5075 O O . ILE A 1 673 ? -18.322 -25.438 -12.288 1.00 95.50 673 ILE A O 1
ATOM 5079 N N . ARG A 1 674 ? -16.332 -25.308 -11.296 1.00 94.38 674 ARG A N 1
ATOM 5080 C CA . ARG A 1 674 ? -15.899 -26.651 -11.709 1.00 94.38 674 ARG A CA 1
ATOM 5081 C C . ARG A 1 674 ? -15.683 -27.565 -10.524 1.00 94.38 674 ARG A C 1
ATOM 5083 O O . ARG A 1 674 ? -15.081 -27.153 -9.538 1.00 94.38 674 ARG A O 1
ATOM 5090 N N . LEU A 1 675 ? -16.151 -28.804 -10.644 1.00 93.69 675 LEU A N 1
ATOM 5091 C CA . LEU A 1 675 ? -15.899 -29.861 -9.670 1.00 93.69 675 LEU A CA 1
ATOM 5092 C C . LEU A 1 675 ? -14.746 -30.732 -10.168 1.00 93.69 675 LEU A C 1
ATOM 5094 O O . LEU A 1 675 ? -14.736 -31.136 -11.332 1.00 93.69 675 LEU A O 1
ATOM 5098 N N . TRP A 1 676 ? -13.807 -31.050 -9.286 1.00 95.06 676 TRP A N 1
ATOM 5099 C CA . TRP A 1 676 ? -12.602 -31.826 -9.585 1.00 95.06 676 TRP A CA 1
ATOM 5100 C C . TRP A 1 676 ? -12.452 -32.982 -8.600 1.00 95.06 676 TRP A C 1
ATOM 5102 O O . TRP A 1 676 ? -12.897 -32.863 -7.458 1.00 95.06 676 TRP A O 1
ATOM 5112 N N . ASN A 1 677 ? -11.779 -34.061 -9.009 1.00 92.12 677 ASN A N 1
ATOM 5113 C CA . ASN A 1 677 ? -11.141 -34.975 -8.056 1.00 92.12 677 ASN A CA 1
ATOM 5114 C C . ASN A 1 677 ? -9.730 -34.468 -7.691 1.00 92.12 677 ASN A C 1
ATOM 5116 O O . ASN A 1 677 ? -9.210 -33.553 -8.330 1.00 92.12 677 ASN A O 1
ATOM 5120 N N . LEU A 1 678 ? -9.090 -35.043 -6.670 1.00 90.69 678 LEU A N 1
ATOM 5121 C CA . LEU A 1 678 ? -7.709 -34.692 -6.302 1.00 90.69 678 LEU A CA 1
ATOM 5122 C C . LEU A 1 678 ? -6.659 -35.263 -7.274 1.00 90.69 678 LEU A C 1
ATOM 5124 O O . LEU A 1 678 ? -5.530 -34.776 -7.301 1.00 90.69 678 LEU A O 1
ATOM 5128 N N . GLU A 1 679 ? -7.013 -36.266 -8.079 1.00 89.31 679 GLU A N 1
ATOM 5129 C CA . GLU A 1 679 ? -6.131 -36.916 -9.053 1.00 89.31 679 GLU A CA 1
ATOM 5130 C C . GLU A 1 679 ? -5.840 -36.061 -10.306 1.00 89.31 679 GLU A C 1
ATOM 5132 O O . GLU A 1 679 ? -4.768 -36.207 -10.900 1.00 89.31 679 GLU A O 1
ATOM 5137 N N . GLY A 1 680 ? -6.741 -35.148 -10.692 1.00 88.56 680 GLY A N 1
ATOM 5138 C CA . GLY A 1 680 ? -6.537 -34.196 -11.796 1.00 88.56 680 GLY A CA 1
ATOM 5139 C C . GLY A 1 680 ? -7.730 -33.982 -12.736 1.00 88.56 680 GLY A C 1
ATOM 5140 O O . GLY A 1 680 ? -7.682 -33.079 -13.575 1.00 88.56 680 GLY A O 1
ATOM 5141 N N . ASP A 1 681 ? -8.779 -34.797 -12.628 1.00 89.31 681 ASP A N 1
ATOM 5142 C CA . ASP A 1 681 ? -9.908 -34.831 -13.556 1.00 89.31 681 ASP A CA 1
ATOM 5143 C C . ASP A 1 681 ? -10.988 -33.802 -13.196 1.00 89.31 681 ASP A C 1
ATOM 5145 O O . ASP A 1 681 ? -11.385 -33.666 -12.037 1.00 89.31 681 ASP A O 1
ATOM 5149 N N . ALA A 1 682 ? -11.526 -33.121 -14.212 1.00 90.19 682 ALA A N 1
ATOM 5150 C CA . ALA A 1 682 ? -12.757 -32.347 -14.080 1.00 90.19 682 ALA A CA 1
ATOM 5151 C C . ALA A 1 682 ? -13.965 -33.298 -14.124 1.00 90.19 682 ALA A C 1
ATOM 5153 O O . ALA A 1 682 ? -14.173 -34.000 -15.115 1.00 90.19 682 ALA A O 1
ATOM 5154 N N . ILE A 1 683 ? -14.755 -33.305 -13.052 1.00 89.00 683 ILE A N 1
ATOM 5155 C CA . ILE A 1 683 ? -15.927 -34.167 -12.857 1.00 89.00 683 ILE A CA 1
ATOM 5156 C C . ILE A 1 683 ? -17.196 -33.502 -13.405 1.00 89.00 683 ILE A C 1
ATOM 5158 O O . ILE A 1 683 ? -18.007 -34.166 -14.048 1.00 89.00 683 ILE A O 1
ATOM 5162 N N . ALA A 1 684 ? -17.354 -32.194 -13.182 1.00 85.94 684 ALA A N 1
ATOM 5163 C CA . ALA A 1 684 ? -18.494 -31.409 -13.657 1.00 85.94 684 ALA A CA 1
ATOM 5164 C C . ALA A 1 684 ? -18.118 -29.937 -13.906 1.00 85.94 684 ALA A C 1
ATOM 5166 O O . ALA A 1 684 ? -17.135 -29.430 -13.359 1.00 85.94 684 ALA A O 1
ATOM 5167 N N . ASP A 1 685 ? -18.933 -29.258 -14.711 1.00 85.44 685 ASP A N 1
ATOM 5168 C CA . ASP A 1 685 ? -18.863 -27.823 -14.993 1.00 85.44 685 ASP A CA 1
ATOM 5169 C C . ASP A 1 685 ? -20.273 -27.237 -14.807 1.00 85.44 685 ASP A C 1
ATOM 5171 O O . ASP A 1 685 ? -21.207 -27.613 -15.518 1.00 85.44 685 ASP A O 1
ATOM 5175 N N . LEU A 1 686 ? -20.431 -26.390 -13.792 1.00 83.81 686 LEU A N 1
ATOM 5176 C CA . LEU A 1 686 ? -21.670 -25.735 -13.389 1.00 83.81 686 LEU A CA 1
ATOM 5177 C C . LEU A 1 686 ? -21.632 -24.292 -13.914 1.00 83.81 686 LEU A C 1
ATOM 5179 O O . LEU A 1 686 ? -21.091 -23.379 -13.282 1.00 83.81 686 LEU A O 1
ATOM 5183 N N . GLY A 1 687 ? -22.171 -24.095 -15.116 1.00 71.38 687 GLY A N 1
ATOM 5184 C CA . GLY A 1 687 ? -22.316 -22.776 -15.730 1.00 71.38 687 GLY A CA 1
ATOM 5185 C C . GLY A 1 687 ? -23.602 -22.079 -15.280 1.00 71.38 687 GLY A C 1
ATOM 5186 O O . GLY A 1 687 ? -24.667 -22.694 -15.269 1.00 71.38 687 GLY A O 1
ATOM 5187 N N . GLY A 1 688 ? -23.527 -20.785 -14.953 1.00 60.75 688 GLY A N 1
ATOM 5188 C CA . GLY A 1 688 ? -24.730 -19.987 -14.667 1.00 60.75 688 GLY A CA 1
ATOM 5189 C C . GLY A 1 688 ? -24.549 -18.695 -13.865 1.00 60.75 688 GLY A C 1
ATOM 5190 O O . GLY A 1 688 ? -25.560 -18.105 -13.479 1.00 60.75 688 GLY A O 1
ATOM 5191 N N . HIS A 1 689 ? -23.316 -18.243 -13.605 1.00 77.94 689 HIS A N 1
ATOM 5192 C CA . HIS A 1 689 ? -23.039 -16.824 -13.345 1.00 77.94 689 HIS A CA 1
ATOM 5193 C C . HIS A 1 689 ? -22.720 -16.116 -14.668 1.00 77.94 689 HIS A C 1
ATOM 5195 O O . HIS A 1 689 ? -21.953 -16.630 -15.478 1.00 77.94 689 HIS A O 1
ATOM 5201 N N . ASP A 1 690 ? -23.262 -14.911 -14.863 1.00 73.94 690 ASP A N 1
ATOM 5202 C CA . ASP A 1 690 ? -23.038 -14.103 -16.079 1.00 73.94 690 ASP A CA 1
ATOM 5203 C C . ASP A 1 690 ? -21.718 -13.297 -16.043 1.00 73.94 690 ASP A C 1
ATOM 5205 O O . ASP A 1 690 ? -21.438 -12.492 -16.935 1.00 73.94 690 ASP A O 1
ATOM 5209 N N . SER A 1 691 ? -20.931 -13.452 -14.974 1.00 82.19 691 SER A N 1
ATOM 5210 C CA . SER A 1 691 ? -19.710 -12.694 -14.684 1.00 82.19 691 SER A CA 1
ATOM 5211 C C . SER A 1 691 ? -18.833 -13.457 -13.673 1.00 82.19 691 SER A C 1
ATOM 5213 O O . SER A 1 691 ? -19.094 -14.620 -13.373 1.00 82.19 691 SER A O 1
ATOM 5215 N N . PHE A 1 692 ? -17.775 -12.827 -13.156 1.00 88.06 692 PHE A N 1
ATOM 5216 C CA . PHE A 1 692 ? -16.775 -13.465 -12.289 1.00 88.06 692 PHE A CA 1
ATOM 5217 C C . PHE A 1 692 ? -17.383 -14.090 -11.023 1.00 88.06 692 PHE A C 1
ATOM 5219 O O . PHE A 1 692 ? -18.133 -13.428 -10.304 1.00 88.06 692 PHE A O 1
ATOM 5226 N N . VAL A 1 693 ? -16.986 -15.327 -10.708 1.00 94.06 693 VAL A N 1
ATOM 5227 C CA . VAL A 1 693 ? -17.271 -15.978 -9.419 1.00 94.06 693 VAL A CA 1
ATOM 5228 C C . VAL A 1 693 ? -16.150 -15.628 -8.441 1.00 94.06 693 VAL A C 1
ATOM 5230 O O . VAL A 1 693 ? -14.986 -15.935 -8.706 1.00 94.06 693 VAL A O 1
ATOM 5233 N N . TYR A 1 694 ? -16.481 -14.978 -7.325 1.00 95.94 694 TYR A N 1
ATOM 5234 C CA . TYR A 1 694 ? -15.503 -14.514 -6.334 1.00 95.94 694 TYR A CA 1
ATOM 5235 C C . TYR A 1 694 ? -15.299 -15.488 -5.176 1.00 95.94 694 TYR A C 1
ATOM 5237 O O . TYR A 1 694 ? -14.187 -15.597 -4.668 1.00 95.94 694 TYR A O 1
ATOM 5245 N N . SER A 1 695 ? -16.350 -16.194 -4.760 1.00 97.31 695 SER A N 1
ATOM 5246 C CA . SER A 1 695 ? -16.347 -17.001 -3.539 1.00 97.31 695 SER A CA 1
ATOM 5247 C C . SER A 1 695 ? -17.256 -18.220 -3.679 1.00 97.31 695 SER A C 1
ATOM 5249 O O . SER A 1 695 ? -18.273 -18.162 -4.373 1.00 97.31 695 SER A O 1
ATOM 5251 N N . LEU A 1 696 ? -16.857 -19.311 -3.023 1.00 97.75 696 LEU A N 1
ATOM 5252 C CA . LEU A 1 696 ? -17.586 -20.569 -2.887 1.00 97.75 696 LEU A CA 1
ATOM 5253 C C . LEU A 1 696 ? -17.553 -21.006 -1.417 1.00 97.75 696 LEU A C 1
ATOM 5255 O O . LEU A 1 696 ? -16.540 -20.798 -0.755 1.00 97.75 696 LEU A O 1
ATOM 5259 N N . ASP A 1 697 ? -18.618 -21.650 -0.945 1.00 96.50 697 ASP A N 1
ATOM 5260 C CA . ASP A 1 697 ? -18.683 -22.356 0.348 1.00 96.50 697 ASP A CA 1
ATOM 5261 C C . ASP A 1 697 ? -19.742 -23.480 0.258 1.00 96.50 697 ASP A C 1
ATOM 5263 O O . ASP A 1 697 ? -20.480 -23.534 -0.724 1.00 96.50 697 ASP A O 1
ATOM 5267 N N . VAL A 1 698 ? -19.848 -24.391 1.229 1.00 94.75 698 VAL A N 1
ATOM 5268 C CA . VAL A 1 698 ? -20.789 -25.533 1.197 1.00 94.75 698 VAL A CA 1
ATOM 5269 C C . VAL A 1 698 ? -21.697 -25.551 2.427 1.00 94.75 698 VAL A C 1
ATOM 5271 O O . VAL A 1 698 ? -21.232 -25.482 3.562 1.00 94.75 698 VAL A O 1
ATOM 5274 N N . LEU A 1 699 ? -23.011 -25.703 2.218 1.00 93.50 699 LEU A N 1
ATOM 5275 C CA . LEU A 1 699 ? -23.993 -25.770 3.304 1.00 93.50 699 LEU A CA 1
ATOM 5276 C C . LEU A 1 699 ? -23.818 -27.052 4.148 1.00 93.50 699 LEU A C 1
ATOM 5278 O O . LEU A 1 699 ? -24.032 -28.155 3.636 1.00 93.50 699 LEU A O 1
ATOM 5282 N N . PRO A 1 700 ? -23.515 -26.954 5.459 1.00 89.00 700 PRO A N 1
ATOM 5283 C CA . PRO A 1 700 ? -23.122 -28.105 6.281 1.00 89.00 700 PRO A CA 1
ATOM 5284 C C . PRO A 1 700 ? -24.270 -29.067 6.628 1.00 89.00 700 PRO A C 1
ATOM 5286 O O . PRO A 1 700 ? -24.029 -30.125 7.202 1.00 89.00 700 PRO A O 1
ATOM 5289 N N . ASP A 1 701 ? -25.518 -28.708 6.320 1.00 84.75 701 ASP A N 1
ATOM 5290 C CA . ASP A 1 701 ? -26.716 -29.504 6.616 1.00 84.75 701 ASP A CA 1
ATOM 5291 C C . ASP A 1 701 ? -27.317 -30.212 5.386 1.00 84.75 701 ASP A C 1
ATOM 5293 O O . ASP A 1 701 ? -28.270 -30.982 5.519 1.00 84.75 701 ASP A O 1
ATOM 5297 N N . SER A 1 702 ? -26.790 -29.927 4.191 1.00 88.12 702 SER A N 1
ATOM 5298 C CA . SER A 1 702 ? -27.346 -30.385 2.912 1.00 88.12 702 SER A CA 1
ATOM 5299 C C . SER A 1 702 ? -26.297 -30.693 1.838 1.00 88.12 702 SER A C 1
ATOM 5301 O O . SER A 1 702 ? -26.636 -31.343 0.857 1.00 88.12 702 SER A O 1
ATOM 5303 N N . GLY A 1 703 ? -25.045 -30.252 2.003 1.00 89.75 703 GLY A N 1
ATOM 5304 C CA . GLY A 1 703 ? -23.986 -30.384 0.996 1.00 89.75 703 GLY A CA 1
ATOM 5305 C C . GLY A 1 703 ? -24.151 -29.456 -0.213 1.00 89.75 703 GLY A C 1
ATOM 5306 O O . GLY A 1 703 ? -23.269 -29.423 -1.067 1.00 89.75 703 GLY A O 1
ATOM 5307 N N . ASP A 1 704 ? -25.265 -28.716 -0.294 1.00 92.75 704 ASP A N 1
ATOM 5308 C CA . ASP A 1 704 ? -25.576 -27.799 -1.391 1.00 92.75 704 ASP A CA 1
ATOM 5309 C C . ASP A 1 704 ? -24.492 -26.697 -1.464 1.00 92.75 704 ASP A C 1
ATOM 5311 O O . ASP A 1 704 ? -24.149 -26.067 -0.456 1.00 92.75 704 ASP A O 1
ATOM 5315 N N . LEU A 1 705 ? -23.930 -26.478 -2.655 1.00 94.88 705 LEU A N 1
ATOM 5316 C CA . LEU A 1 705 ? -22.830 -25.539 -2.892 1.00 94.88 705 LEU A CA 1
ATOM 5317 C C . LEU A 1 705 ? -23.368 -24.103 -2.992 1.00 94.88 705 LEU A C 1
ATOM 5319 O O . LEU A 1 705 ? -24.381 -23.844 -3.641 1.00 94.88 705 LEU A O 1
ATOM 5323 N N . LEU A 1 706 ? -22.660 -23.158 -2.383 1.00 96.94 706 LEU A N 1
ATOM 5324 C CA . LEU A 1 706 ? -22.914 -21.723 -2.451 1.00 96.94 706 LEU A CA 1
ATOM 5325 C C . LEU A 1 706 ? -21.907 -21.051 -3.378 1.00 96.94 706 LEU A C 1
ATOM 5327 O O . LEU A 1 706 ? -20.736 -21.431 -3.405 1.00 96.94 706 LEU A O 1
ATOM 5331 N N . SER A 1 707 ? -22.332 -20.001 -4.077 1.00 97.06 707 SER A N 1
ATOM 5332 C CA . SER A 1 707 ? -21.426 -19.143 -4.843 1.00 97.06 707 SER A CA 1
ATOM 5333 C C . SER A 1 707 ? -21.855 -17.678 -4.846 1.00 97.06 707 SER A C 1
ATOM 5335 O O . SER A 1 707 ? -23.047 -17.378 -4.879 1.00 97.06 707 SER A O 1
ATOM 5337 N N . GLY A 1 708 ? -20.883 -16.763 -4.820 1.00 94.25 708 GLY A N 1
ATOM 5338 C CA . GLY A 1 708 ? -21.083 -15.313 -4.943 1.00 94.25 708 GLY A CA 1
ATOM 5339 C C . GLY A 1 708 ? -20.298 -14.730 -6.120 1.00 94.25 708 GLY A C 1
ATOM 5340 O O . GLY A 1 708 ? -19.169 -15.164 -6.373 1.00 94.25 708 GLY A O 1
ATOM 5341 N N . GLY A 1 709 ? -20.880 -13.767 -6.845 1.00 85.50 709 GLY A N 1
ATOM 5342 C CA . GLY A 1 709 ? -20.262 -13.205 -8.050 1.00 85.50 709 GLY A CA 1
ATOM 5343 C C . GLY A 1 709 ? -20.518 -11.722 -8.351 1.00 85.50 709 GLY A C 1
ATOM 5344 O O . GLY A 1 709 ? -21.315 -11.031 -7.714 1.00 85.50 709 GLY A O 1
ATOM 5345 N N . GLU A 1 710 ? -19.813 -11.250 -9.382 1.00 85.62 710 GLU A N 1
ATOM 5346 C CA . GLU A 1 710 ? -19.916 -9.925 -10.029 1.00 85.62 710 GLU A CA 1
ATOM 5347 C C . GLU A 1 710 ? -21.238 -9.741 -10.808 1.00 85.62 710 GLU A C 1
ATOM 5349 O O . GLU A 1 710 ? -21.553 -8.655 -11.280 1.00 85.62 710 GLU A O 1
ATOM 5354 N N . ASP A 1 711 ? -22.042 -10.797 -10.955 1.00 78.19 711 ASP A N 1
ATOM 5355 C CA . ASP A 1 711 ? -23.391 -10.748 -11.535 1.00 78.19 711 ASP A CA 1
ATOM 5356 C C . ASP A 1 711 ? -24.473 -10.348 -10.508 1.00 78.19 711 ASP A C 1
ATOM 5358 O O . ASP A 1 711 ? -25.665 -10.431 -10.806 1.00 78.19 711 ASP A O 1
ATOM 5362 N N . ARG A 1 712 ? -24.060 -9.886 -9.314 1.00 84.81 712 ARG A N 1
ATOM 5363 C CA . ARG A 1 712 ? -24.904 -9.484 -8.167 1.00 84.81 712 ARG A CA 1
ATOM 5364 C C . ARG A 1 712 ? -25.674 -10.625 -7.505 1.00 84.81 712 ARG A C 1
ATOM 5366 O O . ARG A 1 712 ? -26.603 -10.371 -6.739 1.00 84.81 712 ARG A O 1
ATOM 5373 N N . ASN A 1 713 ? -25.307 -11.873 -7.780 1.00 88.94 713 ASN A N 1
ATOM 5374 C CA . ASN A 1 713 ? -26.041 -13.036 -7.302 1.00 88.94 713 ASN A CA 1
ATOM 5375 C C . ASN A 1 713 ? -25.262 -13.822 -6.243 1.00 88.94 713 ASN A C 1
ATOM 5377 O O . ASN A 1 713 ? -24.081 -14.125 -6.417 1.00 88.94 713 ASN A O 1
ATOM 5381 N N . VAL A 1 714 ? -25.975 -14.243 -5.197 1.00 96.88 714 VAL A N 1
ATOM 5382 C CA . VAL A 1 714 ? -25.690 -15.506 -4.507 1.00 96.88 714 VAL A CA 1
ATOM 5383 C C . VAL A 1 714 ? -26.449 -16.609 -5.244 1.00 96.88 714 VAL A C 1
ATOM 5385 O O . VAL A 1 714 ? -27.631 -16.440 -5.553 1.00 96.88 714 VAL A O 1
ATOM 5388 N N . LYS A 1 715 ? -25.807 -17.740 -5.527 1.00 94.12 715 LYS A N 1
ATOM 5389 C CA . LYS A 1 715 ? -26.460 -18.925 -6.101 1.00 94.12 715 LYS A CA 1
ATOM 5390 C C . LYS A 1 715 ? -26.283 -20.127 -5.180 1.00 94.12 715 LYS A C 1
ATOM 5392 O O . LYS A 1 715 ? -25.282 -20.236 -4.476 1.00 94.12 715 LYS A O 1
ATOM 5397 N N . VAL A 1 716 ? -27.295 -20.991 -5.171 1.00 94.69 716 VAL A N 1
ATOM 5398 C CA . VAL A 1 716 ? -27.341 -22.235 -4.396 1.00 94.69 716 VAL A CA 1
ATOM 5399 C C . VAL A 1 716 ? -27.507 -23.385 -5.381 1.00 94.69 716 VAL A C 1
ATOM 5401 O O . VAL A 1 716 ? -28.483 -23.407 -6.135 1.00 94.69 716 VAL A O 1
ATOM 5404 N N . TRP A 1 717 ? -26.567 -24.322 -5.372 1.00 92.88 717 TRP A N 1
ATOM 5405 C CA . TRP A 1 717 ? -26.482 -25.442 -6.306 1.00 92.88 717 TRP A CA 1
ATOM 5406 C C . TRP A 1 717 ? -26.668 -26.765 -5.569 1.00 92.88 717 TRP A C 1
ATOM 5408 O O . TRP A 1 717 ? -26.200 -26.940 -4.445 1.00 92.88 717 TRP A O 1
ATOM 5418 N N . SER A 1 718 ? -27.357 -27.693 -6.215 1.00 87.75 718 SER A N 1
ATOM 5419 C CA . SER A 1 718 ? -27.706 -29.001 -5.675 1.00 87.75 718 SER A CA 1
ATOM 5420 C C . SER A 1 718 ? -26.482 -29.895 -5.491 1.00 87.75 718 SER A C 1
ATOM 5422 O O . SER A 1 718 ? -25.717 -30.099 -6.433 1.00 87.75 718 SER A O 1
ATOM 5424 N N . ALA A 1 719 ? -26.324 -30.477 -4.301 1.00 84.06 719 ALA A N 1
ATOM 5425 C CA . ALA A 1 719 ? -25.278 -31.469 -4.040 1.00 84.06 719 ALA A CA 1
ATOM 5426 C C . ALA A 1 719 ? -25.452 -32.766 -4.854 1.00 84.06 719 ALA A C 1
ATOM 5428 O O . ALA A 1 719 ? -24.468 -33.404 -5.224 1.00 84.06 719 ALA A O 1
ATOM 5429 N N . ASP A 1 720 ? -26.706 -33.161 -5.109 1.00 82.25 720 ASP A N 1
ATOM 5430 C CA . ASP A 1 720 ? -27.062 -34.468 -5.677 1.00 82.25 720 ASP A CA 1
ATOM 5431 C C . ASP A 1 720 ? -26.837 -34.550 -7.201 1.00 82.25 720 ASP A C 1
ATOM 5433 O O . ASP A 1 720 ? -26.487 -35.610 -7.725 1.00 82.25 720 ASP A O 1
ATOM 5437 N N . ASP A 1 721 ? -27.076 -33.448 -7.919 1.00 81.75 721 ASP A N 1
ATOM 5438 C CA . ASP A 1 721 ? -27.102 -33.390 -9.390 1.00 81.75 721 ASP A CA 1
ATOM 5439 C C . ASP A 1 721 ? -26.488 -32.111 -10.001 1.00 81.75 721 ASP A C 1
ATOM 5441 O O . ASP A 1 721 ? -26.378 -32.016 -11.223 1.00 81.75 721 ASP A O 1
ATOM 5445 N N . GLY A 1 722 ? -26.033 -31.151 -9.186 1.00 81.31 722 GLY A N 1
ATOM 5446 C CA . GLY A 1 722 ? -25.420 -29.897 -9.644 1.00 81.31 722 GLY A CA 1
ATOM 5447 C C . GLY A 1 722 ? -26.405 -28.829 -10.137 1.00 81.31 722 GLY A C 1
ATOM 5448 O O . GLY A 1 722 ? -25.974 -27.737 -10.507 1.00 81.31 722 GLY A O 1
ATOM 5449 N N . GLU A 1 723 ? -27.712 -29.103 -10.135 1.00 84.62 723 GLU A N 1
ATOM 5450 C CA . GLU A 1 723 ? -28.740 -28.181 -10.632 1.00 84.62 723 GLU A CA 1
ATOM 5451 C C . GLU A 1 723 ? -28.848 -26.891 -9.799 1.00 84.62 723 GLU A C 1
ATOM 5453 O O . GLU A 1 723 ? -28.666 -26.880 -8.577 1.00 84.62 723 GLU A O 1
ATOM 5458 N N . LEU A 1 724 ? -29.186 -25.778 -10.457 1.00 87.44 724 LEU A N 1
ATOM 5459 C CA . LEU A 1 724 ? -29.330 -24.467 -9.818 1.00 87.44 724 LEU A CA 1
ATOM 5460 C C . LEU A 1 724 ? -30.648 -24.388 -9.026 1.00 87.44 724 LEU A C 1
ATOM 5462 O O . LEU A 1 724 ? -31.713 -24.121 -9.584 1.00 87.44 724 LEU A O 1
ATOM 5466 N N . LEU A 1 725 ? -30.576 -24.582 -7.708 1.00 88.06 725 LEU A N 1
ATOM 5467 C CA . LEU A 1 725 ? -31.737 -24.589 -6.810 1.00 88.06 725 LEU A CA 1
ATOM 5468 C C . LEU A 1 725 ? -32.323 -23.191 -6.587 1.00 88.06 725 LEU A C 1
ATOM 5470 O O . LEU A 1 725 ? -33.543 -23.036 -6.494 1.00 88.06 725 LEU A O 1
ATOM 5474 N N . GLN A 1 726 ? -31.466 -22.173 -6.462 1.00 91.50 726 GLN A N 1
ATOM 5475 C CA . GLN A 1 726 ? -31.895 -20.791 -6.250 1.00 91.50 726 GLN A CA 1
ATOM 5476 C C . GLN A 1 726 ? -30.845 -19.779 -6.726 1.00 91.50 726 GLN A C 1
ATOM 5478 O O . GLN A 1 726 ? -29.646 -19.975 -6.553 1.00 91.50 726 GLN A O 1
ATOM 5483 N N . THR A 1 727 ? -31.313 -18.652 -7.266 1.00 89.69 727 THR A N 1
ATOM 5484 C CA . THR A 1 727 ? -30.544 -17.404 -7.392 1.00 89.69 727 THR A CA 1
ATOM 5485 C C . THR A 1 727 ? -31.146 -16.363 -6.442 1.00 89.69 727 THR A C 1
ATOM 5487 O O . THR A 1 727 ? -32.368 -16.232 -6.370 1.00 89.69 727 THR A O 1
ATOM 5490 N N . ILE A 1 728 ? -30.298 -15.643 -5.709 1.00 92.50 728 ILE A N 1
ATOM 5491 C CA . ILE A 1 728 ? -30.647 -14.551 -4.794 1.00 92.50 728 ILE A CA 1
ATOM 5492 C C . ILE A 1 728 ? -29.872 -13.315 -5.256 1.00 92.50 728 ILE A C 1
ATOM 5494 O O . ILE A 1 728 ? -28.660 -13.228 -5.058 1.00 92.50 728 ILE A O 1
ATOM 5498 N N . THR A 1 729 ? -30.550 -12.363 -5.889 1.00 88.06 729 THR A N 1
ATOM 5499 C CA . THR A 1 729 ? -29.923 -11.105 -6.319 1.00 88.06 729 THR A CA 1
ATOM 5500 C C . THR A 1 729 ? -29.841 -10.132 -5.144 1.00 88.06 729 THR A C 1
ATOM 5502 O O . THR A 1 729 ? -30.836 -9.918 -4.453 1.00 88.06 729 THR A O 1
ATOM 5505 N N . VAL A 1 730 ? -28.673 -9.528 -4.914 1.00 86.81 730 VAL A N 1
ATOM 5506 C CA . VAL A 1 730 ? -28.478 -8.483 -3.894 1.00 86.81 730 VAL A CA 1
ATOM 5507 C C . VAL A 1 730 ? -28.494 -7.082 -4.523 1.00 86.81 730 VAL A C 1
ATOM 5509 O O . VAL A 1 730 ? -28.086 -6.924 -5.675 1.00 86.81 730 VAL A O 1
ATOM 5512 N N . PRO A 1 731 ? -28.910 -6.032 -3.789 1.00 85.06 731 PRO A N 1
ATOM 5513 C CA . PRO A 1 731 ? -28.921 -4.656 -4.287 1.00 85.06 731 PRO A CA 1
ATOM 5514 C C . PRO A 1 731 ? -27.530 -3.986 -4.212 1.00 85.06 731 PRO A C 1
ATOM 5516 O O . PRO A 1 731 ? -27.394 -2.874 -3.712 1.00 85.06 731 PRO A O 1
ATOM 5519 N N . ALA A 1 732 ? -26.495 -4.671 -4.706 1.00 82.94 732 ALA A N 1
ATOM 5520 C CA . ALA A 1 732 ? -25.105 -4.206 -4.783 1.00 82.94 732 ALA A CA 1
ATOM 5521 C C . ALA A 1 732 ? -24.556 -4.387 -6.218 1.00 82.94 732 ALA A C 1
ATOM 5523 O O . ALA A 1 732 ? -25.326 -4.687 -7.130 1.00 82.94 732 ALA A O 1
ATOM 5524 N N . VAL A 1 733 ? -23.246 -4.206 -6.439 1.00 78.69 733 VAL A N 1
ATOM 5525 C CA . VAL A 1 733 ? -22.575 -4.495 -7.731 1.00 78.69 733 VAL A CA 1
ATOM 5526 C C . VAL A 1 733 ? -21.932 -5.885 -7.724 1.00 78.69 733 VAL A C 1
ATOM 5528 O O . VAL A 1 733 ? -22.047 -6.615 -8.703 1.00 78.69 733 VAL A O 1
ATOM 5531 N N . SER A 1 734 ? -21.337 -6.287 -6.600 1.00 85.12 734 SER A N 1
ATOM 5532 C CA . SER A 1 734 ? -20.618 -7.561 -6.473 1.00 85.12 734 SER A CA 1
ATOM 5533 C C . SER A 1 734 ? -20.954 -8.247 -5.148 1.00 85.12 734 SER A C 1
ATOM 5535 O O . SER A 1 734 ? -21.034 -7.580 -4.112 1.00 85.12 734 SER A O 1
ATOM 5537 N N . VAL A 1 735 ? -21.088 -9.577 -5.156 1.00 95.25 735 VAL A N 1
ATOM 5538 C CA . VAL A 1 735 ? -20.988 -10.408 -3.945 1.00 95.25 735 VAL A CA 1
ATOM 5539 C C . VAL A 1 735 ? -19.560 -10.938 -3.870 1.00 95.25 735 VAL A C 1
ATOM 5541 O O . VAL A 1 735 ? -19.204 -11.868 -4.589 1.00 95.25 735 VAL A O 1
ATOM 5544 N N . TRP A 1 736 ? -18.732 -10.328 -3.023 1.00 96.06 736 TRP A N 1
ATOM 5545 C CA . TRP A 1 736 ? -17.315 -10.683 -2.891 1.00 96.06 736 TRP A CA 1
ATOM 5546 C C . TRP A 1 736 ? -17.103 -11.991 -2.127 1.00 96.06 736 TRP A C 1
ATOM 5548 O O . TRP A 1 736 ? -16.185 -12.742 -2.445 1.00 96.06 736 TRP A O 1
ATOM 5558 N N . SER A 1 737 ? -17.943 -12.271 -1.128 1.00 97.44 737 SER A N 1
ATOM 5559 C CA . SER A 1 737 ? -17.777 -13.425 -0.245 1.00 97.44 737 SER A CA 1
ATOM 5560 C C . SER A 1 737 ? -19.121 -14.003 0.182 1.00 97.44 737 SER A C 1
ATOM 5562 O O . SER A 1 737 ? -20.037 -13.256 0.523 1.00 97.44 737 SER A O 1
ATOM 5564 N N . VAL A 1 738 ? -19.230 -15.331 0.179 1.00 98.19 738 VAL A N 1
ATOM 5565 C CA . VAL A 1 738 ? -20.317 -16.083 0.815 1.00 98.19 738 VAL A CA 1
ATOM 5566 C C . VAL A 1 738 ? -19.744 -16.963 1.923 1.00 98.19 738 VAL A C 1
ATOM 5568 O O . VAL A 1 738 ? -18.617 -17.433 1.802 1.00 98.19 738 VAL A O 1
ATOM 5571 N N . SER A 1 739 ? -20.512 -17.195 2.989 1.00 97.38 739 SER A N 1
ATOM 5572 C CA . SER A 1 739 ? -20.190 -18.220 3.986 1.00 97.38 739 SER A CA 1
ATOM 5573 C C . SER A 1 739 ? -21.448 -18.890 4.543 1.00 97.38 739 SER A C 1
ATOM 5575 O O . SER A 1 739 ? -22.462 -18.231 4.791 1.00 97.38 739 SER A O 1
ATOM 5577 N N . ALA A 1 740 ? -21.389 -20.207 4.730 1.00 96.31 740 ALA A N 1
ATOM 5578 C CA . ALA A 1 740 ? -22.445 -21.018 5.314 1.00 96.31 740 ALA A CA 1
ATOM 5579 C C . ALA A 1 740 ? -22.376 -20.994 6.850 1.00 96.31 740 ALA A C 1
ATOM 5581 O O . ALA A 1 740 ? -21.355 -21.317 7.455 1.00 96.31 740 ALA A O 1
ATOM 5582 N N . LEU A 1 741 ? -23.489 -20.661 7.509 1.00 96.00 741 LEU A N 1
ATOM 5583 C CA . LEU A 1 741 ? -23.592 -20.746 8.965 1.00 96.00 741 LEU A CA 1
ATOM 5584 C C . LEU A 1 741 ? -23.877 -22.203 9.395 1.00 96.00 741 LEU A C 1
ATOM 5586 O O . LEU A 1 741 ? -24.640 -22.902 8.722 1.00 96.00 741 LEU A O 1
ATOM 5590 N N . PRO A 1 742 ? -23.407 -22.656 10.577 1.00 93.50 742 PRO A N 1
ATOM 5591 C CA . PRO A 1 742 ? -23.678 -24.008 11.093 1.00 93.50 742 PRO A CA 1
ATOM 5592 C C . PRO A 1 742 ? -25.158 -24.349 11.381 1.00 93.50 742 PRO A C 1
ATOM 5594 O O . PRO A 1 742 ? -25.455 -25.447 11.844 1.00 93.50 742 PRO A O 1
ATOM 5597 N N . ASN A 1 743 ? -26.098 -23.426 11.144 1.00 93.00 743 ASN A N 1
ATOM 5598 C CA . ASN A 1 743 ? -27.551 -23.645 11.196 1.00 93.00 743 ASN A CA 1
ATOM 5599 C C . ASN A 1 743 ? -28.231 -23.665 9.807 1.00 93.00 743 ASN A C 1
ATOM 5601 O O . ASN A 1 743 ? -29.462 -23.632 9.748 1.00 93.00 743 ASN A O 1
ATOM 5605 N N . GLY A 1 744 ? -27.455 -23.661 8.718 1.00 94.00 744 GLY A N 1
ATOM 5606 C CA . GLY A 1 744 ? -27.958 -23.650 7.343 1.00 94.00 744 GLY A CA 1
ATOM 5607 C C . GLY A 1 744 ? -28.382 -22.273 6.812 1.00 94.00 744 GLY A C 1
ATOM 5608 O O . GLY A 1 744 ? -28.948 -22.214 5.721 1.00 94.00 744 GLY A O 1
ATOM 5609 N N . ASP A 1 745 ? -28.138 -21.180 7.547 1.00 96.31 745 ASP A N 1
ATOM 5610 C CA . ASP A 1 745 ? -28.244 -19.803 7.030 1.00 96.31 745 ASP A CA 1
ATOM 5611 C C . ASP A 1 745 ? -27.016 -19.461 6.144 1.00 96.31 745 ASP A C 1
ATOM 5613 O O . ASP A 1 745 ? -25.981 -20.123 6.218 1.00 96.31 745 ASP A O 1
ATOM 5617 N N . ILE A 1 746 ? -27.107 -18.410 5.323 1.00 98.12 746 ILE A N 1
ATOM 5618 C CA . ILE A 1 746 ? -26.030 -17.932 4.432 1.00 98.12 746 ILE A CA 1
ATOM 5619 C C . ILE A 1 746 ? -25.680 -16.484 4.788 1.00 98.12 746 ILE A C 1
ATOM 5621 O O . ILE A 1 746 ? -26.580 -15.649 4.837 1.00 98.12 746 ILE A O 1
ATOM 5625 N N . ALA A 1 747 ? -24.401 -16.158 4.965 1.00 98.06 747 ALA A N 1
ATOM 5626 C CA . ALA A 1 747 ? -23.897 -14.783 4.992 1.00 98.06 747 ALA A CA 1
ATOM 5627 C C . ALA A 1 747 ? -23.308 -14.394 3.623 1.00 98.06 747 ALA A C 1
ATOM 5629 O O . ALA A 1 747 ? -22.636 -15.206 2.991 1.00 98.06 747 ALA A O 1
ATOM 5630 N N . ALA A 1 748 ? -23.546 -13.160 3.166 1.00 98.12 748 ALA A N 1
ATOM 5631 C CA . ALA A 1 748 ? -23.075 -12.644 1.878 1.00 98.12 748 ALA A CA 1
ATOM 5632 C C . ALA A 1 748 ? -22.497 -11.221 2.007 1.00 98.12 748 ALA A C 1
ATOM 5634 O O . ALA A 1 748 ? -23.233 -10.253 2.228 1.00 98.12 748 ALA A O 1
ATOM 5635 N N . GLY A 1 749 ? -21.174 -11.098 1.879 1.00 97.38 749 GLY A N 1
ATOM 5636 C CA . GLY A 1 749 ? -20.433 -9.835 1.870 1.00 97.38 749 GLY A CA 1
ATOM 5637 C C . GLY A 1 749 ? -20.508 -9.157 0.503 1.00 97.38 749 GLY A C 1
ATOM 5638 O O . GLY A 1 749 ? -20.177 -9.765 -0.518 1.00 97.38 749 GLY A O 1
ATOM 5639 N N . SER A 1 750 ? -20.984 -7.911 0.478 1.00 93.62 750 SER A N 1
ATOM 5640 C CA . SER A 1 750 ? -21.335 -7.189 -0.749 1.00 93.62 750 SER A CA 1
ATOM 5641 C C . SER A 1 750 ? -20.470 -5.934 -0.974 1.00 93.62 750 SER A C 1
ATOM 5643 O O . SER A 1 750 ? -19.865 -5.385 -0.047 1.00 93.62 750 SER A O 1
ATOM 5645 N N . SER A 1 751 ? -20.405 -5.467 -2.225 1.00 90.44 751 SER A N 1
ATOM 5646 C CA . SER A 1 751 ? -19.605 -4.300 -2.647 1.00 90.44 751 SER A CA 1
ATOM 5647 C C . SER A 1 751 ? -20.078 -2.952 -2.081 1.00 90.44 751 SER A C 1
ATOM 5649 O O . SER A 1 751 ? -19.376 -1.957 -2.200 1.00 90.44 751 SER A O 1
ATOM 5651 N N . ASP A 1 752 ? -21.272 -2.898 -1.493 1.00 87.12 752 ASP A N 1
ATOM 5652 C CA . ASP A 1 752 ? -21.892 -1.713 -0.887 1.00 87.12 752 ASP A CA 1
ATOM 5653 C C . ASP A 1 752 ? -21.546 -1.538 0.607 1.00 87.12 752 ASP A C 1
ATOM 5655 O O . ASP A 1 752 ? -22.149 -0.716 1.292 1.00 87.12 752 ASP A O 1
ATOM 5659 N N . GLY A 1 753 ? -20.600 -2.328 1.129 1.00 89.38 753 GLY A N 1
ATOM 5660 C CA . GLY A 1 753 ? -20.212 -2.321 2.545 1.00 89.38 753 GLY A CA 1
ATOM 5661 C C . GLY A 1 753 ? -21.220 -2.992 3.480 1.00 89.38 753 GLY A C 1
ATOM 5662 O O . GLY A 1 753 ? -21.073 -2.930 4.702 1.00 89.38 753 GLY A O 1
ATOM 5663 N N . ILE A 1 754 ? -22.229 -3.667 2.924 1.00 94.81 754 ILE A N 1
ATOM 5664 C CA . ILE A 1 754 ? -23.268 -4.354 3.687 1.00 94.81 754 ILE A CA 1
ATOM 5665 C C . ILE A 1 754 ? -23.049 -5.869 3.620 1.00 94.81 754 ILE A C 1
ATOM 5667 O O . ILE A 1 754 ? -22.803 -6.460 2.566 1.00 94.81 754 ILE A O 1
ATOM 5671 N N . LEU A 1 755 ? -23.171 -6.515 4.775 1.00 97.06 755 LEU A N 1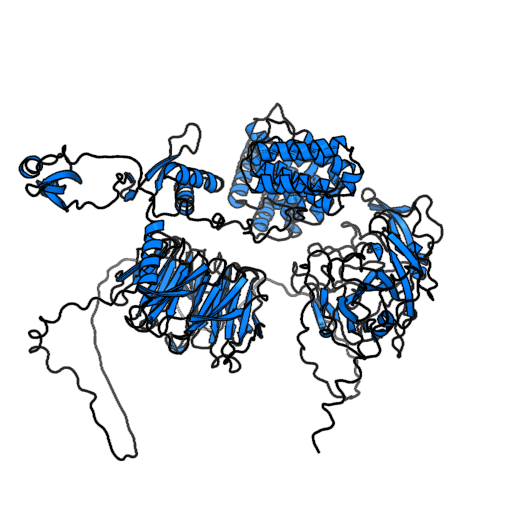
ATOM 5672 C CA . LEU A 1 755 ? -23.188 -7.965 4.920 1.00 97.06 755 LEU A CA 1
ATOM 5673 C C . LEU A 1 755 ? -24.650 -8.404 5.106 1.00 97.06 755 LEU A C 1
ATOM 5675 O O . LEU A 1 755 ? -25.389 -7.821 5.897 1.00 97.06 755 LEU A O 1
ATOM 5679 N N . ARG A 1 756 ? -25.118 -9.394 4.344 1.00 97.62 756 ARG A N 1
ATOM 5680 C CA . ARG A 1 756 ? -26.533 -9.816 4.349 1.00 97.62 756 ARG A CA 1
ATOM 5681 C C . ARG A 1 756 ? -26.656 -11.266 4.783 1.00 97.62 756 ARG A C 1
ATOM 5683 O O . ARG A 1 756 ? -25.912 -12.106 4.288 1.00 97.62 756 ARG A O 1
ATOM 5690 N N . VAL A 1 757 ? -27.588 -11.555 5.690 1.00 98.12 757 VAL A N 1
ATOM 5691 C CA . VAL A 1 757 ? -27.872 -12.921 6.149 1.00 98.12 757 VAL A CA 1
ATOM 5692 C C . VAL A 1 757 ? -29.172 -13.396 5.517 1.00 98.12 757 VAL A C 1
ATOM 5694 O O . VAL A 1 757 ? -30.193 -12.718 5.631 1.00 98.12 757 VAL A O 1
ATOM 5697 N N . PHE A 1 758 ? -29.156 -14.571 4.896 1.00 97.94 758 PHE A N 1
ATOM 5698 C CA . PHE A 1 758 ? -30.317 -15.225 4.301 1.00 97.94 758 PHE A CA 1
ATOM 5699 C C . PHE A 1 758 ? -30.629 -16.538 5.024 1.00 97.94 758 PHE A C 1
ATOM 5701 O O . PHE A 1 758 ? -29.728 -17.275 5.416 1.00 97.94 758 PHE A O 1
ATOM 5708 N N . THR A 1 759 ? -31.911 -16.860 5.177 1.00 96.25 759 THR A N 1
ATOM 5709 C CA . THR A 1 759 ? -32.378 -18.087 5.831 1.00 96.25 759 THR A CA 1
ATOM 5710 C C . THR A 1 759 ? -33.518 -18.739 5.062 1.00 96.25 759 THR A C 1
ATOM 5712 O O . THR A 1 759 ? -34.293 -18.063 4.384 1.00 96.25 759 THR A O 1
ATOM 5715 N N . ARG A 1 760 ? -33.641 -20.058 5.217 1.00 94.75 760 ARG A N 1
ATOM 5716 C CA . ARG A 1 760 ? -34.801 -20.859 4.800 1.00 94.75 760 ARG A CA 1
ATOM 5717 C C . ARG A 1 760 ? -35.737 -21.222 5.962 1.00 94.75 760 ARG A C 1
ATOM 5719 O O . ARG A 1 760 ? -36.751 -21.883 5.750 1.00 94.75 760 ARG A O 1
ATOM 5726 N N . ASP A 1 761 ? -35.411 -20.805 7.189 1.00 93.19 761 ASP A N 1
ATOM 5727 C CA . ASP A 1 761 ? -36.237 -21.028 8.377 1.00 93.19 761 ASP A CA 1
ATOM 5728 C C . ASP A 1 761 ? -37.206 -19.859 8.595 1.00 93.19 761 ASP A C 1
ATOM 5730 O O . ASP A 1 761 ? -36.802 -18.726 8.865 1.00 93.19 761 ASP A O 1
ATOM 5734 N N . THR A 1 762 ? -38.507 -20.151 8.542 1.00 91.75 762 THR A N 1
ATOM 5735 C CA . THR A 1 762 ? -39.584 -19.177 8.768 1.00 91.75 762 THR A CA 1
ATOM 5736 C C . THR A 1 762 ? -39.505 -18.447 10.111 1.00 91.75 762 THR A C 1
ATOM 5738 O O . THR A 1 762 ? -40.038 -17.349 10.222 1.00 91.75 762 THR A O 1
ATOM 5741 N N . ALA A 1 763 ? -38.848 -19.021 11.125 1.00 91.31 763 ALA A N 1
ATOM 5742 C CA . ALA A 1 763 ? -38.675 -18.390 12.432 1.00 91.31 763 ALA A CA 1
ATOM 5743 C C . ALA A 1 763 ? -37.519 -17.370 12.485 1.00 91.31 763 ALA A C 1
ATOM 5745 O O . ALA A 1 763 ? -37.422 -16.641 13.468 1.00 91.31 763 ALA A O 1
ATOM 5746 N N . ARG A 1 764 ? -36.650 -17.315 11.462 1.00 93.38 764 ARG A N 1
ATOM 5747 C CA . ARG A 1 764 ? -35.515 -16.374 11.355 1.00 93.38 764 ARG A CA 1
ATOM 5748 C C . ARG A 1 764 ? -35.652 -15.374 10.201 1.00 93.38 764 ARG A C 1
ATOM 5750 O O . ARG A 1 764 ? -34.689 -14.669 9.908 1.00 93.38 764 ARG A O 1
ATOM 5757 N N . LEU A 1 765 ? -36.798 -15.322 9.523 1.00 94.81 765 LEU A N 1
ATOM 5758 C CA . LEU A 1 765 ? -37.056 -14.326 8.479 1.00 94.81 765 LEU A CA 1
ATOM 5759 C C . LEU A 1 765 ? -37.047 -12.910 9.064 1.00 94.81 765 LEU A C 1
ATOM 5761 O O . LEU A 1 765 ? -37.571 -12.697 10.157 1.00 94.81 765 LEU A O 1
ATOM 5765 N N . ALA A 1 766 ? -36.497 -11.959 8.307 1.00 93.25 766 ALA A N 1
ATOM 5766 C CA . ALA A 1 766 ? -36.626 -10.534 8.593 1.00 93.25 766 ALA A CA 1
ATOM 5767 C C . ALA A 1 766 ? -38.109 -10.112 8.609 1.00 93.25 766 ALA A C 1
ATOM 5769 O O . ALA A 1 766 ? -38.986 -10.845 8.137 1.00 93.25 766 ALA A O 1
ATOM 5770 N N . SER A 1 767 ? -38.410 -8.932 9.152 1.00 92.94 767 SER A N 1
ATOM 5771 C CA . SER A 1 767 ? -39.783 -8.423 9.149 1.00 92.94 767 SER A CA 1
ATOM 5772 C C . SER A 1 767 ? -40.314 -8.228 7.723 1.00 92.94 767 SER A C 1
ATOM 5774 O O . SER A 1 767 ? -39.561 -8.028 6.771 1.00 92.94 767 SER A O 1
ATOM 5776 N N . GLU A 1 768 ? -41.639 -8.254 7.575 1.00 91.75 768 GLU A N 1
ATOM 5777 C CA . GLU A 1 768 ? -42.311 -8.019 6.289 1.00 91.75 768 GLU A CA 1
ATOM 5778 C C . GLU A 1 768 ? -41.924 -6.654 5.677 1.00 91.75 768 GLU A C 1
ATOM 5780 O O . GLU A 1 768 ? -41.799 -6.535 4.463 1.00 91.75 768 GLU A O 1
ATOM 5785 N N . GLU A 1 769 ? -41.654 -5.646 6.513 1.00 91.56 769 GLU A N 1
ATOM 5786 C CA . GLU A 1 769 ? -41.154 -4.332 6.090 1.00 91.56 769 GLU A CA 1
ATOM 5787 C C . GLU A 1 769 ? -39.712 -4.405 5.555 1.00 91.56 769 GLU A C 1
ATOM 5789 O O . GLU A 1 769 ? -39.424 -3.868 4.488 1.00 91.56 769 GLU A O 1
ATOM 5794 N N . GLU A 1 770 ? -38.805 -5.113 6.235 1.00 89.75 770 GLU A N 1
ATOM 5795 C CA . GLU A 1 770 ? -37.427 -5.325 5.762 1.00 89.75 770 GLU A CA 1
ATOM 5796 C C . GLU A 1 770 ? -37.374 -6.150 4.467 1.00 89.75 770 GLU A C 1
ATOM 5798 O O . GLU A 1 770 ? -36.590 -5.835 3.572 1.00 89.75 770 GLU A O 1
ATOM 5803 N N . LEU A 1 771 ? -38.231 -7.170 4.340 1.00 90.44 771 LEU A N 1
ATOM 5804 C CA . LEU A 1 771 ? -38.373 -7.970 3.121 1.00 90.44 771 LEU A CA 1
ATOM 5805 C C . LEU A 1 771 ? -38.867 -7.111 1.949 1.00 90.44 771 LEU A C 1
ATOM 5807 O O . LEU A 1 771 ? -38.245 -7.113 0.889 1.00 90.44 771 LEU A O 1
ATOM 5811 N N . GLN A 1 772 ? -39.923 -6.316 2.150 1.00 84.75 772 GLN A N 1
ATOM 5812 C CA . GLN A 1 772 ? -40.438 -5.409 1.119 1.00 84.75 772 GLN A CA 1
ATOM 5813 C C . GLN A 1 772 ? -39.426 -4.315 0.750 1.00 84.75 772 GLN A C 1
ATOM 5815 O O . GLN A 1 772 ? -39.284 -3.995 -0.429 1.00 84.75 772 GLN A O 1
ATOM 5820 N N . ASN A 1 773 ? -38.671 -3.781 1.715 1.00 86.25 773 ASN A N 1
ATOM 5821 C CA . ASN A 1 773 ? -37.602 -2.814 1.455 1.00 86.25 773 ASN A CA 1
ATOM 5822 C C . ASN A 1 773 ? -36.430 -3.435 0.672 1.00 86.25 773 ASN A C 1
ATOM 5824 O O . ASN A 1 773 ? -35.867 -2.779 -0.208 1.00 86.25 773 ASN A O 1
ATOM 5828 N N . PHE A 1 774 ? -36.078 -4.697 0.935 1.00 89.19 774 PHE A N 1
ATOM 5829 C CA . PHE A 1 774 ? -35.071 -5.435 0.165 1.00 89.19 774 PHE A CA 1
ATOM 5830 C C . PHE A 1 774 ? -35.537 -5.697 -1.274 1.00 89.19 774 PHE A C 1
ATOM 5832 O O . PHE A 1 774 ? -34.836 -5.323 -2.217 1.00 89.19 774 PHE A O 1
ATOM 5839 N N . ASP A 1 775 ? -36.742 -6.245 -1.452 1.00 83.19 775 ASP A N 1
ATOM 5840 C CA . ASP A 1 775 ? -37.326 -6.524 -2.770 1.00 83.19 775 ASP A CA 1
ATOM 5841 C C . ASP A 1 775 ? -37.510 -5.230 -3.588 1.00 83.19 775 ASP A C 1
ATOM 5843 O O . ASP A 1 775 ? -37.224 -5.199 -4.790 1.00 83.19 775 ASP A O 1
ATOM 5847 N N . ALA A 1 776 ? -37.903 -4.123 -2.945 1.00 75.88 776 ALA A N 1
ATOM 5848 C CA . ALA A 1 776 ? -37.967 -2.799 -3.563 1.00 75.88 776 ALA A CA 1
ATOM 5849 C C . ALA A 1 776 ? -36.579 -2.256 -3.944 1.00 75.88 776 ALA A C 1
ATOM 5851 O O . ALA A 1 776 ? -36.431 -1.671 -5.018 1.00 75.88 776 ALA A O 1
ATOM 5852 N N . SER A 1 777 ? -35.551 -2.483 -3.119 1.00 77.31 777 SER A N 1
ATOM 5853 C CA . SER A 1 777 ? -34.169 -2.080 -3.422 1.00 77.31 777 SER A CA 1
ATOM 5854 C C . SER A 1 777 ? -33.639 -2.817 -4.654 1.00 77.31 777 SER A C 1
ATOM 5856 O O . SER A 1 777 ? -33.174 -2.176 -5.599 1.00 77.31 777 SER A O 1
ATOM 5858 N N . VAL A 1 778 ? -33.794 -4.146 -4.700 1.00 75.50 778 VAL A N 1
ATOM 5859 C CA . VAL A 1 778 ? -33.425 -4.983 -5.857 1.00 75.50 778 VAL A CA 1
ATOM 5860 C C . VAL A 1 778 ? -34.207 -4.560 -7.107 1.00 75.50 778 VAL A C 1
ATOM 5862 O O . VAL A 1 778 ? -33.619 -4.379 -8.173 1.00 75.50 778 VAL A O 1
ATOM 5865 N N . SER A 1 779 ? -35.513 -4.307 -6.970 1.00 69.00 779 SER A N 1
ATOM 5866 C CA . SER A 1 779 ? -36.361 -3.830 -8.071 1.00 69.00 779 SER A CA 1
ATOM 5867 C C . SER A 1 779 ? -35.941 -2.451 -8.588 1.00 69.00 779 SER A C 1
ATOM 5869 O O . SER A 1 779 ? -35.941 -2.228 -9.796 1.00 69.00 779 SER A O 1
ATOM 5871 N N . SER A 1 780 ? -35.543 -1.523 -7.710 1.00 59.62 780 SER A N 1
ATOM 5872 C CA . SER A 1 780 ? -35.139 -0.165 -8.106 1.00 59.62 780 SER A CA 1
ATOM 5873 C C . SER A 1 780 ? -33.903 -0.166 -9.014 1.00 59.62 780 SER A C 1
ATOM 5875 O O . SER A 1 780 ? -33.845 0.581 -9.987 1.00 59.62 780 SER A O 1
ATOM 5877 N N . ILE A 1 781 ? -32.966 -1.085 -8.761 1.00 52.94 781 ILE A N 1
ATOM 5878 C CA . ILE A 1 781 ? -31.736 -1.282 -9.540 1.00 52.94 781 ILE A CA 1
ATOM 5879 C C . ILE A 1 781 ? -32.019 -1.939 -10.907 1.00 52.94 781 ILE A C 1
ATOM 5881 O O . ILE A 1 781 ? -31.206 -1.830 -11.825 1.00 52.94 781 ILE A O 1
ATOM 5885 N N . ALA A 1 782 ? -33.180 -2.580 -11.083 1.00 44.31 782 ALA A N 1
ATOM 5886 C CA . ALA A 1 782 ? -33.620 -3.138 -12.363 1.00 44.31 782 ALA A CA 1
ATOM 5887 C C . ALA A 1 782 ? -34.387 -2.133 -13.254 1.00 44.31 782 ALA A C 1
ATOM 5889 O O . ALA A 1 782 ? -34.566 -2.385 -14.448 1.00 44.31 782 ALA A O 1
ATOM 5890 N N . ILE A 1 783 ? -34.849 -0.997 -12.714 1.00 30.16 783 ILE A N 1
ATOM 5891 C CA . ILE A 1 783 ? -35.738 -0.062 -13.425 1.00 30.16 783 ILE A CA 1
ATOM 5892 C C . ILE A 1 783 ? -34.965 1.168 -13.921 1.00 30.16 783 ILE A C 1
ATOM 5894 O O . ILE A 1 783 ? -34.962 2.219 -13.286 1.00 30.16 783 ILE A O 1
ATOM 5898 N N . ASN A 1 784 ? -34.398 1.078 -15.131 1.00 28.91 784 ASN A N 1
ATOM 5899 C CA . ASN A 1 784 ? -34.256 2.266 -15.988 1.00 28.91 784 ASN A CA 1
ATOM 5900 C C . ASN A 1 784 ? -34.327 1.986 -17.506 1.00 28.91 784 ASN A C 1
ATOM 5902 O O . ASN A 1 784 ? -33.598 2.566 -18.305 1.00 28.91 784 ASN A O 1
ATOM 5906 N N . SER A 1 785 ? -35.233 1.097 -17.918 1.00 31.83 785 SER A N 1
ATOM 5907 C CA . SER A 1 785 ? -35.578 0.837 -19.329 1.00 31.83 785 SER A CA 1
ATOM 5908 C C . SER A 1 785 ? -36.857 1.565 -19.788 1.00 31.83 785 SER A C 1
ATOM 5910 O O . SER A 1 785 ? -37.337 1.366 -20.902 1.00 31.83 785 SER A O 1
ATOM 5912 N N . ALA A 1 786 ? -37.439 2.410 -18.931 1.00 30.83 786 ALA A N 1
ATOM 5913 C CA . ALA A 1 786 ? -38.809 2.913 -19.050 1.00 30.83 786 ALA A CA 1
ATOM 5914 C C . ALA A 1 786 ? -38.956 4.215 -19.871 1.00 30.83 786 ALA A C 1
ATOM 5916 O O . ALA A 1 786 ? -39.737 5.095 -19.506 1.00 30.83 786 ALA A O 1
ATOM 5917 N N . SER A 1 787 ? -38.236 4.361 -20.991 1.00 28.72 787 SER A N 1
ATOM 5918 C CA . SER A 1 787 ? -38.482 5.469 -21.928 1.00 28.72 787 SER A CA 1
ATOM 5919 C C . SER A 1 787 ? -38.342 5.062 -23.402 1.00 28.72 787 SER A C 1
ATOM 5921 O O . SER A 1 787 ? -37.458 4.293 -23.758 1.00 28.72 787 SER A O 1
ATOM 5923 N N . VAL A 1 788 ? -39.211 5.647 -24.243 1.00 27.94 788 VAL A N 1
ATOM 5924 C CA . VAL A 1 788 ? -39.342 5.487 -25.712 1.00 27.94 788 VAL A CA 1
ATOM 5925 C C . VAL A 1 788 ? -40.073 4.221 -26.219 1.00 27.94 788 VAL A C 1
ATOM 5927 O O . VAL A 1 788 ? -39.486 3.153 -26.339 1.00 27.94 788 VAL A O 1
ATOM 5930 N N . GLY A 1 789 ? -41.313 4.407 -26.710 1.00 30.20 789 GLY A N 1
ATOM 5931 C CA . GLY A 1 789 ? -41.850 3.647 -27.859 1.00 30.20 789 GLY A CA 1
ATOM 5932 C C . GLY A 1 789 ? -43.171 2.878 -27.673 1.00 30.20 789 GLY A C 1
ATOM 5933 O O . GLY A 1 789 ? -43.152 1.671 -27.457 1.00 30.20 789 GLY A O 1
ATOM 5934 N N . ASP A 1 790 ? -44.321 3.534 -27.875 1.00 31.80 790 ASP A N 1
ATOM 5935 C CA . ASP A 1 790 ? -45.640 2.870 -27.906 1.00 31.80 790 ASP A CA 1
ATOM 5936 C C . ASP A 1 790 ? -45.862 1.978 -29.146 1.00 31.80 790 ASP A C 1
ATOM 5938 O O . ASP A 1 790 ? -45.561 2.371 -30.276 1.00 31.80 790 ASP A O 1
ATOM 5942 N N . VAL A 1 791 ? -46.548 0.841 -28.961 1.00 38.66 791 VAL A N 1
ATOM 5943 C CA . VAL A 1 791 ? -47.164 0.045 -30.044 1.00 38.66 791 VAL A CA 1
ATOM 5944 C C . VAL A 1 791 ? -48.629 -0.239 -29.705 1.00 38.66 791 VAL A C 1
ATOM 5946 O O . VAL A 1 791 ? -48.963 -0.657 -28.597 1.00 38.66 791 VAL A O 1
ATOM 5949 N N . LYS A 1 792 ? -49.538 -0.017 -30.662 1.00 45.38 792 LYS A N 1
ATOM 5950 C CA . LYS A 1 792 ? -50.987 -0.098 -30.429 1.00 45.38 792 LYS A CA 1
ATOM 5951 C C . LYS A 1 792 ? -51.515 -1.517 -30.643 1.00 45.38 792 LYS A C 1
ATOM 5953 O O . LYS A 1 792 ? -51.493 -2.040 -31.753 1.00 45.38 792 LYS A O 1
ATOM 5958 N N . LYS A 1 793 ? -52.121 -2.101 -29.602 1.00 48.06 793 LYS A N 1
ATOM 5959 C CA . LYS A 1 793 ? -52.784 -3.429 -29.632 1.00 48.06 793 LYS A CA 1
ATOM 5960 C C . LYS A 1 793 ? -53.956 -3.551 -30.632 1.00 48.06 793 LYS A C 1
ATOM 5962 O O . LYS A 1 793 ? -54.520 -4.630 -30.779 1.00 48.06 793 LYS A O 1
ATOM 5967 N N . GLN A 1 794 ? -54.345 -2.454 -31.283 1.00 53.25 794 GLN A N 1
ATOM 5968 C CA . GLN A 1 794 ? -55.443 -2.378 -32.254 1.00 53.25 794 GLN A CA 1
ATOM 5969 C C . GLN A 1 794 ? -55.031 -2.860 -33.656 1.00 53.25 794 GLN A C 1
ATOM 5971 O O . GLN A 1 794 ? -55.893 -3.291 -34.414 1.00 53.25 794 GLN A O 1
ATOM 5976 N N . ASP A 1 795 ? -53.731 -2.837 -33.972 1.00 56.03 795 ASP A N 1
ATOM 5977 C CA . ASP A 1 795 ? -53.196 -3.125 -35.312 1.00 56.03 795 ASP A CA 1
ATOM 5978 C C . ASP A 1 795 ? -52.709 -4.588 -35.480 1.00 56.03 795 ASP A C 1
ATOM 5980 O O . ASP A 1 795 ? -52.101 -4.939 -36.492 1.00 56.03 795 ASP A O 1
ATOM 5984 N N . LEU A 1 796 ? -52.947 -5.455 -34.484 1.00 66.25 796 LEU A N 1
ATOM 5985 C CA . LEU A 1 796 ? -52.526 -6.864 -34.494 1.00 66.25 796 LEU A CA 1
ATOM 5986 C C . LEU A 1 796 ? -53.577 -7.782 -35.156 1.00 66.25 796 LEU A C 1
ATOM 5988 O O . LEU A 1 796 ? -54.765 -7.661 -34.851 1.00 66.25 796 LEU A O 1
ATOM 5992 N N . PRO A 1 797 ? -53.167 -8.741 -36.010 1.00 72.19 797 PRO A N 1
ATOM 5993 C CA . PRO A 1 797 ? -54.092 -9.632 -36.706 1.00 72.19 797 PRO A CA 1
ATOM 5994 C C . PRO A 1 797 ? -54.639 -10.745 -35.798 1.00 72.19 797 PRO A C 1
ATOM 5996 O O . PRO A 1 797 ? -53.966 -11.218 -34.881 1.00 72.19 797 PRO A O 1
ATOM 5999 N N . GLU A 1 798 ? -55.852 -11.215 -36.092 1.00 75.50 798 GLU A N 1
ATOM 6000 C CA . GLU A 1 798 ? -56.507 -12.304 -35.357 1.00 75.50 798 GLU A CA 1
ATOM 6001 C C . GLU A 1 798 ? -55.848 -13.671 -35.633 1.00 75.50 798 GLU A C 1
ATOM 6003 O O . GLU A 1 798 ? -55.614 -14.069 -36.780 1.00 75.50 798 GLU A O 1
ATOM 6008 N N . ALA A 1 799 ? -55.599 -14.435 -34.567 1.00 73.38 799 ALA A N 1
ATOM 6009 C CA . ALA A 1 799 ? -54.887 -15.715 -34.590 1.00 73.38 799 ALA A CA 1
ATOM 6010 C C . ALA A 1 799 ? -55.551 -16.761 -35.496 1.00 73.38 799 ALA A C 1
ATOM 6012 O O . ALA A 1 799 ? -54.867 -17.537 -36.164 1.00 73.38 799 ALA A O 1
ATOM 6013 N N . SER A 1 800 ? -56.887 -16.745 -35.560 1.00 71.31 800 SER A N 1
ATOM 6014 C CA . SER A 1 800 ? -57.678 -17.679 -36.369 1.00 71.31 800 SER A CA 1
ATOM 6015 C C . SER A 1 800 ? -57.480 -17.526 -37.884 1.00 71.31 800 SER A C 1
ATOM 6017 O O . SER A 1 800 ? -57.812 -18.451 -38.627 1.00 71.31 800 SER A O 1
ATOM 6019 N N . GLU A 1 801 ? -56.919 -16.403 -38.340 1.00 76.62 801 GLU A N 1
ATOM 6020 C CA . GLU A 1 801 ? -56.590 -16.138 -39.742 1.00 76.62 801 GLU A CA 1
ATOM 6021 C C . GLU A 1 801 ? -55.073 -16.155 -39.974 1.00 76.62 801 GLU A C 1
ATOM 6023 O O . GLU A 1 801 ? -54.589 -16.890 -40.837 1.00 76.62 801 GLU A O 1
ATOM 6028 N N . ALA A 1 802 ? -54.304 -15.424 -39.159 1.00 74.31 802 ALA A N 1
ATOM 6029 C CA . ALA A 1 802 ? -52.864 -15.253 -39.357 1.00 74.31 802 ALA A CA 1
ATOM 6030 C C . ALA A 1 802 ? -52.058 -16.565 -39.258 1.00 74.31 802 ALA A C 1
ATOM 6032 O O . ALA A 1 802 ? -51.128 -16.768 -40.038 1.00 74.31 802 ALA A O 1
ATOM 6033 N N . LEU A 1 803 ? -52.443 -17.487 -38.365 1.00 80.56 803 LEU A N 1
ATOM 6034 C CA . LEU A 1 803 ? -51.763 -18.781 -38.190 1.00 80.56 803 LEU A CA 1
ATOM 6035 C C . LEU A 1 803 ? -52.104 -19.811 -39.286 1.00 80.56 803 LEU A C 1
ATOM 6037 O O . LEU A 1 803 ? -51.536 -20.902 -39.297 1.00 80.56 803 LEU A O 1
ATOM 6041 N N . ARG A 1 804 ? -53.015 -19.500 -40.223 1.00 78.25 804 ARG A N 1
ATOM 6042 C CA . ARG A 1 804 ? -53.333 -20.387 -41.361 1.00 78.25 804 ARG A CA 1
ATOM 6043 C C . ARG A 1 804 ? -52.354 -20.249 -42.524 1.00 78.25 804 ARG A C 1
ATOM 6045 O O . ARG A 1 804 ? -52.232 -21.174 -43.324 1.00 78.25 804 ARG A O 1
ATOM 6052 N N . ALA A 1 805 ? -51.678 -19.108 -42.646 1.00 79.12 805 ALA A N 1
ATOM 6053 C CA . ALA A 1 805 ? -50.653 -18.911 -43.663 1.00 79.12 805 ALA A CA 1
ATOM 6054 C C . ALA A 1 805 ? -49.337 -19.565 -43.202 1.00 79.12 805 ALA A C 1
ATOM 6056 O O . ALA A 1 805 ? -48.895 -19.277 -42.088 1.00 79.12 805 ALA A O 1
ATOM 6057 N N . PRO A 1 806 ? -48.677 -20.413 -44.012 1.00 78.25 806 PRO A N 1
ATOM 6058 C CA . PRO A 1 806 ? -47.389 -20.982 -43.633 1.00 78.25 806 PRO A CA 1
ATOM 6059 C C . PRO A 1 806 ? -46.317 -19.891 -43.508 1.00 78.25 806 PRO A C 1
ATOM 6061 O O . PRO A 1 806 ? -46.281 -18.931 -44.286 1.00 78.25 806 PRO A O 1
ATOM 6064 N N . GLY A 1 807 ? -45.437 -20.036 -42.519 1.00 74.81 807 GLY A N 1
ATOM 6065 C CA . GLY A 1 807 ? -44.313 -19.127 -42.312 1.00 74.81 807 GLY A CA 1
ATOM 6066 C C . GLY A 1 807 ? -43.297 -19.187 -43.455 1.00 74.81 807 GLY A C 1
ATOM 6067 O O . GLY A 1 807 ? -43.127 -20.202 -44.127 1.00 74.81 807 GLY A O 1
ATOM 6068 N N . ARG A 1 808 ? -42.616 -18.063 -43.696 1.00 74.75 808 ARG A N 1
ATOM 6069 C CA . ARG A 1 808 ? -41.728 -17.868 -44.856 1.00 74.75 808 ARG A CA 1
ATOM 6070 C C . ARG A 1 808 ? -40.286 -18.320 -44.601 1.00 74.75 808 ARG A C 1
ATOM 6072 O O . ARG A 1 808 ? -39.513 -18.416 -45.549 1.00 74.75 808 ARG A O 1
ATOM 6079 N N . LYS A 1 809 ? -39.909 -18.548 -43.337 1.00 64.19 809 LYS A N 1
ATOM 6080 C CA . LYS A 1 809 ? -38.591 -19.043 -42.902 1.00 64.19 809 LYS A CA 1
ATOM 6081 C C . LYS A 1 809 ? -38.661 -19.643 -41.492 1.00 64.19 809 LYS A C 1
ATOM 6083 O O . LYS A 1 809 ? -39.499 -19.221 -40.697 1.00 64.19 809 LYS A O 1
ATOM 6088 N N . GLU A 1 810 ? -37.759 -20.578 -41.182 1.00 66.06 810 GLU A N 1
ATOM 6089 C CA . GLU A 1 810 ? -37.542 -21.099 -39.818 1.00 66.06 810 GLU A CA 1
ATOM 6090 C C . GLU A 1 810 ? -37.343 -19.939 -38.832 1.00 66.06 810 GLU A C 1
ATOM 6092 O O . GLU A 1 810 ? -36.706 -18.934 -39.163 1.00 66.06 810 GLU A O 1
ATOM 6097 N N . GLY A 1 811 ? -37.914 -20.063 -37.634 1.00 54.12 811 GLY A N 1
ATOM 6098 C CA . GLY A 1 811 ? -37.754 -19.073 -36.573 1.00 54.12 811 GLY A CA 1
ATOM 6099 C C . GLY A 1 811 ? -38.510 -17.759 -36.798 1.00 54.12 811 GLY A C 1
ATOM 6100 O O . GLY A 1 811 ? -38.425 -16.874 -35.950 1.00 54.12 811 GLY A O 1
ATOM 6101 N N . GLN A 1 812 ? -39.272 -17.598 -37.891 1.00 61.03 812 GLN A N 1
ATOM 6102 C CA . GLN A 1 812 ? -40.171 -16.450 -38.042 1.00 61.03 812 GLN A CA 1
ATOM 6103 C C . GLN A 1 812 ? -41.174 -16.438 -36.882 1.00 61.03 812 GLN A C 1
ATOM 6105 O O . GLN A 1 812 ? -41.889 -17.415 -36.694 1.00 61.03 812 GLN A O 1
ATOM 6110 N N . VAL A 1 813 ? -41.262 -15.325 -36.153 1.00 59.69 813 VAL A N 1
ATOM 6111 C CA . VAL A 1 813 ? -42.271 -15.103 -35.107 1.00 59.69 813 VAL A CA 1
ATOM 6112 C C . VAL A 1 813 ? -43.359 -14.166 -35.632 1.00 59.69 813 VAL A C 1
ATOM 6114 O O . VAL A 1 813 ? -43.056 -13.211 -36.352 1.00 59.69 813 VAL A O 1
ATOM 6117 N N . ILE A 1 814 ? -44.614 -14.420 -35.263 1.00 65.56 814 ILE A N 1
ATOM 6118 C CA . ILE A 1 814 ? -45.714 -13.455 -35.372 1.00 65.56 814 ILE A CA 1
ATOM 6119 C C . ILE A 1 814 ? -46.400 -13.280 -34.015 1.00 65.56 814 ILE A C 1
ATOM 6121 O O . ILE A 1 814 ? -46.473 -14.219 -33.223 1.00 65.56 814 ILE A O 1
ATOM 6125 N N . MET A 1 815 ? -46.908 -12.074 -33.764 1.00 56.56 815 MET A N 1
ATOM 6126 C CA . MET A 1 815 ? -47.833 -11.803 -32.664 1.00 56.56 815 MET A CA 1
ATOM 6127 C C . MET A 1 815 ? -49.248 -11.752 -33.220 1.00 56.56 815 MET A C 1
ATOM 6129 O O . MET A 1 815 ? -49.486 -11.123 -34.253 1.00 56.56 815 MET A O 1
ATOM 6133 N N . VAL A 1 816 ? -50.171 -12.423 -32.542 1.00 67.31 816 VAL A N 1
ATOM 6134 C CA . VAL A 1 816 ? -51.564 -12.559 -32.966 1.00 67.31 816 VAL A CA 1
ATOM 6135 C C . VAL A 1 816 ? -52.506 -12.326 -31.797 1.00 67.31 816 VAL A C 1
ATOM 6137 O O . VAL A 1 816 ? -52.202 -12.683 -30.661 1.00 67.31 816 VAL A O 1
ATOM 6140 N N . LYS A 1 817 ? -53.662 -11.730 -32.072 1.00 70.31 817 LYS A N 1
ATOM 6141 C CA . LYS A 1 817 ? -54.717 -11.513 -31.084 1.00 70.31 817 LYS A CA 1
ATOM 6142 C C . LYS A 1 817 ? -55.637 -12.733 -31.018 1.00 70.31 817 LYS A C 1
ATOM 6144 O O . LYS A 1 817 ? -56.024 -13.275 -32.052 1.00 70.31 817 LYS A O 1
ATOM 6149 N N . THR A 1 818 ? -55.959 -13.194 -29.815 1.00 67.62 818 THR A N 1
ATOM 6150 C CA . THR A 1 818 ? -56.884 -14.309 -29.585 1.00 67.62 818 THR A CA 1
ATOM 6151 C C . THR A 1 818 ? -58.331 -13.817 -29.560 1.00 67.62 818 THR A C 1
ATOM 6153 O O . THR A 1 818 ? -58.611 -12.653 -29.262 1.00 67.62 818 THR A O 1
ATOM 6156 N N . SER A 1 819 ? -59.285 -14.727 -29.775 1.00 57.06 819 SER A N 1
ATOM 6157 C CA . SER A 1 819 ? -60.719 -14.428 -29.647 1.00 57.06 819 SER A CA 1
ATOM 6158 C C . SER A 1 819 ? -61.157 -14.083 -28.213 1.00 57.06 819 SER A C 1
ATOM 6160 O O . SER A 1 819 ? -62.261 -13.582 -28.022 1.00 57.06 819 SER A O 1
ATOM 6162 N N . SER A 1 820 ? -60.307 -14.333 -27.210 1.00 54.75 820 SER A N 1
ATOM 6163 C CA . SER A 1 820 ? -60.458 -13.879 -25.818 1.00 54.75 820 SER A CA 1
ATOM 6164 C C . SER A 1 820 ? -59.826 -12.505 -25.547 1.00 54.75 820 SER A C 1
ATOM 6166 O O . SER A 1 820 ? -59.999 -11.966 -24.458 1.00 54.75 820 SER A O 1
ATOM 6168 N N . GLY A 1 821 ? -59.128 -11.911 -26.521 1.00 53.75 821 GLY A N 1
ATOM 6169 C CA . GLY A 1 821 ? -58.545 -10.570 -26.435 1.00 53.75 821 GLY A CA 1
ATOM 6170 C C . GLY A 1 821 ? -57.110 -10.501 -25.904 1.00 53.75 821 GLY A C 1
ATOM 6171 O O . GLY A 1 821 ? -56.542 -9.409 -25.893 1.00 53.75 821 GLY A O 1
ATOM 6172 N N . SER A 1 822 ? -56.507 -11.628 -25.513 1.00 53.34 822 SER A N 1
ATOM 6173 C CA . SER A 1 822 ? -55.072 -11.707 -25.211 1.00 53.34 822 SER A CA 1
ATOM 6174 C C . SER A 1 822 ? -54.230 -11.701 -26.494 1.00 53.34 822 SER A C 1
ATOM 6176 O O . SER A 1 822 ? -54.740 -11.913 -27.596 1.00 53.34 822 SER A O 1
ATOM 6178 N N . VAL A 1 823 ? -52.932 -11.426 -26.368 1.00 58.38 823 VAL A N 1
ATOM 6179 C CA . VAL A 1 823 ? -51.973 -11.513 -27.478 1.00 58.38 823 VAL A CA 1
ATOM 6180 C C . VAL A 1 823 ? -51.098 -12.744 -27.259 1.00 58.38 823 VAL A C 1
ATOM 6182 O O . VAL A 1 823 ? -50.646 -12.995 -26.149 1.00 58.38 823 VAL A O 1
ATOM 6185 N N . GLU A 1 824 ? -50.843 -13.518 -28.307 1.00 62.22 824 GLU A N 1
ATOM 6186 C CA . GLU A 1 824 ? -49.952 -14.680 -28.272 1.00 62.22 824 GLU A CA 1
ATOM 6187 C C . GLU A 1 824 ? -48.800 -14.509 -29.260 1.00 62.22 824 GLU A C 1
ATOM 6189 O O . GLU A 1 824 ? -48.983 -13.998 -30.368 1.00 62.22 824 GLU A O 1
ATOM 6194 N N . ALA A 1 825 ? -47.619 -14.993 -28.876 1.00 57.53 825 ALA A N 1
ATOM 6195 C CA . ALA A 1 825 ? -46.463 -15.090 -29.758 1.00 57.53 825 ALA A CA 1
ATOM 6196 C C . ALA A 1 825 ? -46.346 -16.520 -30.303 1.00 57.53 825 ALA A C 1
ATOM 6198 O O . ALA A 1 825 ? -46.348 -17.486 -29.537 1.00 57.53 825 ALA A O 1
ATOM 6199 N N . HIS A 1 826 ? -46.225 -16.660 -31.623 1.00 59.19 826 HIS A N 1
ATOM 6200 C CA . HIS A 1 826 ? -46.124 -17.949 -32.316 1.00 59.19 826 HIS A CA 1
ATOM 6201 C C . HIS A 1 826 ? -44.918 -17.970 -33.253 1.00 59.19 826 HIS A C 1
ATOM 6203 O O . HIS A 1 826 ? -44.720 -17.029 -34.021 1.00 59.19 826 HIS A O 1
ATOM 6209 N N . GLN A 1 827 ? -44.136 -19.051 -33.229 1.00 67.69 827 GLN A N 1
ATOM 6210 C CA . GLN A 1 827 ? -42.940 -19.231 -34.057 1.00 67.69 827 GLN A CA 1
ATOM 6211 C C . GLN A 1 827 ? -43.142 -20.332 -35.103 1.00 67.69 827 GLN A C 1
ATOM 6213 O O . GLN A 1 827 ? -43.682 -21.398 -34.811 1.00 67.69 827 GLN A O 1
ATOM 6218 N N . TRP A 1 828 ? -42.682 -20.089 -36.327 1.00 80.75 828 TRP A N 1
ATOM 6219 C CA . TRP A 1 828 ? -42.733 -21.053 -37.417 1.00 80.75 828 TRP A CA 1
ATOM 6220 C C . TRP A 1 828 ? -41.576 -22.054 -37.371 1.00 80.75 828 TRP A C 1
ATOM 6222 O O . TRP A 1 828 ? -40.402 -21.671 -37.363 1.00 80.75 828 TRP A O 1
ATOM 6232 N N . ARG A 1 829 ? -41.926 -23.342 -37.434 1.00 69.50 829 ARG A N 1
ATOM 6233 C CA . ARG A 1 829 ? -40.999 -24.465 -37.609 1.00 69.50 829 ARG A CA 1
ATOM 6234 C C . ARG A 1 829 ? -41.154 -25.044 -39.016 1.00 69.50 829 ARG A C 1
ATOM 6236 O O . ARG A 1 829 ? -42.118 -25.760 -39.284 1.00 69.50 829 ARG A O 1
ATOM 6243 N N . ASN A 1 830 ? -40.178 -24.817 -39.897 1.00 73.25 830 ASN A N 1
ATOM 6244 C CA . ASN A 1 830 ? -40.082 -25.457 -41.214 1.00 73.25 830 ASN A CA 1
ATOM 6245 C C . ASN A 1 830 ? -40.074 -26.988 -41.089 1.00 73.25 830 ASN A C 1
ATOM 6247 O O . ASN A 1 830 ? -40.709 -27.662 -41.896 1.00 73.25 830 ASN A O 1
ATOM 6251 N N . ALA A 1 831 ? -39.393 -27.531 -40.075 1.00 68.88 831 ALA A N 1
ATOM 6252 C CA . ALA A 1 831 ? -39.307 -28.976 -39.844 1.00 68.88 831 ALA A CA 1
ATOM 6253 C C . ALA A 1 831 ? -40.666 -29.633 -39.523 1.00 68.88 831 ALA A C 1
ATOM 6255 O O . ALA A 1 831 ? -40.848 -30.815 -39.798 1.00 68.88 831 ALA A O 1
ATOM 6256 N N . ALA A 1 832 ? -41.621 -28.870 -38.978 1.00 72.25 832 ALA A N 1
ATOM 6257 C CA . ALA A 1 832 ? -42.970 -29.335 -38.645 1.00 72.25 832 ALA A CA 1
ATOM 6258 C C . ALA A 1 832 ? -44.068 -28.766 -39.571 1.00 72.25 832 ALA A C 1
ATOM 6260 O O . ALA A 1 832 ? -45.226 -29.151 -39.445 1.00 72.25 832 ALA A O 1
ATOM 6261 N N . GLN A 1 833 ? -43.721 -27.839 -40.478 1.00 80.06 833 GLN A N 1
ATOM 6262 C CA . GLN A 1 833 ? -44.658 -27.053 -41.299 1.00 80.06 833 GLN A CA 1
ATOM 6263 C C . GLN A 1 833 ? -45.809 -26.438 -40.475 1.00 80.06 833 GLN A C 1
ATOM 6265 O O . GLN A 1 833 ? -46.964 -26.417 -40.899 1.00 80.06 833 GLN A O 1
ATOM 6270 N N . SER A 1 834 ? -45.487 -25.942 -39.276 1.00 80.44 834 SER A N 1
ATOM 6271 C CA . SER A 1 834 ? -46.469 -25.472 -38.292 1.00 80.44 834 SER A CA 1
ATOM 6272 C C . SER A 1 834 ? -45.994 -24.234 -37.537 1.00 80.44 834 SER A C 1
ATOM 6274 O O . SER A 1 834 ? -44.807 -24.125 -37.209 1.00 80.44 834 SER A O 1
ATOM 6276 N N . TRP A 1 835 ? -46.940 -23.382 -37.147 1.00 75.06 835 TRP A N 1
ATOM 6277 C CA . TRP A 1 835 ? -46.750 -22.429 -36.055 1.00 75.06 835 TRP A CA 1
ATOM 6278 C C . TRP A 1 835 ? -46.830 -23.148 -34.704 1.00 75.06 835 TRP A C 1
ATOM 6280 O O . TRP A 1 835 ? -47.674 -24.022 -34.514 1.00 75.06 835 TRP A O 1
ATOM 6290 N N . GLN A 1 836 ? -45.954 -22.776 -33.778 1.00 66.50 836 GLN A N 1
ATOM 6291 C CA . GLN A 1 836 ? -45.905 -23.271 -32.403 1.00 66.50 836 GLN A CA 1
ATOM 6292 C C . GLN A 1 836 ? -46.073 -22.082 -31.447 1.00 66.50 836 GLN A C 1
ATOM 6294 O O . GLN A 1 836 ? -45.365 -21.083 -31.604 1.00 66.50 836 GLN A O 1
ATOM 6299 N N . LYS A 1 837 ? -46.988 -22.172 -30.467 1.00 64.56 837 LYS A N 1
ATOM 6300 C CA . LYS A 1 837 ? -47.168 -21.126 -29.440 1.00 64.56 837 LYS A CA 1
ATOM 6301 C C . LYS A 1 837 ? -45.895 -21.055 -28.594 1.00 64.56 837 LYS A C 1
ATOM 6303 O O . LYS A 1 837 ? -45.505 -22.046 -27.988 1.00 64.56 837 LYS A O 1
ATOM 6308 N N . VAL A 1 838 ? -45.262 -19.886 -28.568 1.00 48.69 838 VAL A N 1
ATOM 6309 C CA . VAL A 1 838 ? -44.073 -19.594 -27.750 1.00 48.69 838 VAL A CA 1
ATOM 6310 C C . VAL A 1 838 ? -44.496 -19.117 -26.362 1.00 48.69 838 VAL A C 1
ATOM 6312 O O . VAL A 1 838 ? -43.867 -19.460 -25.369 1.00 48.69 838 VAL A O 1
ATOM 6315 N N . GLY A 1 839 ? -45.591 -18.358 -26.285 1.00 45.97 839 GLY A N 1
ATOM 6316 C CA . GLY A 1 839 ? -46.134 -17.872 -25.023 1.00 45.97 839 GLY A CA 1
ATOM 6317 C C . GLY A 1 839 ? -47.406 -17.052 -25.200 1.00 45.97 839 GLY A C 1
ATOM 6318 O O . GLY A 1 839 ? -47.830 -16.739 -26.316 1.00 45.97 839 GLY A O 1
ATOM 6319 N N . GLU A 1 840 ? -48.017 -16.711 -24.071 1.00 41.66 840 GLU A N 1
ATOM 6320 C CA . GLU A 1 840 ? -49.086 -15.721 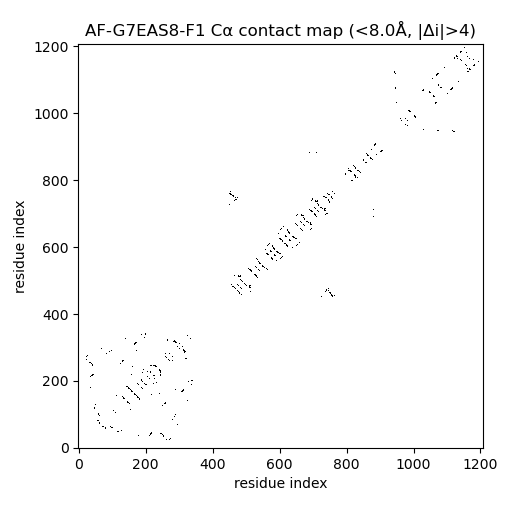-23.985 1.00 41.66 840 GLU A CA 1
ATOM 6321 C C . GLU A 1 840 ? -48.505 -14.416 -23.446 1.00 41.66 840 GLU A C 1
ATOM 6323 O O . GLU A 1 840 ? -47.829 -14.403 -22.418 1.00 41.66 840 GLU A O 1
ATOM 6328 N N . VAL A 1 841 ? -48.737 -13.326 -24.169 1.00 42.56 841 VAL A N 1
ATOM 6329 C CA . VAL A 1 841 ? -48.232 -11.995 -23.841 1.00 42.56 841 VAL A CA 1
ATOM 6330 C C . VAL A 1 841 ? -49.182 -11.366 -22.827 1.00 42.56 841 VAL A C 1
ATOM 6332 O O . VAL A 1 841 ? -50.072 -10.582 -23.162 1.00 42.56 841 VAL A O 1
ATOM 6335 N N . VAL A 1 842 ? -48.993 -11.755 -21.566 1.00 37.19 842 VAL A N 1
ATOM 6336 C CA . VAL A 1 842 ? -49.415 -10.946 -20.418 1.00 37.19 842 VAL A CA 1
ATOM 6337 C C . VAL A 1 842 ? -48.687 -9.597 -20.452 1.00 37.19 842 VAL A C 1
ATOM 6339 O O . VAL A 1 842 ? -47.590 -9.499 -21.003 1.00 37.19 842 VAL A O 1
ATOM 6342 N N . ASP A 1 843 ? -49.287 -8.553 -19.876 1.00 31.00 843 ASP A N 1
ATOM 6343 C CA . ASP A 1 843 ? -48.703 -7.204 -19.838 1.00 31.00 843 ASP A CA 1
ATOM 6344 C C . ASP A 1 843 ? -47.527 -7.121 -18.845 1.00 31.00 843 ASP A C 1
ATOM 6346 O O . ASP A 1 843 ? -47.633 -6.567 -17.753 1.00 31.00 843 ASP A O 1
ATOM 6350 N N . ALA A 1 844 ? -46.394 -7.702 -19.243 1.00 27.84 844 ALA A N 1
ATOM 6351 C CA . ALA A 1 844 ? -45.102 -7.574 -18.585 1.00 27.84 844 ALA A CA 1
ATOM 6352 C C . ALA A 1 844 ? -44.349 -6.336 -19.104 1.00 27.84 844 ALA A C 1
ATOM 6354 O O . ALA A 1 844 ? -44.392 -6.005 -20.292 1.00 27.84 844 ALA A O 1
ATOM 6355 N N . VAL A 1 845 ? -43.657 -5.638 -18.203 1.00 28.39 845 VAL A N 1
ATOM 6356 C CA . VAL A 1 845 ? -42.995 -4.362 -18.500 1.00 28.39 845 VAL A CA 1
ATOM 6357 C C . VAL A 1 845 ? -41.697 -4.581 -19.282 1.00 28.39 845 VAL A C 1
ATOM 6359 O O . VAL A 1 845 ? -40.789 -5.246 -18.800 1.00 28.39 845 VAL A O 1
ATOM 6362 N N . GLY A 1 846 ? -41.589 -3.931 -20.445 1.00 32.50 846 GLY A N 1
ATOM 6363 C CA . GLY A 1 846 ? -40.325 -3.730 -21.162 1.00 32.50 846 GLY A CA 1
ATOM 6364 C C . GLY A 1 846 ? -39.930 -4.846 -22.134 1.00 32.50 846 GLY A C 1
ATOM 6365 O O . GLY A 1 846 ? -39.351 -5.854 -21.749 1.00 32.50 846 GLY A O 1
ATOM 6366 N N . SER A 1 847 ? -40.137 -4.613 -23.434 1.00 34.59 847 SER A N 1
ATOM 6367 C CA . SER A 1 847 ? -39.420 -5.340 -24.493 1.00 34.59 847 SER A CA 1
ATOM 6368 C C . SER A 1 847 ? -39.023 -4.412 -25.645 1.00 34.59 847 SER A C 1
ATOM 6370 O O . SER A 1 847 ? -39.623 -4.389 -26.721 1.00 34.59 847 SER A O 1
ATOM 6372 N N . GLY A 1 848 ? -37.935 -3.667 -25.436 1.00 40.41 848 GLY A N 1
ATOM 6373 C CA . GLY A 1 848 ? -37.076 -3.315 -26.565 1.00 40.41 848 GLY A CA 1
ATOM 6374 C C . GLY A 1 848 ? -36.601 -4.611 -27.235 1.00 40.41 848 GLY A C 1
ATOM 6375 O O . GLY A 1 848 ? -36.370 -5.614 -26.558 1.00 40.41 848 GLY A O 1
ATOM 6376 N N . ARG A 1 849 ? -36.503 -4.639 -28.568 1.00 46.81 849 ARG A N 1
ATOM 6377 C CA . ARG A 1 849 ? -36.023 -5.841 -29.267 1.00 46.81 849 ARG A CA 1
ATOM 6378 C C . ARG A 1 849 ? -34.566 -6.108 -28.899 1.00 46.81 849 ARG A C 1
ATOM 6380 O O . ARG A 1 849 ? -33.700 -5.363 -29.357 1.00 46.81 849 ARG A O 1
ATOM 6387 N N . LYS A 1 850 ? -34.305 -7.222 -28.208 1.00 51.72 850 LYS A N 1
ATOM 6388 C CA . LYS A 1 850 ? -32.957 -7.789 -28.161 1.00 51.72 850 LYS A CA 1
ATOM 6389 C C . LYS A 1 850 ? -32.442 -8.022 -29.587 1.00 51.72 850 LYS A C 1
ATOM 6391 O O . LYS A 1 850 ? -33.180 -8.413 -30.497 1.00 51.72 850 LYS A O 1
ATOM 6396 N N . GLN A 1 851 ? -31.168 -7.730 -29.778 1.00 47.16 851 GLN A N 1
ATOM 6397 C CA . GLN A 1 851 ? -30.442 -7.801 -31.032 1.00 47.16 851 GLN A CA 1
ATOM 6398 C C . GLN A 1 851 ? -29.593 -9.073 -31.036 1.00 47.16 851 GLN A C 1
ATOM 6400 O O . GLN A 1 851 ? -28.784 -9.300 -30.137 1.00 47.16 851 GLN A O 1
ATOM 6405 N N . LEU A 1 852 ? -29.789 -9.915 -32.051 1.00 48.28 852 LEU A N 1
ATOM 6406 C CA . LEU A 1 852 ? -29.076 -11.183 -32.182 1.00 48.28 852 LEU A CA 1
ATOM 6407 C C . LEU A 1 852 ? -27.660 -10.944 -32.732 1.00 48.28 852 LEU A C 1
ATOM 6409 O O . LEU A 1 852 ? -27.508 -10.529 -33.884 1.00 48.28 852 LEU A O 1
ATOM 6413 N N . TYR A 1 853 ? -26.628 -11.252 -31.947 1.00 55.06 853 TYR A N 1
ATOM 6414 C CA . TYR A 1 853 ? -25.224 -11.157 -32.357 1.00 55.06 853 TYR A CA 1
ATOM 6415 C C . TYR A 1 853 ? -24.479 -12.455 -32.041 1.00 55.06 853 TYR A C 1
ATOM 6417 O O . TYR A 1 853 ? -24.604 -13.007 -30.955 1.00 55.06 853 TYR A O 1
ATOM 6425 N N . LYS A 1 854 ? -23.749 -12.983 -33.034 1.00 51.66 854 LYS A N 1
ATOM 6426 C CA . LYS A 1 854 ? -23.027 -14.279 -33.015 1.00 51.66 854 LYS A CA 1
ATOM 6427 C C . LYS A 1 854 ? -23.835 -15.536 -32.612 1.00 51.66 854 LYS A C 1
ATOM 6429 O O . LYS A 1 854 ? -23.289 -16.629 -32.694 1.00 51.66 854 LYS A O 1
ATOM 6434 N N . GLY A 1 855 ? -25.127 -15.411 -32.303 1.00 46.94 855 GLY A N 1
ATOM 6435 C CA . GLY A 1 855 ? -26.022 -16.505 -31.900 1.00 46.94 855 GLY A CA 1
ATOM 6436 C C . GLY A 1 855 ? -26.794 -16.230 -30.604 1.00 46.94 855 GLY A C 1
ATOM 6437 O O . GLY A 1 855 ? -27.728 -16.964 -30.301 1.00 46.94 855 GLY A O 1
ATOM 6438 N N . GLU A 1 856 ? -26.446 -15.161 -29.889 1.00 47.41 856 GLU A N 1
ATOM 6439 C CA . GLU A 1 856 ? -26.995 -14.785 -28.582 1.00 47.41 856 GLU A CA 1
ATOM 6440 C C . GLU A 1 856 ? -27.769 -13.460 -28.665 1.00 47.41 856 GLU A C 1
ATOM 6442 O O . GLU A 1 856 ? -27.539 -12.642 -29.562 1.00 47.41 856 GLU A O 1
ATOM 6447 N N . GLU A 1 857 ? -28.705 -13.251 -27.738 1.00 53.59 857 GLU A N 1
ATOM 6448 C CA . GLU A 1 857 ? -29.592 -12.085 -27.709 1.00 53.59 857 GLU A CA 1
ATOM 6449 C C . GLU A 1 857 ? -29.130 -11.031 -26.690 1.00 53.59 857 GLU A C 1
ATOM 6451 O O . GLU A 1 857 ? -29.135 -11.273 -25.482 1.00 53.59 857 GLU A O 1
ATOM 6456 N N . TYR A 1 858 ? -28.798 -9.833 -27.177 1.00 60.25 858 TYR A N 1
ATOM 6457 C CA . TYR A 1 858 ? -28.311 -8.714 -26.364 1.00 60.25 858 TYR A CA 1
ATOM 6458 C C . TYR A 1 858 ? -29.277 -7.529 -26.397 1.00 60.25 858 TYR A C 1
ATOM 6460 O O . TYR A 1 858 ? -29.818 -7.222 -27.456 1.00 60.25 858 TYR A O 1
ATOM 6468 N N . ASP A 1 859 ? -29.483 -6.825 -25.283 1.00 58.28 859 ASP A N 1
ATOM 6469 C CA . ASP A 1 859 ? -30.355 -5.634 -25.252 1.00 58.28 859 ASP A CA 1
ATOM 6470 C C . ASP A 1 859 ? -29.872 -4.545 -26.233 1.00 58.28 859 ASP A C 1
ATOM 6472 O O . ASP A 1 859 ? -30.671 -3.922 -26.938 1.00 58.28 859 ASP A O 1
ATOM 6476 N N . TYR A 1 860 ? -28.551 -4.392 -26.364 1.00 63.84 860 TYR A N 1
ATOM 6477 C CA . TYR A 1 860 ? -27.892 -3.479 -27.294 1.00 63.84 860 TYR A CA 1
ATOM 6478 C C . TYR A 1 860 ? -26.780 -4.199 -28.063 1.00 63.84 860 TYR A C 1
ATOM 6480 O O . TYR A 1 860 ? -26.030 -5.000 -27.509 1.00 63.84 860 TYR A O 1
ATOM 6488 N N . VAL A 1 861 ? -26.622 -3.865 -29.345 1.00 70.75 861 VAL A N 1
ATOM 6489 C CA . VAL A 1 861 ? -25.413 -4.178 -30.118 1.00 70.75 861 VAL A CA 1
ATOM 6490 C C . VAL A 1 861 ? -24.989 -2.907 -30.845 1.00 70.75 861 VAL A C 1
ATOM 6492 O O . VAL A 1 861 ? -25.577 -2.530 -31.858 1.00 70.75 861 VAL A O 1
ATOM 6495 N N . PHE A 1 862 ? -23.991 -2.221 -30.298 1.00 71.69 862 PHE A N 1
ATOM 6496 C CA . PHE A 1 862 ? -23.516 -0.938 -30.806 1.00 71.69 862 PHE A CA 1
ATOM 6497 C C . PHE A 1 862 ? -22.482 -1.107 -31.932 1.00 71.69 862 PHE A C 1
ATOM 6499 O O . PHE A 1 862 ? -21.817 -2.140 -32.032 1.00 71.69 862 PHE A O 1
ATOM 6506 N N . ASP A 1 863 ? -22.329 -0.070 -32.755 1.00 63.88 863 ASP A N 1
ATOM 6507 C CA . ASP A 1 863 ? -21.242 0.090 -33.727 1.00 63.88 863 ASP A CA 1
ATOM 6508 C C . ASP A 1 863 ? -20.182 1.040 -33.157 1.00 63.88 863 ASP A C 1
ATOM 6510 O O . ASP A 1 863 ? -20.516 2.150 -32.742 1.00 63.88 863 ASP A O 1
ATOM 6514 N N . VAL A 1 864 ? -18.919 0.606 -33.121 1.00 63.78 864 VAL A N 1
ATOM 6515 C CA . VAL A 1 864 ? -17.804 1.345 -32.509 1.00 63.78 864 VAL A CA 1
ATOM 6516 C C . VAL A 1 864 ? -16.703 1.608 -33.541 1.00 63.78 864 VAL A C 1
ATOM 6518 O O . VAL A 1 864 ? -16.009 0.686 -33.981 1.00 63.78 864 VAL A O 1
ATOM 6521 N N . ASP A 1 865 ? -16.516 2.875 -33.909 1.00 59.44 865 ASP A N 1
ATOM 6522 C CA . ASP A 1 865 ? -15.502 3.328 -34.870 1.00 59.44 865 ASP A CA 1
ATOM 6523 C C . ASP A 1 865 ? -14.134 3.544 -34.192 1.00 59.44 865 ASP A C 1
ATOM 6525 O O . ASP A 1 865 ? -13.755 4.657 -33.840 1.00 59.44 865 ASP A O 1
ATOM 6529 N N . VAL A 1 866 ? -13.369 2.464 -33.994 1.00 56.25 866 VAL A N 1
ATOM 6530 C CA . VAL A 1 866 ? -12.095 2.513 -33.236 1.00 56.25 866 VAL A CA 1
ATOM 6531 C C . VAL A 1 866 ? -10.904 3.042 -34.062 1.00 56.25 866 VAL A C 1
ATOM 6533 O O . VAL A 1 866 ? -9.873 3.423 -33.506 1.00 56.25 866 VAL A O 1
ATOM 6536 N N . LYS A 1 867 ? -10.996 3.062 -35.400 1.00 51.09 867 LYS A N 1
ATOM 6537 C CA . LYS A 1 867 ? -9.917 3.517 -36.300 1.00 51.09 867 LYS A CA 1
ATOM 6538 C C . LYS A 1 867 ? -10.487 4.278 -37.494 1.00 51.09 867 LYS A C 1
ATOM 6540 O O . LYS A 1 867 ? -11.300 3.737 -38.240 1.00 51.09 867 LYS A O 1
ATOM 6545 N N . GLU A 1 868 ? -10.003 5.499 -37.714 1.00 34.22 868 GLU A N 1
ATOM 6546 C CA . GLU A 1 868 ? -10.395 6.345 -38.847 1.00 34.22 868 GLU A CA 1
ATOM 6547 C C . GLU A 1 868 ? -10.172 5.609 -40.186 1.00 34.22 868 GLU A C 1
ATOM 6549 O O . GLU A 1 868 ? -9.064 5.171 -40.499 1.00 34.22 868 GLU A O 1
ATOM 6554 N N . GLY A 1 869 ? -11.250 5.416 -40.956 1.00 40.59 869 GLY A N 1
ATOM 6555 C CA . GLY A 1 869 ? -11.232 4.690 -42.233 1.00 40.59 869 GLY A CA 1
ATOM 6556 C C . GLY A 1 869 ? -11.344 3.158 -42.152 1.00 40.59 869 GLY A C 1
ATOM 6557 O O . GLY A 1 869 ? -11.269 2.504 -43.191 1.00 40.59 869 GLY A O 1
ATOM 6558 N N . SER A 1 870 ? -11.537 2.569 -40.966 1.00 46.34 870 SER A N 1
ATOM 6559 C CA . SER A 1 870 ? -11.868 1.139 -40.802 1.00 46.34 870 SER A CA 1
ATOM 6560 C C . SER A 1 870 ? -13.383 0.923 -40.634 1.00 46.34 870 SER A C 1
ATOM 6562 O O . SER A 1 870 ? -14.074 1.858 -40.238 1.00 46.34 870 SER A O 1
ATOM 6564 N N . PRO A 1 871 ? -13.930 -0.280 -40.907 1.00 48.31 871 PRO A N 1
ATOM 6565 C CA . PRO A 1 871 ? -15.328 -0.586 -40.594 1.00 48.31 871 PRO A CA 1
ATOM 6566 C C . PRO A 1 871 ? -15.597 -0.573 -39.075 1.00 48.31 871 PRO A C 1
ATOM 6568 O O . PRO A 1 871 ? -14.718 -1.009 -38.322 1.00 48.31 871 PRO A O 1
ATOM 6571 N N . PRO A 1 872 ? -16.797 -0.159 -38.620 1.00 62.09 872 PRO A N 1
ATOM 6572 C CA . PRO A 1 872 ? -17.170 -0.208 -37.209 1.00 62.09 872 PRO A CA 1
ATOM 6573 C C . PRO A 1 872 ? -17.163 -1.636 -36.659 1.00 62.09 872 PRO A C 1
ATOM 6575 O O . PRO A 1 872 ? -17.555 -2.597 -37.331 1.00 62.09 872 PRO A O 1
ATOM 6578 N N . LEU A 1 873 ? -16.746 -1.765 -35.402 1.00 76.88 873 LEU A N 1
ATOM 6579 C CA . LEU A 1 873 ? -16.715 -3.024 -34.663 1.00 76.88 873 LEU A CA 1
ATOM 6580 C C . LEU A 1 873 ? -17.976 -3.170 -33.805 1.00 76.88 873 LEU A C 1
ATOM 6582 O O . LEU A 1 873 ? -18.436 -2.212 -33.188 1.00 76.88 873 LEU A O 1
ATOM 6586 N N . LYS A 1 874 ? -18.537 -4.383 -33.753 1.00 77.12 874 LYS A N 1
ATOM 6587 C CA . LYS A 1 874 ? -19.795 -4.667 -33.048 1.00 77.12 874 LYS A CA 1
ATOM 6588 C C . LYS A 1 874 ? -19.563 -4.967 -31.566 1.00 77.12 874 LYS A C 1
ATOM 6590 O O . LYS A 1 874 ? -18.916 -5.966 -31.241 1.00 77.12 874 LYS A O 1
ATOM 6595 N N . LEU A 1 875 ? -20.144 -4.143 -30.693 1.00 81.12 875 LEU A N 1
ATOM 6596 C CA . LEU A 1 875 ? -20.084 -4.272 -29.233 1.00 81.12 875 LEU A CA 1
ATOM 6597 C C . LEU A 1 875 ? -21.453 -4.708 -28.675 1.00 81.12 875 LEU A C 1
ATOM 6599 O O . LEU A 1 875 ? -22.373 -3.888 -28.637 1.00 81.12 875 LEU A O 1
ATOM 6603 N N . PRO A 1 876 ? -21.617 -5.977 -28.260 1.00 77.62 876 PRO A N 1
ATOM 6604 C CA . PRO A 1 876 ? -22.839 -6.469 -27.625 1.00 77.62 876 PRO A CA 1
ATOM 6605 C C . PRO A 1 876 ? -22.878 -6.132 -26.123 1.00 77.62 876 PRO A C 1
ATOM 6607 O O . PRO A 1 876 ? -21.862 -6.251 -25.444 1.00 77.62 876 PRO A O 1
ATOM 6610 N N . PHE A 1 877 ? -24.037 -5.728 -25.600 1.00 73.38 877 PHE A N 1
ATOM 6611 C CA . PHE A 1 877 ? -24.228 -5.314 -24.203 1.00 73.38 877 PHE A CA 1
ATOM 6612 C C . PHE A 1 877 ? -25.665 -5.598 -23.727 1.00 73.38 877 PHE A C 1
ATOM 6614 O O . PHE A 1 877 ? -26.624 -5.309 -24.443 1.00 73.38 877 PHE A O 1
ATOM 6621 N N . ASN A 1 878 ? -25.830 -6.138 -22.516 1.00 66.44 878 ASN A N 1
ATOM 6622 C CA . ASN A 1 878 ? -27.121 -6.232 -21.820 1.00 66.44 878 ASN A CA 1
ATOM 6623 C C . ASN A 1 878 ? -27.197 -5.226 -20.663 1.00 66.44 878 ASN A C 1
ATOM 6625 O O . ASN A 1 878 ? -26.201 -4.999 -19.979 1.00 66.44 878 ASN A O 1
ATOM 6629 N N . SER A 1 879 ? -28.394 -4.715 -20.361 1.00 58.91 879 SER A N 1
ATOM 6630 C CA . SER A 1 879 ? -28.644 -3.768 -19.255 1.00 58.91 879 SER A CA 1
ATOM 6631 C C . SER A 1 879 ? -28.289 -4.318 -17.866 1.00 58.91 879 SER A C 1
ATOM 6633 O O . SER A 1 879 ? -28.233 -3.571 -16.892 1.00 58.91 879 SER A O 1
ATOM 6635 N N . THR A 1 880 ? -28.088 -5.632 -17.752 1.00 50.53 880 THR A N 1
ATOM 6636 C CA . THR A 1 880 ? -27.699 -6.324 -16.519 1.00 50.53 880 THR A CA 1
ATOM 6637 C C . THR A 1 880 ? -26.186 -6.425 -16.308 1.00 50.53 880 THR A C 1
ATOM 6639 O O . THR A 1 880 ? -25.780 -6.814 -15.213 1.00 50.53 880 THR A O 1
ATOM 6642 N N . GLN A 1 881 ? -25.366 -6.100 -17.316 1.00 50.12 881 GLN A N 1
ATOM 6643 C CA . GLN A 1 881 ? -23.914 -6.308 -17.320 1.00 50.12 881 GLN A CA 1
ATOM 6644 C C . GLN A 1 881 ? -23.134 -5.046 -16.919 1.00 50.12 881 GLN A C 1
ATOM 6646 O O . GLN A 1 881 ? -23.542 -3.923 -17.208 1.00 50.12 881 GLN A O 1
ATOM 6651 N N . ASN A 1 882 ? -21.965 -5.234 -16.300 1.00 57.69 882 ASN A N 1
ATOM 6652 C CA . ASN A 1 882 ? -21.042 -4.149 -15.963 1.00 57.69 882 ASN A CA 1
ATOM 6653 C C . ASN A 1 882 ? -20.380 -3.582 -17.249 1.00 57.69 882 ASN A C 1
ATOM 6655 O O . ASN A 1 882 ? -19.711 -4.345 -17.962 1.00 57.69 882 ASN A O 1
ATOM 6659 N N . PRO A 1 883 ? -20.513 -2.271 -17.561 1.00 60.41 883 PRO A N 1
ATOM 6660 C CA . PRO A 1 883 ? -19.896 -1.658 -18.738 1.00 60.41 883 PRO A CA 1
ATOM 6661 C C . PRO A 1 883 ? -18.379 -1.855 -18.825 1.00 60.41 883 PRO A C 1
ATOM 6663 O O . PRO A 1 883 ? -17.870 -2.040 -19.929 1.00 60.41 883 PRO A O 1
ATOM 6666 N N . TYR A 1 884 ? -17.655 -1.876 -17.697 1.00 55.75 884 TYR A N 1
ATOM 6667 C CA . TYR A 1 884 ? -16.201 -2.093 -17.681 1.00 55.75 884 TYR A CA 1
ATOM 6668 C C . TYR A 1 884 ? -15.834 -3.502 -18.148 1.00 55.75 884 TYR A C 1
ATOM 6670 O O . TYR A 1 884 ? -14.963 -3.651 -19.003 1.00 55.75 884 TYR A O 1
ATOM 6678 N N . THR A 1 885 ? -16.533 -4.532 -17.666 1.00 57.94 885 THR A N 1
ATOM 6679 C CA . THR A 1 885 ? -16.297 -5.926 -18.073 1.00 57.94 885 THR A CA 1
ATOM 6680 C C . THR A 1 885 ? -16.600 -6.129 -19.557 1.00 57.94 885 THR A C 1
ATOM 6682 O O . THR A 1 885 ? -15.824 -6.768 -20.270 1.00 57.94 885 THR A O 1
ATOM 6685 N N . VAL A 1 886 ? -17.691 -5.538 -20.057 1.00 72.25 886 VAL A N 1
ATOM 6686 C CA . VAL A 1 886 ? -18.063 -5.630 -21.478 1.00 72.25 886 VAL A CA 1
ATOM 6687 C C . VAL A 1 886 ? -17.099 -4.834 -22.364 1.00 72.25 886 VAL A C 1
ATOM 6689 O O . VAL A 1 886 ? -16.687 -5.340 -23.406 1.00 72.25 886 VAL A O 1
ATOM 6692 N N . ALA A 1 887 ? -16.663 -3.644 -21.945 1.00 67.88 887 ALA A N 1
ATOM 6693 C CA . ALA A 1 887 ? -15.645 -2.868 -22.650 1.00 67.88 887 ALA A CA 1
ATOM 6694 C C . ALA A 1 887 ? -14.289 -3.591 -22.679 1.00 67.88 887 ALA A C 1
ATOM 6696 O O . ALA A 1 887 ? -13.687 -3.717 -23.744 1.00 67.88 887 ALA A O 1
ATOM 6697 N N . GLN A 1 888 ? -13.827 -4.134 -21.548 1.00 52.34 888 GLN A N 1
ATOM 6698 C CA . GLN A 1 888 ? -12.577 -4.893 -21.473 1.00 52.34 888 GLN A CA 1
ATOM 6699 C C . GLN A 1 888 ? -12.641 -6.154 -22.344 1.00 52.34 888 GLN A C 1
ATOM 6701 O O . GLN A 1 888 ? -11.692 -6.438 -23.082 1.00 52.34 888 GLN A O 1
ATOM 6706 N N . LYS A 1 889 ? -13.773 -6.875 -22.337 1.00 68.25 889 LYS A N 1
ATOM 6707 C CA . LYS A 1 889 ? -13.995 -8.011 -23.239 1.00 68.25 889 LYS A CA 1
ATOM 6708 C C . LYS A 1 889 ? -14.013 -7.580 -24.704 1.00 68.25 889 LYS A C 1
ATOM 6710 O O . LYS A 1 889 ? -13.348 -8.215 -25.511 1.00 68.25 889 LYS A O 1
ATOM 6715 N N . PHE A 1 890 ? -14.702 -6.496 -25.054 1.00 78.38 890 PHE A N 1
ATOM 6716 C CA . PHE A 1 890 ? -14.723 -5.962 -26.417 1.00 78.38 890 PHE A CA 1
ATOM 6717 C C . PHE A 1 890 ? -13.323 -5.573 -26.914 1.00 78.38 890 PHE A C 1
ATOM 6719 O O . PHE A 1 890 ? -12.970 -5.908 -28.043 1.00 78.38 890 PHE A O 1
ATOM 6726 N N . LEU A 1 891 ? -12.506 -4.919 -26.083 1.00 63.84 891 LEU A N 1
ATOM 6727 C CA . LEU A 1 891 ? -11.125 -4.585 -26.439 1.00 63.84 891 LEU A CA 1
ATOM 6728 C C . LEU A 1 891 ? -10.271 -5.848 -26.623 1.00 63.84 891 LEU A C 1
ATOM 6730 O O . LEU A 1 891 ? -9.546 -5.954 -27.611 1.00 63.84 891 LEU A O 1
ATOM 6734 N N . THR A 1 892 ? -10.411 -6.827 -25.725 1.00 58.12 892 THR A N 1
ATOM 6735 C CA . THR A 1 892 ? -9.697 -8.115 -25.793 1.00 58.12 892 THR A CA 1
ATOM 6736 C C . THR A 1 892 ? -10.076 -8.913 -27.046 1.00 58.12 892 THR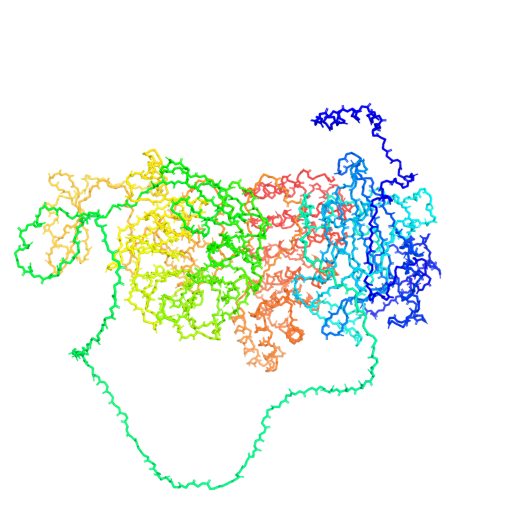 A C 1
ATOM 6738 O O . THR A 1 892 ? -9.199 -9.324 -27.800 1.00 58.12 892 THR A O 1
ATOM 6741 N N . ASP A 1 893 ? -11.376 -9.074 -27.314 1.00 64.94 893 ASP A N 1
ATOM 6742 C CA . ASP A 1 893 ? -11.932 -9.831 -28.446 1.00 64.94 893 ASP A CA 1
ATOM 6743 C C . ASP A 1 893 ? -11.591 -9.220 -29.827 1.00 64.94 893 ASP A C 1
ATOM 6745 O O . ASP A 1 893 ? -11.811 -9.873 -30.848 1.00 64.94 893 ASP A O 1
ATOM 6749 N N . ASN A 1 894 ? -11.092 -7.976 -29.874 1.00 64.88 894 ASN A N 1
ATOM 6750 C CA . ASN A 1 894 ? -10.744 -7.247 -31.103 1.00 64.88 894 ASN A CA 1
ATOM 6751 C C . ASN A 1 894 ? -9.268 -6.776 -31.148 1.00 64.88 894 ASN A C 1
ATOM 6753 O O . ASN A 1 894 ? -8.918 -5.968 -32.010 1.00 64.88 894 ASN A O 1
ATOM 6757 N N . GLU A 1 895 ? -8.410 -7.257 -30.237 1.00 60.44 895 GLU A N 1
ATOM 6758 C CA . GLU A 1 895 ? -6.975 -6.911 -30.146 1.00 60.44 895 GLU A CA 1
ATOM 6759 C C . GLU A 1 895 ? -6.698 -5.390 -30.046 1.00 60.44 895 GLU A C 1
ATOM 6761 O O . GLU A 1 895 ? -5.787 -4.839 -30.674 1.00 60.44 895 GLU A O 1
ATOM 6766 N N . LEU A 1 896 ? -7.512 -4.681 -29.259 1.00 62.19 896 LEU A N 1
ATOM 6767 C CA . LEU A 1 896 ? -7.453 -3.225 -29.098 1.00 62.19 896 LEU A CA 1
ATOM 6768 C C . LEU A 1 896 ? -6.682 -2.811 -27.824 1.00 62.19 896 LEU A C 1
ATOM 6770 O O . LEU A 1 896 ? -6.754 -3.514 -26.814 1.00 62.19 896 LEU A O 1
ATOM 6774 N N . PRO A 1 897 ? -5.964 -1.666 -27.824 1.00 49.50 897 PRO A N 1
ATOM 6775 C CA . PRO A 1 897 ? -5.228 -1.194 -26.648 1.00 49.50 897 PRO A CA 1
ATOM 6776 C C . PRO A 1 897 ? -6.112 -0.992 -25.398 1.00 49.50 897 PRO A C 1
ATOM 6778 O O . PRO A 1 897 ? -7.178 -0.383 -25.517 1.00 49.50 897 PRO A O 1
ATOM 6781 N N . PRO A 1 898 ? -5.660 -1.404 -24.194 1.00 50.12 898 PRO A N 1
ATOM 6782 C CA . PRO A 1 898 ? -6.386 -1.177 -22.940 1.00 50.12 898 PRO A CA 1
ATOM 6783 C C . PRO A 1 898 ? -6.682 0.297 -22.628 1.00 50.12 898 PRO A C 1
ATOM 6785 O O . PRO A 1 898 ? -7.682 0.581 -21.979 1.00 50.12 898 PRO A O 1
ATOM 6788 N N . ASP A 1 899 ? -5.871 1.235 -23.132 1.00 60.88 899 ASP A N 1
ATOM 6789 C CA . ASP A 1 899 ? -6.062 2.689 -23.003 1.00 60.88 899 ASP A CA 1
ATOM 6790 C C . ASP A 1 899 ? -7.454 3.174 -23.474 1.00 60.88 899 ASP A C 1
ATOM 6792 O O . ASP A 1 899 ? -7.926 4.218 -23.027 1.00 60.88 899 ASP A O 1
ATOM 6796 N N . TYR A 1 900 ? -8.134 2.415 -24.345 1.00 57.09 900 TYR A N 1
ATOM 6797 C CA . TYR A 1 900 ? -9.496 2.708 -24.803 1.00 57.09 900 TYR A CA 1
ATOM 6798 C C . TYR A 1 900 ? -10.602 2.292 -23.814 1.00 57.09 900 TYR A C 1
ATOM 6800 O O . TYR A 1 900 ? -11.767 2.586 -24.079 1.00 57.09 900 TYR A O 1
ATOM 6808 N N . LEU A 1 901 ? -10.292 1.617 -22.697 1.00 59.16 901 LEU A N 1
ATOM 6809 C CA . LEU A 1 901 ? -11.291 1.064 -21.763 1.00 59.16 901 LEU A CA 1
ATOM 6810 C C . LEU A 1 901 ? -12.279 2.137 -21.298 1.00 59.16 901 LEU A C 1
ATOM 6812 O O . LEU A 1 901 ? -13.481 2.014 -21.512 1.00 59.16 901 LEU A O 1
ATOM 6816 N N . ASP A 1 902 ? -11.746 3.231 -20.768 1.00 52.47 902 ASP A N 1
ATOM 6817 C CA . ASP A 1 902 ? -12.482 4.411 -20.320 1.00 52.47 902 ASP A CA 1
ATOM 6818 C C . ASP A 1 902 ? -13.340 5.077 -21.408 1.00 52.47 902 ASP A C 1
ATOM 6820 O O . ASP A 1 902 ? -14.343 5.719 -21.097 1.00 52.47 902 ASP A O 1
ATOM 6824 N N . GLU A 1 903 ? -12.935 4.986 -22.676 1.00 59.47 903 GLU A N 1
ATOM 6825 C CA . GLU A 1 903 ? -13.656 5.574 -23.808 1.00 59.47 903 GLU A CA 1
ATOM 6826 C C . GLU A 1 903 ? -14.799 4.661 -24.262 1.00 59.47 903 GLU A C 1
ATOM 6828 O O . GLU A 1 903 ? -15.919 5.130 -24.462 1.00 59.47 903 GLU A O 1
ATOM 6833 N N . VAL A 1 904 ? -14.550 3.351 -24.328 1.00 62.72 904 VAL A N 1
ATOM 6834 C CA . VAL A 1 904 ? -15.561 2.336 -24.646 1.00 62.72 904 VAL A CA 1
ATOM 6835 C C . VAL A 1 904 ? -16.607 2.225 -23.530 1.00 62.72 904 VAL A C 1
ATOM 6837 O O . VAL A 1 904 ? -17.792 2.122 -23.834 1.00 62.72 904 VAL A O 1
ATOM 6840 N N . VAL A 1 905 ? -16.221 2.337 -22.254 1.00 58.12 905 VAL A N 1
ATOM 6841 C CA . VAL A 1 905 ? -17.166 2.404 -21.123 1.00 58.12 905 VAL A CA 1
ATOM 6842 C C . VAL A 1 905 ? -18.081 3.617 -21.244 1.00 58.12 905 VAL A C 1
ATOM 6844 O O . VAL A 1 905 ? -19.298 3.457 -21.315 1.00 58.12 905 VAL A O 1
ATOM 6847 N N . ARG A 1 906 ? -17.509 4.820 -21.381 1.00 61.16 906 ARG A N 1
ATOM 6848 C CA . ARG A 1 906 ? -18.288 6.057 -21.558 1.00 61.16 906 ARG A CA 1
ATOM 6849 C C . ARG A 1 906 ? -19.153 6.029 -22.817 1.00 61.16 906 ARG A C 1
ATOM 6851 O O . ARG A 1 906 ? -20.189 6.688 -22.865 1.00 61.16 906 ARG A O 1
ATOM 6858 N N . PHE A 1 907 ? -18.746 5.284 -23.842 1.00 67.88 907 PHE A N 1
ATOM 6859 C CA . PHE A 1 907 ? -19.554 5.032 -25.029 1.00 67.88 907 PHE A CA 1
ATOM 6860 C C . PHE A 1 907 ? -20.735 4.088 -24.737 1.00 67.88 907 PHE A C 1
ATOM 6862 O O . PHE A 1 907 ? -21.846 4.401 -25.161 1.00 67.88 907 PHE A O 1
ATOM 6869 N N . ILE A 1 908 ? -20.544 2.993 -23.991 1.00 61.31 908 ILE A N 1
ATOM 6870 C CA . ILE A 1 908 ? -21.639 2.106 -23.552 1.00 61.31 908 ILE A CA 1
ATOM 6871 C C . ILE A 1 908 ? -22.647 2.907 -22.718 1.00 61.31 908 ILE A C 1
ATOM 6873 O O . ILE A 1 908 ? -23.800 3.024 -23.122 1.00 61.31 908 ILE A O 1
ATOM 6877 N N . GLU A 1 909 ? -22.202 3.537 -21.626 1.00 62.03 909 GLU A N 1
ATOM 6878 C CA . GLU A 1 909 ? -23.042 4.307 -20.689 1.00 62.03 909 GLU A CA 1
ATOM 6879 C C . GLU A 1 909 ? -23.882 5.387 -21.394 1.00 62.03 909 GLU A C 1
ATOM 6881 O O . GLU A 1 909 ? -25.058 5.602 -21.087 1.00 62.03 909 GLU A O 1
ATOM 6886 N N . ARG A 1 910 ? -23.280 6.069 -22.376 1.00 58.56 910 ARG A N 1
ATOM 6887 C CA . ARG A 1 910 ? -23.924 7.139 -23.146 1.00 58.56 910 ARG A CA 1
ATOM 6888 C C . ARG A 1 910 ? -24.989 6.633 -24.116 1.00 58.56 910 ARG A C 1
ATOM 6890 O O . ARG A 1 910 ? -25.918 7.383 -24.408 1.00 58.56 910 ARG A O 1
ATOM 6897 N N . ASN A 1 911 ? -24.846 5.412 -24.632 1.00 51.28 911 ASN A N 1
ATOM 6898 C CA . ASN A 1 911 ? -25.743 4.847 -25.642 1.00 51.28 911 ASN A CA 1
ATOM 6899 C C . ASN A 1 911 ? -26.735 3.812 -25.074 1.00 51.28 911 ASN A C 1
ATOM 6901 O O . ASN A 1 911 ? -27.743 3.541 -25.724 1.00 51.28 911 ASN A O 1
ATOM 6905 N N . SER A 1 912 ? -26.510 3.272 -23.869 1.00 58.44 912 SER A N 1
ATOM 6906 C CA . SER A 1 912 ? -27.484 2.429 -23.159 1.00 58.44 912 SER A CA 1
ATOM 6907 C C . SER A 1 912 ? -28.613 3.244 -22.519 1.00 58.44 912 SER A C 1
ATOM 6909 O O . SER A 1 912 ? -29.753 2.788 -22.463 1.00 58.44 912 SER A O 1
ATOM 6911 N N . GLY A 1 913 ? -28.308 4.462 -22.063 1.00 45.59 913 GLY A N 1
ATOM 6912 C CA . GLY A 1 913 ? -29.196 5.277 -21.233 1.00 45.59 913 GLY A CA 1
ATOM 6913 C C . GLY A 1 913 ? -28.734 5.275 -19.774 1.00 45.59 913 GLY A C 1
ATOM 6914 O O . GLY A 1 913 ? -28.288 4.255 -19.249 1.00 45.59 913 GLY A O 1
ATOM 6915 N N . ALA A 1 914 ? -28.785 6.444 -19.133 1.00 31.19 914 ALA A N 1
ATOM 6916 C CA . ALA A 1 914 ? -28.089 6.687 -17.873 1.00 31.19 914 ALA A CA 1
ATOM 6917 C C . ALA A 1 914 ? -28.806 6.073 -16.658 1.00 31.19 914 ALA A C 1
ATOM 6919 O O . ALA A 1 914 ? -29.786 6.627 -16.158 1.00 31.19 914 ALA A O 1
ATOM 6920 N N . VAL A 1 915 ? -28.273 4.973 -16.122 1.00 32.28 915 VAL A N 1
ATOM 6921 C CA . VAL A 1 915 ? -28.636 4.476 -14.787 1.00 32.28 915 VAL A CA 1
ATOM 6922 C C . VAL A 1 915 ? -27.918 5.320 -13.730 1.00 32.28 915 VAL A C 1
ATOM 6924 O O . VAL A 1 915 ? -26.784 5.038 -13.352 1.00 32.28 915 VAL A O 1
ATOM 6927 N N . SER A 1 916 ? -28.575 6.370 -13.236 1.00 28.58 916 SER A N 1
ATOM 6928 C CA . SER A 1 916 ? -28.119 7.075 -12.033 1.00 28.58 916 SER A CA 1
ATOM 6929 C C . SER A 1 916 ? -28.426 6.240 -10.789 1.00 28.58 916 SER A C 1
ATOM 6931 O O . SER A 1 916 ? -29.460 6.425 -10.149 1.00 28.58 916 SER A O 1
ATOM 6933 N N . LEU A 1 917 ? -27.515 5.326 -10.446 1.00 30.45 917 LEU A N 1
ATOM 6934 C CA . LEU A 1 917 ? -27.449 4.753 -9.099 1.00 30.45 917 LEU A CA 1
ATOM 6935 C C . LEU A 1 917 ? -27.282 5.894 -8.076 1.00 30.45 917 LEU A C 1
ATOM 6937 O O . LEU A 1 917 ? -26.637 6.906 -8.362 1.00 30.45 917 LEU A O 1
ATOM 6941 N N . GLY A 1 918 ? -27.927 5.759 -6.914 1.00 24.86 918 GLY A N 1
ATOM 6942 C CA . GLY A 1 918 ? -28.009 6.824 -5.909 1.00 24.86 918 GLY A CA 1
ATOM 6943 C C . GLY A 1 918 ? -26.646 7.243 -5.348 1.00 24.86 918 GLY A C 1
ATOM 6944 O O . GLY A 1 918 ? -25.709 6.452 -5.351 1.00 24.86 918 GLY A O 1
ATOM 6945 N N . ASN A 1 919 ? -26.556 8.490 -4.863 1.00 26.84 919 ASN A N 1
ATOM 6946 C CA . ASN A 1 919 ? -25.319 9.135 -4.403 1.00 26.84 919 ASN A CA 1
ATOM 6947 C C . ASN A 1 919 ? -24.398 8.205 -3.591 1.00 26.84 919 ASN A C 1
ATOM 6949 O O . ASN A 1 919 ? -24.614 7.950 -2.409 1.00 26.84 919 ASN A O 1
ATOM 6953 N N . SER A 1 920 ? -23.330 7.763 -4.241 1.00 25.42 920 SER A N 1
ATOM 6954 C CA . SER A 1 920 ? -22.160 7.088 -3.685 1.00 25.42 920 SER A CA 1
ATOM 6955 C C . SER A 1 920 ? -20.981 7.388 -4.616 1.00 25.42 920 SER A C 1
ATOM 6957 O O . SER A 1 920 ? -21.188 7.842 -5.746 1.00 25.42 920 SER A O 1
ATOM 6959 N N . ALA A 1 921 ? -19.745 7.230 -4.140 1.00 25.19 921 ALA A N 1
ATOM 6960 C CA . ALA A 1 921 ? -18.560 7.607 -4.915 1.00 25.19 921 ALA A CA 1
ATOM 6961 C C . ALA A 1 921 ? -18.479 6.838 -6.257 1.00 25.19 921 ALA A C 1
ATOM 6963 O O . ALA A 1 921 ? -18.908 5.684 -6.320 1.00 25.19 921 ALA A O 1
ATOM 6964 N N . PRO A 1 922 ? -17.942 7.446 -7.337 1.00 25.94 922 PRO A N 1
ATOM 6965 C CA . PRO A 1 922 ? -17.790 6.759 -8.617 1.00 25.94 922 PRO A CA 1
ATOM 6966 C C . PRO A 1 922 ? -16.913 5.511 -8.454 1.00 25.94 922 PRO A C 1
ATOM 6968 O O . PRO A 1 922 ? -15.859 5.571 -7.822 1.00 25.94 922 PRO A O 1
ATOM 6971 N N . ALA A 1 923 ? -17.353 4.388 -9.026 1.00 26.98 923 ALA A N 1
ATOM 6972 C CA . ALA A 1 923 ? -16.674 3.104 -8.882 1.00 26.98 923 ALA A CA 1
ATOM 6973 C C . ALA A 1 923 ? -15.220 3.179 -9.384 1.00 26.98 923 ALA A C 1
ATOM 6975 O O . ALA A 1 923 ? -14.964 3.547 -10.531 1.00 26.98 923 ALA A O 1
ATOM 6976 N N . ALA A 1 924 ? -14.271 2.839 -8.510 1.00 27.92 924 ALA A N 1
ATOM 6977 C CA . ALA A 1 924 ? -12.846 2.904 -8.814 1.00 27.92 924 ALA A CA 1
ATOM 6978 C C . ALA A 1 924 ? -12.420 1.822 -9.823 1.00 27.92 924 ALA A C 1
ATOM 6980 O O . ALA A 1 924 ? -12.909 0.691 -9.790 1.00 27.92 924 ALA A O 1
ATOM 6981 N N . ASN A 1 925 ? -11.464 2.164 -10.692 1.00 29.70 925 ASN A N 1
ATOM 6982 C CA . ASN A 1 925 ? -10.888 1.252 -11.679 1.00 29.70 925 ASN A CA 1
ATOM 6983 C C . ASN A 1 925 ? -10.185 0.064 -10.972 1.00 29.70 925 ASN A C 1
ATOM 6985 O O . ASN A 1 925 ? -9.231 0.306 -10.232 1.00 29.70 925 ASN A O 1
ATOM 6989 N N . PRO A 1 926 ? -10.581 -1.206 -11.206 1.00 32.25 926 PRO A N 1
ATOM 6990 C CA . PRO A 1 926 ? -10.028 -2.359 -10.482 1.00 32.25 926 PRO A CA 1
ATOM 6991 C C . PRO A 1 926 ? -8.542 -2.679 -10.727 1.00 32.25 926 PRO A C 1
ATOM 6993 O O . PRO A 1 926 ? -8.040 -3.629 -10.131 1.00 32.25 926 PRO A O 1
ATOM 6996 N N . TYR A 1 927 ? -7.858 -1.956 -11.623 1.00 30.59 927 TYR A N 1
ATOM 6997 C CA . TYR A 1 927 ? -6.493 -2.264 -12.067 1.00 30.59 927 TYR A CA 1
ATOM 6998 C C . TYR A 1 927 ? -5.478 -1.112 -11.932 1.00 30.59 927 TYR A C 1
ATOM 7000 O O . TYR A 1 927 ? -4.360 -1.245 -12.432 1.00 30.59 927 TYR A O 1
ATOM 7008 N N . ASN A 1 928 ? -5.812 -0.004 -11.256 1.00 27.31 928 ASN A N 1
ATOM 7009 C CA . ASN A 1 928 ? -4.822 1.021 -10.892 1.00 27.31 928 ASN A CA 1
ATOM 7010 C C . ASN A 1 928 ? -5.254 1.850 -9.667 1.00 27.31 928 ASN A C 1
ATOM 7012 O O . ASN A 1 928 ? -6.214 2.617 -9.752 1.00 27.31 928 ASN A O 1
ATOM 7016 N N . ASP A 1 929 ? -4.513 1.754 -8.561 1.00 27.42 929 ASP A N 1
ATOM 7017 C CA . ASP A 1 929 ? -4.760 2.545 -7.348 1.00 27.42 929 ASP A CA 1
ATOM 7018 C C . ASP A 1 929 ? -4.340 4.011 -7.541 1.00 27.42 929 ASP A C 1
ATOM 7020 O O . ASP A 1 929 ? -3.160 4.309 -7.729 1.00 27.42 929 ASP A O 1
ATOM 7024 N N . SER A 1 930 ? -5.303 4.943 -7.521 1.00 30.12 930 SER A N 1
ATOM 7025 C CA . SER A 1 930 ? -5.107 6.386 -7.225 1.00 30.12 930 SER A CA 1
ATOM 7026 C C . SER A 1 930 ? -6.426 7.186 -7.288 1.00 30.12 930 SER A C 1
ATOM 7028 O O . SER A 1 930 ? -6.566 8.135 -8.058 1.00 30.12 930 SER A O 1
ATOM 7030 N N . ALA A 1 931 ? -7.413 6.819 -6.464 1.00 26.72 931 ALA A N 1
ATOM 7031 C CA . ALA A 1 931 ? -8.611 7.636 -6.231 1.00 26.72 931 ALA A CA 1
ATOM 7032 C C . ALA A 1 931 ? -9.173 7.400 -4.817 1.00 26.72 931 ALA A C 1
ATOM 7034 O O . ALA A 1 931 ? -9.721 6.336 -4.540 1.00 26.72 931 ALA A O 1
ATOM 7035 N N . SER A 1 932 ? -9.037 8.386 -3.927 1.00 28.66 932 SER A N 1
ATOM 7036 C CA . SER A 1 932 ? -9.573 8.340 -2.562 1.00 28.66 932 SER A CA 1
ATOM 7037 C C . SER A 1 932 ? -11.046 8.769 -2.496 1.00 28.66 932 SER A C 1
ATOM 7039 O O . SER A 1 932 ? -11.499 9.648 -3.232 1.00 28.66 932 SER A O 1
ATOM 7041 N N . SER A 1 933 ? -11.801 8.154 -1.582 1.00 24.16 933 SER A N 1
ATOM 7042 C CA . SER A 1 933 ? -13.160 8.556 -1.197 1.00 24.16 933 SER A CA 1
ATOM 7043 C C . SER A 1 933 ? -13.120 9.452 0.045 1.00 24.16 933 SER A C 1
ATOM 7045 O O . SER A 1 933 ? -12.450 9.115 1.017 1.00 24.16 933 SER A O 1
ATOM 7047 N N . ALA A 1 934 ? -13.836 10.577 0.021 1.00 26.17 934 ALA A N 1
ATOM 7048 C CA . ALA A 1 934 ? -13.680 11.650 1.006 1.00 26.17 934 ALA A CA 1
ATOM 7049 C C . ALA A 1 934 ? -14.578 11.526 2.259 1.00 26.17 934 ALA A C 1
ATOM 7051 O O . ALA A 1 934 ? -15.765 11.216 2.126 1.00 26.17 934 ALA A O 1
ATOM 7052 N N . PRO A 1 935 ? -14.053 11.893 3.443 1.00 27.56 935 PRO A N 1
ATOM 7053 C CA . PRO A 1 935 ? -14.786 12.534 4.534 1.00 27.56 935 PRO A CA 1
ATOM 7054 C C . PRO A 1 935 ? -14.601 14.076 4.511 1.00 27.56 935 PRO A C 1
ATOM 7056 O O . PRO A 1 935 ? -14.111 14.637 3.530 1.00 27.56 935 PRO A O 1
ATOM 7059 N N . ASP A 1 936 ? -15.051 14.779 5.557 1.00 25.80 936 ASP A N 1
ATOM 7060 C CA . ASP A 1 936 ? -15.228 16.242 5.581 1.00 25.80 936 ASP A CA 1
ATOM 7061 C C . ASP A 1 936 ? -13.959 17.091 5.334 1.00 25.80 936 ASP A C 1
ATOM 7063 O O . ASP A 1 936 ? -13.075 17.192 6.180 1.00 25.80 936 ASP A O 1
ATOM 7067 N N . SER A 1 937 ? -13.948 17.783 4.187 1.00 34.31 937 SER A N 1
ATOM 7068 C CA . SER A 1 937 ? -13.121 18.957 3.835 1.00 34.31 937 SER A CA 1
ATOM 7069 C C . SER A 1 937 ? -11.668 18.983 4.335 1.00 34.31 937 SER A C 1
ATOM 7071 O O . SER A 1 937 ? -11.229 19.970 4.931 1.00 34.31 937 SER A O 1
ATOM 7073 N N . GLU A 1 938 ? -10.902 17.939 4.035 1.00 42.22 938 GLU A N 1
ATOM 7074 C CA . GLU A 1 938 ? -9.439 18.004 4.081 1.00 42.22 938 GLU A CA 1
ATOM 7075 C C . GLU A 1 938 ? -8.904 18.942 2.974 1.00 42.22 938 GLU A C 1
ATOM 7077 O O . GLU A 1 938 ? -9.511 19.071 1.904 1.00 42.22 938 GLU A O 1
ATOM 7082 N N . ALA A 1 939 ? -7.794 19.638 3.238 1.00 54.62 939 ALA A N 1
ATOM 7083 C CA . ALA A 1 939 ? -7.192 20.577 2.289 1.00 54.62 939 ALA A CA 1
ATOM 7084 C C . ALA A 1 939 ? -6.581 19.829 1.090 1.00 54.62 939 ALA A C 1
ATOM 7086 O O . ALA A 1 939 ? -5.843 18.861 1.266 1.00 54.62 939 ALA A O 1
ATOM 7087 N N . LEU A 1 940 ? -6.851 20.286 -0.137 1.00 75.38 940 LEU A N 1
ATOM 7088 C CA . LEU A 1 940 ? -6.298 19.676 -1.358 1.00 75.38 940 LEU A CA 1
ATOM 7089 C C . LEU A 1 940 ? -4.902 20.233 -1.689 1.00 75.38 940 LEU A C 1
ATOM 7091 O O . LEU A 1 940 ? -4.245 19.759 -2.623 1.00 75.38 940 LEU A O 1
ATOM 7095 N N . LEU A 1 941 ? -4.449 21.237 -0.933 1.00 82.44 941 LEU A N 1
ATOM 7096 C CA . LEU A 1 941 ? -3.163 21.903 -1.074 1.00 82.44 941 LEU A CA 1
ATOM 7097 C C . LEU A 1 941 ? -2.441 22.035 0.286 1.00 82.44 941 LEU A C 1
ATOM 7099 O O . LEU A 1 941 ? -3.073 22.407 1.273 1.00 82.44 941 LEU A O 1
ATOM 7103 N N . PRO A 1 942 ? -1.108 21.833 0.351 1.00 85.81 942 PRO A N 1
ATOM 7104 C CA . PRO A 1 942 ? -0.213 21.500 -0.753 1.00 85.81 942 PRO A CA 1
ATOM 7105 C C . PRO A 1 942 ? -0.087 19.986 -1.006 1.00 85.81 942 PRO A C 1
ATOM 7107 O O . PRO A 1 942 ? 0.134 19.187 -0.099 1.00 85.81 942 PRO A O 1
ATOM 7110 N N . HIS A 1 943 ? -0.113 19.597 -2.277 1.00 84.75 943 HIS A N 1
ATOM 7111 C CA . HIS A 1 943 ? 0.073 18.223 -2.737 1.00 84.75 943 HIS A CA 1
ATOM 7112 C C . HIS A 1 943 ? 1.567 17.862 -2.805 1.00 84.75 943 HIS A C 1
ATOM 7114 O O . HIS A 1 943 ? 2.276 18.342 -3.694 1.00 84.75 943 HIS A O 1
ATOM 7120 N N . LYS A 1 944 ? 2.054 17.008 -1.893 1.00 83.44 944 LYS A N 1
ATOM 7121 C CA . LYS A 1 944 ? 3.492 16.695 -1.724 1.00 83.44 944 LYS A CA 1
ATOM 7122 C C . LYS A 1 944 ? 4.030 15.499 -2.538 1.00 83.44 944 LYS A C 1
ATOM 7124 O O . LYS A 1 944 ? 5.230 15.246 -2.502 1.00 83.44 944 LYS A O 1
ATOM 7129 N N . THR A 1 945 ? 3.201 14.770 -3.286 1.00 82.06 945 THR A N 1
ATOM 7130 C CA . THR A 1 945 ? 3.613 13.498 -3.926 1.00 82.06 945 THR A CA 1
ATOM 7131 C C . THR A 1 945 ? 3.839 13.647 -5.441 1.00 82.06 945 THR A C 1
ATOM 7133 O O . THR A 1 945 ? 2.937 14.114 -6.136 1.00 82.06 945 THR A O 1
ATOM 7136 N N . PRO A 1 946 ? 4.997 13.255 -6.012 1.00 84.50 946 PRO A N 1
ATOM 7137 C CA . PRO A 1 946 ? 5.182 13.201 -7.467 1.00 84.50 946 PRO A CA 1
ATOM 7138 C C . PRO A 1 946 ? 4.390 12.055 -8.120 1.00 84.50 946 PRO A C 1
ATOM 7140 O O . PRO A 1 946 ? 4.258 10.980 -7.543 1.00 84.50 946 PRO A O 1
ATOM 7143 N N . LEU A 1 947 ? 3.920 12.250 -9.356 1.00 86.00 947 LEU A N 1
ATOM 7144 C CA . LEU A 1 947 ? 3.195 11.238 -10.139 1.00 86.00 947 LEU A CA 1
ATOM 7145 C C . LEU A 1 947 ? 4.057 10.658 -11.277 1.00 86.00 947 LEU A C 1
ATOM 7147 O O . LEU A 1 947 ? 4.893 11.357 -11.852 1.00 86.00 947 LEU A O 1
ATOM 7151 N N . THR A 1 948 ? 3.821 9.396 -11.646 1.00 86.44 948 THR A N 1
ATOM 7152 C CA . THR A 1 948 ? 4.640 8.635 -12.612 1.00 86.44 948 THR A CA 1
ATOM 7153 C C . THR A 1 948 ? 3.796 7.927 -13.688 1.00 86.44 948 THR A C 1
ATOM 7155 O O . THR A 1 948 ? 2.567 7.931 -13.659 1.00 86.44 948 THR A O 1
ATOM 7158 N N . PHE A 1 949 ? 4.470 7.338 -14.680 1.00 84.81 949 PHE A N 1
ATOM 7159 C CA . PHE A 1 949 ? 3.913 6.589 -15.811 1.00 84.81 949 PHE A CA 1
ATOM 7160 C C . PHE A 1 949 ? 4.664 5.256 -15.980 1.00 84.81 949 PHE A C 1
ATOM 7162 O O . PHE A 1 949 ? 5.506 5.119 -16.875 1.00 84.81 949 PHE A O 1
ATOM 7169 N N . THR A 1 950 ? 4.387 4.282 -15.113 1.00 79.00 950 THR A N 1
ATOM 7170 C CA . THR A 1 950 ? 5.106 2.993 -15.011 1.00 79.00 950 THR A CA 1
ATOM 7171 C C . THR A 1 950 ? 4.621 1.902 -15.975 1.00 79.00 950 THR A C 1
ATOM 7173 O O . THR A 1 950 ? 5.371 0.986 -16.292 1.00 79.00 950 THR A O 1
ATOM 7176 N N . SER A 1 951 ? 3.389 1.976 -16.486 1.00 73.88 951 SER A N 1
ATOM 7177 C CA . SER A 1 951 ? 2.780 0.891 -17.274 1.00 73.88 951 SER A CA 1
ATOM 7178 C C . SER A 1 951 ? 3.444 0.702 -18.651 1.00 73.88 951 SER A C 1
ATOM 7180 O O . SER A 1 951 ? 3.481 1.639 -19.456 1.00 73.88 951 SER A O 1
ATOM 7182 N N . ALA A 1 952 ? 3.935 -0.503 -18.964 1.00 73.44 952 ALA A N 1
ATOM 7183 C CA . ALA A 1 952 ? 4.453 -0.864 -20.291 1.00 73.44 952 ALA A CA 1
ATOM 7184 C C . ALA A 1 952 ? 4.377 -2.374 -20.568 1.00 73.44 952 ALA A C 1
ATOM 7186 O O . ALA A 1 952 ? 4.558 -3.193 -19.671 1.00 73.44 952 ALA A O 1
ATOM 7187 N N . ASN A 1 953 ? 4.208 -2.747 -21.841 1.00 78.50 953 ASN A N 1
ATOM 7188 C CA . ASN A 1 953 ? 4.428 -4.117 -22.309 1.00 78.50 953 ASN A CA 1
ATOM 7189 C C . ASN A 1 953 ? 5.871 -4.246 -22.827 1.00 78.50 953 ASN A C 1
ATOM 7191 O O . ASN A 1 953 ? 6.154 -3.985 -23.998 1.00 78.50 953 ASN A O 1
ATOM 7195 N N . LEU A 1 954 ? 6.788 -4.636 -21.938 1.00 82.38 954 LEU A N 1
ATOM 7196 C CA . LEU A 1 954 ? 8.222 -4.730 -22.238 1.00 82.38 954 LEU A CA 1
ATOM 7197 C C . LEU A 1 954 ? 8.552 -5.764 -23.328 1.00 82.38 954 LEU A C 1
ATOM 7199 O O . LEU A 1 954 ? 9.514 -5.571 -24.070 1.00 82.38 954 LEU A O 1
ATOM 7203 N N . ALA A 1 955 ? 7.752 -6.826 -23.471 1.00 78.88 955 ALA A N 1
ATOM 7204 C CA . ALA A 1 955 ? 7.930 -7.812 -24.537 1.00 78.88 955 ALA A CA 1
ATOM 7205 C C . ALA A 1 955 ? 7.627 -7.198 -25.915 1.00 78.88 955 ALA A C 1
ATOM 7207 O O . ALA A 1 955 ? 8.477 -7.234 -26.804 1.00 78.88 955 ALA A O 1
ATOM 7208 N N . ALA A 1 956 ? 6.469 -6.547 -26.071 1.00 80.25 956 ALA A N 1
ATOM 7209 C CA . ALA A 1 956 ? 6.103 -5.851 -27.307 1.00 80.25 956 ALA A CA 1
ATOM 7210 C C . ALA A 1 956 ? 7.078 -4.704 -27.637 1.00 80.25 956 ALA A C 1
ATOM 7212 O O . ALA A 1 956 ? 7.464 -4.528 -28.796 1.00 80.25 956 ALA A O 1
ATOM 7213 N N . LEU A 1 957 ? 7.528 -3.964 -26.616 1.00 87.75 957 LEU A N 1
ATOM 7214 C CA . LEU A 1 957 ? 8.532 -2.909 -26.749 1.00 87.75 957 LEU A CA 1
ATOM 7215 C C . LEU A 1 957 ? 9.861 -3.454 -27.293 1.00 87.75 957 LEU A C 1
ATOM 7217 O O . LEU A 1 957 ? 10.388 -2.932 -28.278 1.00 87.75 957 LEU A O 1
ATOM 7221 N N . ARG A 1 958 ? 10.372 -4.545 -26.706 1.00 90.06 958 ARG A N 1
ATOM 7222 C CA . ARG A 1 958 ? 11.585 -5.233 -27.168 1.00 90.06 958 ARG A CA 1
ATOM 7223 C C . ARG A 1 958 ? 11.435 -5.735 -28.605 1.00 90.06 958 ARG A C 1
ATOM 7225 O O . ARG A 1 958 ? 12.319 -5.483 -29.421 1.00 90.06 958 ARG A O 1
ATOM 7232 N N . THR A 1 959 ? 10.323 -6.392 -28.946 1.00 90.06 959 THR A N 1
ATOM 7233 C CA . THR A 1 959 ? 10.047 -6.837 -30.325 1.00 90.06 959 THR A CA 1
ATOM 7234 C C . THR A 1 959 ? 10.081 -5.663 -31.307 1.00 90.06 959 THR A C 1
ATOM 7236 O O . THR A 1 959 ? 10.634 -5.790 -32.400 1.00 90.06 959 THR A O 1
ATOM 7239 N N . LYS A 1 960 ? 9.548 -4.497 -30.916 1.00 93.31 960 LYS A N 1
ATOM 7240 C CA . LYS A 1 960 ? 9.544 -3.301 -31.764 1.00 93.31 960 LYS A CA 1
ATOM 7241 C C . LYS A 1 960 ? 10.931 -2.670 -31.925 1.00 93.31 960 LYS A C 1
ATOM 7243 O O . LYS A 1 960 ? 11.251 -2.224 -33.026 1.00 93.31 960 LYS A O 1
ATOM 7248 N N . LEU A 1 961 ? 11.756 -2.676 -30.874 1.00 95.19 961 LEU A N 1
ATOM 7249 C CA . LEU A 1 961 ? 13.163 -2.264 -30.944 1.00 95.19 961 LEU A CA 1
ATOM 7250 C C . LEU A 1 961 ? 13.968 -3.172 -31.881 1.00 95.19 961 LEU A C 1
ATOM 7252 O O . LEU A 1 961 ? 14.661 -2.661 -32.754 1.00 95.19 961 LEU A O 1
ATOM 7256 N N . ILE A 1 962 ? 13.837 -4.497 -31.760 1.00 95.06 962 ILE A N 1
ATOM 7257 C CA . ILE A 1 962 ? 14.549 -5.451 -32.627 1.00 95.06 962 ILE A CA 1
ATOM 7258 C C . ILE A 1 962 ? 14.156 -5.240 -34.097 1.00 95.06 962 ILE A C 1
ATOM 7260 O O . ILE A 1 962 ? 15.032 -5.035 -34.930 1.00 95.06 962 ILE A O 1
ATOM 7264 N N . ALA A 1 963 ? 12.858 -5.160 -34.409 1.00 95.31 963 ALA A N 1
ATOM 7265 C CA . ALA A 1 963 ? 12.394 -4.951 -35.784 1.00 95.31 963 ALA A CA 1
ATOM 7266 C C . ALA A 1 963 ? 12.933 -3.649 -36.418 1.00 95.31 963 ALA A C 1
ATOM 7268 O O . ALA A 1 963 ? 13.368 -3.650 -37.567 1.00 95.31 963 ALA A O 1
ATOM 7269 N N . PHE A 1 964 ? 12.959 -2.539 -35.670 1.00 96.19 964 PHE A N 1
ATOM 7270 C CA . PHE A 1 964 ? 13.561 -1.290 -36.152 1.00 96.19 964 PHE A CA 1
ATOM 7271 C C . PHE A 1 964 ? 15.093 -1.345 -36.234 1.00 96.19 964 PHE A C 1
ATOM 7273 O O . PHE A 1 964 ? 15.679 -0.660 -37.074 1.00 96.19 964 PHE A O 1
ATOM 7280 N N . ASN A 1 965 ? 15.753 -2.168 -35.419 1.00 96.25 965 ASN A N 1
ATOM 7281 C CA . ASN A 1 965 ? 17.181 -2.420 -35.562 1.00 96.25 965 ASN A CA 1
ATOM 7282 C C . ASN A 1 965 ? 17.492 -3.213 -36.839 1.00 96.25 965 ASN A C 1
ATOM 7284 O O . ASN A 1 965 ? 18.462 -2.903 -37.524 1.00 96.25 965 ASN A O 1
ATOM 7288 N N . ASP A 1 966 ? 16.655 -4.188 -37.192 1.00 95.25 966 ASP A N 1
ATOM 7289 C CA . ASP A 1 966 ? 16.810 -4.984 -38.412 1.00 95.25 966 ASP A CA 1
ATOM 7290 C C . ASP A 1 966 ? 16.548 -4.149 -39.678 1.00 95.25 966 ASP A C 1
ATOM 7292 O O . ASP A 1 966 ? 17.287 -4.283 -40.659 1.00 95.25 966 ASP A O 1
ATOM 7296 N N . ASP A 1 967 ? 15.603 -3.198 -39.640 1.00 94.00 967 ASP A N 1
ATOM 7297 C CA . ASP A 1 967 ? 15.459 -2.161 -40.677 1.00 94.00 967 ASP A CA 1
ATOM 7298 C C . ASP A 1 967 ? 16.764 -1.353 -40.839 1.00 94.00 967 ASP A C 1
ATOM 7300 O O . ASP A 1 967 ? 17.253 -1.149 -41.954 1.00 94.00 967 ASP A O 1
ATOM 7304 N N . LEU A 1 968 ? 17.354 -0.894 -39.725 1.00 94.50 968 LEU A N 1
ATOM 7305 C CA . LEU A 1 968 ? 18.584 -0.090 -39.718 1.00 94.50 968 LEU A CA 1
ATOM 7306 C C . LEU A 1 968 ? 19.813 -0.887 -40.184 1.00 94.50 968 LEU A C 1
ATOM 7308 O O . LEU A 1 968 ? 20.624 -0.350 -40.942 1.00 94.50 968 LEU A O 1
ATOM 7312 N N . ARG A 1 969 ? 19.935 -2.163 -39.790 1.00 93.62 969 ARG A N 1
ATOM 7313 C CA . ARG A 1 969 ? 20.954 -3.107 -40.287 1.00 93.62 969 ARG A CA 1
ATOM 7314 C C . ARG A 1 969 ? 20.809 -3.312 -41.794 1.00 93.62 969 ARG A C 1
ATOM 7316 O O . ARG A 1 969 ? 21.786 -3.170 -42.525 1.00 93.62 969 ARG A O 1
ATOM 7323 N N . THR A 1 970 ? 19.588 -3.563 -42.267 1.00 94.31 970 THR A N 1
ATOM 7324 C CA . THR A 1 970 ? 19.271 -3.730 -43.699 1.00 94.31 970 THR A CA 1
ATOM 7325 C C . THR A 1 970 ? 19.627 -2.482 -44.510 1.00 94.31 970 THR A C 1
ATOM 7327 O O . THR A 1 970 ? 20.210 -2.582 -45.589 1.00 94.31 970 THR A O 1
ATOM 7330 N N . ALA A 1 971 ? 19.365 -1.294 -43.960 1.00 91.19 971 ALA A N 1
ATOM 7331 C CA . ALA A 1 971 ? 19.741 -0.010 -44.548 1.00 91.19 971 ALA A CA 1
ATOM 7332 C C . ALA A 1 971 ? 21.247 0.324 -44.447 1.00 91.19 971 ALA A C 1
ATOM 7334 O O . ALA A 1 971 ? 21.654 1.399 -44.885 1.00 91.19 971 ALA A O 1
ATOM 7335 N N . SER A 1 972 ? 22.074 -0.557 -43.865 1.00 89.75 972 SER A N 1
ATOM 7336 C CA . SER A 1 972 ? 23.499 -0.317 -43.563 1.00 89.75 972 SER A CA 1
ATOM 7337 C C . SER A 1 972 ? 23.741 0.971 -42.756 1.00 89.75 972 SER A C 1
ATOM 7339 O O . SER A 1 972 ? 24.709 1.699 -42.978 1.00 89.75 972 SER A O 1
ATOM 7341 N N . SER A 1 973 ? 22.828 1.285 -41.834 1.00 91.00 973 SER A N 1
ATOM 7342 C CA . SER A 1 973 ? 22.837 2.530 -41.068 1.00 91.00 973 SER A CA 1
ATOM 7343 C C . SER A 1 973 ? 23.875 2.517 -39.945 1.00 91.00 973 SER A C 1
ATOM 7345 O O . SER A 1 973 ? 23.954 1.565 -39.173 1.00 91.00 973 SER A O 1
ATOM 7347 N N . ALA A 1 974 ? 24.588 3.632 -39.765 1.00 89.38 974 ALA A N 1
ATOM 7348 C CA . ALA A 1 974 ? 25.514 3.838 -38.646 1.00 89.38 974 ALA A CA 1
ATOM 7349 C C . ALA A 1 974 ? 24.831 3.878 -37.257 1.00 89.38 974 ALA A C 1
ATOM 7351 O O . ALA A 1 974 ? 25.521 3.922 -36.242 1.00 89.38 974 ALA A O 1
ATOM 7352 N N . TYR A 1 975 ? 23.493 3.867 -37.205 1.00 90.56 975 TYR A N 1
ATOM 7353 C CA . TYR A 1 975 ? 22.704 3.793 -35.969 1.00 90.56 975 TYR A CA 1
ATOM 7354 C C . TYR A 1 975 ? 22.283 2.364 -35.585 1.00 90.56 975 TYR A C 1
ATOM 7356 O O . TYR A 1 975 ? 21.647 2.178 -34.546 1.00 90.56 975 TYR A O 1
ATOM 7364 N N . ALA A 1 976 ? 22.598 1.363 -36.414 1.00 92.69 976 ALA A N 1
ATOM 7365 C CA . ALA A 1 976 ? 22.300 -0.035 -36.128 1.00 92.69 976 ALA A CA 1
ATOM 7366 C C . ALA A 1 976 ? 23.135 -0.559 -34.945 1.00 92.69 976 ALA A C 1
ATOM 7368 O O . ALA A 1 976 ? 24.343 -0.337 -34.868 1.00 92.69 976 ALA A O 1
ATOM 7369 N N . LEU A 1 977 ? 22.481 -1.285 -34.042 1.00 94.62 977 LEU A N 1
ATOM 7370 C CA . LEU A 1 977 ? 23.089 -1.967 -32.904 1.00 94.62 977 LEU A CA 1
ATOM 7371 C C . LEU A 1 977 ? 23.796 -3.249 -33.355 1.00 94.62 977 LEU A C 1
ATOM 7373 O O . LEU A 1 977 ? 23.258 -3.997 -34.184 1.00 94.62 977 LEU A O 1
ATOM 7377 N N . ASP A 1 978 ? 24.959 -3.539 -32.767 1.00 93.75 978 ASP A N 1
ATOM 7378 C CA . ASP A 1 978 ? 25.645 -4.831 -32.910 1.00 93.75 978 ASP A CA 1
ATOM 7379 C C . ASP A 1 978 ? 24.985 -5.933 -32.052 1.00 93.75 978 ASP A C 1
ATOM 7381 O O . ASP A 1 978 ? 24.037 -5.678 -31.311 1.00 93.75 978 ASP A O 1
ATOM 7385 N N . ASP A 1 979 ? 25.414 -7.190 -32.190 1.00 92.94 979 ASP A N 1
ATOM 7386 C CA . ASP A 1 979 ? 24.777 -8.299 -31.461 1.00 92.94 979 ASP A CA 1
ATOM 7387 C C . ASP A 1 979 ? 25.038 -8.227 -29.944 1.00 92.94 979 ASP A C 1
ATOM 7389 O O . ASP A 1 979 ? 24.152 -8.548 -29.156 1.00 92.94 979 ASP A O 1
ATOM 7393 N N . SER A 1 980 ? 26.180 -7.678 -29.510 1.00 93.38 980 SER A N 1
ATOM 7394 C CA . SER A 1 980 ? 26.443 -7.452 -28.083 1.00 93.38 980 SER A CA 1
ATOM 7395 C C . SER A 1 980 ? 25.568 -6.338 -27.508 1.00 93.38 980 SER A C 1
ATOM 7397 O O . SER A 1 980 ? 25.321 -6.286 -26.306 1.00 93.38 980 SER A O 1
ATOM 7399 N N . ASP A 1 981 ? 25.142 -5.370 -28.319 1.00 94.06 981 ASP A N 1
ATOM 7400 C CA . ASP A 1 981 ? 24.160 -4.360 -27.923 1.00 94.06 981 ASP A CA 1
ATOM 7401 C C . ASP A 1 981 ? 22.752 -4.954 -27.802 1.00 94.06 981 ASP A C 1
ATOM 7403 O O . ASP A 1 981 ? 22.008 -4.557 -26.905 1.00 94.06 981 ASP A O 1
ATOM 7407 N N . LEU A 1 982 ? 22.401 -5.928 -28.648 1.00 94.19 982 LEU A N 1
ATOM 7408 C CA . LEU A 1 982 ? 21.153 -6.682 -28.514 1.00 94.19 982 LEU A CA 1
ATOM 7409 C C . LEU A 1 982 ? 21.151 -7.559 -27.250 1.00 94.19 982 LEU A C 1
ATOM 7411 O O . LEU A 1 982 ? 20.135 -7.591 -26.559 1.00 94.19 982 LEU A O 1
ATOM 7415 N N . ASP A 1 983 ? 22.282 -8.168 -26.880 1.00 92.25 983 ASP A N 1
ATOM 7416 C CA . ASP A 1 983 ? 22.435 -8.883 -25.600 1.00 92.25 983 ASP A CA 1
ATOM 7417 C C . ASP A 1 983 ? 22.272 -7.945 -24.385 1.00 92.25 983 ASP A C 1
ATOM 7419 O O . ASP A 1 983 ? 21.609 -8.291 -23.406 1.00 92.25 983 ASP A O 1
ATOM 7423 N N . LYS A 1 984 ? 22.821 -6.721 -24.448 1.00 92.44 984 LYS A N 1
ATOM 7424 C CA . LYS A 1 984 ? 22.625 -5.682 -23.412 1.00 92.44 984 LYS A CA 1
ATOM 7425 C C . LYS A 1 984 ? 21.167 -5.208 -23.344 1.00 92.44 984 LYS A C 1
ATOM 7427 O O . LYS A 1 984 ? 20.653 -4.954 -22.255 1.00 92.44 984 LYS A O 1
ATOM 7432 N N . LEU A 1 985 ? 20.491 -5.095 -24.489 1.00 93.81 985 LEU A N 1
ATOM 7433 C CA . LEU A 1 985 ? 19.070 -4.750 -24.561 1.00 93.81 985 LEU A CA 1
ATOM 7434 C C . LEU A 1 985 ? 18.182 -5.866 -23.985 1.00 93.81 985 LEU A C 1
ATOM 7436 O O . LEU A 1 985 ? 17.227 -5.570 -23.267 1.00 93.81 985 LEU A O 1
ATOM 7440 N N . GLU A 1 986 ? 18.504 -7.132 -24.257 1.00 90.88 986 GLU A N 1
ATOM 7441 C CA . GLU A 1 986 ? 17.863 -8.290 -23.622 1.00 90.88 986 GLU A CA 1
ATOM 7442 C C . GLU A 1 986 ? 18.072 -8.260 -22.105 1.00 90.88 986 GLU A C 1
ATOM 7444 O O . GLU A 1 986 ? 17.098 -8.304 -21.361 1.00 90.88 986 GLU A O 1
ATOM 7449 N N . ASN A 1 987 ? 19.316 -8.099 -21.636 1.00 89.88 987 ASN A N 1
ATOM 7450 C CA . ASN A 1 987 ? 19.619 -8.017 -20.206 1.00 89.88 987 ASN A CA 1
ATOM 7451 C C . ASN A 1 987 ? 18.785 -6.928 -19.512 1.00 89.88 987 ASN A C 1
ATOM 7453 O O . ASN A 1 987 ? 18.099 -7.216 -18.535 1.00 89.88 987 ASN A O 1
ATOM 7457 N N . LEU A 1 988 ? 18.771 -5.709 -20.060 1.00 90.94 988 LEU A N 1
ATOM 7458 C CA . LEU A 1 988 ? 17.995 -4.599 -19.511 1.00 90.94 988 LEU A CA 1
ATOM 7459 C C . LEU A 1 988 ? 16.482 -4.870 -19.530 1.00 90.94 988 LEU A C 1
ATOM 7461 O O . LEU A 1 988 ? 15.819 -4.690 -18.513 1.00 90.94 988 LEU A O 1
ATOM 7465 N N . THR A 1 989 ? 15.920 -5.299 -20.665 1.00 90.06 989 THR A N 1
ATOM 7466 C CA . THR A 1 989 ? 14.463 -5.502 -20.783 1.00 90.06 989 THR A CA 1
ATOM 7467 C C . THR A 1 989 ? 13.966 -6.698 -19.973 1.00 90.06 989 THR A C 1
ATOM 7469 O O . THR A 1 989 ? 12.898 -6.602 -19.374 1.00 90.06 989 THR A O 1
ATOM 7472 N N . SER A 1 990 ? 14.753 -7.771 -19.869 1.00 86.56 990 SER A N 1
ATOM 7473 C CA . SER A 1 990 ? 14.486 -8.904 -18.975 1.00 86.56 990 SER A CA 1
ATOM 7474 C C . SER A 1 990 ? 14.592 -8.510 -17.497 1.00 86.56 990 SER A C 1
ATOM 7476 O O . SER A 1 990 ? 13.751 -8.909 -16.698 1.00 86.56 990 SER A O 1
ATOM 7478 N N . THR A 1 991 ? 15.569 -7.682 -17.109 1.00 84.19 991 THR A N 1
ATOM 7479 C CA . THR A 1 991 ? 15.662 -7.179 -15.728 1.00 84.19 991 THR A CA 1
ATOM 7480 C C . THR A 1 991 ? 14.500 -6.246 -15.378 1.00 84.19 991 THR A C 1
ATOM 7482 O O . THR A 1 991 ? 13.942 -6.374 -14.294 1.00 84.19 991 THR A O 1
ATOM 7485 N N . LEU A 1 992 ? 14.068 -5.372 -16.293 1.00 82.50 992 LEU A N 1
ATOM 7486 C CA . LEU A 1 992 ? 12.893 -4.512 -16.092 1.00 82.50 992 LEU A CA 1
ATOM 7487 C C . LEU A 1 992 ? 11.570 -5.299 -15.988 1.00 82.50 992 LEU A C 1
ATOM 7489 O O . LEU A 1 992 ? 10.651 -4.838 -15.315 1.00 82.50 992 LEU A O 1
ATOM 7493 N N . GLN A 1 993 ? 11.462 -6.490 -16.595 1.00 79.75 993 GLN A N 1
ATOM 7494 C CA . GLN A 1 993 ? 10.285 -7.364 -16.436 1.00 79.75 993 GLN A CA 1
ATOM 7495 C C . GLN A 1 993 ? 10.123 -7.902 -15.007 1.00 79.75 993 GLN A C 1
ATOM 7497 O O . GLN A 1 993 ? 9.002 -8.201 -14.609 1.00 79.75 993 GLN A O 1
ATOM 7502 N N . GLY A 1 994 ? 11.203 -7.974 -14.222 1.00 66.81 994 GLY A N 1
ATOM 7503 C CA . GLY A 1 994 ? 11.157 -8.327 -12.799 1.00 66.81 994 GLY A CA 1
ATOM 7504 C C . GLY A 1 994 ? 10.753 -7.179 -11.864 1.00 66.81 994 GLY A C 1
ATOM 7505 O O . GLY A 1 994 ? 10.911 -7.325 -10.656 1.00 66.81 994 GLY A O 1
ATOM 7506 N N . THR A 1 995 ? 10.314 -6.033 -12.406 1.00 65.00 995 THR A N 1
ATOM 7507 C CA . THR A 1 995 ? 9.912 -4.817 -11.664 1.00 65.00 995 THR A CA 1
ATOM 7508 C C . THR A 1 995 ? 10.844 -4.453 -10.488 1.00 65.00 995 THR A C 1
ATOM 7510 O O . THR A 1 995 ? 10.379 -4.329 -9.355 1.00 65.00 995 THR A O 1
ATOM 7513 N N . PRO A 1 996 ? 12.166 -4.312 -10.715 1.00 63.31 996 PRO A N 1
ATOM 7514 C CA . PRO A 1 996 ? 13.130 -4.067 -9.646 1.00 63.31 996 PRO A CA 1
ATOM 7515 C C . PRO A 1 996 ? 12.998 -2.635 -9.117 1.00 63.31 996 PRO A C 1
ATOM 7517 O O . PRO A 1 996 ? 12.860 -1.709 -9.908 1.00 63.31 996 PRO A O 1
ATOM 7520 N N . THR A 1 997 ? 13.116 -2.411 -7.806 1.00 58.00 997 THR A N 1
ATOM 7521 C CA . THR A 1 997 ? 13.055 -1.051 -7.232 1.00 58.00 997 THR A CA 1
ATOM 7522 C C . THR A 1 997 ? 14.154 -0.146 -7.806 1.00 58.00 997 THR A C 1
ATOM 7524 O O . THR A 1 997 ? 13.880 0.971 -8.241 1.00 58.00 997 THR A O 1
ATOM 7527 N N . VAL A 1 998 ? 15.384 -0.666 -7.889 1.00 66.81 998 VAL A N 1
ATOM 7528 C CA . VAL A 1 998 ? 16.572 -0.010 -8.462 1.00 66.81 998 VAL A CA 1
ATOM 7529 C C . VAL A 1 998 ? 17.253 -0.971 -9.440 1.00 66.81 998 VAL A C 1
ATOM 7531 O O . VAL A 1 998 ? 17.280 -2.179 -9.203 1.00 66.81 998 VAL A O 1
ATOM 7534 N N . LEU A 1 999 ? 17.812 -0.460 -10.541 1.00 72.25 999 LEU A N 1
ATOM 7535 C CA . LEU A 1 999 ? 18.525 -1.270 -11.535 1.00 72.25 999 LEU A CA 1
ATOM 7536 C C . LEU A 1 999 ? 19.807 -1.898 -10.951 1.00 72.25 999 LEU A C 1
ATOM 7538 O O . LEU A 1 999 ? 20.718 -1.163 -10.567 1.00 72.25 999 LEU A O 1
ATOM 7542 N N . PRO A 1 1000 ? 19.952 -3.239 -10.975 1.00 74.50 1000 PRO A N 1
ATOM 7543 C CA . PRO A 1 1000 ? 21.213 -3.909 -10.668 1.00 74.50 1000 PRO A CA 1
ATOM 7544 C C . PRO A 1 1000 ? 22.361 -3.415 -11.560 1.00 74.50 1000 PRO A C 1
ATOM 7546 O O . PRO A 1 1000 ? 22.148 -3.088 -12.728 1.00 74.50 1000 PRO A O 1
ATOM 7549 N N . ALA A 1 1001 ? 23.594 -3.405 -11.044 1.00 77.38 1001 ALA A N 1
ATOM 7550 C CA . ALA A 1 1001 ? 24.742 -2.759 -11.695 1.00 77.38 1001 ALA A CA 1
ATOM 7551 C C . ALA A 1 1001 ? 25.010 -3.210 -13.151 1.00 77.38 1001 ALA A C 1
ATOM 7553 O O . ALA A 1 1001 ? 25.410 -2.399 -13.985 1.00 77.38 1001 ALA A O 1
ATOM 7554 N N . ASN A 1 1002 ? 24.745 -4.475 -13.497 1.00 77.31 1002 ASN A N 1
ATOM 7555 C CA . ASN A 1 1002 ? 24.851 -4.981 -14.873 1.00 77.31 1002 ASN A CA 1
ATOM 7556 C C . ASN A 1 1002 ? 23.751 -4.433 -15.804 1.00 77.31 1002 ASN A C 1
ATOM 7558 O O . ASN A 1 1002 ? 24.039 -4.082 -16.950 1.00 77.31 1002 ASN A O 1
ATOM 7562 N N . ALA A 1 1003 ? 22.517 -4.301 -15.314 1.00 81.44 1003 ALA A N 1
ATOM 7563 C CA . ALA A 1 1003 ? 21.417 -3.684 -16.048 1.00 81.44 1003 ALA A CA 1
ATOM 7564 C C . ALA A 1 1003 ? 21.594 -2.157 -16.144 1.00 81.44 1003 ALA A C 1
ATOM 7566 O O . ALA A 1 1003 ? 21.355 -1.583 -17.203 1.00 81.44 1003 ALA A O 1
ATOM 7567 N N . ALA A 1 1004 ? 22.107 -1.502 -15.096 1.00 81.44 1004 ALA A N 1
ATOM 7568 C CA . ALA A 1 1004 ? 22.460 -0.081 -15.105 1.00 81.44 1004 ALA A CA 1
ATOM 7569 C C . ALA A 1 1004 ? 23.610 0.234 -16.086 1.00 81.44 1004 ALA A C 1
ATOM 7571 O O . ALA A 1 1004 ? 23.531 1.202 -16.848 1.00 81.44 1004 ALA A O 1
ATOM 7572 N N . ALA A 1 1005 ? 24.645 -0.612 -16.151 1.00 84.06 1005 ALA A N 1
ATOM 7573 C CA . ALA A 1 1005 ? 25.706 -0.515 -17.158 1.00 84.06 1005 ALA A CA 1
ATOM 7574 C C . ALA A 1 1005 ? 25.178 -0.783 -18.582 1.00 84.06 1005 ALA A C 1
ATOM 7576 O O . ALA A 1 1005 ? 25.558 -0.089 -19.532 1.00 84.06 1005 ALA A O 1
ATOM 7577 N N . SER A 1 1006 ? 24.251 -1.736 -18.732 1.00 88.38 1006 SER A N 1
ATOM 7578 C CA . SER A 1 1006 ? 23.568 -2.005 -20.003 1.00 88.38 1006 SER A CA 1
ATOM 7579 C C . SER A 1 1006 ? 22.740 -0.800 -20.456 1.00 88.38 1006 SER A C 1
ATOM 7581 O O . SER A 1 1006 ? 22.928 -0.341 -21.580 1.00 88.38 1006 SER A O 1
ATOM 7583 N N . ALA A 1 1007 ? 21.923 -0.208 -19.574 1.00 88.75 1007 ALA A N 1
ATOM 7584 C CA . ALA A 1 1007 ? 21.183 1.035 -19.811 1.00 88.75 1007 ALA A CA 1
ATOM 7585 C C . ALA A 1 1007 ? 22.110 2.190 -20.214 1.00 88.75 1007 ALA A C 1
ATOM 7587 O O . ALA A 1 1007 ? 21.901 2.815 -21.254 1.00 88.75 1007 ALA A O 1
ATOM 7588 N N . SER A 1 1008 ? 23.181 2.411 -19.449 1.00 87.12 1008 SER A N 1
ATOM 7589 C CA . SER A 1 1008 ? 24.184 3.451 -19.712 1.00 87.12 1008 SER A CA 1
ATOM 7590 C C . SER A 1 1008 ? 24.886 3.284 -21.065 1.00 87.12 1008 SER A C 1
ATOM 7592 O O . SER A 1 1008 ? 25.294 4.274 -21.666 1.00 87.12 1008 SER A O 1
ATOM 7594 N N . THR A 1 1009 ? 24.983 2.054 -21.581 1.00 88.81 1009 THR A N 1
ATOM 7595 C CA . THR A 1 1009 ? 25.553 1.762 -22.906 1.00 88.81 1009 THR A CA 1
ATOM 7596 C C . THR A 1 1009 ? 24.517 1.884 -24.029 1.00 88.81 1009 THR A C 1
ATOM 7598 O O . THR A 1 1009 ? 24.814 2.431 -25.092 1.00 88.81 1009 THR A O 1
ATOM 7601 N N . ILE A 1 1010 ? 23.305 1.357 -23.822 1.00 93.06 1010 ILE A N 1
ATOM 7602 C CA . ILE A 1 1010 ? 22.312 1.159 -24.886 1.00 93.06 1010 ILE A CA 1
ATOM 7603 C C . ILE A 1 1010 ? 21.416 2.381 -25.102 1.00 93.06 1010 ILE A C 1
ATOM 7605 O O . ILE A 1 1010 ? 21.143 2.747 -26.246 1.00 93.06 1010 ILE A O 1
ATOM 7609 N N . VAL A 1 1011 ? 21.007 3.070 -24.030 1.00 93.69 1011 VAL A N 1
ATOM 7610 C CA . VAL A 1 1011 ? 20.125 4.244 -24.114 1.00 93.69 1011 VAL A CA 1
ATOM 7611 C C . VAL A 1 1011 ? 20.769 5.376 -24.931 1.00 93.69 1011 VAL A C 1
ATOM 7613 O O . VAL A 1 1011 ? 20.106 5.884 -25.841 1.00 93.69 1011 VAL A O 1
ATOM 7616 N N . PRO A 1 1012 ? 22.055 5.741 -24.732 1.00 91.50 1012 PRO A N 1
ATOM 7617 C CA . PRO A 1 1012 ? 22.697 6.770 -25.548 1.00 91.50 1012 PRO A CA 1
ATOM 7618 C C . PRO A 1 1012 ? 22.887 6.391 -27.021 1.00 91.50 1012 PRO A C 1
ATOM 7620 O O . PRO A 1 1012 ? 23.098 7.293 -27.826 1.00 91.50 1012 PRO A O 1
ATOM 7623 N N . LYS A 1 1013 ? 22.808 5.105 -27.402 1.00 92.62 1013 LYS A N 1
ATOM 7624 C CA . LYS A 1 1013 ? 22.759 4.671 -28.813 1.00 92.62 1013 LYS A CA 1
ATOM 7625 C C . LYS A 1 1013 ? 21.337 4.804 -29.368 1.00 92.62 1013 LYS A C 1
ATOM 7627 O O . LYS A 1 1013 ? 21.121 5.489 -30.366 1.00 92.62 1013 LYS A O 1
ATOM 7632 N N . LEU A 1 1014 ? 20.362 4.221 -28.669 1.00 93.94 1014 LEU A N 1
ATOM 7633 C CA . LEU A 1 1014 ? 18.945 4.207 -29.046 1.00 93.94 1014 LEU A CA 1
ATOM 7634 C C . LEU A 1 1014 ? 18.343 5.619 -29.198 1.00 93.94 1014 LEU A C 1
ATOM 7636 O O . LEU A 1 1014 ? 17.605 5.881 -30.146 1.00 93.94 1014 LEU A O 1
ATOM 7640 N N . LEU A 1 1015 ? 18.705 6.571 -28.330 1.00 93.00 1015 LEU A N 1
ATOM 7641 C CA . LEU A 1 1015 ? 18.241 7.966 -28.423 1.00 93.00 1015 LEU A CA 1
ATOM 7642 C C . LEU A 1 1015 ? 18.793 8.742 -29.640 1.00 93.00 1015 LEU A C 1
ATOM 7644 O O . LEU A 1 1015 ? 18.362 9.870 -29.882 1.00 93.00 1015 LEU A O 1
ATOM 7648 N N . GLN A 1 1016 ? 19.720 8.171 -30.418 1.00 91.50 1016 GLN A N 1
ATOM 7649 C CA . GLN A 1 1016 ? 20.228 8.770 -31.663 1.00 91.50 1016 GLN A CA 1
ATOM 7650 C C . GLN A 1 1016 ? 19.476 8.303 -32.914 1.00 91.50 1016 GLN A C 1
ATOM 7652 O O . GLN A 1 1016 ? 19.683 8.876 -33.983 1.00 91.50 1016 GLN A O 1
ATOM 7657 N N . TRP A 1 1017 ? 18.604 7.295 -32.799 1.00 93.38 1017 TRP A N 1
ATOM 7658 C CA . TRP A 1 1017 ? 17.864 6.734 -33.930 1.00 93.38 1017 TRP A CA 1
ATOM 7659 C C . TRP A 1 1017 ? 17.033 7.789 -34.691 1.00 93.38 1017 TRP A C 1
ATOM 7661 O O . TRP A 1 1017 ? 16.649 8.810 -34.101 1.00 93.38 1017 TRP A O 1
ATOM 7671 N N . PRO A 1 1018 ? 16.732 7.559 -35.987 1.00 91.31 1018 PRO A N 1
ATOM 7672 C CA . PRO A 1 1018 ? 15.822 8.394 -36.774 1.00 91.31 1018 PRO A CA 1
ATOM 7673 C C . PRO A 1 1018 ? 14.485 8.652 -36.067 1.00 91.31 1018 PRO A C 1
ATOM 7675 O O . PRO A 1 1018 ? 13.986 7.793 -35.341 1.00 91.31 1018 PRO A O 1
ATOM 7678 N N . VAL A 1 1019 ? 13.908 9.843 -36.259 1.00 87.69 1019 VAL A N 1
ATOM 7679 C CA . VAL A 1 1019 ? 12.750 10.334 -35.481 1.00 87.69 1019 VAL A CA 1
ATOM 7680 C C . VAL A 1 1019 ? 11.529 9.408 -35.609 1.00 87.69 1019 VAL A C 1
ATOM 7682 O O . VAL A 1 1019 ? 10.860 9.145 -34.613 1.00 87.69 1019 VAL A O 1
ATOM 7685 N N . ASP A 1 1020 ? 11.304 8.831 -36.791 1.00 87.50 1020 ASP A N 1
ATOM 7686 C CA . ASP A 1 1020 ? 10.253 7.846 -37.095 1.00 87.50 1020 ASP A CA 1
ATOM 7687 C C . ASP A 1 1020 ? 10.437 6.488 -36.383 1.00 87.50 1020 ASP A C 1
ATOM 7689 O O . ASP A 1 1020 ? 9.488 5.716 -36.244 1.00 87.50 1020 ASP A O 1
ATOM 7693 N N . LYS A 1 1021 ? 11.653 6.192 -35.904 1.00 91.69 1021 LYS A N 1
ATOM 7694 C CA . LYS A 1 1021 ? 12.010 4.949 -35.196 1.00 91.69 1021 LYS A CA 1
ATOM 7695 C C . LYS A 1 1021 ? 12.371 5.161 -33.726 1.00 91.69 1021 LYS A C 1
ATOM 7697 O O . LYS A 1 1021 ? 12.631 4.187 -33.025 1.00 91.69 1021 LYS A O 1
ATOM 7702 N N . ARG A 1 1022 ? 12.378 6.406 -33.234 1.00 91.69 1022 ARG A N 1
ATOM 7703 C CA . ARG A 1 1022 ? 12.864 6.752 -31.887 1.00 91.69 1022 ARG A CA 1
ATOM 7704 C C . ARG A 1 1022 ? 11.850 6.505 -30.766 1.00 91.69 1022 ARG A C 1
ATOM 7706 O O . ARG A 1 1022 ? 12.268 6.306 -29.630 1.00 91.69 1022 ARG A O 1
ATOM 7713 N N . PHE A 1 1023 ? 10.548 6.445 -31.045 1.00 91.94 1023 PHE A N 1
ATOM 7714 C CA . PHE A 1 1023 ? 9.542 6.314 -29.982 1.00 91.94 1023 PHE A CA 1
ATOM 7715 C C . PHE A 1 1023 ? 9.755 5.113 -29.027 1.00 91.94 1023 PHE A C 1
ATOM 7717 O O . PHE A 1 1023 ? 9.710 5.346 -27.819 1.00 91.94 1023 PHE A O 1
ATOM 7724 N N . PRO A 1 1024 ? 10.096 3.875 -29.461 1.00 93.12 1024 PRO A N 1
ATOM 7725 C CA . PRO A 1 1024 ? 10.364 2.788 -28.516 1.00 93.12 1024 PRO A CA 1
ATOM 7726 C C . PRO A 1 1024 ? 11.682 2.967 -27.739 1.00 93.12 1024 PRO A C 1
ATOM 7728 O O . PRO A 1 1024 ? 11.826 2.423 -26.648 1.00 93.12 1024 PRO A O 1
ATOM 7731 N N . ALA A 1 1025 ? 12.641 3.754 -28.242 1.00 93.38 1025 ALA A N 1
ATOM 7732 C CA . ALA A 1 1025 ? 13.826 4.121 -27.467 1.00 93.38 1025 ALA A CA 1
ATOM 7733 C C . ALA A 1 1025 ? 13.447 5.021 -26.283 1.00 93.38 1025 ALA A C 1
ATOM 7735 O O . ALA A 1 1025 ? 13.897 4.800 -25.163 1.00 93.38 1025 ALA A O 1
ATOM 7736 N N . ILE A 1 1026 ? 12.587 6.016 -26.522 1.00 94.69 1026 ILE A N 1
ATOM 7737 C CA . ILE A 1 1026 ? 12.114 6.936 -25.479 1.00 94.69 1026 ILE A CA 1
ATOM 7738 C C . ILE A 1 1026 ? 11.180 6.205 -24.502 1.00 94.69 1026 ILE A C 1
ATOM 7740 O O . ILE A 1 1026 ? 11.252 6.455 -23.302 1.00 94.69 1026 ILE A O 1
ATOM 7744 N N . ASP A 1 1027 ? 10.366 5.258 -24.980 1.00 93.62 1027 ASP A N 1
ATOM 7745 C CA . ASP A 1 1027 ? 9.506 4.427 -24.127 1.00 93.62 1027 ASP A CA 1
ATOM 7746 C C . ASP A 1 1027 ? 10.307 3.469 -23.222 1.00 93.62 1027 ASP A C 1
ATOM 7748 O O . ASP A 1 1027 ? 9.960 3.280 -22.058 1.00 93.62 1027 ASP A O 1
ATOM 7752 N N . LEU A 1 1028 ? 11.445 2.943 -23.697 1.00 94.19 1028 LEU A N 1
ATOM 7753 C CA . LEU A 1 1028 ? 12.389 2.215 -22.841 1.00 94.19 1028 LEU A CA 1
ATOM 7754 C C . LEU A 1 1028 ? 13.006 3.136 -21.778 1.00 94.19 1028 LEU A C 1
ATOM 7756 O O . LEU A 1 1028 ? 13.111 2.743 -20.615 1.00 94.19 1028 LEU A O 1
ATOM 7760 N N . VAL A 1 1029 ? 13.372 4.372 -22.141 1.00 94.19 1029 VAL A N 1
ATOM 7761 C CA . VAL A 1 1029 ? 13.869 5.366 -21.173 1.00 94.19 1029 VAL A CA 1
ATOM 7762 C C . VAL A 1 1029 ? 12.810 5.705 -20.133 1.00 94.19 1029 VAL A C 1
ATOM 7764 O O . VAL A 1 1029 ? 13.146 5.744 -18.957 1.00 94.19 1029 VAL A O 1
ATOM 7767 N N . ARG A 1 1030 ? 11.538 5.867 -20.525 1.00 93.38 1030 ARG A N 1
ATOM 7768 C CA . ARG A 1 1030 ? 10.425 6.130 -19.600 1.00 93.38 1030 ARG A CA 1
ATOM 7769 C C . ARG A 1 1030 ? 10.408 5.135 -18.444 1.00 93.38 1030 ARG A C 1
ATOM 7771 O O . ARG A 1 1030 ? 10.310 5.555 -17.296 1.00 93.38 1030 ARG A O 1
ATOM 7778 N N . ILE A 1 1031 ? 10.530 3.842 -18.739 1.00 91.94 1031 ILE A N 1
ATOM 7779 C CA . ILE A 1 1031 ? 10.534 2.794 -17.710 1.00 91.94 1031 ILE A CA 1
ATOM 7780 C C . ILE A 1 1031 ? 11.870 2.756 -16.960 1.00 91.94 1031 ILE A C 1
ATOM 7782 O O . ILE A 1 1031 ? 11.886 2.739 -15.734 1.00 91.94 1031 ILE A O 1
ATOM 7786 N N . TH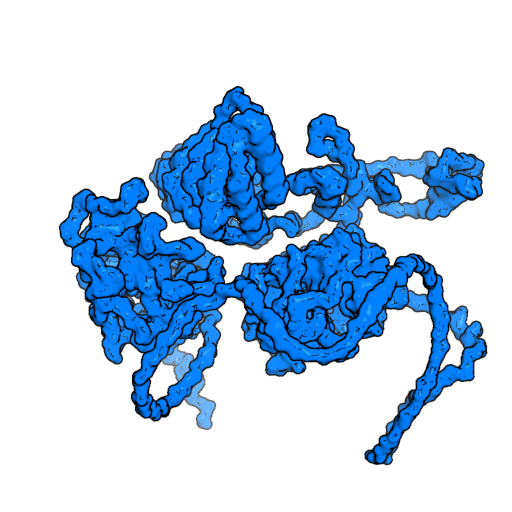R A 1 1032 ? 12.998 2.846 -17.668 1.00 89.56 1032 THR A N 1
ATOM 7787 C CA . THR A 1 1032 ? 14.344 2.864 -17.058 1.00 89.56 1032 THR A CA 1
ATOM 7788 C C . THR A 1 1032 ? 14.505 4.008 -16.038 1.00 89.56 1032 THR A C 1
ATOM 7790 O O . THR A 1 1032 ? 15.116 3.827 -14.985 1.00 89.56 1032 THR A O 1
ATOM 7793 N N . SER A 1 1033 ? 13.904 5.174 -16.301 1.00 90.25 1033 SER A N 1
ATOM 7794 C CA . SER A 1 1033 ? 13.927 6.349 -15.420 1.00 90.25 1033 SER A CA 1
ATOM 7795 C C . SER A 1 1033 ? 13.255 6.148 -14.059 1.00 90.25 1033 SER A C 1
ATOM 7797 O O . SER A 1 1033 ? 13.593 6.885 -13.137 1.00 90.25 1033 SER A O 1
ATOM 7799 N N . CYS A 1 1034 ? 12.365 5.163 -13.896 1.00 85.88 1034 CYS A N 1
ATOM 7800 C CA . CYS A 1 1034 ? 11.787 4.829 -12.588 1.00 85.88 1034 CYS A CA 1
ATOM 7801 C C . CYS A 1 1034 ? 12.785 4.152 -11.634 1.00 85.88 1034 CYS A C 1
ATOM 7803 O O . CYS A 1 1034 ? 12.524 4.103 -10.439 1.00 85.88 1034 CYS A O 1
ATOM 7805 N N . HIS A 1 1035 ? 13.906 3.637 -12.152 1.00 80.62 1035 HIS A N 1
ATOM 7806 C CA . HIS A 1 1035 ? 14.764 2.671 -11.453 1.00 80.62 1035 HIS A CA 1
ATOM 7807 C C . HIS A 1 1035 ? 16.260 3.042 -11.465 1.00 80.62 1035 HIS A C 1
ATOM 7809 O O . HIS A 1 1035 ? 17.096 2.292 -10.965 1.00 80.62 1035 HIS A O 1
ATOM 7815 N N . GLY A 1 1036 ? 16.619 4.173 -12.078 1.00 78.38 1036 GLY A N 1
ATOM 7816 C CA . GLY A 1 1036 ? 18.005 4.628 -12.225 1.00 78.38 1036 GLY A CA 1
ATOM 7817 C C . GLY A 1 1036 ? 18.188 5.600 -13.396 1.00 78.38 1036 GLY A C 1
ATOM 7818 O O . GLY A 1 1036 ? 18.828 5.239 -14.385 1.00 78.38 1036 GLY A O 1
ATOM 7819 N N . PRO A 1 1037 ? 17.612 6.816 -13.337 1.00 87.12 1037 PRO A N 1
ATOM 7820 C CA . PRO A 1 1037 ? 17.749 7.809 -14.399 1.00 87.12 1037 PRO A CA 1
ATOM 7821 C C . PRO A 1 1037 ? 19.166 8.404 -14.450 1.00 87.12 1037 PRO A C 1
ATOM 7823 O O . PRO A 1 1037 ? 19.755 8.709 -13.414 1.00 87.12 1037 PRO A O 1
ATOM 7826 N N . ALA A 1 1038 ? 19.689 8.648 -15.657 1.00 87.06 1038 ALA A N 1
ATOM 7827 C CA . ALA A 1 1038 ? 20.967 9.340 -15.851 1.00 87.06 1038 ALA A CA 1
ATOM 7828 C C . ALA A 1 1038 ? 20.783 10.780 -16.363 1.00 87.06 1038 ALA A C 1
ATOM 7830 O O . ALA A 1 1038 ? 19.954 11.051 -17.238 1.00 87.06 1038 ALA A O 1
ATOM 7831 N N . GLU A 1 1039 ? 21.614 11.707 -15.879 1.00 88.56 1039 GLU A N 1
ATOM 7832 C CA . GLU A 1 1039 ? 21.631 13.114 -16.314 1.00 88.56 1039 GLU A CA 1
ATOM 7833 C C . GLU A 1 1039 ? 21.932 13.243 -17.820 1.00 88.56 1039 GLU A C 1
ATOM 7835 O O . GLU A 1 1039 ? 21.293 14.019 -18.532 1.00 88.56 1039 GLU A O 1
ATOM 7840 N N . ALA A 1 1040 ? 22.820 12.389 -18.341 1.00 88.38 1040 ALA A N 1
ATOM 7841 C CA . ALA A 1 1040 ? 23.248 12.378 -19.741 1.00 88.38 1040 ALA A CA 1
ATOM 7842 C C . ALA A 1 1040 ? 22.116 12.157 -20.770 1.00 88.38 1040 ALA A C 1
ATOM 7844 O O . ALA A 1 1040 ? 22.301 12.465 -21.948 1.00 88.38 1040 ALA A O 1
ATOM 7845 N N . TRP A 1 1041 ? 20.950 11.634 -20.367 1.00 91.75 1041 TRP A N 1
ATOM 7846 C CA . TRP A 1 1041 ? 19.813 11.442 -21.278 1.00 91.75 1041 TRP A CA 1
ATOM 7847 C C . TRP A 1 1041 ? 18.939 12.702 -21.424 1.00 91.75 1041 TRP A C 1
ATOM 7849 O O . TRP A 1 1041 ? 18.224 12.824 -22.422 1.00 91.75 1041 TRP A O 1
ATOM 7859 N N . LEU A 1 1042 ? 19.007 13.658 -20.481 1.00 91.12 1042 LEU A N 1
ATOM 7860 C CA . LEU A 1 1042 ? 18.137 14.845 -20.451 1.00 91.12 1042 LEU A CA 1
ATOM 7861 C C . LEU A 1 1042 ? 18.213 15.672 -21.738 1.00 91.12 1042 LEU A C 1
ATOM 7863 O O . LEU A 1 1042 ? 17.183 16.078 -22.271 1.00 91.12 1042 LEU A O 1
ATOM 7867 N N . SER A 1 1043 ? 19.418 15.901 -22.264 1.00 89.38 1043 SER A N 1
ATOM 7868 C CA . SER A 1 1043 ? 19.638 16.701 -23.478 1.00 89.38 1043 SER A CA 1
ATOM 7869 C C . SER A 1 1043 ? 18.875 16.139 -24.683 1.00 89.38 1043 SER A C 1
ATOM 7871 O O . SER A 1 1043 ? 18.181 16.883 -25.381 1.00 89.38 1043 SER A O 1
ATOM 7873 N N . ARG A 1 1044 ? 18.921 14.814 -24.876 1.00 89.19 1044 ARG A N 1
ATOM 7874 C CA . ARG A 1 1044 ? 18.167 14.105 -25.917 1.00 89.19 1044 ARG A CA 1
ATOM 7875 C C . ARG A 1 1044 ? 16.667 14.060 -25.627 1.00 89.19 1044 ARG A C 1
ATOM 7877 O O . ARG A 1 1044 ? 15.886 14.212 -26.560 1.00 89.19 1044 ARG A O 1
ATOM 7884 N N . LEU A 1 1045 ? 16.232 13.904 -24.375 1.00 92.00 1045 LEU A N 1
ATOM 7885 C CA . LEU A 1 1045 ? 14.803 13.985 -24.032 1.00 92.00 1045 LEU A CA 1
ATOM 7886 C C . LEU A 1 1045 ? 14.229 15.373 -24.379 1.00 92.00 1045 LEU A C 1
ATOM 7888 O O . LEU A 1 1045 ? 13.229 15.457 -25.089 1.00 92.00 1045 LEU A O 1
ATOM 7892 N N . LEU A 1 1046 ? 14.915 16.452 -23.988 1.00 91.44 1046 LEU A N 1
ATOM 7893 C CA . LEU A 1 1046 ? 14.527 17.840 -24.274 1.00 91.44 1046 LEU A CA 1
ATOM 7894 C C . LEU A 1 1046 ? 14.627 18.218 -25.765 1.00 91.44 1046 LEU A C 1
ATOM 7896 O O . LEU A 1 1046 ? 13.981 19.167 -26.209 1.00 91.44 1046 LEU A O 1
ATOM 7900 N N . GLU A 1 1047 ? 15.412 17.498 -26.569 1.00 88.38 1047 GLU A N 1
ATOM 7901 C CA . GLU A 1 1047 ? 15.419 17.655 -28.029 1.00 88.38 1047 GLU A CA 1
ATOM 7902 C C . GLU A 1 1047 ? 14.134 17.167 -28.694 1.00 88.38 1047 GLU A C 1
ATOM 7904 O O . GLU A 1 1047 ? 13.669 17.816 -29.627 1.00 88.38 1047 GLU A O 1
ATOM 7909 N N . ASN A 1 1048 ? 13.517 16.097 -28.186 1.00 88.62 1048 ASN A N 1
ATOM 7910 C CA . ASN A 1 1048 ? 12.249 15.589 -28.718 1.00 88.62 1048 ASN A CA 1
ATOM 7911 C C . ASN A 1 1048 ? 11.040 16.493 -28.381 1.00 88.62 1048 ASN A C 1
ATOM 7913 O O . ASN A 1 1048 ? 9.933 16.205 -28.815 1.00 88.62 1048 ASN A O 1
ATOM 7917 N N . LEU A 1 1049 ? 11.245 17.593 -27.642 1.00 87.25 1049 LEU A N 1
ATOM 7918 C CA . LEU A 1 1049 ? 10.239 18.629 -27.355 1.00 87.25 1049 LEU A CA 1
ATOM 7919 C C . LEU A 1 1049 ? 10.280 19.813 -28.347 1.00 87.25 1049 LEU A C 1
ATOM 7921 O O . LEU A 1 1049 ? 9.581 20.810 -28.158 1.00 87.25 1049 LEU A O 1
ATOM 7925 N N . LYS A 1 1050 ? 11.139 19.751 -29.372 1.00 83.12 1050 LYS A N 1
ATOM 7926 C CA . LYS A 1 1050 ? 11.337 20.802 -30.384 1.00 83.12 1050 LYS A CA 1
ATOM 7927 C C . LYS A 1 1050 ? 10.621 20.414 -31.683 1.00 83.12 1050 LYS A C 1
ATOM 7929 O O . LYS A 1 1050 ? 10.552 19.235 -32.010 1.00 83.12 1050 LYS A O 1
ATOM 7934 N N . ILE A 1 1051 ? 10.151 21.401 -32.455 1.00 72.00 1051 ILE A N 1
ATOM 7935 C CA . ILE A 1 1051 ? 9.679 21.144 -33.827 1.00 72.00 1051 ILE A CA 1
ATOM 7936 C C . ILE A 1 1051 ? 10.877 20.743 -34.688 1.00 72.00 1051 ILE A C 1
ATOM 7938 O O . ILE A 1 1051 ? 11.850 21.495 -34.773 1.00 72.00 1051 ILE A O 1
ATOM 7942 N N . ASP A 1 1052 ? 10.753 19.621 -35.384 1.00 72.44 1052 ASP A N 1
ATOM 7943 C CA . ASP A 1 1052 ? 11.584 19.270 -36.532 1.00 72.44 1052 ASP A CA 1
ATOM 7944 C C . ASP A 1 1052 ? 10.757 19.487 -37.814 1.00 72.44 1052 ASP A C 1
ATOM 7946 O O . ASP A 1 1052 ? 9.581 19.131 -37.876 1.00 72.44 1052 ASP A O 1
ATOM 7950 N N . SER A 1 1053 ? 11.325 20.095 -38.855 1.00 67.69 1053 SER A N 1
ATOM 7951 C CA . SER A 1 1053 ? 10.628 20.254 -40.142 1.00 67.69 1053 SER A CA 1
ATOM 7952 C C . SER A 1 1053 ? 10.781 19.044 -41.074 1.00 67.69 1053 SER A C 1
ATOM 7954 O O . SER A 1 1053 ? 10.179 19.033 -42.147 1.00 67.69 1053 SER A O 1
ATOM 7956 N N . SER A 1 1054 ? 11.567 18.033 -40.683 1.00 69.19 1054 SER A N 1
ATOM 7957 C CA . SER A 1 1054 ? 11.909 16.859 -41.500 1.00 69.19 1054 SER A CA 1
ATOM 7958 C C . SER A 1 1054 ? 11.153 15.568 -41.151 1.00 69.19 1054 SER A C 1
ATOM 7960 O O . SER A 1 1054 ? 11.129 14.646 -41.965 1.00 69.19 1054 SER A O 1
ATOM 7962 N N . ALA A 1 1055 ? 10.510 15.493 -39.980 1.00 75.44 1055 ALA A N 1
ATOM 7963 C CA . ALA A 1 1055 ? 9.758 14.322 -39.511 1.00 75.44 1055 ALA A CA 1
ATOM 7964 C C . ALA A 1 1055 ? 8.234 14.545 -39.566 1.00 75.44 1055 ALA A C 1
ATOM 7966 O O . ALA A 1 1055 ? 7.774 15.686 -39.619 1.00 75.44 1055 ALA A O 1
ATOM 7967 N N . SER A 1 1056 ? 7.419 13.483 -39.495 1.00 83.75 1056 SER A N 1
ATOM 7968 C CA . SER A 1 1056 ? 5.959 13.663 -39.446 1.00 83.75 1056 SER A CA 1
ATOM 7969 C C . SER A 1 1056 ? 5.511 14.271 -38.110 1.00 83.75 1056 SER A C 1
ATOM 7971 O O . SER A 1 1056 ? 6.106 14.017 -37.060 1.00 83.75 1056 SER A O 1
ATOM 7973 N N . ALA A 1 1057 ? 4.427 15.052 -38.133 1.00 81.25 1057 ALA A N 1
ATOM 7974 C CA . ALA A 1 1057 ? 3.863 15.652 -36.922 1.00 81.25 1057 ALA A CA 1
ATOM 7975 C C . ALA A 1 1057 ? 3.414 14.596 -35.890 1.00 81.25 1057 ALA A C 1
ATOM 7977 O O . ALA A 1 1057 ? 3.473 14.849 -34.690 1.00 81.25 1057 ALA A O 1
ATOM 7978 N N . LYS A 1 1058 ? 3.013 13.399 -36.346 1.00 83.94 1058 LYS A N 1
ATOM 7979 C CA . LYS A 1 1058 ? 2.590 12.292 -35.479 1.00 83.94 1058 LYS A CA 1
ATOM 7980 C C . LYS A 1 1058 ? 3.767 11.663 -34.733 1.00 83.94 1058 LYS A C 1
ATOM 7982 O O . LYS A 1 1058 ? 3.658 11.398 -33.538 1.00 83.94 1058 LYS A O 1
ATOM 7987 N N . ASP A 1 1059 ? 4.887 11.448 -35.419 1.00 84.69 1059 ASP A N 1
ATOM 7988 C CA . ASP A 1 1059 ? 6.082 10.857 -34.803 1.00 84.69 1059 ASP A CA 1
ATOM 7989 C C . ASP A 1 1059 ? 6.710 11.841 -33.808 1.00 84.69 1059 ASP A C 1
ATOM 7991 O O . ASP A 1 1059 ? 7.129 11.449 -32.722 1.00 84.69 1059 ASP A O 1
ATOM 7995 N N . GLN A 1 1060 ? 6.703 13.138 -34.139 1.00 85.81 1060 GLN A N 1
ATOM 7996 C CA . GLN A 1 1060 ? 7.119 14.207 -33.228 1.00 85.81 1060 GLN A CA 1
ATOM 7997 C C . GLN A 1 1060 ? 6.240 14.273 -31.974 1.00 85.81 1060 GLN A C 1
ATOM 7999 O O . GLN A 1 1060 ? 6.781 14.280 -30.873 1.00 85.81 1060 GLN A O 1
ATOM 8004 N N . GLU A 1 1061 ? 4.909 14.257 -32.114 1.00 87.56 1061 GLU A N 1
ATOM 8005 C CA . GLU A 1 1061 ? 3.994 14.261 -30.963 1.00 87.56 1061 GLU A CA 1
ATOM 8006 C C . GLU A 1 1061 ? 4.198 13.028 -30.074 1.00 87.56 1061 GLU A C 1
ATOM 8008 O O . GLU A 1 1061 ? 4.336 13.164 -28.858 1.00 87.56 1061 GLU A O 1
ATOM 8013 N N . THR A 1 1062 ? 4.329 11.845 -30.683 1.00 89.31 1062 THR A N 1
ATOM 8014 C CA . THR A 1 1062 ? 4.575 10.585 -29.965 1.00 89.31 1062 THR A CA 1
ATOM 8015 C C . THR A 1 1062 ? 5.894 10.644 -29.185 1.00 89.31 1062 THR A C 1
ATOM 8017 O O . THR A 1 1062 ? 5.934 10.309 -28.000 1.00 89.31 1062 THR A O 1
ATOM 8020 N N . ASN A 1 1063 ? 6.973 11.115 -29.821 1.00 91.06 1063 ASN A N 1
ATOM 8021 C CA . ASN A 1 1063 ? 8.282 11.274 -29.184 1.00 91.06 1063 ASN A CA 1
ATOM 8022 C C . ASN A 1 1063 ? 8.257 12.326 -28.060 1.00 91.06 1063 ASN A C 1
ATOM 8024 O O . ASN A 1 1063 ? 8.851 12.099 -27.006 1.00 91.06 1063 ASN A O 1
ATOM 8028 N N . ALA A 1 1064 ? 7.553 13.447 -28.250 1.00 90.81 1064 ALA A N 1
ATOM 8029 C CA . ALA A 1 1064 ? 7.411 14.502 -27.250 1.00 90.81 1064 ALA A CA 1
ATOM 8030 C C . ALA A 1 1064 ? 6.607 14.028 -26.029 1.00 90.81 1064 ALA A C 1
ATOM 8032 O O . ALA A 1 1064 ? 7.035 14.220 -24.892 1.00 90.81 1064 ALA A O 1
ATOM 8033 N N . MET A 1 1065 ? 5.473 13.356 -26.252 1.00 92.12 1065 MET A N 1
ATOM 8034 C CA . MET A 1 1065 ? 4.631 12.775 -25.201 1.00 92.12 1065 MET A CA 1
ATOM 8035 C C . MET A 1 1065 ? 5.410 11.751 -24.366 1.00 92.12 1065 MET A C 1
ATOM 8037 O O . MET A 1 1065 ? 5.393 11.822 -23.135 1.00 92.12 1065 MET A O 1
ATOM 8041 N N . LEU A 1 1066 ? 6.156 10.850 -25.013 1.00 92.81 1066 LEU A N 1
ATOM 8042 C CA . LEU A 1 1066 ? 6.993 9.878 -24.309 1.00 92.81 1066 LEU A CA 1
ATOM 8043 C C . LEU A 1 1066 ? 8.150 10.548 -23.563 1.00 92.81 1066 LEU A C 1
ATOM 8045 O O . LEU A 1 1066 ? 8.412 10.173 -22.425 1.00 92.81 1066 LEU A O 1
ATOM 8049 N N . ALA A 1 1067 ? 8.787 11.579 -24.129 1.00 94.88 1067 ALA A N 1
ATOM 8050 C CA . ALA A 1 1067 ? 9.848 12.317 -23.444 1.00 94.88 1067 ALA A CA 1
ATOM 8051 C C . ALA A 1 1067 ? 9.330 13.053 -22.196 1.00 94.88 1067 ALA A C 1
ATOM 8053 O O . ALA A 1 1067 ? 9.999 13.052 -21.163 1.00 94.88 1067 ALA A O 1
ATOM 8054 N N . LEU A 1 1068 ? 8.118 13.616 -22.249 1.00 95.69 1068 LEU A N 1
ATOM 8055 C CA . LEU A 1 1068 ? 7.441 14.203 -21.088 1.00 95.69 1068 LEU A CA 1
ATOM 8056 C C . LEU A 1 1068 ? 7.120 13.149 -20.019 1.00 95.69 1068 LEU A C 1
ATOM 8058 O O . LEU A 1 1068 ? 7.366 13.392 -18.839 1.00 95.69 1068 LEU A O 1
ATOM 8062 N N . ARG A 1 1069 ? 6.633 11.961 -20.409 1.00 95.56 1069 ARG A N 1
ATOM 8063 C CA . ARG A 1 1069 ? 6.436 10.844 -19.468 1.00 95.56 1069 ARG A CA 1
ATOM 8064 C C . ARG A 1 1069 ? 7.759 10.391 -18.835 1.00 95.56 1069 ARG A C 1
ATOM 8066 O O . ARG A 1 1069 ? 7.786 10.139 -17.635 1.00 95.56 1069 ARG A O 1
ATOM 8073 N N . SER A 1 1070 ? 8.856 10.349 -19.596 1.00 96.25 1070 SER A N 1
ATOM 8074 C CA . SER A 1 1070 ? 10.192 10.061 -19.058 1.00 96.25 1070 SER A CA 1
ATOM 8075 C C . SER A 1 1070 ? 10.623 11.106 -18.031 1.00 96.25 1070 SER A C 1
ATOM 8077 O O . SER A 1 1070 ? 11.017 10.734 -16.933 1.00 96.25 1070 SER A O 1
ATOM 8079 N N . LEU A 1 1071 ? 10.483 12.403 -18.333 1.00 96.94 1071 LEU A N 1
ATOM 8080 C CA . LEU A 1 1071 ? 10.809 13.487 -17.395 1.00 96.94 1071 LEU A CA 1
ATOM 8081 C C . LEU A 1 1071 ? 9.951 13.442 -16.119 1.00 96.94 1071 LEU A C 1
ATOM 8083 O O . LEU A 1 1071 ? 10.467 13.717 -15.041 1.00 96.94 1071 LEU A O 1
ATOM 8087 N N . ALA A 1 1072 ? 8.676 13.047 -16.198 1.00 96.25 1072 ALA A N 1
ATOM 8088 C CA . ALA A 1 1072 ? 7.855 12.824 -15.004 1.00 96.25 1072 ALA A CA 1
ATOM 8089 C C . ALA A 1 1072 ? 8.405 11.668 -14.145 1.00 96.25 1072 ALA A C 1
ATOM 8091 O O . ALA A 1 1072 ? 8.466 11.784 -12.921 1.00 96.25 1072 ALA A O 1
ATOM 8092 N N . ASN A 1 1073 ? 8.890 10.596 -14.779 1.00 95.19 1073 ASN A N 1
ATOM 8093 C CA . ASN A 1 1073 ? 9.436 9.423 -14.094 1.00 95.19 1073 ASN A CA 1
ATOM 8094 C C . ASN A 1 1073 ? 10.798 9.659 -13.417 1.00 95.19 1073 ASN A C 1
ATOM 8096 O O . ASN A 1 1073 ? 11.118 8.923 -12.489 1.00 95.19 1073 ASN A O 1
ATOM 8100 N N . TYR A 1 1074 ? 11.572 10.693 -13.784 1.00 94.88 1074 TYR A N 1
ATOM 8101 C CA . TYR A 1 1074 ? 12.802 11.044 -13.046 1.00 94.88 1074 TYR A CA 1
ATOM 8102 C C . TYR A 1 1074 ? 12.516 11.345 -11.561 1.00 94.88 1074 TYR A C 1
ATOM 8104 O O . TYR A 1 1074 ? 13.341 11.043 -10.706 1.00 94.88 1074 TYR A O 1
ATOM 8112 N N . PHE A 1 1075 ? 11.337 11.874 -11.222 1.00 93.12 1075 PHE A N 1
ATOM 8113 C CA . PHE A 1 1075 ? 10.970 12.190 -9.836 1.00 93.12 1075 PHE A CA 1
ATOM 8114 C C . PHE A 1 1075 ? 10.707 10.954 -8.950 1.00 93.12 1075 PHE A C 1
ATOM 8116 O O . PHE A 1 1075 ? 10.522 11.110 -7.743 1.00 93.12 1075 PHE A O 1
ATOM 8123 N N . ALA A 1 1076 ? 10.701 9.744 -9.523 1.00 84.88 1076 ALA A N 1
ATOM 8124 C CA . ALA A 1 1076 ? 10.462 8.491 -8.803 1.00 84.88 1076 ALA A CA 1
ATOM 8125 C C . ALA A 1 1076 ? 11.621 8.066 -7.880 1.00 84.88 1076 ALA A C 1
ATOM 8127 O O . ALA A 1 1076 ? 11.412 7.257 -6.984 1.00 84.88 1076 ALA A O 1
ATOM 8128 N N . THR A 1 1077 ? 12.836 8.591 -8.085 1.00 79.25 1077 THR A N 1
ATOM 8129 C CA . THR A 1 1077 ? 14.041 8.199 -7.326 1.00 79.25 1077 THR A CA 1
ATOM 8130 C C . THR A 1 1077 ? 14.743 9.422 -6.726 1.00 79.25 1077 THR A C 1
ATOM 8132 O O . THR A 1 1077 ? 14.694 10.489 -7.343 1.00 79.25 1077 THR A O 1
ATOM 8135 N N . PRO A 1 1078 ? 15.451 9.309 -5.582 1.00 76.81 1078 PRO A N 1
ATOM 8136 C CA . PRO A 1 1078 ? 16.232 10.417 -5.022 1.00 76.81 1078 PRO A CA 1
ATOM 8137 C C . PRO A 1 1078 ? 17.263 10.972 -6.016 1.00 76.81 1078 PRO A C 1
ATOM 8139 O O . PRO A 1 1078 ? 17.234 12.160 -6.328 1.00 76.81 1078 PRO A O 1
ATOM 8142 N N . LYS A 1 1079 ? 18.082 10.099 -6.626 1.00 79.94 1079 LYS A N 1
ATOM 8143 C CA . LYS A 1 1079 ? 19.071 10.469 -7.659 1.00 79.94 1079 LYS A CA 1
ATOM 8144 C C . LYS A 1 1079 ? 18.427 11.215 -8.835 1.00 79.94 1079 LYS A C 1
ATOM 8146 O O . LYS A 1 1079 ? 18.973 12.203 -9.321 1.00 79.94 1079 LYS A O 1
ATOM 8151 N N . GLY A 1 1080 ? 17.234 10.792 -9.258 1.00 84.31 1080 GLY A N 1
ATOM 8152 C CA . GLY A 1 1080 ? 16.463 11.478 -10.289 1.00 84.31 1080 GLY A CA 1
ATOM 8153 C C . GLY A 1 1080 ? 15.907 12.838 -9.853 1.00 84.31 1080 GLY A C 1
ATOM 8154 O O . GLY A 1 1080 ? 16.017 13.788 -10.627 1.00 84.31 1080 GLY A O 1
ATOM 8155 N N . LYS A 1 1081 ? 15.403 12.987 -8.618 1.00 84.00 1081 LYS A N 1
ATOM 8156 C CA . LYS A 1 1081 ? 15.006 14.294 -8.054 1.00 84.00 1081 LYS A CA 1
ATOM 8157 C C . LYS A 1 1081 ? 16.182 15.278 -8.058 1.00 84.00 1081 LYS A C 1
ATOM 8159 O O . LYS A 1 1081 ? 16.026 16.372 -8.594 1.00 84.00 1081 LYS A O 1
ATOM 8164 N N . THR A 1 1082 ? 17.364 14.873 -7.583 1.00 82.50 1082 THR A N 1
ATOM 8165 C CA . THR A 1 1082 ? 18.587 15.702 -7.602 1.00 82.50 1082 THR A CA 1
ATOM 8166 C C . THR A 1 1082 ? 18.941 16.166 -9.017 1.00 82.50 1082 THR A C 1
ATOM 8168 O O . THR A 1 1082 ? 19.194 17.349 -9.241 1.00 82.50 1082 THR A O 1
ATOM 8171 N N . ILE A 1 1083 ? 18.876 15.264 -10.004 1.00 86.12 1083 ILE A N 1
ATOM 8172 C CA . ILE A 1 1083 ? 19.102 15.596 -11.419 1.00 86.12 1083 ILE A CA 1
ATOM 8173 C C . ILE A 1 1083 ? 18.080 16.629 -11.933 1.00 86.12 1083 ILE A C 1
ATOM 8175 O O . ILE A 1 1083 ? 18.458 17.545 -12.669 1.00 86.12 1083 ILE A O 1
ATOM 8179 N N . MET A 1 1084 ? 16.804 16.516 -11.543 1.00 91.94 1084 MET A N 1
ATOM 8180 C CA . MET A 1 1084 ? 15.742 17.449 -11.951 1.00 91.94 1084 MET A CA 1
ATOM 8181 C C . MET A 1 1084 ? 15.854 18.818 -11.267 1.00 91.94 1084 MET A C 1
ATOM 8183 O O . MET A 1 1084 ? 15.588 19.819 -11.926 1.00 91.94 1084 MET A O 1
ATOM 8187 N N . ILE A 1 1085 ? 16.295 18.877 -10.003 1.00 85.25 1085 ILE A N 1
ATOM 8188 C CA . ILE A 1 1085 ? 16.624 20.124 -9.285 1.00 85.25 1085 ILE A CA 1
ATOM 8189 C C . ILE A 1 1085 ? 17.780 20.836 -10.002 1.00 85.25 1085 ILE A C 1
ATOM 8191 O O . ILE A 1 1085 ? 17.614 21.948 -10.503 1.00 85.25 1085 ILE A O 1
ATOM 8195 N N . LYS A 1 1086 ? 18.918 20.146 -10.155 1.00 85.81 1086 LYS A N 1
ATOM 8196 C CA . LYS A 1 1086 ? 20.143 20.636 -10.814 1.00 85.81 1086 LYS A CA 1
ATOM 8197 C C . LYS A 1 1086 ? 19.898 21.184 -12.227 1.00 85.81 1086 LYS A C 1
ATOM 8199 O O . LYS A 1 1086 ? 20.543 22.141 -12.646 1.00 85.81 1086 LYS A O 1
ATOM 8204 N N . ASN A 1 1087 ? 18.947 20.601 -12.961 1.00 90.25 1087 ASN A N 1
ATOM 8205 C CA . ASN A 1 1087 ? 18.624 20.980 -14.340 1.00 90.25 1087 ASN A CA 1
ATOM 8206 C C . ASN A 1 1087 ? 17.312 21.775 -14.489 1.00 90.25 1087 ASN A C 1
ATOM 8208 O O . ASN A 1 1087 ? 16.876 21.999 -15.624 1.00 90.25 1087 ASN A O 1
ATOM 8212 N N . ALA A 1 1088 ? 16.678 22.216 -13.395 1.00 91.38 1088 ALA A N 1
ATOM 8213 C CA . ALA A 1 1088 ? 15.322 22.773 -13.398 1.00 91.38 1088 ALA A CA 1
ATOM 8214 C C . ALA A 1 1088 ? 15.135 23.909 -14.419 1.00 91.38 1088 ALA A C 1
ATOM 8216 O O . ALA A 1 1088 ? 14.289 23.803 -15.310 1.00 91.38 1088 ALA A O 1
ATOM 8217 N N . VAL A 1 1089 ? 15.994 24.936 -14.382 1.00 87.81 1089 VAL A N 1
ATOM 8218 C CA . VAL A 1 1089 ? 15.968 26.075 -15.321 1.00 87.81 1089 VAL A CA 1
ATOM 8219 C C . VAL A 1 1089 ? 16.052 25.619 -16.785 1.00 87.81 1089 VAL A C 1
ATOM 8221 O O . VAL A 1 1089 ? 15.358 26.164 -17.644 1.00 87.81 1089 VAL A O 1
ATOM 8224 N N . THR A 1 1090 ? 16.873 24.611 -17.093 1.00 90.06 1090 THR A N 1
ATOM 8225 C CA . THR A 1 1090 ? 17.045 24.072 -18.455 1.00 90.06 1090 THR A CA 1
ATOM 8226 C C . THR A 1 1090 ? 15.807 23.298 -18.911 1.00 90.06 1090 THR A C 1
ATOM 8228 O O . THR A 1 1090 ? 15.351 23.465 -20.046 1.00 90.06 1090 THR A O 1
ATOM 8231 N N . ILE A 1 1091 ? 15.233 22.483 -18.024 1.00 94.00 1091 ILE A N 1
ATOM 8232 C CA . ILE A 1 1091 ? 14.054 21.658 -18.308 1.00 94.00 1091 ILE A CA 1
ATOM 8233 C C . ILE A 1 1091 ? 12.816 22.541 -18.496 1.00 94.00 1091 ILE A C 1
ATOM 8235 O O . ILE A 1 1091 ? 12.137 22.427 -19.517 1.00 94.00 1091 ILE A O 1
ATOM 8239 N N . LEU A 1 1092 ? 12.553 23.471 -17.573 1.00 92.75 1092 LEU A N 1
ATOM 8240 C CA . LEU A 1 1092 ? 11.394 24.371 -17.611 1.00 92.75 1092 LEU A CA 1
ATOM 8241 C C . LEU A 1 1092 ? 11.438 25.301 -18.839 1.00 92.75 1092 LEU A C 1
ATOM 8243 O O . LEU A 1 1092 ? 10.424 25.455 -19.527 1.00 92.75 1092 LEU A O 1
ATOM 8247 N N . ASN A 1 1093 ? 12.621 25.808 -19.217 1.00 88.31 1093 ASN A N 1
ATOM 8248 C CA . ASN A 1 1093 ? 12.829 26.498 -20.501 1.00 88.31 1093 ASN A CA 1
ATOM 8249 C C . ASN A 1 1093 ? 12.473 25.630 -21.722 1.00 88.31 1093 ASN A C 1
ATOM 8251 O O . ASN A 1 1093 ? 11.993 26.158 -22.729 1.00 88.31 1093 ASN A O 1
ATOM 8255 N N . GLY A 1 1094 ? 12.721 24.319 -21.659 1.00 88.50 1094 GLY A N 1
ATOM 8256 C CA . GLY A 1 1094 ? 12.315 23.356 -22.682 1.00 88.50 1094 GLY A CA 1
ATOM 8257 C C . GLY A 1 1094 ? 10.793 23.216 -22.765 1.00 88.50 1094 GLY A C 1
ATOM 8258 O O . GLY A 1 1094 ? 10.217 23.419 -23.834 1.00 88.50 1094 GLY A O 1
ATOM 8259 N N . LEU A 1 1095 ? 10.133 22.966 -21.629 1.00 91.31 1095 LEU A N 1
ATOM 8260 C CA . LEU A 1 1095 ? 8.669 22.845 -21.533 1.00 91.31 1095 LEU A CA 1
ATOM 8261 C C . LEU A 1 1095 ? 7.945 24.113 -22.023 1.00 91.31 1095 LEU A C 1
ATOM 8263 O O . LEU A 1 1095 ? 6.907 24.040 -22.690 1.00 91.31 1095 LEU A O 1
ATOM 8267 N N . TYR A 1 1096 ? 8.502 25.294 -21.739 1.00 85.19 1096 TYR A N 1
ATOM 8268 C CA . TYR A 1 1096 ? 7.902 26.565 -22.144 1.00 85.19 1096 TYR A CA 1
ATOM 8269 C C . TYR A 1 1096 ? 7.855 26.732 -23.670 1.00 85.19 1096 TYR A C 1
ATOM 8271 O O . TYR A 1 1096 ? 6.899 27.304 -24.198 1.00 85.19 1096 TYR A O 1
ATOM 8279 N N . ARG A 1 1097 ? 8.830 26.167 -24.395 1.00 81.81 1097 ARG A N 1
ATOM 8280 C CA . ARG A 1 1097 ? 8.953 26.264 -25.862 1.00 81.81 1097 ARG A CA 1
ATOM 8281 C C . ARG A 1 1097 ? 8.039 25.308 -26.637 1.00 81.81 1097 ARG A C 1
ATOM 8283 O O . ARG A 1 1097 ? 7.913 25.467 -27.849 1.00 81.81 1097 ARG A O 1
ATOM 8290 N N . ILE A 1 1098 ? 7.368 24.369 -25.962 1.00 82.38 1098 ILE A N 1
ATOM 8291 C CA . ILE A 1 1098 ? 6.372 23.484 -26.584 1.00 82.38 1098 ILE A CA 1
ATOM 8292 C C . ILE A 1 1098 ? 5.205 24.326 -27.124 1.00 82.38 1098 ILE A C 1
ATOM 8294 O O . ILE A 1 1098 ? 4.578 25.094 -26.391 1.00 82.38 1098 ILE A O 1
ATOM 8298 N N . GLY A 1 1099 ? 4.906 24.185 -28.409 1.00 65.38 1099 GLY A N 1
ATOM 8299 C CA . GLY A 1 1099 ? 3.863 24.928 -29.114 1.00 65.38 1099 GLY A CA 1
ATOM 8300 C C . GLY A 1 1099 ? 2.448 24.446 -28.791 1.00 65.38 1099 GLY A C 1
ATOM 8301 O O . GLY A 1 1099 ? 2.205 23.272 -28.521 1.00 65.38 1099 GLY A O 1
ATOM 8302 N N . GLU A 1 1100 ? 1.476 25.356 -28.868 1.00 60.38 1100 GLU A N 1
ATOM 8303 C CA . GLU A 1 1100 ? 0.089 25.108 -28.437 1.00 60.38 1100 GLU A CA 1
ATOM 8304 C C . GLU A 1 1100 ? -0.707 24.098 -29.286 1.00 60.38 1100 GLU A C 1
ATOM 8306 O O . GLU A 1 1100 ? -1.817 23.737 -28.891 1.00 60.38 1100 GLU A O 1
ATOM 8311 N N . ALA A 1 1101 ? -0.137 23.652 -30.410 1.00 59.12 1101 ALA A N 1
ATOM 8312 C CA . ALA A 1 1101 ? -0.697 22.681 -31.352 1.00 59.12 1101 ALA A CA 1
ATOM 8313 C C . ALA A 1 1101 ? 0.200 21.435 -31.557 1.00 59.12 1101 ALA A C 1
ATOM 8315 O O . ALA A 1 1101 ? -0.005 20.690 -32.509 1.00 59.12 1101 ALA A O 1
ATOM 8316 N N . GLN A 1 1102 ? 1.222 21.229 -30.712 1.00 69.31 1102 GLN A N 1
ATOM 8317 C CA . GLN A 1 1102 ? 2.191 20.126 -30.861 1.00 69.31 1102 GLN A CA 1
ATOM 8318 C C . GLN A 1 1102 ? 1.820 18.842 -30.113 1.00 69.31 1102 GLN A C 1
ATOM 8320 O O . GLN A 1 1102 ? 2.360 17.796 -30.447 1.00 69.31 1102 GLN A O 1
ATOM 8325 N N . LEU A 1 1103 ? 0.970 18.920 -29.084 1.00 81.62 1103 LEU A N 1
ATOM 8326 C CA . LEU A 1 1103 ? 0.651 17.793 -28.205 1.00 81.62 1103 LEU A CA 1
ATOM 8327 C C . LEU A 1 1103 ? -0.801 17.343 -28.376 1.00 81.62 1103 LEU A C 1
ATOM 8329 O O . LEU A 1 1103 ? -1.708 18.166 -28.510 1.00 81.62 1103 LEU A O 1
ATOM 8333 N N . SER A 1 1104 ? -1.025 16.032 -28.308 1.00 84.12 1104 SER A N 1
ATOM 8334 C CA . SER A 1 1104 ? -2.358 15.446 -28.181 1.00 84.12 1104 SER A CA 1
ATOM 8335 C C . SER A 1 1104 ? -2.882 15.558 -26.741 1.00 84.12 1104 SER A C 1
ATOM 8337 O O . SER A 1 1104 ? -2.240 16.123 -25.848 1.00 84.12 1104 SER A O 1
ATOM 8339 N N . ARG A 1 1105 ? -4.056 14.967 -26.485 1.00 81.19 1105 ARG A N 1
ATOM 8340 C CA . ARG A 1 1105 ? -4.634 14.839 -25.139 1.00 81.19 1105 ARG A CA 1
ATOM 8341 C C . ARG A 1 1105 ? -3.654 14.198 -24.143 1.00 81.19 1105 ARG A C 1
ATOM 8343 O O . ARG A 1 1105 ? -3.497 14.701 -23.033 1.00 81.19 1105 ARG A O 1
ATOM 8350 N N . THR A 1 1106 ? -2.977 13.119 -24.541 1.00 79.88 1106 THR A N 1
ATOM 8351 C CA . THR A 1 1106 ? -2.045 12.378 -23.674 1.00 79.88 1106 THR A CA 1
ATOM 8352 C C . THR A 1 1106 ? -0.715 13.115 -23.508 1.00 79.88 1106 THR A C 1
ATOM 8354 O O . THR A 1 1106 ? -0.148 13.100 -22.415 1.00 79.88 1106 THR A O 1
ATOM 8357 N N . GLY A 1 1107 ? -0.265 13.842 -24.537 1.00 84.62 1107 GLY A N 1
ATOM 8358 C CA . GLY A 1 1107 ? 0.862 14.770 -24.446 1.00 84.62 1107 GLY A CA 1
ATOM 8359 C C . GLY A 1 1107 ? 0.621 15.893 -23.430 1.00 84.62 1107 GLY A C 1
ATOM 8360 O O . GLY A 1 1107 ? 1.482 16.152 -22.588 1.00 84.62 1107 GLY A O 1
ATOM 8361 N N . TYR A 1 1108 ? -0.562 16.521 -23.433 1.00 86.12 1108 TYR A N 1
ATOM 8362 C CA . TYR A 1 1108 ? -0.902 17.550 -22.439 1.00 86.12 1108 TYR A CA 1
ATOM 8363 C C . TYR A 1 1108 ? -1.022 17.002 -21.013 1.00 86.12 1108 TYR A C 1
ATOM 8365 O O . TYR A 1 1108 ? -0.585 17.674 -20.078 1.00 86.12 1108 TYR A O 1
ATOM 8373 N N . LEU A 1 1109 ? -1.534 15.780 -20.840 1.00 85.81 1109 LEU A N 1
ATOM 8374 C CA . LEU A 1 1109 ? -1.534 15.096 -19.544 1.00 85.81 1109 LEU A CA 1
ATOM 8375 C C . LEU A 1 1109 ? -0.104 14.847 -19.029 1.00 85.81 1109 LEU A C 1
ATOM 8377 O O . LEU A 1 1109 ? 0.189 15.116 -17.863 1.00 85.81 1109 LEU A O 1
ATOM 8381 N N . ALA A 1 1110 ? 0.808 14.393 -19.895 1.00 89.19 1110 ALA A N 1
ATOM 8382 C CA . ALA A 1 1110 ? 2.215 14.213 -19.541 1.00 89.19 1110 ALA A CA 1
ATOM 8383 C C . ALA A 1 1110 ? 2.879 15.549 -19.151 1.00 89.19 1110 ALA A C 1
ATOM 8385 O O . ALA A 1 1110 ? 3.506 15.631 -18.097 1.00 89.19 1110 ALA A O 1
ATOM 8386 N N . LEU A 1 1111 ? 2.662 16.621 -19.927 1.00 92.75 1111 LEU A N 1
ATOM 8387 C CA . LEU A 1 1111 ? 3.169 17.966 -19.620 1.00 92.75 1111 LEU A CA 1
ATOM 8388 C C . LEU A 1 1111 ? 2.672 18.487 -18.261 1.00 92.75 1111 LEU A C 1
ATOM 8390 O O . LEU A 1 1111 ? 3.476 18.937 -17.447 1.00 92.75 1111 LEU A O 1
ATOM 8394 N N . ALA A 1 1112 ? 1.366 18.393 -17.993 1.00 92.50 1112 ALA A N 1
ATOM 8395 C CA . ALA A 1 1112 ? 0.785 18.815 -16.718 1.00 92.50 1112 ALA A CA 1
ATOM 8396 C C . ALA A 1 1112 ? 1.322 18.000 -15.527 1.00 92.50 1112 ALA A C 1
ATOM 8398 O O . ALA A 1 1112 ? 1.435 18.524 -14.422 1.00 92.50 1112 ALA A O 1
ATOM 8399 N N . THR A 1 1113 ? 1.710 16.743 -15.759 1.00 94.25 1113 THR A N 1
ATOM 8400 C CA . THR A 1 1113 ? 2.313 15.878 -14.736 1.00 94.25 1113 THR A CA 1
ATOM 8401 C C . THR A 1 1113 ? 3.754 16.289 -14.414 1.00 94.25 1113 THR A C 1
ATOM 8403 O O . THR A 1 1113 ? 4.105 16.377 -13.243 1.00 94.25 1113 THR A O 1
ATOM 8406 N N . VAL A 1 1114 ? 4.574 16.646 -15.412 1.00 96.31 1114 VAL A N 1
ATOM 8407 C CA . VAL A 1 1114 ? 5.921 17.208 -15.160 1.00 96.31 1114 VAL A CA 1
ATOM 8408 C C . VAL A 1 1114 ? 5.830 18.531 -14.386 1.00 96.31 1114 VAL A C 1
ATOM 8410 O O . VAL A 1 1114 ? 6.597 18.755 -13.452 1.00 96.31 1114 VAL A O 1
ATOM 8413 N N . ILE A 1 1115 ? 4.864 19.389 -14.733 1.00 95.94 1115 ILE A N 1
ATOM 8414 C CA . ILE A 1 1115 ? 4.603 20.663 -14.041 1.00 95.94 1115 ILE A CA 1
ATOM 8415 C C . ILE A 1 1115 ? 4.190 20.425 -12.575 1.00 95.94 1115 ILE A C 1
ATOM 8417 O O . ILE A 1 1115 ? 4.715 21.083 -11.678 1.00 95.94 1115 ILE A O 1
ATOM 8421 N N . LEU A 1 1116 ? 3.311 19.451 -12.311 1.00 95.75 1116 LEU A N 1
ATOM 8422 C CA . LEU A 1 1116 ? 2.942 19.053 -10.949 1.00 95.75 1116 LEU A CA 1
ATOM 8423 C C . LEU A 1 1116 ? 4.152 18.545 -10.154 1.00 95.75 1116 LEU A C 1
ATOM 8425 O O . LEU A 1 1116 ? 4.365 18.996 -9.031 1.00 95.75 1116 LEU A O 1
ATOM 8429 N N . ASN A 1 1117 ? 4.991 17.693 -10.739 1.00 95.88 1117 ASN A N 1
ATOM 8430 C CA . ASN A 1 1117 ? 6.159 17.150 -10.046 1.00 95.88 1117 ASN A CA 1
ATOM 8431 C C . ASN A 1 1117 ? 7.204 18.235 -9.704 1.00 95.88 1117 ASN A C 1
ATOM 8433 O O . ASN A 1 1117 ? 7.785 18.200 -8.622 1.00 95.88 1117 ASN A O 1
ATOM 8437 N N . PHE A 1 1118 ? 7.391 19.256 -10.550 1.00 95.31 1118 PHE A N 1
ATOM 8438 C CA . PHE A 1 1118 ? 8.197 20.431 -10.181 1.00 95.31 1118 PHE A CA 1
ATOM 8439 C C . PHE A 1 1118 ? 7.542 21.291 -9.084 1.00 95.31 1118 PHE A C 1
ATOM 8441 O O . PHE A 1 1118 ? 8.251 21.883 -8.273 1.00 95.31 1118 PHE A O 1
ATOM 8448 N N . SER A 1 1119 ? 6.208 21.346 -9.007 1.00 94.38 1119 SER A N 1
ATOM 8449 C CA . SER A 1 1119 ? 5.516 22.080 -7.934 1.00 94.38 1119 SER A CA 1
ATOM 8450 C C . SER A 1 1119 ? 5.665 21.425 -6.557 1.00 94.38 1119 SER A C 1
ATOM 8452 O O . SER A 1 1119 ? 5.658 22.127 -5.550 1.00 94.38 1119 SER A O 1
ATOM 8454 N N . VAL A 1 1120 ? 5.861 20.101 -6.512 1.00 90.12 1120 VAL A N 1
ATOM 8455 C CA . VAL A 1 1120 ? 6.208 19.374 -5.282 1.00 90.12 1120 VAL A CA 1
ATOM 8456 C C . VAL A 1 1120 ? 7.537 19.892 -4.728 1.00 90.12 1120 VAL A C 1
ATOM 8458 O O . VAL A 1 1120 ? 7.587 20.298 -3.571 1.00 90.12 1120 VAL A O 1
ATOM 8461 N N . LEU A 1 1121 ? 8.577 19.987 -5.567 1.00 85.00 1121 LEU A N 1
ATOM 8462 C CA . LEU A 1 1121 ? 9.876 20.560 -5.176 1.00 85.00 1121 LEU A CA 1
ATOM 8463 C C . LEU A 1 1121 ? 9.748 22.015 -4.695 1.00 85.00 1121 LEU A C 1
ATOM 8465 O O . LEU A 1 1121 ? 10.422 22.419 -3.753 1.00 85.00 1121 LEU A O 1
ATOM 8469 N N . ALA A 1 1122 ? 8.854 22.808 -5.299 1.00 82.25 1122 ALA A N 1
ATOM 8470 C CA . ALA A 1 1122 ? 8.601 24.177 -4.848 1.00 82.25 1122 ALA A CA 1
ATOM 8471 C C . ALA A 1 1122 ? 8.034 24.229 -3.416 1.00 82.25 1122 ALA A C 1
ATOM 8473 O O . ALA A 1 1122 ? 8.454 25.080 -2.631 1.00 82.25 1122 ALA A O 1
ATOM 8474 N N . VAL A 1 1123 ? 7.123 23.319 -3.051 1.00 80.88 1123 VAL A N 1
ATOM 8475 C CA . VAL A 1 1123 ? 6.589 23.194 -1.678 1.00 80.88 1123 VAL A CA 1
ATOM 8476 C C . VAL A 1 1123 ? 7.648 22.651 -0.717 1.00 80.88 1123 VAL A C 1
ATOM 8478 O O . VAL A 1 1123 ? 7.782 23.164 0.390 1.00 80.88 1123 VAL A O 1
ATOM 8481 N N . MET A 1 1124 ? 8.425 21.652 -1.147 1.00 74.50 1124 MET A N 1
ATOM 8482 C CA . MET A 1 1124 ? 9.519 21.061 -0.363 1.00 74.50 1124 MET A CA 1
ATOM 8483 C C . MET A 1 1124 ? 10.725 22.002 -0.184 1.00 74.50 1124 MET A C 1
ATOM 8485 O O . MET A 1 1124 ? 11.604 21.705 0.612 1.00 74.50 1124 MET A O 1
ATOM 8489 N N . ARG A 1 1125 ? 10.713 23.172 -0.847 1.00 67.88 1125 ARG A N 1
ATOM 8490 C CA . ARG A 1 1125 ? 11.742 24.235 -0.847 1.00 67.88 1125 ARG A CA 1
ATOM 8491 C C . ARG A 1 1125 ? 13.000 23.932 -1.672 1.00 67.88 1125 ARG A C 1
ATOM 8493 O O . ARG A 1 1125 ? 13.820 24.832 -1.833 1.00 67.88 1125 ARG A O 1
ATOM 8500 N N . ASP A 1 1126 ? 13.067 22.763 -2.305 1.00 66.06 1126 ASP A N 1
ATOM 8501 C CA . ASP A 1 1126 ? 14.152 22.285 -3.181 1.00 66.06 1126 ASP A CA 1
ATOM 8502 C C . ASP A 1 1126 ? 14.284 23.033 -4.528 1.00 66.06 1126 ASP A C 1
ATOM 8504 O O . ASP A 1 1126 ? 15.145 22.703 -5.344 1.00 66.06 1126 ASP A O 1
ATOM 8508 N N . LEU A 1 1127 ? 13.408 24.004 -4.822 1.00 76.94 1127 LEU A N 1
ATOM 8509 C CA . LEU A 1 1127 ? 13.359 24.707 -6.109 1.00 76.94 1127 LEU A CA 1
ATOM 8510 C C . LEU A 1 1127 ? 13.775 26.182 -5.992 1.00 76.94 1127 LEU A C 1
ATOM 8512 O O . LEU A 1 1127 ? 13.246 26.933 -5.169 1.00 76.94 1127 LEU A O 1
ATOM 8516 N N . ASP A 1 1128 ? 14.678 26.621 -6.875 1.00 78.81 1128 ASP A N 1
ATOM 8517 C CA . ASP A 1 1128 ? 15.166 28.002 -6.912 1.00 78.81 1128 ASP A CA 1
ATOM 8518 C C . ASP A 1 1128 ? 14.107 29.011 -7.411 1.00 78.81 1128 ASP A C 1
ATOM 8520 O O . ASP A 1 1128 ? 13.158 28.670 -8.125 1.00 78.81 1128 ASP A O 1
ATOM 8524 N N . LYS A 1 1129 ? 14.293 30.294 -7.073 1.00 78.75 1129 LYS A N 1
ATOM 8525 C CA . LYS A 1 1129 ? 13.330 31.373 -7.374 1.00 78.75 1129 LYS A CA 1
ATOM 8526 C C . LYS A 1 1129 ? 13.105 31.593 -8.880 1.00 78.75 1129 LYS A C 1
ATOM 8528 O O . LYS A 1 1129 ? 11.999 31.945 -9.298 1.00 78.75 1129 LYS A O 1
ATOM 8533 N N . THR A 1 1130 ? 14.123 31.353 -9.705 1.00 81.75 1130 THR A N 1
ATOM 8534 C CA . THR A 1 1130 ? 14.062 31.460 -11.173 1.00 81.75 1130 THR A CA 1
ATOM 8535 C C . THR A 1 1130 ? 13.197 30.349 -11.751 1.00 81.75 1130 THR A C 1
ATOM 8537 O O . THR A 1 1130 ? 12.263 30.625 -12.507 1.00 81.75 1130 THR A O 1
ATOM 8540 N N . SER A 1 1131 ? 13.464 29.099 -11.357 1.00 84.19 1131 SER A N 1
ATOM 8541 C CA . SER A 1 1131 ? 12.664 27.938 -11.761 1.00 84.19 1131 SER A CA 1
ATOM 8542 C C . SER A 1 1131 ? 11.223 28.048 -11.264 1.00 84.19 1131 SER A C 1
ATOM 8544 O O . SER A 1 1131 ? 10.291 27.830 -12.034 1.00 84.19 1131 SER A O 1
ATOM 8546 N N . GLY A 1 1132 ? 11.016 28.483 -10.018 1.00 83.19 1132 GLY A N 1
ATOM 8547 C CA . GLY A 1 1132 ? 9.686 28.740 -9.466 1.00 83.19 1132 GLY A CA 1
ATOM 8548 C C . GLY A 1 1132 ? 8.884 29.775 -10.261 1.00 83.19 1132 GLY A C 1
ATOM 8549 O O . GLY A 1 1132 ? 7.710 29.557 -10.556 1.00 83.19 1132 GLY A O 1
ATOM 8550 N N . THR A 1 1133 ? 9.524 30.868 -10.689 1.00 82.62 1133 THR A N 1
ATOM 8551 C CA . THR A 1 1133 ? 8.875 31.885 -11.536 1.00 82.62 1133 THR A CA 1
ATOM 8552 C C . THR A 1 1133 ? 8.479 31.308 -12.902 1.00 82.62 1133 THR A C 1
ATOM 8554 O O . THR A 1 1133 ? 7.337 31.469 -13.330 1.00 82.62 1133 THR A O 1
ATOM 8557 N N . GLN A 1 1134 ? 9.375 30.560 -13.563 1.00 87.25 1134 GLN A N 1
ATOM 8558 C CA . GLN A 1 1134 ? 9.077 29.882 -14.838 1.00 87.25 1134 GLN A CA 1
ATOM 8559 C C . GLN A 1 1134 ? 7.946 28.850 -14.707 1.00 87.25 1134 GLN A C 1
ATOM 8561 O O . GLN A 1 1134 ? 7.147 28.659 -15.629 1.00 87.25 1134 GLN A O 1
ATOM 8566 N N . LEU A 1 1135 ? 7.857 28.189 -13.552 1.00 90.94 1135 LEU A N 1
ATOM 8567 C CA . LEU A 1 1135 ? 6.829 27.202 -13.254 1.00 90.94 1135 LEU A CA 1
ATOM 8568 C C . LEU A 1 1135 ? 5.429 27.834 -13.145 1.00 90.94 1135 LEU A C 1
ATOM 8570 O O . LEU A 1 1135 ? 4.453 27.215 -13.571 1.00 90.94 1135 LEU A O 1
ATOM 8574 N N . ILE A 1 1136 ? 5.306 29.084 -12.681 1.00 89.06 1136 ILE A N 1
ATOM 8575 C CA . ILE A 1 1136 ? 4.019 29.806 -12.691 1.00 89.06 1136 ILE A CA 1
ATOM 8576 C C . ILE A 1 1136 ? 3.526 30.046 -14.118 1.00 89.06 1136 ILE 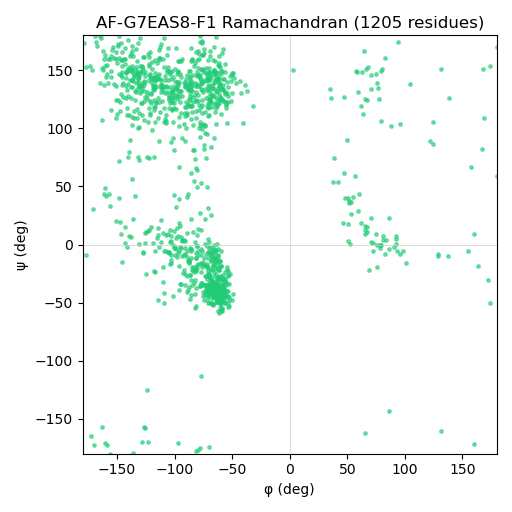A C 1
ATOM 8578 O O . ILE A 1 1136 ? 2.368 29.749 -14.415 1.00 89.06 1136 ILE A O 1
ATOM 8582 N N . ASP A 1 1137 ? 4.384 30.509 -15.024 1.00 87.50 1137 ASP A N 1
ATOM 8583 C CA . ASP A 1 1137 ? 3.981 30.707 -16.421 1.00 87.50 1137 ASP A CA 1
ATOM 8584 C C . ASP A 1 1137 ? 3.572 29.377 -17.085 1.00 87.50 1137 ASP A C 1
ATOM 8586 O O . ASP A 1 1137 ? 2.619 29.325 -17.869 1.00 87.50 1137 ASP A O 1
ATOM 8590 N N . LEU A 1 1138 ? 4.236 28.273 -16.723 1.00 90.62 1138 LEU A N 1
ATOM 8591 C CA . LEU A 1 1138 ? 3.880 26.923 -17.168 1.00 90.62 1138 LEU A CA 1
ATOM 8592 C C . LEU A 1 1138 ? 2.541 26.429 -16.599 1.00 90.62 1138 LEU A C 1
ATOM 8594 O O . LEU A 1 1138 ? 1.744 25.869 -17.355 1.00 90.62 1138 LEU A O 1
ATOM 8598 N N . THR A 1 1139 ? 2.243 26.659 -15.316 1.00 91.62 1139 THR A N 1
ATOM 8599 C CA . THR A 1 1139 ? 0.924 26.317 -14.747 1.00 91.62 1139 THR A CA 1
ATOM 8600 C C . THR A 1 1139 ? -0.189 27.134 -15.407 1.00 91.62 1139 THR A C 1
ATOM 8602 O O . THR A 1 1139 ? -1.165 26.549 -15.874 1.00 91.62 1139 THR A O 1
ATOM 8605 N N . GLN A 1 1140 ? -0.019 28.451 -15.587 1.00 87.88 1140 GLN A N 1
ATOM 8606 C CA . GLN A 1 1140 ? -0.979 29.286 -16.327 1.00 87.88 1140 GLN A CA 1
ATOM 8607 C C . GLN A 1 1140 ? -1.200 28.777 -17.765 1.00 87.88 1140 GLN A C 1
ATOM 8609 O O . GLN A 1 1140 ? -2.338 28.735 -18.239 1.00 87.88 1140 GLN A O 1
ATOM 8614 N N . LYS A 1 1141 ? -0.138 28.315 -18.441 1.00 85.94 1141 LYS A N 1
ATOM 8615 C CA . LYS A 1 1141 ? -0.197 27.700 -19.779 1.00 85.94 1141 LYS A CA 1
ATOM 8616 C C . LYS A 1 1141 ? -0.913 26.338 -19.792 1.00 85.94 1141 LYS A C 1
ATOM 8618 O O . LYS A 1 1141 ? -1.596 26.031 -20.768 1.00 85.94 1141 LYS A O 1
ATOM 8623 N N . ALA A 1 1142 ? -0.821 25.539 -18.726 1.00 86.81 1142 ALA A N 1
ATOM 8624 C CA . ALA A 1 1142 ? -1.613 24.314 -18.568 1.00 86.81 1142 ALA A CA 1
ATOM 8625 C C . ALA A 1 1142 ? -3.108 24.626 -18.341 1.00 86.81 1142 ALA A C 1
ATOM 8627 O O . ALA A 1 1142 ? -3.980 24.005 -18.954 1.00 86.81 1142 ALA A O 1
ATOM 8628 N N . LEU A 1 1143 ? -3.413 25.666 -17.556 1.00 89.81 1143 LEU A N 1
ATOM 8629 C CA . LEU A 1 1143 ? -4.780 26.125 -17.273 1.00 89.81 1143 LEU A CA 1
ATOM 8630 C C . LEU A 1 1143 ? -5.539 26.674 -18.499 1.00 89.81 1143 LEU A C 1
ATOM 8632 O O . LEU A 1 1143 ? -6.745 26.920 -18.411 1.00 89.81 1143 LEU A O 1
ATOM 8636 N N . THR A 1 1144 ? -4.915 26.834 -19.672 1.00 85.25 1144 THR A N 1
ATOM 8637 C CA . THR A 1 1144 ? -5.637 27.223 -20.902 1.00 85.25 1144 THR A CA 1
ATOM 8638 C C . THR A 1 1144 ? -6.417 26.071 -21.552 1.00 85.25 1144 THR A C 1
ATOM 8640 O O . THR A 1 1144 ? -7.308 26.336 -22.361 1.00 85.25 1144 THR A O 1
ATOM 8643 N N . ARG A 1 1145 ? -6.137 24.811 -21.190 1.00 82.31 1145 ARG A N 1
ATOM 8644 C CA . ARG A 1 1145 ? -6.606 23.601 -21.894 1.00 82.31 1145 ARG A CA 1
ATOM 8645 C C . ARG A 1 1145 ? -8.054 23.200 -21.552 1.00 82.31 1145 ARG A C 1
ATOM 8647 O O . ARG A 1 1145 ? -8.597 23.583 -20.522 1.00 82.31 1145 ARG A O 1
ATOM 8654 N N . GLN A 1 1146 ? -8.698 22.416 -22.420 1.00 75.31 1146 GLN A N 1
ATOM 8655 C CA . GLN A 1 1146 ? -10.057 21.875 -22.189 1.00 75.31 1146 GLN A CA 1
ATOM 8656 C C . GLN A 1 1146 ? -10.056 20.468 -21.558 1.00 75.31 1146 GLN A C 1
ATOM 8658 O O . GLN A 1 1146 ? -11.109 19.863 -21.389 1.00 75.31 1146 GLN A O 1
ATOM 8663 N N . GLU A 1 1147 ? -8.878 19.932 -21.247 1.00 80.31 1147 GLU A N 1
ATOM 8664 C CA . GLU A 1 1147 ? -8.691 18.571 -20.746 1.00 80.31 1147 GLU A CA 1
ATOM 8665 C C . GLU A 1 1147 ? -8.761 18.577 -19.210 1.00 80.31 1147 GLU A C 1
ATOM 8667 O O . GLU A 1 1147 ? -7.978 19.274 -18.564 1.00 80.31 1147 GLU A O 1
ATOM 8672 N N . GLY A 1 1148 ? -9.730 17.857 -18.637 1.00 81.25 1148 GLY A N 1
ATOM 8673 C CA . GLY A 1 1148 ? -10.061 17.939 -17.212 1.00 81.25 1148 GLY A CA 1
ATOM 8674 C C . GLY A 1 1148 ? -8.930 17.531 -16.273 1.00 81.25 1148 GLY A C 1
ATOM 8675 O O . GLY A 1 1148 ? -8.661 18.217 -15.290 1.00 81.25 1148 GLY A O 1
ATOM 8676 N N . GLU A 1 1149 ? -8.213 16.459 -16.605 1.00 83.44 1149 GLU A N 1
ATOM 8677 C CA . GLU A 1 1149 ? -7.130 15.928 -15.779 1.00 83.44 1149 GLU A CA 1
ATOM 8678 C C . GLU A 1 1149 ? -5.881 16.815 -15.852 1.00 83.44 1149 GLU A C 1
ATOM 8680 O O . GLU A 1 1149 ? -5.287 17.146 -14.825 1.00 83.44 1149 GLU A O 1
ATOM 8685 N N . ALA A 1 1150 ? -5.515 17.281 -17.048 1.00 84.06 1150 ALA A N 1
ATOM 8686 C CA . ALA A 1 1150 ? -4.402 18.210 -17.226 1.00 84.06 1150 ALA A CA 1
ATOM 8687 C C . ALA A 1 1150 ? -4.673 19.581 -16.573 1.00 84.06 1150 ALA A C 1
ATOM 8689 O O . ALA A 1 1150 ? -3.754 20.190 -16.023 1.00 84.06 1150 ALA A O 1
ATOM 8690 N N . VAL A 1 1151 ? -5.924 20.063 -16.586 1.00 89.88 1151 VAL A N 1
ATOM 8691 C CA . VAL A 1 1151 ? -6.315 21.289 -15.868 1.00 89.88 1151 VAL A CA 1
ATOM 8692 C C . VAL A 1 1151 ? -6.342 21.070 -14.357 1.00 89.88 1151 VAL A C 1
ATOM 8694 O O . VAL A 1 1151 ? -5.877 21.944 -13.633 1.00 89.88 1151 VAL A O 1
ATOM 8697 N N . TYR A 1 1152 ? -6.818 19.920 -13.871 1.00 91.06 1152 TYR A N 1
ATOM 8698 C CA . TYR A 1 1152 ? -6.777 19.580 -12.446 1.00 91.06 1152 TYR A CA 1
ATOM 8699 C C . TYR A 1 1152 ? -5.333 19.557 -11.919 1.00 91.06 1152 TYR A C 1
ATOM 8701 O O . TYR A 1 1152 ? -5.012 20.293 -10.988 1.00 91.06 1152 TYR A O 1
ATOM 8709 N N . ARG A 1 1153 ? -4.425 18.830 -12.588 1.00 91.31 1153 ARG A N 1
ATOM 8710 C CA . ARG A 1 1153 ? -2.987 18.818 -12.252 1.00 91.31 1153 ARG A CA 1
ATOM 8711 C C . ARG A 1 1153 ? -2.362 20.213 -12.350 1.00 91.31 1153 ARG A C 1
ATOM 8713 O O . ARG A 1 1153 ? -1.568 20.581 -11.492 1.00 91.31 1153 ARG A O 1
ATOM 8720 N N . GLY A 1 1154 ? -2.759 21.014 -13.343 1.00 92.88 1154 GLY A N 1
ATOM 8721 C CA . GLY A 1 1154 ? -2.331 22.410 -13.486 1.00 92.88 1154 GLY A CA 1
ATOM 8722 C C . GLY A 1 1154 ? -2.822 23.347 -12.373 1.00 92.88 1154 GLY A C 1
ATOM 8723 O O . GLY A 1 1154 ? -2.095 24.266 -12.004 1.00 92.88 1154 GLY A O 1
ATOM 8724 N N . LEU A 1 1155 ? -4.018 23.115 -11.814 1.00 93.81 1155 LEU A N 1
ATOM 8725 C CA . LEU A 1 1155 ? -4.532 23.850 -10.652 1.00 93.81 1155 LEU A CA 1
ATOM 8726 C C . LEU A 1 1155 ? -3.779 23.461 -9.383 1.00 93.81 1155 LEU A C 1
ATOM 8728 O O . LEU A 1 1155 ? -3.285 24.347 -8.694 1.00 93.81 1155 LEU A O 1
ATOM 8732 N N . VAL A 1 1156 ? -3.647 22.160 -9.104 1.00 94.44 1156 VAL A N 1
ATOM 8733 C CA . VAL A 1 1156 ? -2.911 21.665 -7.929 1.00 94.44 1156 VAL A CA 1
ATOM 8734 C C . VAL A 1 1156 ? -1.467 22.180 -7.957 1.00 94.44 1156 VAL A C 1
ATOM 8736 O O . VAL A 1 1156 ? -0.979 22.730 -6.972 1.00 94.44 1156 VAL A O 1
ATOM 8739 N N . ALA A 1 1157 ? -0.820 22.124 -9.124 1.00 94.44 1157 ALA A N 1
ATOM 8740 C CA . ALA A 1 1157 ? 0.516 22.670 -9.318 1.00 94.44 1157 ALA A CA 1
ATOM 8741 C C . ALA A 1 1157 ? 0.592 24.190 -9.094 1.00 94.44 1157 ALA A C 1
ATOM 8743 O O . ALA A 1 1157 ? 1.555 24.669 -8.501 1.00 94.44 1157 ALA A O 1
ATOM 8744 N N . LEU A 1 1158 ? -0.411 24.963 -9.527 1.00 94.06 1158 LEU A N 1
ATOM 8745 C CA . LEU A 1 1158 ? -0.448 26.401 -9.252 1.00 94.06 1158 LEU A CA 1
ATOM 8746 C C . LEU A 1 1158 ? -0.621 26.684 -7.752 1.00 94.06 1158 LEU A C 1
ATOM 8748 O O . LEU A 1 1158 ? 0.074 27.543 -7.216 1.00 94.06 1158 LEU A O 1
ATOM 8752 N N . GLY A 1 1159 ? -1.510 25.958 -7.073 1.00 92.81 1159 GLY A N 1
ATOM 8753 C CA . GLY A 1 1159 ? -1.725 26.084 -5.632 1.00 92.81 1159 GLY A CA 1
ATOM 8754 C C . GLY A 1 1159 ? -0.459 25.802 -4.824 1.00 92.81 1159 GLY A C 1
ATOM 8755 O O . GLY A 1 1159 ? -0.063 26.624 -4.002 1.00 92.81 1159 GLY A O 1
ATOM 8756 N N . ASN A 1 1160 ? 0.234 24.707 -5.146 1.00 92.38 1160 ASN A N 1
ATOM 8757 C CA . ASN A 1 1160 ? 1.543 24.356 -4.594 1.00 92.38 1160 ASN A CA 1
ATOM 8758 C C . ASN A 1 1160 ? 2.575 25.486 -4.735 1.00 92.38 1160 ASN A C 1
ATOM 8760 O O . ASN A 1 1160 ? 3.266 25.825 -3.777 1.00 92.38 1160 ASN A O 1
ATOM 8764 N N . VAL A 1 1161 ? 2.692 26.085 -5.924 1.00 90.06 1161 VAL A N 1
ATOM 8765 C CA . VAL A 1 1161 ? 3.700 27.130 -6.165 1.00 90.06 1161 VAL A CA 1
ATOM 8766 C C . VAL A 1 1161 ? 3.336 28.444 -5.474 1.00 90.06 1161 VAL A C 1
ATOM 8768 O O . VAL A 1 1161 ? 4.229 29.121 -4.973 1.00 90.06 1161 VAL A O 1
ATOM 8771 N N . LEU A 1 1162 ? 2.047 28.785 -5.378 1.00 88.88 1162 LEU A N 1
ATOM 8772 C CA . LEU A 1 1162 ? 1.591 29.939 -4.595 1.00 88.88 1162 LEU A CA 1
ATOM 8773 C C . LEU A 1 1162 ? 1.829 29.738 -3.087 1.00 88.88 1162 LEU A C 1
ATOM 8775 O O . LEU A 1 1162 ? 2.205 30.688 -2.404 1.00 88.88 1162 LEU A O 1
ATOM 8779 N N . LEU A 1 1163 ? 1.696 28.508 -2.582 1.00 88.06 1163 LEU A N 1
ATOM 8780 C CA . LEU A 1 1163 ? 2.040 28.137 -1.204 1.00 88.06 1163 LEU A CA 1
ATOM 8781 C C . LEU A 1 1163 ? 3.551 28.105 -0.911 1.00 88.06 1163 LEU A C 1
ATOM 8783 O O . LEU A 1 1163 ? 3.927 28.035 0.256 1.00 88.06 1163 LEU A O 1
ATOM 8787 N N . SER A 1 1164 ? 4.428 28.166 -1.919 1.00 84.31 1164 SER A N 1
ATOM 8788 C CA . SER A 1 1164 ? 5.883 28.175 -1.716 1.00 84.31 1164 SER A CA 1
ATOM 8789 C C . SER A 1 1164 ? 6.398 29.580 -1.364 1.00 84.31 1164 SER A C 1
ATOM 8791 O O . SER A 1 1164 ? 6.386 30.458 -2.234 1.00 84.31 1164 SER A O 1
ATOM 8793 N N . PRO A 1 1165 ? 6.944 29.828 -0.153 1.00 76.19 1165 PRO A N 1
ATOM 8794 C CA . PRO A 1 1165 ? 7.468 31.149 0.208 1.00 76.19 1165 PRO A CA 1
ATOM 8795 C C . PRO A 1 1165 ? 8.677 31.551 -0.647 1.00 76.19 1165 PRO A C 1
ATOM 8797 O O . PRO A 1 1165 ? 8.833 32.723 -1.004 1.00 76.19 1165 PRO A O 1
ATOM 8800 N N . ASN A 1 1166 ? 9.505 30.573 -1.039 1.00 73.88 1166 ASN A N 1
ATOM 8801 C CA . ASN A 1 1166 ? 10.670 30.778 -1.903 1.00 73.88 1166 ASN A CA 1
ATOM 8802 C C . ASN A 1 1166 ? 10.274 31.385 -3.251 1.00 73.88 1166 ASN A C 1
ATOM 8804 O O . ASN A 1 1166 ? 10.947 32.305 -3.722 1.00 73.88 1166 ASN A O 1
ATOM 8808 N N . VAL A 1 1167 ? 9.168 30.913 -3.837 1.00 74.31 1167 VAL A N 1
ATOM 8809 C CA . VAL A 1 1167 ? 8.655 31.436 -5.105 1.00 74.31 1167 VAL A CA 1
ATOM 8810 C C . VAL A 1 1167 ? 7.828 32.695 -4.875 1.00 74.31 1167 VAL A C 1
ATOM 8812 O O . VAL A 1 1167 ? 8.162 33.735 -5.438 1.00 74.31 1167 VAL A O 1
ATOM 8815 N N . THR A 1 1168 ? 6.809 32.651 -4.014 1.00 79.31 1168 THR A N 1
ATOM 8816 C CA . THR A 1 1168 ? 5.858 33.758 -3.805 1.00 79.31 1168 THR A CA 1
ATOM 8817 C C . THR A 1 1168 ? 6.532 35.065 -3.378 1.00 79.31 1168 THR A C 1
ATOM 8819 O O . THR A 1 1168 ? 6.166 36.122 -3.891 1.00 79.31 1168 THR A O 1
ATOM 8822 N N . SER A 1 1169 ? 7.600 35.011 -2.569 1.00 77.69 1169 SER A N 1
ATOM 8823 C CA . SER A 1 1169 ? 8.400 36.196 -2.192 1.00 77.69 1169 SER A CA 1
ATOM 8824 C C . SER A 1 1169 ? 9.111 36.908 -3.356 1.00 77.69 1169 SER A C 1
ATOM 8826 O O . SER A 1 1169 ? 9.587 38.028 -3.181 1.00 77.69 1169 SER A O 1
ATOM 8828 N N . SER A 1 1170 ? 9.205 36.286 -4.537 1.00 71.94 1170 SER A N 1
ATOM 8829 C CA . SER A 1 1170 ? 9.831 36.867 -5.737 1.00 71.94 1170 SER A CA 1
ATOM 8830 C C . SER A 1 1170 ? 8.840 37.476 -6.739 1.00 71.94 1170 SER A C 1
ATOM 8832 O O . SER A 1 1170 ? 9.256 38.050 -7.747 1.00 71.94 1170 SER A O 1
ATOM 8834 N N . LEU A 1 1171 ? 7.531 37.368 -6.487 1.00 78.44 1171 LEU A N 1
ATOM 8835 C CA . LEU A 1 1171 ? 6.490 37.698 -7.461 1.00 78.44 1171 LEU A CA 1
ATOM 8836 C C . LEU A 1 1171 ? 5.917 39.102 -7.271 1.00 78.44 1171 LEU A C 1
ATOM 8838 O O . LEU A 1 1171 ? 5.746 39.595 -6.159 1.00 78.44 1171 LEU A O 1
ATOM 8842 N N . SER A 1 1172 ? 5.514 39.727 -8.379 1.00 82.12 1172 SER A N 1
ATOM 8843 C CA . SER A 1 1172 ? 4.724 40.958 -8.313 1.00 82.12 1172 SER A CA 1
ATOM 8844 C C . SER A 1 1172 ? 3.285 40.669 -7.866 1.00 82.12 1172 SER A C 1
ATOM 8846 O O . SER A 1 1172 ? 2.695 39.656 -8.254 1.00 82.12 1172 SER A O 1
ATOM 8848 N N . SER A 1 1173 ? 2.658 41.603 -7.145 1.00 79.62 1173 SER A N 1
ATOM 8849 C CA . SER A 1 1173 ? 1.235 41.514 -6.770 1.00 79.62 1173 SER A CA 1
ATOM 8850 C C . SER A 1 1173 ? 0.312 41.372 -7.994 1.00 79.62 1173 SER A C 1
ATOM 8852 O O . SER A 1 1173 ? -0.730 40.718 -7.926 1.00 79.62 1173 SER A O 1
ATOM 8854 N N . SER A 1 1174 ? 0.716 41.919 -9.147 1.00 81.25 1174 SER A N 1
ATOM 8855 C CA . SER A 1 1174 ? 0.064 41.701 -10.446 1.00 81.25 1174 SER A CA 1
ATOM 8856 C C . SER A 1 1174 ? 0.165 40.251 -10.934 1.00 81.25 1174 SER A C 1
ATOM 8858 O O . SER A 1 1174 ? -0.840 39.702 -11.382 1.00 81.25 1174 SER A O 1
ATOM 8860 N N . THR A 1 1175 ? 1.325 39.601 -10.792 1.00 81.50 1175 THR A N 1
ATOM 8861 C CA . THR A 1 1175 ? 1.527 38.181 -11.138 1.00 81.50 1175 THR A CA 1
ATOM 8862 C C . THR A 1 1175 ? 0.652 37.280 -10.265 1.00 81.50 1175 THR A C 1
ATOM 8864 O O . THR A 1 1175 ? -0.048 36.415 -10.788 1.00 81.50 1175 THR A O 1
ATOM 8867 N N . LEU A 1 1176 ? 0.615 37.533 -8.951 1.00 82.19 1176 LEU A N 1
ATOM 8868 C CA . LEU A 1 1176 ? -0.247 36.820 -7.995 1.00 82.19 1176 LEU A CA 1
ATOM 8869 C C . LEU A 1 1176 ? -1.742 36.988 -8.319 1.00 82.19 1176 LEU A C 1
ATOM 8871 O O . LEU A 1 1176 ? -2.516 36.031 -8.266 1.00 82.19 1176 LEU A O 1
ATOM 8875 N N . THR A 1 1177 ? -2.154 38.196 -8.713 1.00 84.94 1177 THR A N 1
ATOM 8876 C CA . THR A 1 1177 ? -3.538 38.476 -9.129 1.00 84.94 1177 THR A CA 1
ATOM 8877 C C . THR A 1 1177 ? -3.893 37.746 -10.429 1.00 84.94 1177 THR A C 1
ATOM 8879 O O . THR A 1 1177 ? -4.954 37.128 -10.522 1.00 84.94 1177 THR A O 1
ATOM 8882 N N . GLN A 1 1178 ? -2.993 37.754 -11.419 1.00 85.94 1178 GLN A N 1
ATOM 8883 C CA . GLN A 1 1178 ? -3.167 37.035 -12.684 1.00 85.94 1178 GLN A CA 1
ATOM 8884 C C . GLN A 1 1178 ? -3.223 35.511 -12.480 1.00 85.94 1178 GLN A C 1
ATOM 8886 O O . GLN A 1 1178 ? -4.037 34.837 -13.115 1.00 85.94 1178 GLN A O 1
ATOM 8891 N N . ALA A 1 1179 ? -2.415 34.969 -11.565 1.00 86.62 1179 ALA A N 1
ATOM 8892 C CA . ALA A 1 1179 ? -2.443 33.564 -11.171 1.00 86.62 1179 ALA A CA 1
ATOM 8893 C C . ALA A 1 1179 ? -3.812 33.152 -10.595 1.00 86.62 1179 ALA A C 1
ATOM 8895 O O . ALA A 1 1179 ? -4.474 32.280 -11.167 1.00 86.62 1179 ALA A O 1
ATOM 8896 N N . ARG A 1 1180 ? -4.295 33.830 -9.538 1.00 87.62 1180 ARG A N 1
ATOM 8897 C CA . ARG A 1 1180 ? -5.629 33.572 -8.950 1.00 87.62 1180 ARG A CA 1
ATOM 8898 C C . ARG A 1 1180 ? -6.754 33.703 -9.994 1.00 87.62 1180 ARG A C 1
ATOM 8900 O O . ARG A 1 1180 ? -7.625 32.837 -10.079 1.00 87.62 1180 ARG A O 1
ATOM 8907 N N . ALA A 1 1181 ? -6.707 34.729 -10.850 1.00 88.88 1181 ALA A N 1
ATOM 8908 C CA . ALA A 1 1181 ? -7.686 34.920 -11.926 1.00 88.88 1181 ALA A CA 1
ATOM 8909 C C . ALA A 1 1181 ? -7.659 33.790 -12.978 1.00 88.88 1181 ALA A C 1
ATOM 8911 O O . ALA A 1 1181 ? -8.700 33.420 -13.526 1.00 88.88 1181 ALA A O 1
ATOM 8912 N N . SER A 1 1182 ? -6.487 33.207 -13.245 1.00 90.81 1182 SER A N 1
ATOM 8913 C CA . SER A 1 1182 ? -6.328 32.085 -14.181 1.00 90.81 1182 SER A CA 1
ATOM 8914 C C . SER A 1 1182 ? -6.942 30.794 -13.631 1.00 90.81 1182 SER A C 1
ATOM 8916 O O . SER A 1 1182 ? -7.612 30.079 -14.378 1.00 90.81 1182 SER A O 1
ATOM 8918 N N . ALA A 1 1183 ? -6.809 30.539 -12.323 1.00 91.50 1183 ALA A N 1
ATOM 8919 C CA . ALA A 1 1183 ? -7.476 29.424 -11.648 1.00 91.50 1183 ALA A CA 1
ATOM 8920 C C . ALA A 1 1183 ? -9.011 29.537 -11.734 1.00 91.50 1183 ALA A C 1
ATOM 8922 O O . ALA A 1 1183 ? -9.687 28.612 -12.189 1.00 91.50 1183 ALA A O 1
ATOM 8923 N N . GLN A 1 1184 ? -9.565 30.710 -11.406 1.00 91.31 1184 GLN A N 1
ATOM 8924 C CA . GLN A 1 1184 ? -11.008 30.976 -11.504 1.00 91.31 1184 GLN A CA 1
ATOM 8925 C C . GLN A 1 1184 ? -11.535 30.861 -12.949 1.00 91.31 1184 GLN A C 1
ATOM 8927 O O . GLN A 1 1184 ? -12.631 30.343 -13.187 1.00 91.31 1184 GLN A O 1
ATOM 8932 N N . LYS A 1 1185 ? -10.746 31.290 -13.943 1.00 91.56 1185 LYS A N 1
ATOM 8933 C CA . LYS A 1 1185 ? -11.073 31.149 -15.374 1.00 91.56 1185 LYS A CA 1
ATOM 8934 C C . LYS A 1 1185 ? -11.067 29.690 -15.853 1.00 91.56 1185 LYS A C 1
ATOM 8936 O O . LYS A 1 1185 ? -11.846 29.339 -16.737 1.00 91.56 1185 LYS A O 1
ATOM 8941 N N . ALA A 1 1186 ? -10.228 28.829 -15.276 1.00 87.56 1186 ALA A N 1
ATOM 8942 C CA . ALA A 1 1186 ? -10.249 27.394 -15.554 1.00 87.56 1186 ALA A CA 1
ATOM 8943 C C . ALA A 1 1186 ? -11.488 26.711 -14.937 1.00 87.56 1186 ALA A C 1
ATOM 8945 O O . ALA A 1 1186 ? -12.223 26.016 -15.643 1.00 87.56 1186 ALA A O 1
ATOM 8946 N N . ALA A 1 1187 ? -11.779 26.985 -13.660 1.00 87.25 1187 ALA A N 1
ATOM 8947 C CA . ALA A 1 1187 ? -12.928 26.431 -12.929 1.00 87.25 1187 ALA A CA 1
ATOM 8948 C C . ALA A 1 1187 ? -14.307 26.913 -13.419 1.00 87.25 1187 ALA A C 1
ATOM 8950 O O . ALA A 1 1187 ? -15.308 26.229 -13.209 1.00 87.25 1187 ALA A O 1
ATOM 8951 N N . SER A 1 1188 ? -14.382 28.060 -14.099 1.00 87.19 1188 SER A N 1
ATOM 8952 C CA . SER A 1 1188 ? -15.613 28.522 -14.763 1.00 87.19 1188 SER A CA 1
ATOM 8953 C C . SER A 1 1188 ? -15.826 27.911 -16.154 1.00 87.19 1188 SER A C 1
ATOM 8955 O O . SER A 1 1188 ? -16.959 27.884 -16.632 1.00 87.19 1188 SER A O 1
ATOM 8957 N N . ARG A 1 1189 ? -14.774 27.383 -16.799 1.00 90.62 1189 ARG A N 1
ATOM 8958 C CA . ARG A 1 1189 ? -14.870 26.701 -18.103 1.00 90.62 1189 ARG A CA 1
ATOM 8959 C C . ARG A 1 1189 ? -15.249 25.224 -17.977 1.00 90.62 1189 ARG A C 1
ATOM 8961 O O . ARG A 1 1189 ? -15.917 24.707 -18.868 1.00 90.62 1189 ARG A O 1
ATOM 8968 N N . LEU A 1 1190 ? -14.798 24.538 -16.925 1.00 85.31 1190 LEU A N 1
ATOM 8969 C CA . LEU A 1 1190 ? -15.005 23.096 -16.750 1.00 85.31 1190 LEU A CA 1
ATOM 8970 C C . LEU A 1 1190 ? -16.008 22.799 -15.618 1.00 85.31 1190 LEU A C 1
ATOM 8972 O O . LEU A 1 1190 ? -15.932 23.407 -14.551 1.00 85.31 1190 LEU A O 1
ATOM 8976 N N . PRO A 1 1191 ? -16.966 21.872 -15.814 1.00 77.81 1191 PRO A N 1
ATOM 8977 C CA . PRO A 1 1191 ? -18.038 21.642 -14.847 1.00 77.81 1191 PRO A CA 1
ATOM 8978 C C . PRO A 1 1191 ? -17.609 20.832 -13.611 1.00 77.81 1191 PRO A C 1
ATOM 8980 O O . PRO A 1 1191 ? -18.336 20.862 -12.616 1.00 77.81 1191 PRO A O 1
ATOM 8983 N N . GLU A 1 1192 ? -16.467 20.140 -13.658 1.00 82.31 1192 GLU A N 1
ATOM 8984 C CA . GLU A 1 1192 ? -15.999 19.179 -12.647 1.00 82.31 1192 GLU A CA 1
ATOM 8985 C C . GLU A 1 1192 ? -15.903 19.765 -11.218 1.00 82.31 1192 GLU A C 1
ATOM 8987 O O . GLU A 1 1192 ? -15.248 20.795 -11.026 1.00 82.31 1192 GLU A O 1
ATOM 8992 N N . PRO A 1 1193 ? -16.474 19.099 -10.189 1.00 78.69 1193 PRO A N 1
ATOM 8993 C CA . PRO A 1 1193 ? -16.401 19.562 -8.799 1.00 78.69 1193 PRO A CA 1
ATOM 8994 C C . PRO A 1 1193 ? -14.969 19.729 -8.272 1.00 78.69 1193 PRO A C 1
ATOM 8996 O O . PRO A 1 1193 ? -14.650 20.768 -7.702 1.00 78.69 1193 PRO A O 1
ATOM 8999 N N . ARG A 1 1194 ? -14.079 18.761 -8.535 1.00 82.25 1194 ARG A N 1
ATOM 9000 C CA . ARG A 1 1194 ? -12.671 18.783 -8.086 1.00 82.25 1194 ARG A CA 1
ATOM 9001 C C . ARG A 1 1194 ? -11.880 19.996 -8.594 1.00 82.25 1194 ARG A C 1
ATOM 9003 O O . ARG A 1 1194 ? -11.088 20.574 -7.861 1.00 82.25 1194 ARG A O 1
ATOM 9010 N N . ILE A 1 1195 ? -12.151 20.435 -9.827 1.00 85.44 1195 ILE A N 1
ATOM 9011 C CA . ILE A 1 1195 ? -11.525 21.619 -10.438 1.00 85.44 1195 ILE A CA 1
ATOM 9012 C C . ILE A 1 1195 ? -12.004 22.895 -9.726 1.00 85.44 1195 ILE A C 1
ATOM 9014 O O . ILE A 1 1195 ? -11.226 23.820 -9.505 1.00 85.44 1195 ILE A O 1
ATOM 9018 N N . LYS A 1 1196 ? -13.276 22.939 -9.315 1.00 87.12 1196 LYS A N 1
ATOM 9019 C CA . LYS A 1 1196 ? -13.849 24.066 -8.566 1.00 87.12 1196 LYS A CA 1
ATOM 9020 C C . LYS A 1 1196 ? -13.372 24.111 -7.113 1.00 87.12 1196 LYS A C 1
ATOM 9022 O O . LYS A 1 1196 ? -13.174 25.210 -6.610 1.00 87.12 1196 LYS A O 1
ATOM 9027 N N . ALA A 1 1197 ? -13.152 22.958 -6.476 1.00 85.06 1197 ALA A N 1
ATOM 9028 C CA . ALA A 1 1197 ? -12.628 22.868 -5.112 1.00 85.06 1197 ALA A CA 1
ATOM 9029 C C . ALA A 1 1197 ? -11.224 23.491 -5.004 1.00 85.06 1197 ALA A C 1
ATOM 9031 O O . ALA A 1 1197 ? -11.061 24.501 -4.322 1.00 85.06 1197 ALA A O 1
ATOM 9032 N N . VAL A 1 1198 ? -10.250 22.993 -5.778 1.00 88.88 1198 VAL A N 1
ATOM 9033 C CA . VAL A 1 1198 ? -8.870 23.527 -5.775 1.00 88.88 1198 VAL A CA 1
ATOM 9034 C C . VAL A 1 1198 ? -8.837 25.007 -6.191 1.00 88.88 1198 VAL A C 1
ATOM 9036 O O . VAL A 1 1198 ? -8.098 25.808 -5.625 1.00 88.88 1198 VAL A O 1
ATOM 9039 N N . ALA A 1 1199 ? -9.674 25.430 -7.146 1.00 89.94 1199 ALA A N 1
ATOM 9040 C CA . ALA A 1 1199 ? -9.750 26.840 -7.539 1.00 89.94 1199 ALA A CA 1
ATOM 9041 C C . ALA A 1 1199 ? -10.385 27.758 -6.471 1.00 89.94 1199 ALA A C 1
ATOM 9043 O O . ALA A 1 1199 ? -10.088 28.955 -6.456 1.00 89.94 1199 ALA A O 1
ATOM 9044 N N . ALA A 1 1200 ? -11.243 27.230 -5.591 1.00 86.75 1200 ALA A N 1
ATOM 9045 C CA . ALA A 1 1200 ? -11.780 27.963 -4.445 1.00 86.75 1200 ALA A CA 1
ATOM 9046 C C . ALA A 1 1200 ? -10.735 28.091 -3.326 1.00 86.75 1200 ALA A C 1
ATOM 9048 O O . ALA A 1 1200 ? -10.579 29.173 -2.768 1.00 86.75 1200 ALA A O 1
ATOM 9049 N N . GLU A 1 1201 ? -9.972 27.032 -3.065 1.00 90.81 1201 GLU A N 1
ATOM 9050 C CA . GLU A 1 1201 ? -8.852 27.014 -2.116 1.00 90.81 1201 GLU A CA 1
ATOM 9051 C C . GLU A 1 1201 ? -7.748 28.009 -2.529 1.00 90.81 1201 GLU A C 1
ATOM 9053 O O . GLU A 1 1201 ? -7.376 28.881 -1.747 1.00 90.81 1201 GLU A O 1
ATOM 9058 N N . ILE A 1 1202 ? -7.340 28.014 -3.808 1.00 90.56 1202 ILE A N 1
ATOM 9059 C CA . ILE A 1 1202 ? -6.414 29.013 -4.391 1.00 90.56 1202 ILE A CA 1
ATOM 9060 C C . ILE A 1 1202 ? -6.916 30.459 -4.215 1.00 90.56 1202 ILE A C 1
ATOM 9062 O O . ILE A 1 1202 ? -6.117 31.392 -4.094 1.00 90.56 1202 ILE A O 1
ATOM 9066 N N . ALA A 1 1203 ? -8.235 30.669 -4.204 1.00 85.62 1203 ALA A N 1
ATOM 9067 C CA . ALA A 1 1203 ? -8.833 31.982 -3.970 1.00 85.62 1203 ALA A CA 1
ATOM 9068 C C . ALA A 1 1203 ? -8.879 32.378 -2.479 1.00 85.62 1203 ALA A C 1
ATOM 9070 O O . ALA A 1 1203 ? -9.050 33.562 -2.192 1.00 85.62 1203 ALA A O 1
ATOM 9071 N N . GLN A 1 1204 ? -8.715 31.422 -1.558 1.00 83.06 1204 GLN A N 1
ATOM 9072 C CA . GLN A 1 1204 ? -8.675 31.629 -0.104 1.00 83.06 1204 GLN A CA 1
ATOM 9073 C C . GLN A 1 1204 ? -7.248 31.744 0.457 1.00 83.06 1204 GLN A C 1
ATOM 9075 O O . GLN A 1 1204 ? -7.086 32.290 1.544 1.00 83.06 1204 GLN A O 1
ATOM 9080 N N . LEU A 1 1205 ? -6.221 31.288 -0.276 1.00 80.56 1205 LEU A N 1
ATOM 9081 C CA . LEU A 1 1205 ? -4.813 31.422 0.123 1.00 80.56 1205 LEU A CA 1
ATOM 9082 C C . LEU A 1 1205 ? -4.459 32.868 0.503 1.00 80.56 1205 LEU A C 1
ATOM 9084 O O . LEU A 1 1205 ? -4.575 33.774 -0.330 1.00 80.56 1205 LEU A O 1
ATOM 9088 N N . THR A 1 1206 ? -3.945 33.072 1.716 1.00 68.31 1206 THR A N 1
ATOM 9089 C CA . THR A 1 1206 ? -3.318 34.330 2.144 1.00 68.31 1206 THR A CA 1
ATOM 9090 C C . THR A 1 1206 ? -1.923 34.425 1.522 1.00 68.31 1206 THR A C 1
ATOM 9092 O O . THR A 1 1206 ? -1.060 33.615 1.847 1.00 68.31 1206 THR A O 1
ATOM 9095 N N . LEU A 1 1207 ? -1.723 35.392 0.616 1.00 60.47 1207 LEU A N 1
ATOM 9096 C CA . LEU A 1 1207 ? -0.480 35.668 -0.131 1.00 60.47 1207 LEU A CA 1
ATOM 9097 C C . LEU A 1 1207 ? -0.252 37.179 -0.188 1.00 60.47 1207 LEU A C 1
ATOM 9099 O O . LEU A 1 1207 ? -1.264 37.850 -0.519 1.00 60.47 1207 LEU A O 1
#

pLDDT: mean 75.43, std 22.89, range [22.86, 98.56]

Mean predicted aligned error: 22.59 Å

Sequence (1207 aa):
MIDRRRQAALLLCSCATAVLGQSLTTSGPVPTFVTRYAPLMYLASTEEYFPSHLQTHLDNTTPGEWDDSTNSSSAVSGAPSSLTLANLDQSELSTAFVYLNARPSELTVPTSAWLNSTYGKPNSAGMSAAETIIILVDASEEHVAGTIDAYYFYFYSYNLGPYVFGERFGNHVGDWENSMIRFVNGVPQAVFYSAHDDGDAYTFDTVNQSNSRPIGYIAMGSHANYPTPGSHNISQAIGQLLTDYTDSGTLWDVAANYQAFWFSGSNDSPNFTVADGSTFDPGFLYYIGKWGDHALPESNPAQSDLFGYQKWTDGPTGPRDKTLLRQAMCYQNCPTNTVLPTLSSAAVTPVGSSTPTGSSVSQFTFSLMAHRLLTASVRAVQGTVGPTNSSHARVRRFGMADTIQLVLSATAEQASDGAALAGARKKNSSRARRVDQQAMTDSLGASSKAQYKLSATLQGHTADVRSTCAPRSDLIISCSRDSTARTWTRTPGSATAWEPHCLFQGAHEGFVNAVSFVHAKHADGQDVLLTSGQDAIIYGWPIPSSSGSETEAKYALIGHSNNVCCLDVGSDGRIISGSWDSTAKIWINFELHCTLSGHEQAVWAVLAISASENKGTEAVLTASADKMIRLFTGSKPSSASVTFKGHTQPVRALARIPEHPDMFASGSNDGSIRLWNLEGDAIADLGGHDSFVYSLDVLPDSGDLLSGGEDRNVKVWSADDGELLQTITVPAVSVWSVSALPNGDIAAGSSDGILRVFTRDTARLASEEELQNFDASVSSIAINSASVGDVKKQDLPEASEALRAPGRKEGQVIMVKTSSGSVEAHQWRNAAQSWQKVGEVVDAVGSGRKQLYKGEEYDYVFDVDVKEGSPPLKLPFNSTQNPYTVAQKFLTDNELPPDYLDEVVRFIERNSGAVSLGNSAPAANPYNDSASSAPDSEALLPHKTPLTFTSANLAALRTKLIAFNDDLRTASSAYALDDSDLDKLENLTSTLQGTPTVLPANAAASASTIVPKLLQWPVDKRFPAIDLVRITSCHGPAEAWLSRLLENLKIDSSASAKDQETNAMLALRSLANYFATPKGKTIMIKNAVTILNGLYRIGEAQLSRTGYLALATVILNFSVLAVMRDLDKTSGTQLIDLTQKALTRQEGEAVYRGLVALGNVLLSPNVTSSLSSSTLTQARASAQKAASRLPEPRIKAVAAEIAQLTL

Organism: Mixia osmundae (strain CBS 9802 / IAM 14324 / JCM 22182 / KY 12970) (NCBI:txid764103)

Radius of gyration: 38.0 Å; Cα contacts (8 Å, |Δi|>4): 2397; chains: 1; bounding box: 108×104×107 Å

Foldseek 3Di:
DPPDPVVVPPPPPPDDPPDDDDPDPQAAADPPLCLQQAAKEFEFQPAQWAFAAVQLLQQQFAKWFADPVVRDTHHQPPQDPGDALARLQDPSQADQRIARAGDPVQDDPPPRCRQRPCQQVADPVQEGNHAWEWEWELLCVLDPHQKIKIKTKTKTQWFQAFDFPRAGFATFGMDIWIKMFIDHNSHTFKIWWAAAPQGAIAGLVFADDDSNHHYWWAFHRNRGIHSDAAKDARDPQPPPRTITGTDNHRIHSNSNHHWYWYWDDDLVDIDIDGYPPHDGDNSLVNRNYFSYDAFRDPPDPVWDADQNTIRGHTHDGDPSVSCPNDCDNTPPDDDSPDHDHHDDDPDPDDDDDDDDDDDDDDDDDDDDDDDDDDDDDDDDDDDDDDDDDDDDDDDDDDDDDDDDDDDDDDDDDDDDDDDDDDDDDDDDDDDDDPPPPPPPPPPDDDDQQQDKFFLEKFFDFQFFFQEKEAPALQWIKTFFQSQKIWIWGAPPPDLRDIDTQAIAHDPEPGGFQYKDKFCLVQAVNFIWIWTWFQCQKIFTFTDDPDRDHRRDGPAIQDDGPGGFREWYAEPNGWIWIWGQSQWIFTDGNRYTQEIAHDGPGTFQYKDWADCVLAVNKTWMWTFGQSQKIFIAIDRYGPYGPEIADDGPGGWHEKEAQRVQSQKIWTWAQVQWIWIDGVVHDTPDIQHDQPGGWHYKYAAPVASWIWTWFQLQWIWTAHPPPRHTSDIDHFLARTFNYWYHHNVRWIWTTGRNNMITIIDSDPSSHDDPVVRVVRVVSRVLLVDDQPDDDDDDLVPAAAPVPPQVDFDPDFQDWGWHAYPVGWIWIWGHDPVVSGTDTPDTDDPDDDDDFFDADPHDTASDWDFQDPDVPDGTDTQGHHSSDDLLVSLVVSCVVVVHDPVCSVVSSVVCCVVVDHDPDPDDDDDDDPPDDDDDDDDPDDDLPQDQDADADQDDDLVVLLVLLVVVLVVCVVVVHPLRDDVVLNVLSCVLSVQVVVVDQADDPSNLVSCVPNLVSLLVDDLQSNLSSLLSLLNNLLHDHDLVCLVSLLVLLDDDPPDDLVSSQSSVLSSLNNLSSLLNDPNSVVSCLVCLLVVLVSLVNRDPPSYDLSSLLSLLSSLLSVLSCLLVVSHAQNSLQSSLVSLLVQLVDPRPNSNLSSLSSLSSSCNRCNHVVVDDPVSLVVSLVSLVVSPVNDVDPSSVSSSVVSVVDDD

InterPro domains:
  IPR001680 WD40 repeat [PF00400] (453-488)
  IPR001680 WD40 repeat [PF00400] (556-587)
  IPR001680 WD40 repeat [PF00400] (593-632)
  IPR001680 WD40 repeat [PF00400] (643-677)
  IPR001680 WD40 repeat [PF00400] (683-718)
  IPR001680 WD40 repeat [PF00400] (723-758)
  IPR001680 WD40 repeat [PS50082] (557-587)
  IPR001680 WD40 repeat [PS50082] (644-679)
  IPR001680 WD40 repeat [PS50082] (686-727)
  IPR001680 WD40 repeat [SM00320] (451-489)
  IPR001680 WD40 repeat [SM00320] (497-542)
  IPR001680 WD40 repeat [SM00320] (550-588)
  IPR001680 WD40 repeat [SM00320] (589-633)
  IPR001680 WD40 repeat [SM00320] (637-677)
  IPR001680 WD40 repeat [SM00320] (679-718)
  IPR001680 WD40 repeat [SM00320] (721-759)
  IPR009291 Vacuolar protein sorting-associated protein 62 [PF06101] (168-293)
  IPR011989 Armadillo-like helical [G3DSA:1.25.10.10] (939-1206)
  IPR013535 PUL domain [PF08324] (941-1201)
  IPR013535 PUL domain [PS51396] (939-1205)